Protein AF-0000000082281086 (afdb_homodimer)

Foldseek 3Di:
DPPPDDDPDDDDDDPDDDDDDDDDDDDDDDDDDDDDDDDDDDDDDDDDYDDDDDDDDDDDDDDDDDDDDDPDDDPPDDDDDDDPPDPCPVVCCVVPDDDQADDDDAAADFFDAQDDPQADDAPQSPPLEHDPDDPVDDDDQLDFDFDDPVLVVVQLVQLQLQLVLQQVLQVQFAFFDFLNNSQVSSCVSQVVVRKQLVQPSNNYLRTSWAKAKFQWQTQHHTHGDGDHQQIKIKIWGWIGHPLWIFIWIFIHGHDDDHDPLVVLQRLLQVLLLVVLQQPDAFPAALLVSQVSNQVRCVVVQKHWAFPAFKAWTTSGRGGDDTRGNHHDDDPSDTDDQRTKIKGKIKMWNHDNDWDDDPVRRTIGGNNRGGIGITMFIWGHHNGWIFGSNWDDLSHDDDVSQCVHPNHHFTQGIDDPVRVVRRVVNRVVPD/DDDDDDDPDDDDDDDDDDDPDDDPPPDDDDDDDDDDDDDDDDDDDDDDDDDDDDDDDDDDDDDDDDDDDPPPPDDPDPPPPPPVPPPPVPVPPVVPDDDQADDDDAAADFFDAQDDPQADDAPQSPPLEHDPDDPVDDDDQLDFDFADPVLVVVQLVQLQLQLVLQQVLQVQFEFFDFLNNSQVSSCVSQVVVRKQLVQPSNNYLRTSWAKAKFQWQTQHHTHGDGDHQQIKIKIWTWIGHPLWIFIWIFIHGHDDDHDPLVVLQRLQQVQLLVVLQQPDAFPAALLVSQVSNQVRCVVVQKHWAFPAFKAWTTSGRGGDDTRGNHHDDDPSDTDDQRTKMKGKIKMWNHDNDWDDDPVRRTIGGNNRGGIGITMFIWGHHNGWIFGSNWDDLSHDDDVSQCVHPNHHFTQGIDDPVRVVRRVVNRVVPD

Solvent-accessible surface area (backbone atoms only — not comparable to full-atom values): 49266 Å² total; per-residue (Å²): 140,83,79,77,80,76,94,76,83,87,94,83,89,93,84,88,82,91,93,78,88,93,78,94,86,70,96,70,91,74,84,86,82,90,85,81,88,79,85,85,82,84,76,90,76,88,82,84,84,84,85,86,90,82,82,91,85,90,84,82,91,87,81,74,85,82,82,84,84,82,72,82,76,79,79,77,78,88,75,84,82,78,83,82,91,56,80,69,67,64,71,66,69,54,84,74,58,85,65,45,44,87,74,72,91,53,62,58,74,79,64,78,78,89,84,50,93,82,35,59,73,62,84,13,58,84,78,18,35,44,52,47,51,45,96,88,42,75,44,50,89,83,49,62,64,66,50,49,76,69,52,46,54,43,36,38,52,14,8,44,50,21,33,54,48,44,44,54,45,57,72,59,57,33,56,67,38,27,41,37,56,43,32,51,52,45,41,52,53,36,47,74,71,48,24,32,42,49,43,35,24,48,48,60,34,62,41,37,38,30,42,14,52,32,24,23,55,42,53,17,71,42,14,63,48,55,38,43,72,68,38,40,34,29,44,38,31,33,27,26,29,89,64,17,34,9,44,33,31,38,68,44,58,20,46,76,80,63,56,71,69,55,43,52,48,50,36,47,42,50,43,27,49,50,54,35,55,68,63,45,31,54,70,41,53,52,40,53,40,0,34,49,27,35,66,53,34,43,85,73,56,31,26,54,30,76,87,60,64,21,26,3,45,32,73,36,74,76,42,39,49,75,34,50,36,40,66,62,86,62,88,70,52,58,39,44,54,32,29,35,32,31,57,47,49,40,34,16,58,51,58,41,51,76,37,73,41,94,84,75,53,33,27,23,22,54,74,27,40,42,33,41,41,45,31,36,25,35,35,31,33,89,73,10,19,35,36,37,31,36,77,56,92,87,42,84,85,48,67,57,27,66,67,31,89,80,54,65,41,65,71,28,39,62,19,70,70,27,39,52,52,25,52,62,49,33,69,72,73,105,140,86,71,90,78,88,78,87,78,87,72,91,90,84,89,97,92,93,73,97,82,70,91,65,89,68,91,75,84,91,84,88,84,83,84,82,86,83,86,82,88,82,86,83,86,86,79,83,75,90,85,83,83,83,90,86,86,92,84,90,84,82,89,83,80,88,81,81,80,75,76,64,80,79,79,76,82,77,75,72,74,70,70,70,75,63,72,71,70,65,71,64,68,54,86,73,57,85,65,46,42,89,76,71,89,52,61,58,75,81,63,79,78,90,86,49,93,82,35,57,73,62,83,15,60,84,77,16,36,46,52,47,52,44,96,87,42,76,44,50,88,83,50,63,66,66,50,51,74,69,53,47,52,43,37,39,51,14,9,44,48,22,33,53,47,45,46,54,45,57,74,59,59,33,57,66,40,28,42,37,58,44,33,52,52,45,42,53,53,34,47,73,70,47,23,34,42,49,43,34,24,48,48,58,34,63,39,37,37,30,42,14,52,33,24,24,55,41,54,16,70,43,14,61,48,54,38,42,71,68,39,39,35,28,43,38,31,33,25,26,29,91,62,16,37,9,45,33,32,39,70,44,58,20,42,76,80,63,56,72,68,57,44,52,51,48,37,47,41,51,43,28,49,49,54,35,56,68,64,44,31,55,69,39,53,51,39,53,41,0,34,50,26,35,66,53,33,43,85,74,55,32,26,54,30,76,88,58,63,22,26,3,45,33,72,36,74,74,41,40,48,76,33,50,35,40,68,62,86,63,88,71,51,59,38,46,54,33,30,34,31,31,56,49,48,38,33,16,58,52,58,40,51,77,36,74,40,94,83,75,53,33,28,22,22,56,73,28,40,42,34,38,40,47,31,37,25,32,34,30,32,89,73,11,19,35,36,37,32,37,77,57,92,85,42,84,87,47,67,56,27,66,66,32,89,80,51,67,40,65,71,27,40,63,18,71,71,27,38,52,51,25,53,60,48,35,68,72,73,105

pLDDT: mean 79.17, std 32.73, range [13.56, 98.94]

InterPro domains:
  IPR000994 Peptidase M24 [PF00557] (153-381)
  IPR002467 Peptidase M24A, methionine aminopeptidase, subfamily 1 [MF_01974] (144-391)
  IPR002467 Peptidase M24A, methionine aminopeptidase, subfamily 1 [TIGR00500] (144-390)
  IPR002467 Peptidase M24A, methionine aminopeptidase, subfamily 1 [cd01086] (152-389)

Organism: NCBI:txid303405

Secondary structure (DSSP, 8-state):
-----------------------------------------------------------------------------------SS-------GGGGS--SSS----PPPPPP----TTSPPPTTTTTS-PBSS-SS----TTPPPPPPHHHHHHHHHHHHHHHHHHHHHHHT--TT-BHHHHHHHHHHHHHHTT-EETTTTGGG--SSSEEEETTEEE-PPP-SPBP-TT-EEEEEEEEEETTEEEEEEEEEESSSPPPHHHHHHHHHHHHHHHHHHHH--TT-BTHHHHHHHHHHHGGGT-EE-SS--EEE-SSSSSEEEEE-SS-------B--TT-EEEE--EEESS---EEE-TTSS-EEESS---EEE-BEEEEEETTEEEETT---TTSPPPHHHHS-SS--S---BSSHHHHHHHHHHHHHH-/------------------------------------------------------------------------------------S-------GGGG---SSS----PPPPPP----TTSPPPTTTTTS-PBSS-SS----TTPPPPPPHHHHHHHHHHHHHHHHHHHHHHHT--TT-BHHHHHHHHHHHHHHTT-EETTTTGGG--SSSEEEETTEEE-PPP-SPBP-TT-EEEEEEEEEETTEEEEEEEEEESSSPPPHHHHHHHHHHHHHHHHHHHH--TT-BTHHHHHHHHHHHGGGT-EE-SS--EEE-SSSSSEEEEE-SS-------B--TT-EEEE--EEESS---EEE-TTSS-EEESS---EEE-BEEEEEETTEEEETT---TTSPPPHHHHS-SS--S---BSSHHHHHHHHHHHHHH-

Sequence (860 aa):
MPKLPLLFLLLVSSLQMLQMSWFLRQAEAFVVPSSSGSASPCGISLLAERTFDRASSLALFMRNKKKSSIKNKAATGKGFASPAAGTVNKSHHTDKFPYAGSIRPGVQSPQRVVVHEKIKLPDYAMDGRPKLGSSSQLLLPWMIEVKTAEEIEKMRASGKLARQVLNLAGRAVEPGVTTDQIDTLVHEAIVAAGAYPSPLNYHGFPKSCCTSVNEVICHGIPDDRALEEGDIVNIDITVYLDGYHGDCSEMFVVGGDPDPKAKALLQATYDCWIKACQYVQPGREYKEIGAIIEDYVTPLGFSTVRDFCGHGIGKVFQTKPDILHYRNNEPYGRMVAGHTFTIEPMICEESSKVLNWPDDWTATTVDGGRAAQFEHTLLVTPEGVEALTAKNENSLLQFWEKESTVYEGFFIGTSEAAEKKAAEINTKILMPKLPLLFLLLVSSLQMLQMSWFLRQAEAFVVPSSSGSASPCGISLLAERTFDRASSLALFMRNKKKSSIKNKAATGKGFASPAAGTVNKSHHTDKFPYAGSIRPGVQSPQRVVVHEKIKLPDYAMDGRPKLGSSSQLLLPWMIEVKTAEEIEKMRASGKLARQVLNLAGRAVEPGVTTDQIDTLVHEAIVAAGAYPSPLNYHGFPKSCCTSVNEVICHGIPDDRALEEGDIVNIDITVYLDGYHGDCSEMFVVGGDPDPKAKALLQATYDCWIKACQYVQPGREYKEIGAIIEDYVTPLGFSTVRDFCGHGIGKVFQTKPDILHYRNNEPYGRMVAGHTFTIEPMICEESSKVLNWPDDWTATTVDGGRAAQFEHTLLVTPEGVEALTAKNENSLLQFWEKESTVYEGFFIGTSEAAEKKAAEINTKIL

Nearest PDB structures (foldseek):
  9f1d-assembly1_EA  TM=9.447E-01  e=4.039E-40  Homo sapiens
  8bqx-assembly1_x  TM=9.397E-01  e=1.159E-39  Saccharomyces cerevisiae
  3s6b-assembly1_A  TM=9.584E-01  e=8.012E-39  Plasmodium falciparum 3D7
  4a6v-assembly1_A  TM=9.686E-01  e=1.065E-31  Escherichia coli BL21(DE3)
  1o0x-assembly1_A  TM=9.698E-01  e=4.996E-29  Thermotoga maritima

Radius of gyration: 35.42 Å; Cα contacts (8 Å, |Δi|>4): 1729; chains: 2; bounding box: 100×117×116 Å

Structure (mmCIF, N/CA/C/O backbone):
data_AF-0000000082281086-model_v1
#
loop_
_entity.id
_entity.type
_entity.pdbx_description
1 polymer 'Methionine aminopeptidase, type I'
#
loop_
_atom_site.group_PDB
_atom_site.id
_atom_site.type_symbol
_atom_site.label_atom_id
_atom_site.label_alt_id
_atom_site.label_comp_id
_atom_site.label_asym_id
_atom_site.label_entity_id
_atom_site.label_seq_id
_atom_site.pdbx_PDB_ins_code
_atom_site.Cartn_x
_atom_site.Cartn_y
_atom_site.Cartn_z
_atom_site.occupancy
_atom_site.B_iso_or_equiv
_atom_site.auth_seq_id
_atom_site.auth_comp_id
_atom_site.auth_asym_id
_atom_site.auth_atom_id
_atom_site.pdbx_PDB_model_num
ATOM 1 N N . MET A 1 1 ? -13.016 36.625 -60.719 1 19.95 1 MET A N 1
ATOM 2 C CA . MET A 1 1 ? -11.883 37.5 -60.375 1 19.95 1 MET A CA 1
ATOM 3 C C . MET A 1 1 ? -11.312 37.094 -59 1 19.95 1 MET A C 1
ATOM 5 O O . MET A 1 1 ? -12.008 36.5 -58.188 1 19.95 1 MET A O 1
ATOM 9 N N . PRO A 1 2 ? -9.914 37.281 -58.656 1 21.09 2 PRO A N 1
ATOM 10 C CA . PRO A 1 2 ? -8.75 36.875 -57.875 1 21.09 2 PRO A CA 1
ATOM 11 C C . PRO A 1 2 ? -8.805 37.375 -56.438 1 21.09 2 PRO A C 1
ATOM 13 O O . PRO A 1 2 ? -7.934 37.062 -55.625 1 21.09 2 PRO A O 1
ATOM 16 N N . LYS A 1 3 ? -9.742 38.125 -55.969 1 18.19 3 LYS A N 1
ATOM 17 C CA . LYS A 1 3 ? -9.422 39.312 -55.156 1 18.19 3 LYS A CA 1
ATOM 18 C C . LYS A 1 3 ? -9.086 38.875 -53.719 1 18.19 3 LYS A C 1
ATOM 20 O O . LYS A 1 3 ? -9.906 39.062 -52.812 1 18.19 3 LYS A O 1
ATOM 25 N N . LEU A 1 4 ? -8.773 37.594 -53.406 1 23.3 4 LEU A N 1
ATOM 26 C CA . LEU A 1 4 ? -8.797 37 -52.094 1 23.3 4 LEU A CA 1
ATOM 27 C C . LEU A 1 4 ? -7.766 37.656 -51.188 1 23.3 4 LEU A C 1
ATOM 29 O O . LEU A 1 4 ? -6.57 37.375 -51.281 1 23.3 4 LEU A O 1
ATOM 33 N N . PRO A 1 5 ? -7.699 39.062 -51 1 18.33 5 PRO A N 1
ATOM 34 C CA . PRO A 1 5 ? -6.535 39.875 -50.625 1 18.33 5 PRO A CA 1
ATOM 35 C C . PRO A 1 5 ? -5.965 39.5 -49.281 1 18.33 5 PRO A C 1
ATOM 37 O O . PRO A 1 5 ? -6.602 38.781 -48.5 1 18.33 5 PRO A O 1
ATOM 40 N N . LEU A 1 6 ? -5.309 40.562 -48.438 1 17.64 6 LEU A N 1
ATOM 41 C CA . LEU A 1 6 ? -4.027 41.125 -48.031 1 17.64 6 LEU A CA 1
ATOM 42 C C . LEU A 1 6 ? -3.852 41.062 -46.5 1 17.64 6 LEU A C 1
ATOM 44 O O . LEU A 1 6 ? -2.736 40.875 -46.031 1 17.64 6 LEU A O 1
ATOM 48 N N . LEU A 1 7 ? -4.871 41.219 -45.531 1 18.02 7 LEU A N 1
ATOM 49 C CA . LEU A 1 7 ? -4.57 42.219 -44.531 1 18.02 7 LEU A CA 1
ATOM 50 C C . LEU A 1 7 ? -3.656 41.656 -43.438 1 18.02 7 LEU A C 1
ATOM 52 O O . LEU A 1 7 ? -4.055 40.781 -42.688 1 18.02 7 LEU A O 1
ATOM 56 N N . PHE A 1 8 ? -2.221 41.5 -43.531 1 19.88 8 PHE A N 1
ATOM 57 C CA . PHE A 1 8 ? -1.055 41.062 -42.781 1 19.88 8 PHE A CA 1
ATOM 58 C C . PHE A 1 8 ? -0.82 41.938 -41.562 1 19.88 8 PHE A C 1
ATOM 60 O O . PHE A 1 8 ? -0.393 43.094 -41.719 1 19.88 8 PHE A O 1
ATOM 67 N N . LEU A 1 9 ? -1.763 42.031 -40.562 1 17.83 9 LEU A N 1
ATOM 68 C CA . LEU A 1 9 ? -1.659 42.969 -39.469 1 17.83 9 LEU A CA 1
ATOM 69 C C . LEU A 1 9 ? -0.261 42.938 -38.844 1 17.83 9 LEU A C 1
ATOM 71 O O . LEU A 1 9 ? 0.313 41.844 -38.656 1 17.83 9 LEU A O 1
ATOM 75 N N . LEU A 1 10 ? 0.336 44.031 -38.281 1 16.84 10 LEU A N 1
ATOM 76 C CA . LEU A 1 10 ? 1.479 44.906 -38.031 1 16.84 10 LEU A CA 1
ATOM 77 C C . LEU A 1 10 ? 2.334 44.375 -36.875 1 16.84 10 LEU A C 1
ATOM 79 O O . LEU A 1 10 ? 1.874 43.562 -36.094 1 16.84 10 LEU A O 1
ATOM 83 N N . LEU A 1 11 ? 3.176 45.312 -35.969 1 17.47 11 LEU A N 1
ATOM 84 C CA . LEU A 1 11 ? 4.508 45.875 -35.719 1 17.47 11 LEU A CA 1
ATOM 85 C C . LEU A 1 11 ? 5.023 45.406 -34.344 1 17.47 11 LEU A C 1
ATOM 87 O O . LEU A 1 11 ? 4.238 45.094 -33.469 1 17.47 11 LEU A O 1
ATOM 91 N N . VAL A 1 12 ? 6.469 45.625 -33.844 1 17.88 12 VAL A N 1
ATOM 92 C CA . VAL A 1 12 ? 7.777 45.219 -33.344 1 17.88 12 VAL A CA 1
ATOM 93 C C . VAL A 1 12 ? 7.984 45.812 -31.938 1 17.88 12 VAL A C 1
ATOM 95 O O . VAL A 1 12 ? 8.742 45.25 -31.141 1 17.88 12 VAL A O 1
ATOM 98 N N . SER A 1 13 ? 7.465 46.969 -31.312 1 16.11 13 SER A N 1
ATOM 99 C CA . SER A 1 13 ? 8.438 47.938 -30.844 1 16.11 13 SER A CA 1
ATOM 100 C C . SER A 1 13 ? 9.109 47.469 -29.547 1 16.11 13 SER A C 1
ATOM 102 O O . SER A 1 13 ? 8.68 46.5 -28.953 1 16.11 13 SER A O 1
ATOM 104 N N . SER A 1 14 ? 9.234 48.375 -28.266 1 16.56 14 SER A N 1
ATOM 105 C CA . SER A 1 14 ? 10.242 49.125 -27.516 1 16.56 14 SER A CA 1
ATOM 106 C C . SER A 1 14 ? 10.695 48.344 -26.266 1 16.56 14 SER A C 1
ATOM 108 O O . SER A 1 14 ? 9.867 47.969 -25.453 1 16.56 14 SER A O 1
ATOM 110 N N . LEU A 1 15 ? 12.047 47.75 -26 1 17.77 15 LEU A N 1
ATOM 111 C CA . LEU A 1 15 ? 13.102 47.031 -25.281 1 17.77 15 LEU A CA 1
ATOM 112 C C . LEU A 1 15 ? 13.617 47.875 -24.109 1 17.77 15 LEU A C 1
ATOM 114 O O . LEU A 1 15 ? 14.531 47.469 -23.406 1 17.77 15 LEU A O 1
ATOM 118 N N . GLN A 1 16 ? 13.43 49.188 -23.844 1 16.02 16 GLN A N 1
ATOM 119 C CA . GLN A 1 16 ? 14.547 50 -23.359 1 16.02 16 GLN A CA 1
ATOM 120 C C . GLN A 1 16 ? 15.031 49.531 -22 1 16.02 16 GLN A C 1
ATOM 122 O O . GLN A 1 16 ? 14.312 48.812 -21.281 1 16.02 16 GLN A O 1
ATOM 127 N N . MET A 1 17 ? 15.977 50.438 -21.062 1 16.36 17 MET A N 1
ATOM 128 C CA . MET A 1 17 ? 17.266 50.719 -20.422 1 16.36 17 MET A CA 1
ATOM 129 C C . MET A 1 17 ? 17.156 50.562 -18.906 1 16.36 17 MET A C 1
ATOM 131 O O . MET A 1 17 ? 18.172 50.406 -18.234 1 16.36 17 MET A O 1
ATOM 135 N N . LEU A 1 18 ? 16.219 50.938 -18 1 16.66 18 LEU A N 1
ATOM 136 C CA . LEU A 1 18 ? 16.641 51.812 -16.906 1 16.66 18 LEU A CA 1
ATOM 137 C C . LEU A 1 18 ? 17.5 51.031 -15.906 1 16.66 18 LEU A C 1
ATOM 139 O O . LEU A 1 18 ? 17.375 49.812 -15.781 1 16.66 18 LEU A O 1
ATOM 143 N N . GLN A 1 19 ? 18.141 51.812 -14.586 1 16.31 19 GLN A N 1
ATOM 144 C CA . GLN A 1 19 ? 19.328 52.281 -13.875 1 16.31 19 GLN A CA 1
ATOM 145 C C . GLN A 1 19 ? 19.703 51.344 -12.75 1 16.31 19 GLN A C 1
ATOM 147 O O . GLN A 1 19 ? 18.844 50.719 -12.117 1 16.31 19 GLN A O 1
ATOM 152 N N . MET A 1 20 ? 21.141 51.094 -12.367 1 16.47 20 MET A N 1
ATOM 153 C CA . MET A 1 20 ? 22.281 50.375 -11.805 1 16.47 20 MET A CA 1
ATOM 154 C C . MET A 1 20 ? 22.406 50.625 -10.305 1 16.47 20 MET A C 1
ATOM 156 O O . MET A 1 20 ? 23.281 50.062 -9.641 1 16.47 20 MET A O 1
ATOM 160 N N . SER A 1 21 ? 21.891 51.688 -9.57 1 15.25 21 SER A N 1
ATOM 161 C CA . SER A 1 21 ? 22.828 52.188 -8.586 1 15.25 21 SER A CA 1
ATOM 162 C C . SER A 1 21 ? 23.25 51.125 -7.594 1 15.25 21 SER A C 1
ATOM 164 O O . SER A 1 21 ? 22.656 50.031 -7.566 1 15.25 21 SER A O 1
ATOM 166 N N . TRP A 1 22 ? 23.391 51.562 -6.051 1 16.44 22 TRP A N 1
ATOM 167 C CA . TRP A 1 22 ? 24.375 52.031 -5.082 1 16.44 22 TRP A CA 1
ATOM 168 C C . TRP A 1 22 ? 24.734 50.938 -4.094 1 16.44 22 TRP A C 1
ATOM 170 O O . TRP A 1 22 ? 23.906 50.062 -3.801 1 16.44 22 TRP A O 1
ATOM 180 N N . PHE A 1 23 ? 26.109 50.906 -3.33 1 15.91 23 PHE A N 1
ATOM 181 C CA . PHE A 1 23 ? 27.344 50.344 -2.779 1 15.91 23 PHE A CA 1
ATOM 182 C C . PHE A 1 23 ? 27.141 49.906 -1.328 1 15.91 23 PHE A C 1
ATOM 184 O O . PHE A 1 23 ? 27.906 49.125 -0.796 1 15.91 23 PHE A O 1
ATOM 191 N N . LEU A 1 24 ? 26.328 50.531 -0.458 1 15.05 24 LEU A N 1
ATOM 192 C CA . LEU A 1 24 ? 26.938 50.75 0.85 1 15.05 24 LEU A CA 1
ATOM 193 C C . LEU A 1 24 ? 27.344 49.438 1.496 1 15.05 24 LEU A C 1
ATOM 195 O O . LEU A 1 24 ? 26.625 48.438 1.415 1 15.05 24 LEU A O 1
ATOM 199 N N . ARG A 1 25 ? 28.625 49.375 2.223 1 15.11 25 ARG A N 1
ATOM 200 C CA . ARG A 1 25 ? 29.844 48.812 2.818 1 15.11 25 ARG A CA 1
ATOM 201 C C . ARG A 1 25 ? 29.5 47.906 4.008 1 15.11 25 ARG A C 1
ATOM 203 O O . ARG A 1 25 ? 29.797 46.719 3.992 1 15.11 25 ARG A O 1
ATOM 210 N N . GLN A 1 26 ? 30.047 48.312 5.418 1 14.93 26 GLN A N 1
ATOM 211 C CA . GLN A 1 26 ? 31.125 47.906 6.316 1 14.93 26 GLN A CA 1
ATOM 212 C C . GLN A 1 26 ? 30.578 47.125 7.5 1 14.93 26 GLN A C 1
ATOM 214 O O . GLN A 1 26 ? 31.344 46.75 8.398 1 14.93 26 GLN A O 1
ATOM 219 N N . ALA A 1 27 ? 29.406 46.812 7.824 1 15.67 27 ALA A N 1
ATOM 220 C CA . ALA A 1 27 ? 29.234 46.812 9.273 1 15.67 27 ALA A CA 1
ATOM 221 C C . ALA A 1 27 ? 30.031 45.656 9.906 1 15.67 27 ALA A C 1
ATOM 223 O O . ALA A 1 27 ? 29.797 44.5 9.602 1 15.67 27 ALA A O 1
ATOM 224 N N . GLU A 1 28 ? 31.25 45.906 10.641 1 15.7 28 GLU A N 1
ATOM 225 C CA . GLU A 1 28 ? 32.406 45.281 11.297 1 15.7 28 GLU A CA 1
ATOM 226 C C . GLU A 1 28 ? 31.953 44.438 12.484 1 15.7 28 GLU A C 1
ATOM 228 O O . GLU A 1 28 ? 32.656 43.5 12.898 1 15.7 28 GLU A O 1
ATOM 233 N N . ALA A 1 29 ? 31.031 44.656 13.406 1 16.62 29 ALA A N 1
ATOM 234 C CA . ALA A 1 29 ? 31.484 44.625 14.797 1 16.62 29 ALA A CA 1
ATOM 235 C C . ALA A 1 29 ? 31.781 43.219 15.25 1 16.62 29 ALA A C 1
ATOM 237 O O . ALA A 1 29 ? 30.938 42.312 15.102 1 16.62 29 ALA A O 1
ATOM 238 N N . PHE A 1 30 ? 33.062 42.844 15.703 1 15.95 30 PHE A N 1
ATOM 239 C CA . PHE A 1 30 ? 33.938 41.75 16.094 1 15.95 30 PHE A CA 1
ATOM 240 C C . PHE A 1 30 ? 33.5 41.156 17.438 1 15.95 30 PHE A C 1
ATOM 242 O O . PHE A 1 30 ? 33.906 40.031 17.781 1 15.95 30 PHE A O 1
ATOM 249 N N . VAL A 1 31 ? 32.906 41.844 18.422 1 16.02 31 VAL A N 1
ATOM 250 C CA . VAL A 1 31 ? 33.562 41.656 19.703 1 16.02 31 VAL A CA 1
ATOM 251 C C . VAL A 1 31 ? 33.406 40.188 20.141 1 16.02 31 VAL A C 1
ATOM 253 O O . VAL A 1 31 ? 32.438 39.531 19.766 1 16.02 31 VAL A O 1
ATOM 256 N N . VAL A 1 32 ? 34.094 39.844 21.312 1 16.16 32 VAL A N 1
ATOM 257 C CA . VAL A 1 32 ? 35.062 38.906 21.922 1 16.16 32 VAL A CA 1
ATOM 258 C C . VAL A 1 32 ? 34.312 37.844 22.688 1 16.16 32 VAL A C 1
ATOM 260 O O . VAL A 1 32 ? 33.062 37.875 22.797 1 16.16 32 VAL A O 1
ATOM 263 N N . PRO A 1 33 ? 34.531 37.781 24.062 1 15.84 33 PRO A N 1
ATOM 264 C CA . PRO A 1 33 ? 35.281 36.781 24.812 1 15.84 33 PRO A CA 1
ATOM 265 C C . PRO A 1 33 ? 34.406 35.781 25.531 1 15.84 33 PRO A C 1
ATOM 267 O O . PRO A 1 33 ? 34.594 34.562 25.422 1 15.84 33 PRO A O 1
ATOM 270 N N . SER A 1 34 ? 33.812 36.156 26.766 1 15.1 34 SER A N 1
ATOM 271 C CA . SER A 1 34 ? 34.312 35.562 28 1 15.1 34 SER A CA 1
ATOM 272 C C . SER A 1 34 ? 33.625 34.25 28.281 1 15.1 34 SER A C 1
ATOM 274 O O . SER A 1 34 ? 32.562 33.938 27.719 1 15.1 34 SER A O 1
ATOM 276 N N . SER A 1 35 ? 33.688 33.75 29.656 1 15.3 35 SER A N 1
ATOM 277 C CA . SER A 1 35 ? 34.25 32.688 30.5 1 15.3 35 SER A CA 1
ATOM 278 C C . SER A 1 35 ? 33.156 31.719 30.938 1 15.3 35 SER A C 1
ATOM 280 O O . SER A 1 35 ? 33.281 30.516 30.75 1 15.3 35 SER A O 1
ATOM 282 N N . SER A 1 36 ? 32.5 31.938 32.156 1 15.02 36 SER A N 1
ATOM 283 C CA . SER A 1 36 ? 32.812 31.125 33.344 1 15.02 36 SER A CA 1
ATOM 284 C C . SER A 1 36 ? 31.812 30 33.531 1 15.02 36 SER A C 1
ATOM 286 O O . SER A 1 36 ? 32.188 28.828 33.656 1 15.02 36 SER A O 1
ATOM 288 N N . GLY A 1 37 ? 30.609 30.219 34.219 1 15.2 37 GLY A N 1
ATOM 289 C CA . GLY A 1 37 ? 30.5 29.625 35.531 1 15.2 37 GLY A CA 1
ATOM 290 C C . GLY A 1 37 ? 29.953 28.203 35.5 1 15.2 37 GLY A C 1
ATOM 291 O O . GLY A 1 37 ? 29.391 27.781 34.5 1 15.2 37 GLY A O 1
ATOM 292 N N . SER A 1 38 ? 29.656 27.594 36.75 1 15.25 38 SER A N 1
ATOM 293 C CA . SER A 1 38 ? 29.906 26.422 37.594 1 15.25 38 SER A CA 1
ATOM 294 C C . SER A 1 38 ? 28.703 25.469 37.594 1 15.25 38 SER A C 1
ATOM 296 O O . SER A 1 38 ? 28.875 24.266 37.75 1 15.25 38 SER A O 1
ATOM 298 N N . ALA A 1 39 ? 27.406 25.828 37.531 1 15.2 39 ALA A N 1
ATOM 299 C CA . ALA A 1 39 ? 26.734 25.312 38.719 1 15.2 39 ALA A CA 1
ATOM 300 C C . ALA A 1 39 ? 26.453 23.828 38.594 1 15.2 39 ALA A C 1
ATOM 302 O O . ALA A 1 39 ? 26.391 23.281 37.5 1 15.2 39 ALA A O 1
ATOM 303 N N . SER A 1 40 ? 25.969 23.359 39.75 1 14.73 40 SER A N 1
ATOM 304 C CA . SER A 1 40 ? 26.078 22.203 40.625 1 14.73 40 SER A CA 1
ATOM 305 C C . SER A 1 40 ? 25.203 21.047 40.156 1 14.73 40 SER A C 1
ATOM 307 O O . SER A 1 40 ? 24.281 21.266 39.344 1 14.73 40 SER A O 1
ATOM 309 N N . PRO A 1 41 ? 24.922 20.125 41.094 1 15.1 41 PRO A N 1
ATOM 310 C CA . PRO A 1 41 ? 25.078 18.688 41.312 1 15.1 41 PRO A CA 1
ATOM 311 C C . PRO A 1 41 ? 23.781 17.906 41.094 1 15.1 41 PRO A C 1
ATOM 313 O O . PRO A 1 41 ? 23.812 16.781 40.625 1 15.1 41 PRO A O 1
ATOM 316 N N . CYS A 1 42 ? 22.516 18.562 41.438 1 14.16 42 CYS A N 1
ATOM 317 C CA . CYS A 1 42 ? 21.844 17.75 42.438 1 14.16 42 CYS A CA 1
ATOM 318 C C . CYS A 1 42 ? 21.328 16.453 41.844 1 14.16 42 CYS A C 1
ATOM 320 O O . CYS A 1 42 ? 21.016 16.391 40.656 1 14.16 42 CYS A O 1
ATOM 322 N N . GLY A 1 43 ? 21 15.547 42.781 1 14.21 43 GLY A N 1
ATOM 323 C CA . GLY A 1 43 ? 20.969 14.156 43.219 1 14.21 43 GLY A CA 1
ATOM 324 C C . GLY A 1 43 ? 19.719 13.422 42.781 1 14.21 43 GLY A C 1
ATOM 325 O O . GLY A 1 43 ? 19.734 12.203 42.625 1 14.21 43 GLY A O 1
ATOM 326 N N . ILE A 1 44 ? 18.5 14.117 42.781 1 13.73 44 ILE A N 1
ATOM 327 C CA . ILE A 1 44 ? 17.547 13.375 43.625 1 13.73 44 ILE A CA 1
ATOM 328 C C . ILE A 1 44 ? 17.188 12.055 42.938 1 13.73 44 ILE A C 1
ATOM 330 O O . ILE A 1 44 ? 17.094 12 41.688 1 13.73 44 ILE A O 1
ATOM 334 N N . SER A 1 45 ? 16.781 11.188 43.875 1 13.56 45 SER A N 1
ATOM 335 C CA . SER A 1 45 ? 16.688 9.797 44.312 1 13.56 45 SER A CA 1
ATOM 336 C C . SER A 1 45 ? 15.523 9.086 43.594 1 13.56 45 SER A C 1
ATOM 338 O O . SER A 1 45 ? 15.703 8.008 43.031 1 13.56 45 SER A O 1
ATOM 340 N N . LEU A 1 46 ? 14.297 9.359 44.188 1 13.76 46 LEU A N 1
ATOM 341 C CA . LEU A 1 46 ? 13.688 8.297 45 1 13.76 46 LEU A CA 1
ATOM 342 C C . LEU A 1 46 ? 12.93 7.316 44.094 1 13.76 46 LEU A C 1
ATOM 344 O O . LEU A 1 46 ? 12.594 7.652 42.938 1 13.76 46 LEU A O 1
ATOM 348 N N . LEU A 1 47 ? 11.758 6.91 44.719 1 13.59 47 LEU A N 1
ATOM 349 C CA . LEU A 1 47 ? 11.297 5.648 45.281 1 13.59 47 LEU A CA 1
ATOM 350 C C . LEU A 1 47 ? 10.406 4.898 44.281 1 13.59 47 LEU A C 1
ATOM 352 O O . LEU A 1 47 ? 10.648 3.727 44 1 13.59 47 LEU A O 1
ATOM 356 N N . ALA A 1 48 ? 9.062 4.965 44.594 1 13.58 48 ALA A N 1
ATOM 357 C CA . ALA A 1 48 ? 8.344 3.887 45.281 1 13.58 48 ALA A CA 1
ATOM 358 C C . ALA A 1 48 ? 7.656 2.971 44.281 1 13.58 48 ALA A C 1
ATOM 360 O O . ALA A 1 48 ? 7.441 3.355 43.125 1 13.58 48 ALA A O 1
ATOM 361 N N . GLU A 1 49 ? 6.445 2.537 44.719 1 14.05 49 GLU A N 1
ATOM 362 C CA . GLU A 1 49 ? 5.863 1.283 45.188 1 14.05 49 GLU A CA 1
ATOM 363 C C . GLU A 1 49 ? 5.059 0.6 44.062 1 14.05 49 GLU A C 1
ATOM 365 O O . GLU A 1 49 ? 4.801 1.197 43.031 1 14.05 49 GLU A O 1
ATOM 370 N N . ARG A 1 50 ? 3.732 0.312 44.438 1 14.27 50 ARG A N 1
ATOM 371 C CA . ARG A 1 50 ? 3.154 -0.959 44.844 1 14.27 50 ARG A CA 1
ATOM 372 C C . ARG A 1 50 ? 2.453 -1.657 43.688 1 14.27 50 ARG A C 1
ATOM 374 O O . ARG A 1 50 ? 2.256 -1.062 42.625 1 14.27 50 ARG A O 1
ATOM 381 N N . THR A 1 51 ? 1.216 -2.115 44.031 1 13.91 51 THR A N 1
ATOM 382 C CA . THR A 1 51 ? 0.617 -3.414 44.312 1 13.91 51 THR A CA 1
ATOM 383 C C . THR A 1 51 ? -0.204 -3.906 43.125 1 13.91 51 THR A C 1
ATOM 385 O O . THR A 1 51 ? 0.32 -4.051 42.031 1 13.91 51 THR A O 1
ATOM 388 N N . PHE A 1 52 ? -1.586 -4.137 43.438 1 14.09 52 PHE A N 1
ATOM 389 C CA . PHE A 1 52 ? -2.303 -5.383 43.656 1 14.09 52 PHE A CA 1
ATOM 390 C C . PHE A 1 52 ? -3.035 -5.832 42.406 1 14.09 52 PHE A C 1
ATOM 392 O O . PHE A 1 52 ? -2.877 -6.969 41.969 1 14.09 52 PHE A O 1
ATOM 399 N N . ASP A 1 53 ? -4.395 -5.82 42.438 1 13.78 53 ASP A N 1
ATOM 400 C CA . ASP A 1 53 ? -5.309 -6.941 42.625 1 13.78 53 ASP A CA 1
ATOM 401 C C . ASP A 1 53 ? -5.883 -7.438 41.312 1 13.78 53 ASP A C 1
ATOM 403 O O . ASP A 1 53 ? -6.223 -6.637 40.438 1 13.78 53 ASP A O 1
ATOM 407 N N . ARG A 1 54 ? -5.816 -8.758 41.125 1 14.38 54 ARG A N 1
ATOM 408 C CA . ARG A 1 54 ? -6.086 -9.875 40.25 1 14.38 54 ARG A CA 1
ATOM 409 C C . ARG A 1 54 ? -7.559 -9.922 39.844 1 14.38 54 ARG A C 1
ATOM 411 O O . ARG A 1 54 ? -7.887 -10.25 38.719 1 14.38 54 ARG A O 1
ATOM 418 N N . ALA A 1 55 ? -8.547 -10.312 40.938 1 14.34 55 ALA A N 1
ATOM 419 C CA . ALA A 1 55 ? -9.266 -11.578 40.812 1 14.34 55 ALA A CA 1
ATOM 420 C C . ALA A 1 55 ? -10.406 -11.461 39.812 1 14.34 55 ALA A C 1
ATOM 422 O O . ALA A 1 55 ? -10.555 -12.312 38.906 1 14.34 55 ALA A O 1
ATOM 423 N N . SER A 1 56 ? -11.664 -10.969 40.281 1 14.18 56 SER A N 1
ATOM 424 C CA . SER A 1 56 ? -12.805 -11.836 40.562 1 14.18 56 SER A CA 1
ATOM 425 C C . SER A 1 56 ? -13.586 -12.148 39.281 1 14.18 56 SER A C 1
ATOM 427 O O . SER A 1 56 ? -13.461 -11.438 38.281 1 14.18 56 SER A O 1
ATOM 429 N N . SER A 1 57 ? -14.922 -12.625 39.562 1 14.3 57 SER A N 1
ATOM 430 C CA . SER A 1 57 ? -15.867 -13.734 39.5 1 14.3 57 SER A CA 1
ATOM 431 C C . SER A 1 57 ? -16.781 -13.625 38.312 1 14.3 57 SER A C 1
ATOM 433 O O . SER A 1 57 ? -16.906 -14.562 37.5 1 14.3 57 SER A O 1
ATOM 435 N N . LEU A 1 58 ? -18.203 -13.391 38.625 1 14.34 58 LEU A N 1
ATOM 436 C CA . LEU A 1 58 ? -19.359 -14.281 38.625 1 14.34 58 LEU A CA 1
ATOM 437 C C . LEU A 1 58 ? -20.125 -14.203 37.312 1 14.34 58 LEU A C 1
ATOM 439 O O . LEU A 1 58 ? -20.016 -13.227 36.594 1 14.34 58 LEU A O 1
ATOM 443 N N . ALA A 1 59 ? -21.5 -14.516 37.438 1 14.43 59 ALA A N 1
ATOM 444 C CA . ALA A 1 59 ? -22.516 -15.516 37.125 1 14.43 59 ALA A CA 1
ATOM 445 C C . ALA A 1 59 ? -23.375 -15.07 35.969 1 14.43 59 ALA A C 1
ATOM 447 O O . ALA A 1 59 ? -23.562 -15.82 35 1 14.43 59 ALA A O 1
ATOM 448 N N . LEU A 1 60 ? -24.625 -14.492 36.281 1 13.96 60 LEU A N 1
ATOM 449 C CA . LEU A 1 60 ? -25.906 -15.18 36.156 1 13.96 60 LEU A CA 1
ATOM 450 C C . LEU A 1 60 ? -26.594 -14.836 34.844 1 13.96 60 LEU A C 1
ATOM 452 O O . LEU A 1 60 ? -27.062 -15.727 34.156 1 13.96 60 LEU A O 1
ATOM 456 N N . PHE A 1 61 ? -27.375 -13.68 34.781 1 15.02 61 PHE A N 1
ATOM 457 C CA . PHE A 1 61 ? -28.828 -13.797 34.688 1 15.02 61 PHE A CA 1
ATOM 458 C C . PHE A 1 61 ? -29.281 -14.008 33.25 1 15.02 61 PHE A C 1
ATOM 460 O O . PHE A 1 61 ? -28.578 -13.633 32.312 1 15.02 61 PHE A O 1
ATOM 467 N N . MET A 1 62 ? -30.656 -14.156 33.156 1 14.98 62 MET A N 1
ATOM 468 C CA . MET A 1 62 ? -31.812 -14.914 32.688 1 14.98 62 MET A CA 1
ATOM 469 C C . MET A 1 62 ? -32.25 -14.438 31.297 1 14.98 62 MET A C 1
ATOM 471 O O . MET A 1 62 ? -32.219 -15.203 30.328 1 14.98 62 MET A O 1
ATOM 475 N N . ARG A 1 63 ? -33.625 -14.195 31.25 1 15.44 63 ARG A N 1
ATOM 476 C CA . ARG A 1 63 ? -34.75 -14.875 30.594 1 15.44 63 ARG A CA 1
ATOM 477 C C . ARG A 1 63 ? -35.031 -14.25 29.219 1 15.44 63 ARG A C 1
ATOM 479 O O . ARG A 1 63 ? -35.156 -14.961 28.219 1 15.44 63 ARG A O 1
ATOM 486 N N . ASN A 1 64 ? -36.188 -13.523 29.109 1 15.16 64 ASN A N 1
ATOM 487 C CA . ASN A 1 64 ? -37.438 -13.875 28.484 1 15.16 64 ASN A CA 1
ATOM 488 C C . ASN A 1 64 ? -37.656 -13.109 27.172 1 15.16 64 ASN A C 1
ATOM 490 O O . ASN A 1 64 ? -38.781 -13.016 26.688 1 15.16 64 ASN A O 1
ATOM 494 N N . LYS A 1 65 ? -36.656 -12.688 26.578 1 15.12 65 LYS A N 1
ATOM 495 C CA . LYS A 1 65 ? -37.25 -11.68 25.688 1 15.12 65 LYS A CA 1
ATOM 496 C C . LYS A 1 65 ? -38.25 -12.312 24.719 1 15.12 65 LYS A C 1
ATOM 498 O O . LYS A 1 65 ? -38.094 -13.469 24.328 1 15.12 65 LYS A O 1
ATOM 503 N N . LYS A 1 66 ? -39.156 -11.312 24.312 1 15.73 66 LYS A N 1
ATOM 504 C CA . LYS A 1 66 ? -40.406 -10.977 23.641 1 15.73 66 LYS A CA 1
ATOM 505 C C . LYS A 1 66 ? -40.312 -11.258 22.141 1 15.73 66 LYS A C 1
ATOM 507 O O . LYS A 1 66 ? -39.406 -10.781 21.469 1 15.73 66 LYS A O 1
ATOM 512 N N . LYS A 1 67 ? -41.25 -12.094 21.641 1 16.27 67 LYS A N 1
ATOM 513 C CA . LYS A 1 67 ? -41.531 -12.805 20.406 1 16.27 67 LYS A CA 1
ATOM 514 C C . LYS A 1 67 ? -41.969 -11.836 19.297 1 16.27 67 LYS A C 1
ATOM 516 O O . LYS A 1 67 ? -42.031 -12.219 18.125 1 16.27 67 LYS A O 1
ATOM 521 N N . SER A 1 68 ? -42.438 -10.484 19.516 1 16.53 68 SER A N 1
ATOM 522 C CA . SER A 1 68 ? -43.656 -10.32 18.719 1 16.53 68 SER A CA 1
ATOM 523 C C . SER A 1 68 ? -43.312 -10.211 17.234 1 16.53 68 SER A C 1
ATOM 525 O O . SER A 1 68 ? -42.188 -9.906 16.859 1 16.53 68 SER A O 1
ATOM 527 N N . SER A 1 69 ? -44.531 -10.078 16.391 1 17.28 69 SER A N 1
ATOM 528 C CA . SER A 1 69 ? -45.156 -10.5 15.141 1 17.28 69 SER A CA 1
ATOM 529 C C . SER A 1 69 ? -44.688 -9.656 13.969 1 17.28 69 SER A C 1
ATOM 531 O O . SER A 1 69 ? -44.219 -8.531 14.148 1 17.28 69 SER A O 1
ATOM 533 N N . ILE A 1 70 ? -44.844 -10.219 12.742 1 17.69 70 ILE A N 1
ATOM 534 C CA . ILE A 1 70 ? -44.344 -10.391 11.383 1 17.69 70 ILE A CA 1
ATOM 535 C C . ILE A 1 70 ? -44.875 -9.289 10.484 1 17.69 70 ILE A C 1
ATOM 537 O O . ILE A 1 70 ? -44.719 -9.336 9.266 1 17.69 70 ILE A O 1
ATOM 541 N N . LYS A 1 71 ? -45.344 -8.07 10.969 1 18.23 71 LYS A N 1
ATOM 542 C CA . LYS A 1 71 ? -46.281 -7.457 10.023 1 18.23 71 LYS A CA 1
ATOM 543 C C . LYS A 1 71 ? -45.531 -6.984 8.766 1 18.23 71 LYS A C 1
ATOM 545 O O . LYS A 1 71 ? -46.156 -6.547 7.805 1 18.23 71 LYS A O 1
ATOM 550 N N . ASN A 1 72 ? -44.219 -6.91 8.555 1 16.72 72 ASN A N 1
ATOM 551 C CA . ASN A 1 72 ? -43.875 -5.695 7.812 1 16.72 72 ASN A CA 1
ATOM 552 C C . ASN A 1 72 ? -44.156 -5.859 6.32 1 16.72 72 ASN A C 1
ATOM 554 O O . ASN A 1 72 ? -43.594 -6.75 5.68 1 16.72 72 ASN A O 1
ATOM 558 N N . LYS A 1 73 ? -45.375 -5.426 5.867 1 18.34 73 LYS A N 1
ATOM 559 C CA . LYS A 1 73 ? -45.875 -5.316 4.492 1 18.34 73 LYS A CA 1
ATOM 560 C C . LYS A 1 73 ? -44.844 -4.602 3.609 1 18.34 73 LYS A C 1
ATOM 562 O O . LYS A 1 73 ? -44.25 -3.605 4.027 1 18.34 73 LYS A O 1
ATOM 567 N N . ALA A 1 74 ? -44.531 -5.16 2.459 1 17.52 74 ALA A N 1
ATOM 568 C CA . ALA A 1 74 ? -43.594 -5.102 1.352 1 17.52 74 ALA A CA 1
ATOM 569 C C . ALA A 1 74 ? -43.781 -3.83 0.531 1 17.52 74 ALA A C 1
ATOM 571 O O . ALA A 1 74 ? -44.812 -3.67 -0.15 1 17.52 74 ALA A O 1
ATOM 572 N N . ALA A 1 75 ? -43.438 -2.672 1.135 1 17.55 75 ALA A N 1
ATOM 573 C CA . ALA A 1 75 ? -43.625 -1.429 0.389 1 17.55 75 ALA A CA 1
ATOM 574 C C . ALA A 1 75 ? -42.938 -1.509 -0.983 1 17.55 75 ALA A C 1
ATOM 576 O O . ALA A 1 75 ? -41.781 -1.903 -1.097 1 17.55 75 ALA A O 1
ATOM 577 N N . THR A 1 76 ? -43.656 -1.519 -2.029 1 18.89 76 THR A N 1
ATOM 578 C CA . THR A 1 76 ? -43.562 -1.641 -3.48 1 18.89 76 THR A CA 1
ATOM 579 C C . THR A 1 76 ? -42.781 -0.471 -4.074 1 18.89 76 THR A C 1
ATOM 581 O O . THR A 1 76 ? -42.75 -0.286 -5.293 1 18.89 76 THR A O 1
ATOM 584 N N . GLY A 1 77 ? -41.844 0.193 -3.285 1 16.62 77 GLY A N 1
ATOM 585 C CA . GLY A 1 77 ? -41.5 1.49 -3.846 1 16.62 77 GLY A CA 1
ATOM 586 C C . GLY A 1 77 ? -40.906 1.399 -5.238 1 16.62 77 GLY A C 1
ATOM 587 O O . GLY A 1 77 ? -40.438 0.342 -5.645 1 16.62 77 GLY A O 1
ATOM 588 N N . LYS A 1 78 ? -41.156 2.539 -6.051 1 19.77 78 LYS A N 1
ATOM 589 C CA . LYS A 1 78 ? -41.062 3.156 -7.371 1 19.77 78 LYS A CA 1
ATOM 590 C C . LYS A 1 78 ? -39.625 3.268 -7.84 1 19.77 78 LYS A C 1
ATOM 592 O O . LYS A 1 78 ? -38.781 3.863 -7.156 1 19.77 78 LYS A O 1
ATOM 597 N N . GLY A 1 79 ? -39.125 2.406 -8.773 1 18.08 79 GLY A N 1
ATOM 598 C CA . GLY A 1 79 ? -37.844 1.98 -9.312 1 18.08 79 GLY A CA 1
ATOM 599 C C . GLY A 1 79 ? -37.156 3.053 -10.133 1 18.08 79 GLY A C 1
ATOM 600 O O . GLY A 1 79 ? -36.031 2.855 -10.609 1 18.08 79 GLY A O 1
ATOM 601 N N . PHE A 1 80 ? -37.781 4.148 -10.711 1 19.44 80 PHE A N 1
ATOM 602 C CA . PHE A 1 80 ? -37.156 4.492 -11.984 1 19.44 80 PHE A CA 1
ATOM 603 C C . PHE A 1 80 ? -35.75 5.035 -11.766 1 19.44 80 PHE A C 1
ATOM 605 O O . PHE A 1 80 ? -35.438 5.543 -10.688 1 19.44 80 PHE A O 1
ATOM 612 N N . ALA A 1 81 ? -34.875 4.969 -12.914 1 19.47 81 ALA A N 1
ATOM 613 C CA . ALA A 1 81 ? -33.531 4.863 -13.508 1 19.47 81 ALA A CA 1
ATOM 614 C C . ALA A 1 81 ? -32.906 6.242 -13.703 1 19.47 81 ALA A C 1
ATOM 616 O O . ALA A 1 81 ? -32.875 6.77 -14.812 1 19.47 81 ALA A O 1
ATOM 617 N N . SER A 1 82 ? -33.031 7.156 -12.781 1 20.17 82 SER A N 1
ATOM 618 C CA . SER A 1 82 ? -32.688 8.516 -13.195 1 20.17 82 SER A CA 1
ATOM 619 C C . SER A 1 82 ? -31.281 8.57 -13.75 1 20.17 82 SER A C 1
ATOM 621 O O . SER A 1 82 ? -30.453 7.715 -13.445 1 20.17 82 SER A O 1
ATOM 623 N N . PRO A 1 83 ? -30.938 9.734 -14.469 1 22.23 83 PRO A N 1
ATOM 624 C CA . PRO A 1 83 ? -29.891 10.25 -15.359 1 22.23 83 PRO A CA 1
ATOM 625 C C . PRO A 1 83 ? -28.5 10.219 -14.719 1 22.23 83 PRO A C 1
ATOM 627 O O . PRO A 1 83 ? -28.391 10.297 -13.492 1 22.23 83 PRO A O 1
ATOM 630 N N . ALA A 1 84 ? -27.375 9.852 -15.539 1 22.58 84 ALA A N 1
ATOM 631 C CA . ALA A 1 84 ? -26 9.367 -15.5 1 22.58 84 ALA A CA 1
ATOM 632 C C . ALA A 1 84 ? -25.078 10.383 -14.828 1 22.58 84 ALA A C 1
ATOM 634 O O . ALA A 1 84 ? -24.25 10.016 -13.992 1 22.58 84 ALA A O 1
ATOM 635 N N . ALA A 1 85 ? -24.562 11.43 -15.578 1 27.95 85 ALA A N 1
ATOM 636 C CA . ALA A 1 85 ? -23.281 12.047 -15.234 1 27.95 85 ALA A CA 1
ATOM 637 C C . ALA A 1 85 ? -23.406 12.891 -13.969 1 27.95 85 ALA A C 1
ATOM 639 O O . ALA A 1 85 ? -22.641 13.828 -13.758 1 27.95 85 ALA A O 1
ATOM 640 N N . GLY A 1 86 ? -24.578 12.844 -13.273 1 25.61 86 GLY A N 1
ATOM 641 C CA . GLY A 1 86 ? -25.078 13.898 -12.406 1 25.61 86 GLY A CA 1
ATOM 642 C C . GLY A 1 86 ? -24.172 14.164 -11.211 1 25.61 86 GLY A C 1
ATOM 643 O O . GLY A 1 86 ? -23.359 13.312 -10.844 1 25.61 86 GLY A O 1
ATOM 644 N N . THR A 1 87 ? -23.797 15.5 -11.086 1 29.05 87 THR A N 1
ATOM 645 C CA . THR A 1 87 ? -23.422 15.961 -9.75 1 29.05 87 THR A CA 1
ATOM 646 C C . THR A 1 87 ? -24.172 15.172 -8.68 1 29.05 87 THR A C 1
ATOM 648 O O . THR A 1 87 ? -25.375 15.383 -8.469 1 29.05 87 THR A O 1
ATOM 651 N N . VAL A 1 88 ? -23.984 13.922 -8.68 1 30.44 88 VAL A N 1
ATOM 652 C CA . VAL A 1 88 ? -24.719 13.25 -7.605 1 30.44 88 VAL A CA 1
ATOM 653 C C . VAL A 1 88 ? -24.656 14.086 -6.332 1 30.44 88 VAL A C 1
ATOM 655 O O . VAL A 1 88 ? -23.578 14.25 -5.738 1 30.44 88 VAL A O 1
ATOM 658 N N . ASN A 1 89 ? -25.234 15.273 -6.434 1 28.05 89 ASN A N 1
ATOM 659 C CA . ASN A 1 89 ? -25.609 15.727 -5.094 1 28.05 89 ASN A CA 1
ATOM 660 C C . ASN A 1 89 ? -26.078 14.57 -4.223 1 28.05 89 ASN A C 1
ATOM 662 O O . ASN A 1 89 ? -27.25 14.18 -4.285 1 28.05 89 ASN A O 1
ATOM 666 N N . LYS A 1 90 ? -25.328 13.531 -4.117 1 35.47 90 LYS A N 1
ATOM 667 C CA . LYS A 1 90 ? -25.734 12.664 -3.01 1 35.47 90 LYS A CA 1
ATOM 668 C C . LYS A 1 90 ? -26.312 13.484 -1.856 1 35.47 90 LYS A C 1
ATOM 670 O O . LYS A 1 90 ? -25.594 14.25 -1.212 1 35.47 90 LYS A O 1
ATOM 675 N N . SER A 1 91 ? -27.406 14.062 -2.162 1 34.28 91 SER A N 1
ATOM 676 C CA . SER A 1 91 ? -28.109 14.531 -0.97 1 34.28 91 SER A CA 1
ATOM 677 C C . SER A 1 91 ? -27.781 13.656 0.239 1 34.28 91 SER A C 1
ATOM 679 O O . SER A 1 91 ? -28.047 12.453 0.226 1 34.28 91 SER A O 1
ATOM 681 N N . HIS A 1 92 ? -26.609 13.844 0.822 1 42.12 92 HIS A N 1
ATOM 682 C CA . HIS A 1 92 ? -26.203 13.281 2.111 1 42.12 92 HIS A CA 1
ATOM 683 C C . HIS A 1 92 ? -27.422 13.039 3.004 1 42.12 92 HIS A C 1
ATOM 685 O O . HIS A 1 92 ? -28.094 13.984 3.42 1 42.12 92 HIS A O 1
ATOM 691 N N . HIS A 1 93 ? -28.156 12.203 2.602 1 43.22 93 HIS A N 1
ATOM 692 C CA . HIS A 1 93 ? -29.047 11.742 3.662 1 43.22 93 HIS A CA 1
ATOM 693 C C . HIS A 1 93 ? -28.312 11.656 4.996 1 43.22 93 HIS A C 1
ATOM 695 O O . HIS A 1 93 ? -28.031 10.562 5.492 1 43.22 93 HIS A O 1
ATOM 701 N N . THR A 1 94 ? -27.406 12.688 5.145 1 56.16 94 THR A N 1
ATOM 702 C CA . THR A 1 94 ? -26.625 12.961 6.344 1 56.16 94 THR A CA 1
ATOM 703 C C . THR A 1 94 ? -27.516 12.906 7.59 1 56.16 94 THR A C 1
ATOM 705 O O . THR A 1 94 ? -27.016 12.664 8.695 1 56.16 94 THR A O 1
ATOM 708 N N . ASP A 1 95 ? -28.812 13.031 7.25 1 61.62 95 ASP A N 1
ATOM 709 C CA . ASP A 1 95 ? -29.625 13.203 8.445 1 61.62 95 ASP A CA 1
ATOM 710 C C . ASP A 1 95 ? -29.719 11.906 9.234 1 61.62 95 ASP A C 1
ATOM 712 O O . ASP A 1 95 ? -29.953 11.922 10.445 1 61.62 95 ASP A O 1
ATOM 716 N N . LYS A 1 96 ? -29.266 10.805 8.578 1 79.81 96 LYS A N 1
ATOM 717 C CA . LYS A 1 96 ? -29.453 9.562 9.328 1 79.81 96 LYS A CA 1
ATOM 718 C C . LYS A 1 96 ? -28.125 8.953 9.742 1 79.81 96 LYS A C 1
ATOM 720 O O . LYS A 1 96 ? -28.094 7.918 10.414 1 79.81 96 LYS A O 1
ATOM 725 N N . PHE A 1 97 ? -27.031 9.641 9.492 1 92.81 97 PHE A N 1
ATOM 726 C CA . PHE A 1 97 ? -25.734 9.109 9.875 1 92.81 97 PHE A CA 1
ATOM 727 C C . PHE A 1 97 ? -25.453 9.398 11.344 1 92.81 97 PHE A C 1
ATOM 729 O O . PHE A 1 97 ? -25.656 10.516 11.82 1 92.81 97 PHE A O 1
ATOM 736 N N . PRO A 1 98 ? -25.047 8.367 12.07 1 94.25 98 PRO A N 1
ATOM 737 C CA . PRO A 1 98 ? -24.766 8.547 13.5 1 94.25 98 PRO A CA 1
ATOM 738 C C . PRO A 1 98 ? -23.422 9.203 13.758 1 94.25 98 PRO A C 1
ATOM 740 O O . PRO A 1 98 ? -22.469 8.531 14.156 1 94.25 98 PRO A O 1
ATOM 743 N N . TYR A 1 99 ? -23.391 10.445 13.656 1 96.19 99 TYR A N 1
ATOM 744 C CA . TYR A 1 99 ? -22.156 11.18 13.906 1 96.19 99 TYR A CA 1
ATOM 745 C C . TYR A 1 99 ? -21.719 11.039 15.359 1 96.19 99 TYR A C 1
ATOM 747 O O . TYR A 1 99 ? -22.547 11.094 16.266 1 96.19 99 TYR A O 1
ATOM 755 N N . ALA A 1 100 ? -20.453 10.914 15.578 1 95.94 100 ALA A N 1
ATOM 756 C CA . ALA A 1 100 ? -19.922 10.555 16.891 1 95.94 100 ALA A CA 1
ATOM 757 C C . ALA A 1 100 ? -19.781 11.789 17.781 1 95.94 100 ALA A C 1
ATOM 759 O O . ALA A 1 100 ? -19.891 11.703 19 1 95.94 100 ALA A O 1
ATOM 760 N N . GLY A 1 101 ? -19.453 12.961 17.188 1 95.5 101 GLY A N 1
ATOM 761 C CA . GLY A 1 101 ? -19.234 14.203 17.922 1 95.5 101 GLY A CA 1
ATOM 762 C C . GLY A 1 101 ? -20.125 15.336 17.453 1 95.5 101 GLY A C 1
ATOM 763 O O . GLY A 1 101 ? -21.219 15.102 16.922 1 95.5 101 GLY A O 1
ATOM 764 N N . SER A 1 102 ? -19.703 16.5 17.766 1 94.81 102 SER A N 1
ATOM 765 C CA . SER A 1 102 ? -20.531 17.672 17.5 1 94.81 102 SER A CA 1
ATOM 766 C C . SER A 1 102 ? -20.359 18.172 16.078 1 94.81 102 SER A C 1
ATOM 768 O O . SER A 1 102 ? -21.172 18.938 15.578 1 94.81 102 SER A O 1
ATOM 770 N N . ILE A 1 103 ? -19.297 17.781 15.414 1 97.06 103 ILE A N 1
ATOM 771 C CA . ILE A 1 103 ? -19.016 18.281 14.07 1 97.06 103 ILE A CA 1
ATOM 772 C C . ILE A 1 103 ? -19.984 17.641 13.078 1 97.06 103 ILE A C 1
ATOM 774 O O . ILE A 1 103 ? -20.328 16.453 13.203 1 97.06 103 ILE A O 1
ATOM 778 N N . ARG A 1 104 ? -20.438 18.438 12.141 1 96.5 104 ARG A N 1
ATOM 779 C CA . ARG A 1 104 ? -21.297 18.016 11.047 1 96.5 104 ARG A CA 1
ATOM 780 C C . ARG A 1 104 ? -20.766 18.5 9.703 1 96.5 104 ARG A C 1
ATOM 782 O O . ARG A 1 104 ? -20.125 19.547 9.633 1 96.5 104 ARG A O 1
ATOM 789 N N . PRO A 1 105 ? -21.062 17.719 8.664 1 96 105 PRO A N 1
ATOM 790 C CA . PRO A 1 105 ? -20.672 18.234 7.348 1 96 105 PRO A CA 1
ATOM 791 C C . PRO A 1 105 ? -21.422 19.5 6.965 1 96 105 PRO A C 1
ATOM 793 O O . PRO A 1 105 ? -22.641 19.578 7.117 1 96 105 PRO A O 1
ATOM 796 N N . GLY A 1 106 ? -20.656 20.484 6.516 1 96.44 106 GLY A N 1
ATOM 797 C CA . GLY A 1 106 ? -21.25 21.688 5.965 1 96.44 106 GLY A CA 1
ATOM 798 C C . GLY A 1 106 ? -21.344 21.672 4.449 1 96.44 106 GLY A C 1
ATOM 799 O O . GLY A 1 106 ? -21.062 20.656 3.816 1 96.44 106 GLY A O 1
ATOM 800 N N . VAL A 1 107 ? -21.844 22.766 3.939 1 96.88 107 VAL A N 1
ATOM 801 C CA . VAL A 1 107 ? -21.922 22.922 2.492 1 96.88 107 VAL A CA 1
ATOM 802 C C . VAL A 1 107 ? -20.531 23.266 1.938 1 96.88 107 VAL A C 1
ATOM 804 O O . VAL A 1 107 ? -19.844 24.156 2.451 1 96.88 107 VAL A O 1
ATOM 807 N N . GLN A 1 108 ? -20.141 22.547 0.968 1 96.44 108 GLN A N 1
ATOM 808 C CA . GLN A 1 108 ? -18.844 22.75 0.326 1 96.44 108 GLN A CA 1
ATOM 809 C C . GLN A 1 108 ? -18.984 23.672 -0.88 1 96.44 108 GLN A C 1
ATOM 811 O O . GLN A 1 108 ? -19.906 23.531 -1.68 1 96.44 108 GLN A O 1
ATOM 816 N N . SER A 1 109 ? -18.141 24.641 -0.983 1 96.81 109 SER A N 1
ATOM 817 C CA . SER A 1 109 ? -18.062 25.375 -2.24 1 96.81 109 SER A CA 1
ATOM 818 C C . SER A 1 109 ? -17.656 24.469 -3.391 1 96.81 109 SER A C 1
ATOM 820 O O . SER A 1 109 ? -17.125 23.375 -3.17 1 96.81 109 SER A O 1
ATOM 822 N N . PRO A 1 110 ? -17.906 24.891 -4.594 1 95.44 110 PRO A N 1
ATOM 823 C CA . PRO A 1 110 ? -17.547 24.047 -5.734 1 95.44 110 PRO A CA 1
ATOM 824 C C . PRO A 1 110 ? -16.047 23.766 -5.816 1 95.44 110 PRO A C 1
ATOM 826 O O . PRO A 1 110 ? -15.234 24.609 -5.414 1 95.44 110 PRO A O 1
ATOM 829 N N . GLN A 1 111 ? -15.711 22.609 -6.289 1 95.12 111 GLN A N 1
ATOM 830 C CA . GLN A 1 111 ? -14.312 22.234 -6.5 1 95.12 111 GLN A CA 1
ATOM 831 C C . GLN A 1 111 ? -13.633 23.203 -7.465 1 95.12 111 GLN A C 1
ATOM 833 O O . GLN A 1 111 ? -14.164 23.5 -8.539 1 95.12 111 GLN A O 1
ATOM 838 N N . ARG A 1 112 ? -12.484 23.594 -7.059 1 92.31 112 ARG A N 1
ATOM 839 C CA . ARG A 1 112 ? -11.711 24.484 -7.906 1 92.31 112 ARG A CA 1
ATOM 840 C C . ARG A 1 112 ? -10.898 23.703 -8.93 1 92.31 112 ARG A C 1
ATOM 842 O O . ARG A 1 112 ? -10.664 22.5 -8.766 1 92.31 112 ARG A O 1
ATOM 849 N N . VAL A 1 113 ? -10.539 24.406 -10.031 1 88.19 113 VAL A N 1
ATOM 850 C CA . VAL A 1 113 ? -9.695 23.828 -11.078 1 88.19 113 VAL A CA 1
ATOM 851 C C . VAL A 1 113 ? -8.469 24.703 -11.297 1 88.19 113 VAL A C 1
ATOM 853 O O . VAL A 1 113 ? -8.562 25.922 -11.297 1 88.19 113 VAL A O 1
ATOM 856 N N . VAL A 1 114 ? -7.41 24.062 -11.328 1 88.19 114 VAL A N 1
ATOM 857 C CA . VAL A 1 114 ? -6.176 24.781 -11.648 1 88.19 114 VAL A CA 1
ATOM 858 C C . VAL A 1 114 ? -5.965 24.812 -13.156 1 88.19 114 VAL A C 1
ATOM 860 O O . VAL A 1 114 ? -5.77 23.766 -13.781 1 88.19 114 VAL A O 1
ATOM 863 N N . VAL A 1 115 ? -6.133 25.969 -13.727 1 80.75 115 VAL A N 1
ATOM 864 C CA . VAL A 1 115 ? -5.961 26.141 -15.164 1 80.75 115 VAL A CA 1
ATOM 865 C C . VAL A 1 115 ? -4.773 27.062 -15.43 1 80.75 115 VAL A C 1
ATOM 867 O O . VAL A 1 115 ? -4.891 28.281 -15.297 1 80.75 115 VAL A O 1
ATOM 870 N N . HIS A 1 116 ? -3.695 26.609 -15.281 1 78.88 116 HIS A N 1
ATOM 871 C CA . HIS A 1 116 ? -2.547 27.469 -15.578 1 78.88 116 HIS A CA 1
ATOM 872 C C . HIS A 1 116 ? -1.502 26.719 -16.391 1 78.88 116 HIS A C 1
ATOM 874 O O . HIS A 1 116 ? -1.053 25.641 -16 1 78.88 116 HIS A O 1
ATOM 880 N N . GLU A 1 117 ? -1.17 27.297 -17.438 1 80.94 117 GLU A N 1
ATOM 881 C CA . GLU A 1 117 ? -0.273 26.656 -18.391 1 80.94 117 GLU A CA 1
ATOM 882 C C . GLU A 1 117 ? 1.123 26.469 -17.797 1 80.94 117 GLU A C 1
ATOM 884 O O . GLU A 1 117 ? 1.859 25.562 -18.203 1 80.94 117 GLU A O 1
ATOM 889 N N . LYS A 1 118 ? 1.447 27.328 -16.797 1 89.06 118 LYS A N 1
ATOM 890 C CA . LYS A 1 118 ? 2.826 27.297 -16.328 1 89.06 118 LYS A CA 1
ATOM 891 C C . LYS A 1 118 ? 2.965 26.375 -15.109 1 89.06 118 LYS A C 1
ATOM 893 O O . LYS A 1 118 ? 4.078 26.109 -14.648 1 89.06 118 LYS A O 1
ATOM 898 N N . ILE A 1 119 ? 1.882 25.875 -14.633 1 94.19 119 ILE A N 1
ATOM 899 C CA . ILE A 1 119 ? 1.926 25.031 -13.438 1 94.19 119 ILE A CA 1
ATOM 900 C C . ILE A 1 119 ? 1.985 23.562 -13.852 1 94.19 119 ILE A C 1
ATOM 902 O O . ILE A 1 119 ? 1.148 23.094 -14.625 1 94.19 119 ILE A O 1
ATOM 906 N N . LYS A 1 120 ? 3.061 22.938 -13.422 1 94.88 120 LYS A N 1
ATOM 907 C CA . LYS A 1 120 ? 3.154 21.5 -13.641 1 94.88 120 LYS A CA 1
ATOM 908 C C . LYS A 1 120 ? 2.055 20.75 -12.891 1 94.88 120 LYS A C 1
ATOM 910 O O . LYS A 1 120 ? 1.865 20.969 -11.688 1 94.88 120 LYS A O 1
ATOM 915 N N . LEU A 1 121 ? 1.356 19.922 -13.617 1 95.81 121 LEU A N 1
ATOM 916 C CA . LEU A 1 121 ? 0.259 19.188 -13 1 95.81 121 LEU A CA 1
ATOM 917 C C . LEU A 1 121 ? 0.702 17.766 -12.617 1 95.81 121 LEU A C 1
ATOM 919 O O . LEU A 1 121 ? 1.454 17.125 -13.359 1 95.81 121 LEU A O 1
ATOM 923 N N . PRO A 1 122 ? 0.269 17.312 -11.477 1 95.56 122 PRO A N 1
ATOM 924 C CA . PRO A 1 122 ? 0.477 15.883 -11.195 1 95.56 122 PRO A CA 1
ATOM 925 C C . PRO A 1 122 ? -0.352 14.977 -12.094 1 95.56 122 PRO A C 1
ATOM 927 O O . PRO A 1 122 ? -1.271 15.438 -12.773 1 95.56 122 PRO A O 1
ATOM 930 N N . ASP A 1 123 ? -0.057 13.711 -12.102 1 91.75 123 ASP A N 1
ATOM 931 C CA . ASP A 1 123 ? -0.63 12.766 -13.062 1 91.75 123 ASP A CA 1
ATOM 932 C C . ASP A 1 123 ? -2.107 12.516 -12.766 1 91.75 123 ASP A C 1
ATOM 934 O O . ASP A 1 123 ? -2.826 11.961 -13.602 1 91.75 123 ASP A O 1
ATOM 938 N N . TYR A 1 124 ? -2.648 12.984 -11.617 1 94.06 124 TYR A N 1
ATOM 939 C CA . TYR A 1 124 ? -4.035 12.727 -11.25 1 94.06 124 TYR A CA 1
ATOM 940 C C . TYR A 1 124 ? -4.871 13.992 -11.336 1 94.06 124 TYR A C 1
ATOM 942 O O . TYR A 1 124 ? -6.066 13.984 -11.039 1 94.06 124 TYR A O 1
ATOM 950 N N . ALA A 1 125 ? -4.305 15.07 -11.703 1 94.94 125 ALA A N 1
ATOM 951 C CA . ALA A 1 125 ? -4.973 16.375 -11.695 1 94.94 125 ALA A CA 1
ATOM 952 C C . ALA A 1 125 ? -6.266 16.328 -12.5 1 94.94 125 ALA A C 1
ATOM 954 O O . ALA A 1 125 ? -7.258 16.953 -12.117 1 94.94 125 ALA A O 1
ATOM 955 N N . MET A 1 126 ? -6.25 15.484 -13.578 1 91.81 126 MET A N 1
ATOM 956 C CA . MET A 1 126 ? -7.391 15.523 -14.492 1 91.81 126 MET A CA 1
ATOM 957 C C . MET A 1 126 ? -8.375 14.398 -14.18 1 91.81 126 MET A C 1
ATOM 959 O O . MET A 1 126 ? -9.586 14.617 -14.148 1 91.81 126 MET A O 1
ATOM 963 N N . ASP A 1 127 ? -7.848 13.188 -13.891 1 91.25 127 ASP A N 1
ATOM 964 C CA . ASP A 1 127 ? -8.773 12.062 -13.836 1 91.25 127 ASP A CA 1
ATOM 965 C C . ASP A 1 127 ? -8.914 11.547 -12.406 1 91.25 127 ASP A C 1
ATOM 967 O O . ASP A 1 127 ? -9.703 10.633 -12.141 1 91.25 127 ASP A O 1
ATOM 971 N N . GLY A 1 128 ? -8.141 12.133 -11.5 1 93.69 128 GLY A N 1
ATOM 972 C CA . GLY A 1 128 ? -8.281 11.797 -10.094 1 93.69 128 GLY A CA 1
ATOM 973 C C . GLY A 1 128 ? -7.605 10.484 -9.727 1 93.69 128 GLY A C 1
ATOM 974 O O . GLY A 1 128 ? -7.734 10.008 -8.594 1 93.69 128 GLY A O 1
ATOM 975 N N . ARG A 1 129 ? -6.844 9.836 -10.641 1 92.62 129 ARG A N 1
ATOM 976 C CA . ARG A 1 129 ? -6.234 8.531 -10.414 1 92.62 129 ARG A CA 1
ATOM 977 C C . ARG A 1 129 ? -4.711 8.633 -10.445 1 92.62 129 ARG A C 1
ATOM 979 O O . ARG A 1 129 ? -4.113 8.711 -11.523 1 92.62 129 ARG A O 1
ATOM 986 N N . PRO A 1 130 ? -4.09 8.57 -9.305 1 92.94 130 PRO A N 1
ATOM 987 C CA . PRO A 1 130 ? -2.629 8.68 -9.281 1 92.94 130 PRO A CA 1
ATOM 988 C C . PRO A 1 130 ? -1.94 7.438 -9.844 1 92.94 130 PRO A C 1
ATOM 990 O O . PRO A 1 130 ? -2.473 6.328 -9.734 1 92.94 130 PRO A O 1
ATOM 993 N N . LYS A 1 131 ? -0.808 7.629 -10.414 1 89.5 131 LYS A N 1
ATOM 994 C CA . LYS A 1 131 ? 0.035 6.543 -10.898 1 89.5 131 LYS A CA 1
ATOM 995 C C . LYS A 1 131 ? 1.096 6.164 -9.875 1 89.5 131 LYS A C 1
ATOM 997 O O . LYS A 1 131 ? 1.501 6.996 -9.055 1 89.5 131 LYS A O 1
ATOM 1002 N N . LEU A 1 132 ? 1.468 4.953 -10.008 1 86.62 132 LEU A N 1
ATOM 1003 C CA . LEU A 1 132 ? 2.574 4.484 -9.188 1 86.62 132 LEU A CA 1
ATOM 1004 C C . LEU A 1 132 ? 3.908 4.684 -9.898 1 86.62 132 LEU A C 1
ATOM 1006 O O . LEU A 1 132 ? 3.98 4.594 -11.125 1 86.62 132 LEU A O 1
ATOM 1010 N N . GLY A 1 133 ? 4.887 5.012 -9.141 1 78.12 133 GLY A N 1
ATOM 1011 C CA . GLY A 1 133 ? 6.199 5.25 -9.719 1 78.12 133 GLY A CA 1
ATOM 1012 C C . GLY A 1 133 ? 6.309 6.594 -10.422 1 78.12 133 GLY A C 1
ATOM 1013 O O . GLY A 1 133 ? 5.387 7.406 -10.359 1 78.12 133 GLY A O 1
ATOM 1014 N N . SER A 1 134 ? 7.586 6.848 -10.906 1 70.12 134 SER A N 1
ATOM 1015 C CA . SER A 1 134 ? 7.793 8.086 -11.648 1 70.12 134 SER A CA 1
ATOM 1016 C C . SER A 1 134 ? 8.289 7.805 -13.062 1 70.12 134 SER A C 1
ATOM 1018 O O . SER A 1 134 ? 8.742 6.695 -13.359 1 70.12 134 SER A O 1
ATOM 1020 N N . SER A 1 135 ? 7.973 8.719 -13.812 1 61.16 135 SER A N 1
ATOM 1021 C CA . SER A 1 135 ? 8.359 8.578 -15.219 1 61.16 135 SER A CA 1
ATOM 1022 C C . SER A 1 135 ? 9.859 8.383 -15.359 1 61.16 135 SER A C 1
ATOM 1024 O O . SER A 1 135 ? 10.32 7.789 -16.344 1 61.16 135 SER A O 1
ATOM 1026 N N . SER A 1 136 ? 10.562 8.828 -14.453 1 58.72 136 SER A N 1
ATOM 1027 C CA . SER A 1 136 ? 12.016 8.75 -14.57 1 58.72 136 SER A CA 1
ATOM 1028 C C . SER A 1 136 ? 12.547 7.469 -13.945 1 58.72 136 SER A C 1
ATOM 1030 O O . SER A 1 136 ? 13.664 7.047 -14.242 1 58.72 136 SER A O 1
ATOM 1032 N N . GLN A 1 137 ? 11.805 6.91 -13.109 1 68.44 137 GLN A N 1
ATOM 1033 C CA . GLN A 1 137 ? 12.258 5.695 -12.438 1 68.44 137 GLN A CA 1
ATOM 1034 C C . GLN A 1 137 ? 11.086 4.762 -12.148 1 68.44 137 GLN A C 1
ATOM 1036 O O . GLN A 1 137 ? 10.164 5.121 -11.414 1 68.44 137 GLN A O 1
ATOM 1041 N N . LEU A 1 138 ? 11.219 3.693 -12.914 1 74.19 138 LEU A N 1
ATOM 1042 C CA . LEU A 1 138 ? 10.242 2.666 -12.57 1 74.19 138 LEU A CA 1
ATOM 1043 C C . LEU A 1 138 ? 10.547 2.062 -11.203 1 74.19 138 LEU A C 1
ATOM 1045 O O . LEU A 1 138 ? 11.633 1.527 -10.984 1 74.19 138 LEU A O 1
ATOM 1049 N N . LEU A 1 139 ? 9.812 2.447 -10.195 1 78.81 139 LEU A N 1
ATOM 1050 C CA . LEU A 1 139 ? 9.992 1.928 -8.844 1 78.81 139 LEU A CA 1
ATOM 1051 C C . LEU A 1 139 ? 9.016 0.785 -8.57 1 78.81 139 LEU A C 1
ATOM 1053 O O . LEU A 1 139 ? 7.84 0.872 -8.922 1 78.81 139 LEU A O 1
ATOM 1057 N N . LEU A 1 140 ? 9.648 -0.201 -8.062 1 86 140 LEU A N 1
ATOM 1058 C CA . LEU A 1 140 ? 8.812 -1.291 -7.582 1 86 140 LEU A CA 1
ATOM 1059 C C . LEU A 1 140 ? 8.055 -0.88 -6.324 1 86 140 LEU A C 1
ATOM 1061 O O . LEU A 1 140 ? 8.469 0.039 -5.617 1 86 140 LEU A O 1
ATOM 1065 N N . PRO A 1 141 ? 6.914 -1.512 -6.082 1 84.62 141 PRO A N 1
ATOM 1066 C CA . PRO A 1 141 ? 6.023 -1.085 -5 1 84.62 141 PRO A CA 1
ATOM 1067 C C . PRO A 1 141 ? 6.691 -1.156 -3.627 1 84.62 141 PRO A C 1
ATOM 1069 O O . PRO A 1 141 ? 6.23 -0.514 -2.68 1 84.62 141 PRO A O 1
ATOM 1072 N N . TRP A 1 142 ? 7.77 -1.897 -3.488 1 87.06 142 TRP A N 1
ATOM 1073 C CA . TRP A 1 142 ? 8.383 -2.068 -2.174 1 87.06 142 TRP A CA 1
ATOM 1074 C C . TRP A 1 142 ? 9.664 -1.259 -2.064 1 87.06 142 TRP A C 1
ATOM 1076 O O . TRP A 1 142 ? 10.32 -1.257 -1.018 1 87.06 142 TRP A O 1
ATOM 1086 N N . MET A 1 143 ? 10.008 -0.632 -3.125 1 89.38 143 MET A N 1
ATOM 1087 C CA . MET A 1 143 ? 11.273 0.095 -3.141 1 89.38 143 MET A CA 1
ATOM 1088 C C . MET A 1 143 ? 11.102 1.498 -2.57 1 89.38 143 MET A C 1
ATOM 1090 O O . MET A 1 143 ? 10.109 2.172 -2.855 1 89.38 143 MET A O 1
ATOM 1094 N N . ILE A 1 144 ? 12.031 1.866 -1.741 1 94.25 144 ILE A N 1
ATOM 1095 C CA . ILE A 1 144 ? 12.109 3.234 -1.238 1 94.25 144 ILE A CA 1
ATOM 1096 C C . ILE A 1 144 ? 13.094 4.039 -2.082 1 94.25 144 ILE A C 1
ATOM 1098 O O . ILE A 1 144 ? 14.266 3.66 -2.207 1 94.25 144 ILE A O 1
ATOM 1102 N N . GLU A 1 145 ? 12.672 5.078 -2.611 1 93.62 145 GLU A N 1
ATOM 1103 C CA . GLU A 1 145 ? 13.5 5.902 -3.484 1 93.62 145 GLU A CA 1
ATOM 1104 C C . GLU A 1 145 ? 14.602 6.605 -2.695 1 93.62 145 GLU A C 1
ATOM 1106 O O . GLU A 1 145 ? 14.352 7.148 -1.619 1 93.62 145 GLU A O 1
ATOM 1111 N N . VAL A 1 146 ? 15.781 6.555 -3.219 1 96 146 VAL A N 1
ATOM 1112 C CA . VAL A 1 146 ? 16.875 7.367 -2.715 1 96 146 VAL A CA 1
ATOM 1113 C C . VAL A 1 146 ? 17.094 8.578 -3.625 1 96 146 VAL A C 1
ATOM 1115 O O . VAL A 1 146 ? 17.453 8.422 -4.793 1 96 146 VAL A O 1
ATOM 1118 N N . LYS A 1 147 ? 16.938 9.719 -3.092 1 96.94 147 LYS A N 1
ATOM 1119 C CA . LYS A 1 147 ? 16.969 10.93 -3.9 1 96.94 147 LYS A CA 1
ATOM 1120 C C . LYS A 1 147 ? 18.406 11.375 -4.172 1 96.94 147 LYS A C 1
ATOM 1122 O O . LYS A 1 147 ? 19.266 11.289 -3.293 1 96.94 147 LYS A O 1
ATOM 1127 N N . THR A 1 148 ? 18.562 11.914 -5.367 1 96.12 148 THR A N 1
ATOM 1128 C CA . THR A 1 148 ? 19.812 12.57 -5.719 1 96.12 148 THR A CA 1
ATOM 1129 C C . THR A 1 148 ? 19.906 13.953 -5.094 1 96.12 148 THR A C 1
ATOM 1131 O O . THR A 1 148 ? 18.906 14.469 -4.574 1 96.12 148 THR A O 1
ATOM 1134 N N . ALA A 1 149 ? 21.078 14.539 -5.207 1 97.44 149 ALA A N 1
ATOM 1135 C CA . ALA A 1 149 ? 21.281 15.883 -4.672 1 97.44 149 ALA A CA 1
ATOM 1136 C C . ALA A 1 149 ? 20.344 16.891 -5.352 1 97.44 149 ALA A C 1
ATOM 1138 O O . ALA A 1 149 ? 19.797 17.781 -4.695 1 97.44 149 ALA A O 1
ATOM 1139 N N . GLU A 1 150 ? 20.172 16.719 -6.613 1 97.12 150 GLU A N 1
ATOM 1140 C CA . GLU A 1 150 ? 19.297 17.609 -7.367 1 97.12 150 GLU A CA 1
ATOM 1141 C C . GLU A 1 150 ? 17.844 17.453 -6.934 1 97.12 150 GLU A C 1
ATOM 1143 O O . GLU A 1 150 ? 17.125 18.438 -6.777 1 97.12 150 GLU A O 1
ATOM 1148 N N . GLU A 1 151 ? 17.453 16.297 -6.742 1 97.12 151 GLU A N 1
ATOM 1149 C CA . GLU A 1 151 ? 16.078 16.016 -6.309 1 97.12 151 GLU A CA 1
ATOM 1150 C C . GLU A 1 151 ? 15.836 16.547 -4.898 1 97.12 151 GLU A C 1
ATOM 1152 O O . GLU A 1 151 ? 14.742 17.016 -4.59 1 97.12 151 GLU A O 1
ATOM 1157 N N . ILE A 1 152 ? 16.797 16.469 -4.094 1 98.38 152 ILE A N 1
ATOM 1158 C CA . ILE A 1 152 ? 16.703 16.953 -2.723 1 98.38 152 ILE A CA 1
ATOM 1159 C C . ILE A 1 152 ? 16.453 18.453 -2.729 1 98.38 152 ILE A C 1
ATOM 1161 O O . ILE A 1 152 ? 15.656 18.969 -1.928 1 98.38 152 ILE A O 1
ATOM 1165 N N . GLU A 1 153 ? 17.109 19.156 -3.596 1 98.56 153 GLU A N 1
ATOM 1166 C CA . GLU A 1 153 ? 16.891 20.594 -3.684 1 98.56 153 GLU A CA 1
ATOM 1167 C C . GLU A 1 153 ? 15.453 20.891 -4.105 1 98.56 153 GLU A C 1
ATOM 1169 O O . GLU A 1 153 ? 14.852 21.859 -3.627 1 98.56 153 GLU A O 1
ATOM 1174 N N . LYS A 1 154 ? 14.898 20.109 -4.992 1 98.44 154 LYS A N 1
ATOM 1175 C CA . LYS A 1 154 ? 13.5 20.266 -5.383 1 98.44 154 LYS A CA 1
ATOM 1176 C C . LYS A 1 154 ? 12.562 19.969 -4.215 1 98.44 154 LYS A C 1
ATOM 1178 O O . LYS A 1 154 ? 11.562 20.656 -4.023 1 98.44 154 LYS A O 1
ATOM 1183 N N . MET A 1 155 ? 12.922 18.953 -3.457 1 98.69 155 MET A N 1
ATOM 1184 C CA . MET A 1 155 ? 12.156 18.625 -2.256 1 98.69 155 MET A CA 1
ATOM 1185 C C . MET A 1 155 ? 12.18 19.781 -1.264 1 98.69 155 MET A C 1
ATOM 1187 O O . MET A 1 155 ? 11.156 20.109 -0.657 1 98.69 155 MET A O 1
ATOM 1191 N N . ARG A 1 156 ? 13.344 20.375 -1.088 1 98.62 156 ARG A N 1
ATOM 1192 C CA . ARG A 1 156 ? 13.484 21.5 -0.177 1 98.62 156 ARG A CA 1
ATOM 1193 C C . ARG A 1 156 ? 12.594 22.672 -0.608 1 98.62 156 ARG A C 1
ATOM 1195 O O . ARG A 1 156 ? 11.945 23.297 0.225 1 98.62 156 ARG A O 1
ATOM 1202 N N . ALA A 1 157 ? 12.57 22.906 -1.904 1 98.81 157 ALA A N 1
ATOM 1203 C CA . ALA A 1 157 ? 11.758 24.016 -2.424 1 98.81 157 ALA A CA 1
ATOM 1204 C C . ALA A 1 157 ? 10.273 23.766 -2.166 1 98.81 157 ALA A C 1
ATOM 1206 O O . ALA A 1 157 ? 9.562 24.672 -1.711 1 98.81 157 ALA A O 1
ATOM 1207 N N . SER A 1 158 ? 9.82 22.594 -2.436 1 98.81 158 SER A N 1
ATOM 1208 C CA . SER A 1 158 ? 8.422 22.25 -2.219 1 98.81 158 SER A CA 1
ATOM 1209 C C . SER A 1 158 ? 8.062 22.281 -0.735 1 98.81 158 SER A C 1
ATOM 1211 O O . SER A 1 158 ? 6.988 22.766 -0.363 1 98.81 158 SER A O 1
ATOM 1213 N N . GLY A 1 159 ? 8.945 21.766 0.101 1 98.88 159 GLY A N 1
ATOM 1214 C CA . GLY A 1 159 ? 8.727 21.797 1.538 1 98.88 159 GLY A CA 1
ATOM 1215 C C . GLY A 1 159 ? 8.641 23.219 2.088 1 98.88 159 GLY A C 1
ATOM 1216 O O . GLY A 1 159 ? 7.777 23.516 2.914 1 98.88 159 GLY A O 1
ATOM 1217 N N . LYS A 1 160 ? 9.555 24.016 1.63 1 98.75 160 LYS A N 1
ATOM 1218 C CA . LYS A 1 160 ? 9.562 25.422 2.053 1 98.75 160 LYS A CA 1
ATOM 1219 C C . LYS A 1 160 ? 8.25 26.109 1.689 1 98.75 160 LYS A C 1
ATOM 1221 O O . LYS A 1 160 ? 7.684 26.844 2.502 1 98.75 160 LYS A O 1
ATOM 1226 N N . LEU A 1 161 ? 7.793 25.875 0.489 1 98.88 161 LEU A N 1
ATOM 1227 C CA . LEU A 1 161 ? 6.539 26.484 0.065 1 98.88 161 LEU A CA 1
ATOM 1228 C C . LEU A 1 161 ? 5.375 25.984 0.91 1 98.88 161 LEU A C 1
ATOM 1230 O O . LEU A 1 161 ? 4.52 26.766 1.327 1 98.88 161 LEU A O 1
ATOM 1234 N N . ALA A 1 162 ? 5.332 24.656 1.16 1 98.94 162 ALA A N 1
ATOM 1235 C CA . ALA A 1 162 ? 4.273 24.078 1.99 1 98.94 162 ALA A CA 1
ATOM 1236 C C . ALA A 1 162 ? 4.227 24.766 3.357 1 98.94 162 ALA A C 1
ATOM 1238 O O . ALA A 1 162 ? 3.148 25.109 3.846 1 98.94 162 ALA A O 1
ATOM 1239 N N . ARG A 1 163 ? 5.379 24.969 3.947 1 98.88 163 ARG A N 1
ATOM 1240 C CA . ARG A 1 163 ? 5.461 25.641 5.242 1 98.88 163 ARG A CA 1
ATOM 1241 C C . ARG A 1 163 ? 4.93 27.062 5.16 1 98.88 163 ARG A C 1
ATOM 1243 O O . ARG A 1 163 ? 4.168 27.5 6.023 1 98.88 163 ARG A O 1
ATOM 1250 N N . GLN A 1 164 ? 5.312 27.766 4.148 1 98.81 164 GLN A N 1
ATOM 1251 C CA . GLN A 1 164 ? 4.875 29.156 3.984 1 98.81 164 GLN A CA 1
ATOM 1252 C C . GLN A 1 164 ? 3.357 29.234 3.855 1 98.81 164 GLN A C 1
ATOM 1254 O O . GLN A 1 164 ? 2.729 30.109 4.453 1 98.81 164 GLN A O 1
ATOM 1259 N N . VAL A 1 165 ? 2.832 28.328 3.115 1 98.88 165 VAL A N 1
ATOM 1260 C CA . VAL A 1 165 ? 1.386 28.312 2.92 1 98.88 165 VAL A CA 1
ATOM 1261 C C . VAL A 1 165 ? 0.69 27.938 4.227 1 98.88 165 VAL A C 1
ATOM 1263 O O . VAL A 1 165 ? -0.354 28.5 4.566 1 98.88 165 VAL A O 1
ATOM 1266 N N . LEU A 1 166 ? 1.253 26.969 4.969 1 98.88 166 LEU A N 1
ATOM 1267 C CA . LEU A 1 166 ? 0.679 26.578 6.254 1 98.88 166 LEU A CA 1
ATOM 1268 C C . LEU A 1 166 ? 0.71 27.75 7.234 1 98.88 166 LEU A C 1
ATOM 1270 O O . LEU A 1 166 ? -0.236 27.953 8 1 98.88 166 LEU A O 1
ATOM 1274 N N . ASN A 1 167 ? 1.794 28.531 7.211 1 98.75 167 ASN A N 1
ATOM 1275 C CA . ASN A 1 167 ? 1.863 29.734 8.039 1 98.75 167 ASN A CA 1
ATOM 1276 C C . ASN A 1 167 ? 0.728 30.703 7.711 1 98.75 167 ASN A C 1
ATOM 1278 O O . ASN A 1 167 ? 0.096 31.25 8.617 1 98.75 167 ASN A O 1
ATOM 1282 N N . LEU A 1 168 ? 0.532 30.875 6.457 1 98.69 168 LEU A N 1
ATOM 1283 C CA . LEU A 1 168 ? -0.538 31.75 6.008 1 98.69 168 LEU A CA 1
ATOM 1284 C C . LEU A 1 168 ? -1.896 31.25 6.477 1 98.69 168 LEU A C 1
ATOM 1286 O O . LEU A 1 168 ? -2.705 32.031 7 1 98.69 168 LEU A O 1
ATOM 1290 N N . ALA A 1 169 ? -2.164 30 6.277 1 98.81 169 ALA A N 1
ATOM 1291 C CA . ALA A 1 169 ? -3.424 29.375 6.691 1 98.81 169 ALA A CA 1
ATOM 1292 C C . ALA A 1 169 ? -3.627 29.516 8.203 1 98.81 169 ALA A C 1
ATOM 1294 O O . ALA A 1 169 ? -4.73 29.812 8.664 1 98.81 169 ALA A O 1
ATOM 1295 N N . GLY A 1 170 ? -2.59 29.234 8.953 1 98.25 170 GLY A N 1
ATOM 1296 C CA . GLY A 1 170 ? -2.664 29.312 10.406 1 98.25 170 GLY A CA 1
A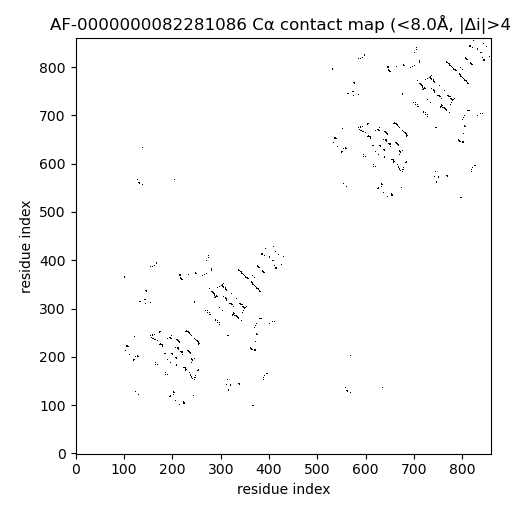TOM 1297 C C . GLY A 1 170 ? -3.059 30.688 10.906 1 98.25 170 GLY A C 1
ATOM 1298 O O . GLY A 1 170 ? -3.811 30.812 11.875 1 98.25 170 GLY A O 1
ATOM 1299 N N . ARG A 1 171 ? -2.592 31.75 10.281 1 98.06 171 ARG A N 1
ATOM 1300 C CA . ARG A 1 171 ? -2.877 33.125 10.688 1 98.06 171 ARG A CA 1
ATOM 1301 C C . ARG A 1 171 ? -4.332 33.5 10.414 1 98.06 171 ARG A C 1
ATOM 1303 O O . ARG A 1 171 ? -4.863 34.438 11 1 98.06 171 ARG A O 1
ATOM 1310 N N . ALA A 1 172 ? -4.922 32.719 9.562 1 98.25 172 ALA A N 1
ATOM 1311 C CA . ALA A 1 172 ? -6.312 33 9.211 1 98.25 172 ALA A CA 1
ATOM 1312 C C . ALA A 1 172 ? -7.27 32.312 10.195 1 98.25 172 ALA A C 1
ATOM 1314 O O . ALA A 1 172 ? -8.477 32.594 10.172 1 98.25 172 ALA A O 1
ATOM 1315 N N . VAL A 1 173 ? -6.777 31.5 11.086 1 98.5 173 VAL A N 1
ATOM 1316 C CA . VAL A 1 173 ? -7.621 30.75 12 1 98.5 173 VAL A CA 1
ATOM 1317 C C . VAL A 1 173 ? -8.141 31.672 13.102 1 98.5 173 VAL A C 1
ATOM 1319 O O . VAL A 1 173 ? -7.379 32.094 13.984 1 98.5 173 VAL A O 1
ATOM 1322 N N . GLU A 1 174 ? -9.391 31.969 13.086 1 98.19 174 GLU A N 1
ATOM 1323 C CA . GLU A 1 174 ? -10.086 32.781 14.062 1 98.19 174 GLU A CA 1
ATOM 1324 C C . GLU A 1 174 ? -11.57 32.438 14.133 1 98.19 174 GLU A C 1
ATOM 1326 O O . GLU A 1 174 ? -12.125 31.891 13.172 1 98.19 174 GLU A O 1
ATOM 1331 N N . PRO A 1 175 ? -12.141 32.781 15.352 1 98.44 175 PRO A N 1
ATOM 1332 C CA . PRO A 1 175 ? -13.586 32.531 15.406 1 98.44 175 PRO A CA 1
ATOM 1333 C C . PRO A 1 175 ? -14.336 33.25 14.273 1 98.44 175 PRO A C 1
ATOM 1335 O O . PRO A 1 175 ? -14.031 34.406 13.945 1 98.44 175 PRO A O 1
ATOM 1338 N N . GLY A 1 176 ? -15.234 32.531 13.664 1 98.56 176 GLY A N 1
ATOM 1339 C CA . GLY A 1 176 ? -16.062 33.125 12.617 1 98.56 176 GLY A CA 1
ATOM 1340 C C . GLY A 1 176 ? -15.547 32.812 11.219 1 98.56 176 GLY A C 1
ATOM 1341 O O . GLY A 1 176 ? -16.312 32.875 10.25 1 98.56 176 GLY A O 1
ATOM 1342 N N . VAL A 1 177 ? -14.328 32.5 11.016 1 98.69 177 VAL A N 1
ATOM 1343 C CA . VAL A 1 177 ? -13.758 32.125 9.719 1 98.69 177 VAL A CA 1
ATOM 1344 C C . VAL A 1 177 ? -14.188 30.719 9.352 1 98.69 177 VAL A C 1
ATOM 1346 O O . VAL A 1 177 ? -14.164 29.812 10.188 1 98.69 177 VAL A O 1
ATOM 1349 N N . THR A 1 178 ? -14.602 30.531 8.133 1 98.75 178 THR A N 1
ATOM 1350 C CA . THR A 1 178 ? -14.977 29.188 7.695 1 98.75 178 THR A CA 1
ATOM 1351 C C . THR A 1 178 ? -13.766 28.438 7.168 1 98.75 178 THR A C 1
ATOM 1353 O O . THR A 1 178 ? -12.789 29.047 6.723 1 98.75 178 THR A O 1
ATOM 1356 N N . THR A 1 179 ? -13.836 27.125 7.23 1 98.69 179 THR A N 1
ATOM 1357 C CA . THR A 1 179 ? -12.734 26.328 6.695 1 98.69 179 THR A CA 1
ATOM 1358 C C . THR A 1 179 ? -12.656 26.469 5.176 1 98.69 179 THR A C 1
ATOM 1360 O O . THR A 1 179 ? -11.57 26.375 4.594 1 98.69 179 THR A O 1
ATOM 1363 N N . ASP A 1 180 ? -13.727 26.781 4.539 1 98.62 180 ASP A N 1
ATOM 1364 C CA . ASP A 1 180 ? -13.75 27.078 3.107 1 98.62 180 ASP A CA 1
ATOM 1365 C C . ASP A 1 180 ? -12.938 28.328 2.791 1 98.62 180 ASP A C 1
ATOM 1367 O O . ASP A 1 180 ? -12.289 28.406 1.747 1 98.62 180 ASP A O 1
ATOM 1371 N N . GLN A 1 181 ? -13.117 29.312 3.658 1 98.69 181 GLN A N 1
ATOM 1372 C CA . GLN A 1 181 ? -12.328 30.531 3.482 1 98.69 181 GLN A CA 1
ATOM 1373 C C . GLN A 1 181 ? -10.836 30.234 3.604 1 98.69 181 GLN A C 1
ATOM 1375 O O . GLN A 1 181 ? -10.023 30.781 2.857 1 98.69 181 GLN A O 1
ATOM 1380 N N . ILE A 1 182 ? -10.469 29.375 4.504 1 98.81 182 ILE A N 1
ATOM 1381 C CA . ILE A 1 182 ? -9.078 28.953 4.641 1 98.81 182 ILE A CA 1
ATOM 1382 C C . ILE A 1 182 ? -8.633 28.219 3.373 1 98.81 182 ILE A C 1
ATOM 1384 O O . ILE A 1 182 ? -7.547 28.469 2.85 1 98.81 182 ILE A O 1
ATOM 1388 N N . ASP A 1 183 ? -9.461 27.359 2.863 1 98.81 183 ASP A N 1
ATOM 1389 C CA . ASP A 1 183 ? -9.156 26.641 1.637 1 98.81 183 ASP A CA 1
ATOM 1390 C C . ASP A 1 183 ? -8.938 27.594 0.467 1 98.81 183 ASP A C 1
ATOM 1392 O O . ASP A 1 183 ? -8.062 27.375 -0.367 1 98.81 183 ASP A O 1
ATOM 1396 N N . THR A 1 184 ? -9.766 28.609 0.384 1 98.56 184 THR A N 1
ATOM 1397 C CA . THR A 1 184 ? -9.625 29.609 -0.669 1 98.56 184 THR A CA 1
ATOM 1398 C C . THR A 1 184 ? -8.258 30.297 -0.582 1 98.56 184 THR A C 1
ATOM 1400 O O . THR A 1 184 ? -7.562 30.422 -1.589 1 98.56 184 THR A O 1
ATOM 1403 N N . LEU A 1 185 ? -7.938 30.672 0.618 1 98.62 185 LEU A N 1
ATOM 1404 C CA . LEU A 1 185 ? -6.652 31.312 0.858 1 98.62 185 LEU A CA 1
ATOM 1405 C C . LEU A 1 185 ? -5.5 30.406 0.451 1 98.62 185 LEU A C 1
ATOM 1407 O O . LEU A 1 185 ? -4.555 30.844 -0.208 1 98.62 185 LEU A O 1
ATOM 1411 N N . VAL A 1 186 ? -5.582 29.172 0.804 1 98.81 186 VAL A N 1
ATOM 1412 C CA . VAL A 1 186 ? -4.559 28.172 0.532 1 98.81 186 VAL A CA 1
ATOM 1413 C C . VAL A 1 186 ? -4.441 27.953 -0.974 1 98.81 186 VAL A C 1
ATOM 1415 O O . VAL A 1 186 ? -3.338 27.969 -1.526 1 98.81 186 VAL A O 1
ATOM 1418 N N . HIS A 1 187 ? -5.555 27.781 -1.621 1 98.5 187 HIS A N 1
ATOM 1419 C CA . HIS A 1 187 ? -5.578 27.547 -3.061 1 98.5 187 HIS A CA 1
ATOM 1420 C C . HIS A 1 187 ? -4.902 28.703 -3.811 1 98.5 187 HIS A C 1
ATOM 1422 O O . HIS A 1 187 ? -4.027 28.469 -4.645 1 98.5 187 HIS A O 1
ATOM 1428 N N . GLU A 1 188 ? -5.328 29.859 -3.486 1 98 188 GLU A N 1
ATOM 1429 C CA . GLU A 1 188 ? -4.816 31.031 -4.172 1 98 188 GLU A CA 1
ATOM 1430 C C . GLU A 1 188 ? -3.316 31.203 -3.938 1 98 188 GLU A C 1
ATOM 1432 O O . GLU A 1 188 ? -2.57 31.531 -4.863 1 98 188 GLU A O 1
ATOM 1437 N N . ALA A 1 189 ? -2.873 30.969 -2.736 1 98.56 189 ALA A N 1
ATOM 1438 C CA . ALA A 1 189 ? -1.459 31.109 -2.402 1 98.56 189 ALA A CA 1
ATOM 1439 C C . ALA A 1 189 ? -0.608 30.094 -3.166 1 98.56 189 ALA A C 1
ATOM 1441 O O . ALA A 1 189 ? 0.459 30.438 -3.682 1 98.56 189 ALA A O 1
ATOM 1442 N N . ILE A 1 190 ? -1.058 28.859 -3.232 1 98.69 190 ILE A N 1
ATOM 1443 C CA . ILE A 1 190 ? -0.307 27.797 -3.893 1 98.69 190 ILE A CA 1
ATOM 1444 C C . ILE A 1 190 ? -0.22 28.094 -5.391 1 98.69 190 ILE A C 1
ATOM 1446 O O . ILE A 1 190 ? 0.858 28 -5.984 1 98.69 190 ILE A O 1
ATOM 1450 N N . VAL A 1 191 ? -1.306 28.469 -5.973 1 97.94 191 VAL A N 1
ATOM 1451 C CA . VAL A 1 191 ? -1.354 28.734 -7.41 1 97.94 191 VAL A CA 1
ATOM 1452 C C . VAL A 1 191 ? -0.512 29.953 -7.742 1 97.94 191 VAL A C 1
ATOM 1454 O O . VAL A 1 191 ? 0.222 29.969 -8.734 1 97.94 191 VAL A O 1
ATOM 1457 N N . ALA A 1 192 ? -0.592 30.938 -6.949 1 97.25 192 ALA A N 1
ATOM 1458 C CA . ALA A 1 192 ? 0.191 32.156 -7.164 1 97.25 192 ALA A CA 1
ATOM 1459 C C . ALA A 1 192 ? 1.688 31.859 -7.117 1 97.25 192 ALA A C 1
ATOM 1461 O O . ALA A 1 192 ? 2.479 32.531 -7.789 1 97.25 192 ALA A O 1
ATOM 1462 N N . ALA A 1 193 ? 2.061 30.859 -6.391 1 97.94 193 ALA A N 1
ATOM 1463 C CA . ALA A 1 193 ? 3.467 30.5 -6.254 1 97.94 193 ALA A CA 1
ATOM 1464 C C . ALA A 1 193 ? 3.908 29.578 -7.391 1 97.94 193 ALA A C 1
ATOM 1466 O O . ALA A 1 193 ? 5.059 29.141 -7.434 1 97.94 193 ALA A O 1
ATOM 1467 N N . GLY A 1 194 ? 2.992 29.266 -8.227 1 97.5 194 GLY A N 1
ATOM 1468 C CA . GLY A 1 194 ? 3.322 28.438 -9.375 1 97.5 194 GLY A CA 1
ATOM 1469 C C . GLY A 1 194 ? 3.27 26.953 -9.062 1 97.5 194 GLY A C 1
ATOM 1470 O O . GLY A 1 194 ? 3.926 26.156 -9.734 1 97.5 194 GLY A O 1
ATOM 1471 N N . ALA A 1 195 ? 2.531 26.562 -8.086 1 98.56 195 ALA A N 1
ATOM 1472 C CA . ALA A 1 195 ? 2.426 25.172 -7.664 1 98.56 195 ALA A CA 1
ATOM 1473 C C . ALA A 1 195 ? 0.984 24.688 -7.754 1 98.56 195 ALA A C 1
ATOM 1475 O O . ALA A 1 195 ? 0.065 25.469 -7.984 1 98.56 195 ALA A O 1
ATOM 1476 N N . TYR A 1 196 ? 0.818 23.391 -7.684 1 98.56 196 TYR A N 1
ATOM 1477 C CA . TYR A 1 196 ? -0.485 22.734 -7.645 1 98.56 196 TYR A CA 1
ATOM 1478 C C . TYR A 1 196 ? -0.817 22.266 -6.23 1 98.56 196 TYR A C 1
ATOM 1480 O O . TYR A 1 196 ? 0.046 21.734 -5.527 1 98.56 196 TYR A O 1
ATOM 1488 N N . PRO A 1 197 ? -2.068 22.531 -5.742 1 98.81 197 PRO A N 1
ATOM 1489 C CA . PRO A 1 197 ? -2.463 21.922 -4.473 1 98.81 197 PRO A CA 1
ATOM 1490 C C . PRO A 1 197 ? -2.625 20.406 -4.566 1 98.81 197 PRO A C 1
ATOM 1492 O O . PRO A 1 197 ? -3.58 19.922 -5.18 1 98.81 197 PRO A O 1
ATOM 1495 N N . SER A 1 198 ? -1.831 19.672 -3.936 1 98.75 198 SER A N 1
ATOM 1496 C CA . SER A 1 198 ? -1.705 18.234 -4.148 1 98.75 198 SER A CA 1
ATOM 1497 C C . SER A 1 198 ? -3.004 17.5 -3.809 1 98.75 198 SER A C 1
ATOM 1499 O O . SER A 1 198 ? -3.371 16.531 -4.473 1 98.75 198 SER A O 1
ATOM 1501 N N . PRO A 1 199 ? -3.729 17.906 -2.719 1 98.56 199 PRO A N 1
ATOM 1502 C CA . PRO A 1 199 ? -4.941 17.172 -2.383 1 98.56 199 PRO A CA 1
ATOM 1503 C C . PRO A 1 199 ? -6.027 17.297 -3.447 1 98.56 199 PRO A C 1
ATOM 1505 O O . PRO A 1 199 ? -6.891 16.422 -3.566 1 98.56 199 PRO A O 1
ATOM 1508 N N . LEU A 1 200 ? -6 18.359 -4.219 1 98.31 200 LEU A N 1
ATOM 1509 C CA . LEU A 1 200 ? -7.066 18.641 -5.172 1 98.31 200 LEU A CA 1
ATOM 1510 C C . LEU A 1 200 ? -7.164 17.547 -6.23 1 98.31 200 LEU A C 1
ATOM 1512 O O . LEU A 1 200 ? -6.219 17.328 -6.992 1 98.31 200 LEU A O 1
ATOM 1516 N N . ASN A 1 201 ? -8.281 16.828 -6.234 1 96.06 201 ASN A N 1
ATOM 1517 C CA . ASN A 1 201 ? -8.664 15.758 -7.152 1 96.06 201 ASN A CA 1
ATOM 1518 C C . ASN A 1 201 ? -7.844 14.492 -6.918 1 96.06 201 ASN A C 1
ATOM 1520 O O . ASN A 1 201 ? -7.887 13.562 -7.727 1 96.06 201 ASN A O 1
ATOM 1524 N N . TYR A 1 202 ? -6.996 14.453 -5.941 1 96.38 202 TYR A N 1
ATOM 1525 C CA . TYR A 1 202 ? -6.348 13.211 -5.539 1 96.38 202 TYR A CA 1
ATOM 1526 C C . TYR A 1 202 ? -7.375 12.188 -5.078 1 96.38 202 TYR A C 1
ATOM 1528 O O . TYR A 1 202 ? -7.961 12.32 -4.004 1 96.38 202 TYR A O 1
ATOM 1536 N N . HIS A 1 203 ? -7.59 11.148 -5.902 1 94.75 203 HIS A N 1
ATOM 1537 C CA . HIS A 1 203 ? -8.672 10.195 -5.688 1 94.75 203 HIS A CA 1
ATOM 1538 C C . HIS A 1 203 ? -10.016 10.906 -5.543 1 94.75 203 HIS A C 1
ATOM 1540 O O . HIS A 1 203 ? -10.852 10.5 -4.738 1 94.75 203 HIS A O 1
ATOM 1546 N N . GLY A 1 204 ? -10.148 12.055 -6.098 1 94.25 204 GLY A N 1
ATOM 1547 C CA . GLY A 1 204 ? -11.414 12.773 -6.133 1 94.25 204 GLY A CA 1
ATOM 1548 C C . GLY A 1 204 ? -11.586 13.742 -4.977 1 94.25 204 GLY A C 1
ATOM 1549 O O . GLY A 1 204 ? -12.664 14.312 -4.797 1 94.25 204 GLY A O 1
ATOM 1550 N N . PHE A 1 205 ? -10.578 13.93 -4.078 1 97.19 205 PHE A N 1
ATOM 1551 C CA . PHE A 1 205 ? -10.711 14.898 -2.996 1 97.19 205 PHE A CA 1
ATOM 1552 C C . PHE A 1 205 ? -11.031 16.281 -3.547 1 97.19 205 PHE A C 1
ATOM 1554 O O . PHE A 1 205 ? -10.336 16.781 -4.434 1 97.19 205 PHE A O 1
ATOM 1561 N N . PRO A 1 206 ? -11.953 16.984 -2.955 1 97.44 206 PRO A N 1
ATOM 1562 C CA . PRO A 1 206 ? -12.516 18.125 -3.684 1 97.44 206 PRO A CA 1
ATOM 1563 C C . PRO A 1 206 ? -11.844 19.438 -3.328 1 97.44 206 PRO A C 1
ATOM 1565 O O . PRO A 1 206 ? -12.188 20.484 -3.889 1 97.44 206 PRO A O 1
ATOM 1568 N N . LYS A 1 207 ? -10.891 19.469 -2.426 1 98.62 207 LYS A N 1
ATOM 1569 C CA . LYS A 1 207 ? -10.383 20.734 -1.905 1 98.62 207 LYS A CA 1
ATOM 1570 C C . LYS A 1 207 ? -8.859 20.781 -1.961 1 98.62 207 LYS A C 1
ATOM 1572 O O . LYS A 1 207 ? -8.219 19.797 -2.338 1 98.62 207 LYS A O 1
ATOM 1577 N N . SER A 1 208 ? -8.328 21.953 -1.682 1 98.75 208 SER A N 1
ATOM 1578 C CA . SER A 1 208 ? -6.898 22.234 -1.835 1 98.75 208 SER A CA 1
ATOM 1579 C C . SER A 1 208 ? -6.129 21.875 -0.566 1 98.75 208 SER A C 1
ATOM 1581 O O . SER A 1 208 ? -4.906 21.75 -0.591 1 98.75 208 SER A O 1
ATOM 1583 N N . CYS A 1 209 ? -6.828 21.75 0.514 1 98.81 209 CYS A N 1
ATOM 1584 C CA . CYS A 1 209 ? -6.223 21.359 1.778 1 98.81 209 CYS A CA 1
ATOM 1585 C C . CYS A 1 209 ? -7.219 20.594 2.645 1 98.81 209 CYS A C 1
ATOM 1587 O O . CYS A 1 209 ? -8.398 20.484 2.295 1 98.81 209 CYS A O 1
ATOM 1589 N N . CYS A 1 210 ? -6.738 19.953 3.66 1 98.81 210 CYS A N 1
ATOM 1590 C CA . CYS A 1 210 ? -7.602 19.344 4.66 1 98.81 210 CYS A CA 1
ATOM 1591 C C . CYS A 1 210 ? -7.711 20.219 5.902 1 98.81 210 CYS A C 1
ATOM 1593 O O . CYS A 1 210 ? -6.734 20.844 6.312 1 98.81 210 CYS A O 1
ATOM 1595 N N . THR A 1 211 ? -8.859 20.297 6.477 1 98.88 211 THR A N 1
ATOM 1596 C CA . THR A 1 211 ? -9.117 20.953 7.754 1 98.88 211 THR A CA 1
ATOM 1597 C C . THR A 1 211 ? -9.844 20.016 8.711 1 98.88 211 THR A C 1
ATOM 1599 O O . THR A 1 211 ? -11.031 19.75 8.547 1 98.88 211 THR A O 1
ATOM 1602 N N . SER A 1 212 ? -9.18 19.547 9.695 1 98.88 212 SER A N 1
ATOM 1603 C CA . SER A 1 212 ? -9.734 18.562 10.625 1 98.88 212 SER A CA 1
ATOM 1604 C C . SER A 1 212 ? -10.031 19.203 11.977 1 98.88 212 SER A C 1
ATOM 1606 O O . SER A 1 212 ? -9.125 19.422 12.781 1 98.88 212 SER A O 1
ATOM 1608 N N . VAL A 1 213 ? -11.289 19.422 12.289 1 98.81 213 VAL A N 1
ATOM 1609 C CA . VAL A 1 213 ? -11.727 20.156 13.469 1 98.81 213 VAL A CA 1
ATOM 1610 C C . VAL A 1 213 ? -12.172 19.172 14.555 1 98.81 213 VAL A C 1
ATOM 1612 O O . VAL A 1 213 ? -13.023 18.312 14.312 1 98.81 213 VAL A O 1
ATOM 1615 N N . ASN A 1 214 ? -11.594 19.266 15.727 1 98.62 214 ASN A N 1
ATOM 1616 C CA . ASN A 1 214 ? -12.023 18.547 16.922 1 98.62 214 ASN A CA 1
ATOM 1617 C C . ASN A 1 214 ? -11.969 17.047 16.734 1 98.62 214 ASN A C 1
ATOM 1619 O O . ASN A 1 214 ? -10.891 16.469 16.609 1 98.62 214 ASN A O 1
ATOM 1623 N N . GLU A 1 215 ? -13.141 16.359 16.562 1 98.75 215 GLU A N 1
ATOM 1624 C CA . GLU A 1 215 ? -13.172 14.891 16.516 1 98.75 215 GLU A CA 1
ATOM 1625 C C . GLU A 1 215 ? -12.695 14.375 15.164 1 98.75 215 GLU A C 1
ATOM 1627 O O . GLU A 1 215 ? -12.469 13.172 15 1 98.75 215 GLU A O 1
ATOM 1632 N N . VAL A 1 216 ? -12.578 15.273 14.18 1 98.75 216 VAL A N 1
ATOM 1633 C CA . VAL A 1 216 ? -12.094 14.852 12.867 1 98.75 216 VAL A CA 1
ATOM 1634 C C . VAL A 1 216 ? -10.602 14.516 12.961 1 98.75 216 VAL A C 1
ATOM 1636 O O . VAL A 1 216 ? -9.781 15.391 13.258 1 98.75 216 VAL A O 1
ATOM 1639 N N . ILE A 1 217 ? -10.25 13.297 12.695 1 98.75 217 ILE A N 1
ATOM 1640 C CA . ILE A 1 217 ? -8.891 12.781 12.812 1 98.75 217 ILE A CA 1
ATOM 1641 C C . ILE A 1 217 ? -8.039 13.297 11.656 1 98.75 217 ILE A C 1
ATOM 1643 O O . ILE A 1 217 ? -6.945 13.836 11.875 1 98.75 217 ILE A O 1
ATOM 1647 N N . CYS A 1 218 ? -8.523 13.047 10.453 1 97.88 218 CYS A N 1
ATOM 1648 C CA . CYS A 1 218 ? -7.828 13.508 9.258 1 97.88 218 CYS A CA 1
ATOM 1649 C C . CYS A 1 218 ? -8.781 13.602 8.07 1 97.88 218 CYS A C 1
ATOM 1651 O O . CYS A 1 218 ? -9.953 13.242 8.188 1 97.88 218 CYS A O 1
ATOM 1653 N N . HIS A 1 219 ? -8.367 14.289 7.062 1 97.81 219 HIS A N 1
ATOM 1654 C CA . HIS A 1 219 ? -8.992 14.414 5.754 1 97.81 219 HIS A CA 1
ATOM 1655 C C . HIS A 1 219 ? -10.312 15.172 5.844 1 97.81 219 HIS A C 1
ATOM 1657 O O . HIS A 1 219 ? -11.25 14.891 5.094 1 97.81 219 HIS A O 1
ATOM 1663 N N . GLY A 1 220 ? -10.438 16 6.879 1 98.62 220 GLY A N 1
ATOM 1664 C CA . GLY A 1 220 ? -11.594 16.891 6.887 1 98.62 220 GLY A CA 1
ATOM 1665 C C . GLY A 1 220 ? -11.703 17.734 5.637 1 98.62 220 GLY A C 1
ATOM 1666 O O . GLY A 1 220 ? -10.703 18.297 5.176 1 98.62 220 GLY A O 1
ATOM 1667 N N . ILE A 1 221 ? -12.945 17.828 5.09 1 98.62 221 ILE A N 1
ATOM 1668 C CA . ILE A 1 221 ? -13.172 18.609 3.873 1 98.62 221 ILE A CA 1
ATOM 1669 C C . ILE A 1 221 ? -13.633 20.016 4.238 1 98.62 221 ILE A C 1
ATOM 1671 O O . ILE A 1 221 ? -14.656 20.188 4.898 1 98.62 221 ILE A O 1
ATOM 1675 N N . PRO A 1 222 ? -12.836 21 3.799 1 98.75 222 PRO A N 1
ATOM 1676 C CA . PRO A 1 222 ? -13.281 22.375 4.047 1 98.75 222 PRO A CA 1
ATOM 1677 C C . PRO A 1 222 ? -14.703 22.641 3.574 1 98.75 222 PRO A C 1
ATOM 1679 O O . PRO A 1 222 ? -15.094 22.188 2.494 1 98.75 222 PRO A O 1
ATOM 1682 N N . ASP A 1 223 ? -15.453 23.344 4.406 1 98.38 223 ASP A N 1
ATOM 1683 C CA . ASP A 1 223 ? -16.844 23.656 4.105 1 98.38 223 ASP A CA 1
ATOM 1684 C C . ASP A 1 223 ? -17.25 24.984 4.738 1 98.38 223 ASP A C 1
ATOM 1686 O O . ASP A 1 223 ? -16.391 25.797 5.109 1 98.38 223 ASP A O 1
ATOM 1690 N N . ASP A 1 224 ? -18.531 25.266 4.824 1 98.12 224 ASP A N 1
ATOM 1691 C CA . ASP A 1 224 ? -18.984 26.594 5.227 1 98.12 224 ASP A CA 1
ATOM 1692 C C . ASP A 1 224 ? -19.156 26.672 6.742 1 98.12 224 ASP A C 1
ATOM 1694 O O . ASP A 1 224 ? -19.719 27.641 7.254 1 98.12 224 ASP A O 1
ATOM 1698 N N . ARG A 1 225 ? -18.719 25.656 7.41 1 95.06 225 ARG A N 1
ATOM 1699 C CA . ARG A 1 225 ? -18.781 25.75 8.867 1 95.06 225 ARG A CA 1
ATOM 1700 C C . ARG A 1 225 ? -17.797 26.781 9.398 1 95.06 225 ARG A C 1
ATOM 1702 O O . ARG A 1 225 ? -16.594 26.703 9.125 1 95.06 225 ARG A O 1
ATOM 1709 N N . ALA A 1 226 ? -18.328 27.641 10.281 1 98.19 226 ALA A N 1
ATOM 1710 C CA . ALA A 1 226 ? -17.453 28.625 10.914 1 98.19 226 ALA A CA 1
ATOM 1711 C C . ALA A 1 226 ? -16.719 28.016 12.102 1 98.19 226 ALA A C 1
ATOM 1713 O O . ALA A 1 226 ? -17.297 27.266 12.883 1 98.19 226 ALA A O 1
ATOM 1714 N N . LEU A 1 227 ? -15.477 28.328 12.188 1 98.69 227 LEU A N 1
ATOM 1715 C CA . LEU A 1 227 ? -14.727 27.969 13.383 1 98.69 227 LEU A CA 1
ATOM 1716 C C . LEU A 1 227 ? -15.266 28.688 14.609 1 98.69 227 LEU A C 1
ATOM 1718 O O . LEU A 1 227 ? -15.672 29.844 14.516 1 98.69 227 LEU A O 1
ATOM 1722 N N . GLU A 1 228 ? -15.258 27.984 15.742 1 98.06 228 GLU A N 1
ATOM 1723 C CA . GLU A 1 228 ? -15.773 28.531 16.984 1 98.06 228 GLU A CA 1
ATOM 1724 C C . GLU A 1 228 ? -14.688 28.609 18.047 1 98.06 228 GLU A C 1
ATOM 1726 O O . GLU A 1 228 ? -13.75 27.812 18.047 1 98.06 228 GLU A O 1
ATOM 1731 N N . GLU A 1 229 ? -14.906 29.625 18.906 1 97.56 229 GLU A N 1
ATOM 1732 C CA . GLU A 1 229 ? -13.984 29.688 20.047 1 97.56 229 GLU A CA 1
ATOM 1733 C C . GLU A 1 229 ? -13.938 28.359 20.797 1 97.56 229 GLU A C 1
ATOM 1735 O O . GLU A 1 229 ? -14.977 27.797 21.125 1 97.56 229 GLU A O 1
ATOM 1740 N N . GLY A 1 230 ? -12.68 27.891 20.984 1 96.88 230 GLY A N 1
ATOM 1741 C CA . GLY A 1 230 ? -12.516 26.625 21.703 1 96.88 230 GLY A CA 1
ATOM 1742 C C . GLY A 1 230 ? -12.242 25.453 20.797 1 96.88 230 GLY A C 1
ATOM 1743 O O . GLY A 1 230 ? -11.773 24.406 21.25 1 96.88 230 GLY A O 1
ATOM 1744 N N . ASP A 1 231 ? -12.555 25.578 19.5 1 98.38 231 ASP A N 1
ATOM 1745 C CA . ASP A 1 231 ? -12.188 24.547 18.531 1 98.38 231 ASP A CA 1
ATOM 1746 C C . ASP A 1 231 ? -10.672 24.375 18.469 1 98.38 231 ASP A C 1
ATOM 1748 O O . ASP A 1 231 ? -9.922 25.328 18.688 1 98.38 231 ASP A O 1
ATOM 1752 N N . ILE A 1 232 ? -10.227 23.203 18.234 1 98.75 232 ILE A N 1
ATOM 1753 C CA . ILE A 1 232 ? -8.883 22.969 17.688 1 98.75 232 ILE A CA 1
ATOM 1754 C C . ILE A 1 232 ? -8.992 22.438 16.266 1 98.75 232 ILE A C 1
ATOM 1756 O O . ILE A 1 232 ? -9.922 21.703 15.945 1 98.75 232 ILE A O 1
ATOM 1760 N N . VAL A 1 233 ? -8.047 22.859 15.414 1 98.88 233 VAL A N 1
ATOM 1761 C CA . VAL A 1 233 ? -8.141 22.469 14.016 1 98.88 233 VAL A CA 1
ATOM 1762 C C . VAL A 1 233 ? -6.75 22.125 13.477 1 98.88 233 VAL A C 1
ATOM 1764 O O . VAL A 1 233 ? -5.785 22.844 13.734 1 98.88 233 VAL A O 1
ATOM 1767 N N . ASN A 1 234 ? -6.652 20.953 12.867 1 98.94 234 ASN A N 1
ATOM 1768 C CA . ASN A 1 234 ? -5.477 20.625 12.062 1 98.94 234 ASN A CA 1
ATOM 1769 C C . ASN A 1 234 ? -5.625 21.125 10.625 1 98.94 234 ASN A C 1
ATOM 1771 O O . ASN A 1 234 ? -6.668 20.906 10 1 98.94 234 ASN A O 1
ATOM 1775 N N . ILE A 1 235 ? -4.672 21.812 10.172 1 98.94 235 ILE A N 1
ATOM 1776 C CA . ILE A 1 235 ? -4.609 22.188 8.766 1 98.94 235 ILE A CA 1
ATOM 1777 C C . ILE A 1 235 ? -3.453 21.469 8.086 1 98.94 235 ILE A C 1
ATOM 1779 O O . ILE A 1 235 ? -2.303 21.578 8.516 1 98.94 235 ILE A O 1
ATOM 1783 N N . ASP A 1 236 ? -3.785 20.688 7.062 1 98.94 236 ASP A N 1
ATOM 1784 C CA . ASP A 1 236 ? -2.844 19.844 6.32 1 98.94 236 ASP A CA 1
ATOM 1785 C C . ASP A 1 236 ? -2.615 20.406 4.914 1 98.94 236 ASP A C 1
ATOM 1787 O O . ASP A 1 236 ? -3.535 20.438 4.098 1 98.94 236 ASP A O 1
ATOM 1791 N N . ILE A 1 237 ? -1.359 20.812 4.668 1 98.94 237 ILE A N 1
ATOM 1792 C CA . ILE A 1 237 ? -0.991 21.453 3.412 1 98.94 237 ILE A CA 1
ATOM 1793 C C . ILE A 1 237 ? -0.011 20.562 2.648 1 98.94 237 ILE A C 1
ATOM 1795 O O . ILE A 1 237 ? 1.015 20.156 3.191 1 98.94 237 ILE A O 1
ATOM 1799 N N . THR A 1 238 ? -0.32 20.281 1.437 1 98.94 238 THR A N 1
ATOM 1800 C CA . THR A 1 238 ? 0.61 19.641 0.514 1 98.94 238 THR A CA 1
ATOM 1801 C C . THR A 1 238 ? 0.628 20.359 -0.828 1 98.94 238 THR A C 1
ATOM 1803 O O . THR A 1 238 ? -0.425 20.719 -1.367 1 98.94 238 THR A O 1
ATOM 1806 N N . VAL A 1 239 ? 1.828 20.609 -1.361 1 98.94 239 VAL A N 1
ATOM 1807 C CA . VAL A 1 239 ? 1.97 21.312 -2.635 1 98.94 239 VAL A CA 1
ATOM 1808 C C . VAL A 1 239 ? 2.746 20.438 -3.619 1 98.94 239 VAL A C 1
ATOM 1810 O O . VAL A 1 239 ? 3.502 19.562 -3.213 1 98.94 239 VAL A O 1
ATOM 1813 N N . TYR A 1 240 ? 2.48 20.625 -4.824 1 98.69 240 TYR A N 1
ATOM 1814 C CA . TYR A 1 240 ? 3.24 20.062 -5.934 1 98.69 240 TYR A CA 1
ATOM 1815 C C . TYR A 1 240 ? 3.947 21.156 -6.723 1 98.69 240 TYR A C 1
ATOM 1817 O O . TYR A 1 240 ? 3.324 21.844 -7.531 1 98.69 240 TYR A O 1
ATOM 1825 N N . LEU A 1 241 ? 5.223 21.281 -6.469 1 98.56 241 LEU A N 1
ATOM 1826 C CA . LEU A 1 241 ? 6.043 22.328 -7.082 1 98.56 241 LEU A CA 1
ATOM 1827 C C . LEU A 1 241 ? 7.168 21.719 -7.906 1 98.56 241 LEU A C 1
ATOM 1829 O O . LEU A 1 241 ? 7.969 20.922 -7.387 1 98.56 241 LEU A O 1
ATOM 1833 N N . ASP A 1 242 ? 7.238 21.984 -9.203 1 96.75 242 ASP A N 1
ATOM 1834 C CA . ASP A 1 242 ? 8.297 21.562 -10.109 1 96.75 242 ASP A CA 1
ATOM 1835 C C . ASP A 1 242 ? 8.469 20.047 -10.062 1 96.75 242 ASP A C 1
ATOM 1837 O O . ASP A 1 242 ? 9.602 19.547 -10.039 1 96.75 242 ASP A O 1
ATOM 1841 N N . GLY A 1 243 ? 7.422 19.359 -9.867 1 96.38 243 GLY A N 1
ATOM 1842 C CA . GLY A 1 243 ? 7.449 17.906 -9.992 1 96.38 243 GLY A CA 1
ATOM 1843 C C . GLY A 1 243 ? 7.586 17.188 -8.664 1 96.38 243 GLY A C 1
ATOM 1844 O O . GLY A 1 243 ? 7.703 15.969 -8.617 1 96.38 243 GLY A O 1
ATOM 1845 N N . TYR A 1 244 ? 7.594 17.953 -7.574 1 98 244 TYR A N 1
ATOM 1846 C CA . TYR A 1 244 ? 7.793 17.328 -6.27 1 98 244 TYR A CA 1
ATOM 1847 C C . TYR A 1 244 ? 6.754 17.812 -5.266 1 98 244 TYR A C 1
ATOM 1849 O O . TYR A 1 244 ? 6.387 18.984 -5.27 1 98 244 TYR A O 1
ATOM 1857 N N . HIS A 1 245 ? 6.359 16.922 -4.391 1 98.75 245 HIS A N 1
ATOM 1858 C CA . HIS A 1 245 ? 5.387 17.234 -3.35 1 98.75 245 HIS A CA 1
ATOM 1859 C C . HIS A 1 245 ? 6.078 17.594 -2.039 1 98.75 245 HIS A C 1
ATOM 1861 O O . HIS A 1 245 ? 7.094 17 -1.68 1 98.75 245 HIS A O 1
ATOM 1867 N N . GLY A 1 246 ? 5.586 18.578 -1.354 1 98.81 246 GLY A N 1
ATOM 1868 C CA . GLY A 1 246 ? 5.887 18.922 0.029 1 98.81 246 GLY A CA 1
ATOM 1869 C C . GLY A 1 246 ? 4.664 18.891 0.928 1 98.81 246 GLY A C 1
ATOM 1870 O O . GLY A 1 246 ? 3.621 19.438 0.58 1 98.81 246 GLY A O 1
ATOM 1871 N N . ASP A 1 247 ? 4.812 18.219 2.059 1 98.88 247 ASP A N 1
ATOM 1872 C CA . ASP A 1 247 ? 3.654 17.875 2.881 1 98.88 247 ASP A CA 1
ATOM 1873 C C . ASP A 1 247 ? 3.902 18.219 4.348 1 98.88 247 ASP A C 1
ATOM 1875 O O . ASP A 1 247 ? 4.93 17.844 4.914 1 98.88 247 ASP A O 1
ATOM 1879 N N . CYS A 1 248 ? 2.965 18.969 4.973 1 98.88 248 CYS A N 1
ATOM 1880 C CA . CYS A 1 248 ? 3.049 19.25 6.398 1 98.88 248 CYS A CA 1
ATOM 1881 C C . CYS A 1 248 ? 1.682 19.609 6.965 1 98.88 248 CYS A C 1
ATOM 1883 O O . CYS A 1 248 ? 0.77 19.969 6.215 1 98.88 248 CYS A O 1
ATOM 1885 N N . SER A 1 249 ? 1.562 19.469 8.227 1 98.88 249 SER A N 1
ATOM 1886 C CA . SER A 1 249 ? 0.35 19.906 8.914 1 98.88 249 SER A CA 1
ATOM 1887 C C . SER A 1 249 ? 0.654 20.375 10.328 1 98.88 249 SER A C 1
ATOM 1889 O O . SER A 1 249 ? 1.723 20.078 10.867 1 98.88 249 SER A O 1
ATOM 1891 N N . GLU A 1 250 ? -0.198 21.125 10.867 1 98.69 250 GLU A N 1
ATOM 1892 C CA . GLU A 1 250 ? -0.08 21.641 12.227 1 98.69 250 GLU A CA 1
ATOM 1893 C C . GLU A 1 250 ? -1.453 21.891 12.844 1 98.69 250 GLU A C 1
ATOM 1895 O O . GLU A 1 250 ? -2.455 21.969 12.133 1 98.69 250 GLU A O 1
ATOM 1900 N N . MET A 1 251 ? -1.439 21.969 14.18 1 98.88 251 MET A N 1
ATOM 1901 C CA . MET A 1 251 ? -2.648 22.281 14.93 1 98.88 251 MET A CA 1
ATOM 1902 C C . MET A 1 251 ? -2.746 23.781 15.195 1 98.88 251 MET A C 1
ATOM 1904 O O . MET A 1 251 ? -1.727 24.469 15.32 1 98.88 251 MET A O 1
ATOM 1908 N N . PHE A 1 252 ? -3.975 24.219 15.344 1 98.75 252 PHE A N 1
ATOM 1909 C CA . PHE A 1 252 ? -4.27 25.594 15.75 1 98.75 252 PHE A CA 1
ATOM 1910 C C . PHE A 1 252 ? -5.441 25.625 16.719 1 98.75 252 PHE A C 1
ATOM 1912 O O . PHE A 1 252 ? -6.414 24.891 16.547 1 98.75 252 PHE A O 1
ATOM 1919 N N . VAL A 1 253 ? -5.332 26.469 17.703 1 98.56 253 VAL A N 1
ATOM 1920 C CA . VAL A 1 253 ? -6.43 26.719 18.625 1 98.56 253 VAL A CA 1
ATOM 1921 C C . VAL A 1 253 ? -7.242 27.922 18.156 1 98.56 253 VAL A C 1
ATOM 1923 O O . VAL A 1 253 ? -6.684 28.969 17.812 1 98.56 253 VAL A O 1
ATOM 1926 N N . VAL A 1 254 ? -8.531 27.688 18.062 1 98.5 254 VAL A N 1
ATOM 1927 C CA . VAL A 1 254 ? -9.398 28.75 17.562 1 98.5 254 VAL A CA 1
ATOM 1928 C C . VAL A 1 254 ? -9.781 29.672 18.719 1 98.5 254 VAL A C 1
ATOM 1930 O O . VAL A 1 254 ? -10.5 29.266 19.641 1 98.5 254 VAL A O 1
ATOM 1933 N N . GLY A 1 255 ? -9.289 30.797 18.562 1 92.38 255 GLY A N 1
ATOM 1934 C CA . GLY A 1 255 ? -9.531 31.766 19.609 1 92.38 255 GLY A CA 1
ATOM 1935 C C . GLY A 1 255 ? -8.492 31.719 20.719 1 92.38 255 GLY A C 1
ATOM 1936 O O . GLY A 1 255 ? -7.348 31.312 20.484 1 92.38 255 GLY A O 1
ATOM 1937 N N . GLY A 1 256 ? -8.625 32.156 21.844 1 86.69 256 GLY A N 1
ATOM 1938 C CA . GLY A 1 256 ? -7.785 32.312 23.016 1 86.69 256 GLY A CA 1
ATOM 1939 C C . GLY A 1 256 ? -7.137 31 23.453 1 86.69 256 GLY A C 1
ATOM 1940 O O . GLY A 1 256 ? -6.777 30.172 22.609 1 86.69 256 GLY A O 1
ATOM 1941 N N . ASP A 1 257 ? -6.992 30.703 24.688 1 91.88 257 ASP A N 1
ATOM 1942 C CA . ASP A 1 257 ? -6.301 29.547 25.25 1 91.88 257 ASP A CA 1
ATOM 1943 C C . ASP A 1 257 ? -7.172 28.297 25.172 1 91.88 257 ASP A C 1
ATOM 1945 O O . ASP A 1 257 ? -8.383 28.359 25.391 1 91.88 257 ASP A O 1
ATOM 1949 N N . PRO A 1 258 ? -6.535 27.172 24.844 1 96.56 258 PRO A N 1
ATOM 1950 C CA . PRO A 1 258 ? -7.297 25.922 24.875 1 96.56 258 PRO A CA 1
ATOM 1951 C C . PRO A 1 258 ? -7.684 25.516 26.297 1 96.56 258 PRO A C 1
ATOM 1953 O O . PRO A 1 258 ? -7.035 25.922 27.25 1 96.56 258 PRO A O 1
ATOM 1956 N N . ASP A 1 259 ? -8.781 24.703 26.406 1 97 259 ASP A N 1
ATOM 1957 C CA . ASP A 1 259 ? -9.07 24.109 27.703 1 97 259 ASP A CA 1
ATOM 1958 C C . ASP A 1 259 ? -7.992 23.094 28.094 1 97 259 ASP A C 1
ATOM 1960 O O . ASP A 1 259 ? -7.203 22.672 27.25 1 97 259 ASP A O 1
ATOM 1964 N N . PRO A 1 260 ? -7.914 22.703 29.328 1 97.81 260 PRO A N 1
ATOM 1965 C CA . PRO A 1 260 ? -6.82 21.859 29.828 1 97.81 260 PRO A CA 1
ATOM 1966 C C . PRO A 1 260 ? -6.703 20.531 29.078 1 97.81 260 PRO A C 1
ATOM 1968 O O . PRO A 1 260 ? -5.594 20.062 28.828 1 97.81 260 PRO A O 1
ATOM 1971 N N . LYS A 1 261 ? -7.789 19.922 28.688 1 97.5 261 LYS A N 1
ATOM 1972 C CA . LYS A 1 261 ? -7.754 18.641 27.984 1 97.5 261 LYS A CA 1
ATOM 1973 C C . LYS A 1 261 ? -7.16 18.797 26.594 1 97.5 261 LYS A C 1
ATOM 1975 O O . LYS A 1 261 ? -6.336 17.984 26.172 1 97.5 261 LYS A O 1
ATOM 1980 N N . ALA A 1 262 ? -7.594 19.828 25.922 1 98.31 262 ALA A N 1
ATOM 1981 C CA . ALA A 1 262 ? -7.043 20.109 24.609 1 98.31 262 ALA A CA 1
ATOM 1982 C C . ALA A 1 262 ? -5.555 20.438 24.688 1 98.31 262 ALA A C 1
ATOM 1984 O O . ALA A 1 262 ? -4.766 20 23.844 1 98.31 262 ALA A O 1
ATOM 1985 N N . LYS A 1 263 ? -5.246 21.203 25.672 1 98.56 263 LYS A N 1
ATOM 1986 C CA . LYS A 1 263 ? -3.842 21.562 25.859 1 98.56 263 LYS A CA 1
ATOM 1987 C C . LYS A 1 263 ? -2.979 20.312 26.047 1 98.56 263 LYS A C 1
ATOM 1989 O O . LYS A 1 263 ? -1.91 20.203 25.453 1 98.56 263 LYS A O 1
ATOM 1994 N N . ALA A 1 264 ? -3.402 19.422 26.891 1 98.69 264 ALA A N 1
ATOM 1995 C CA . ALA A 1 264 ? -2.666 18.188 27.141 1 98.69 264 ALA A CA 1
ATOM 1996 C C . ALA A 1 264 ? -2.541 17.344 25.875 1 98.69 264 ALA A C 1
ATOM 1998 O O . ALA A 1 264 ? -1.479 16.781 25.609 1 98.69 264 ALA A O 1
ATOM 1999 N N . LEU A 1 265 ? -3.617 17.234 25.109 1 98.88 265 LEU A N 1
ATOM 2000 C CA . LEU A 1 265 ? -3.617 16.484 23.859 1 98.88 265 LEU A CA 1
ATOM 2001 C C . LEU A 1 265 ? -2.613 17.078 22.875 1 98.88 265 LEU A C 1
ATOM 2003 O O . LEU A 1 265 ? -1.81 16.344 22.297 1 98.88 265 LEU A O 1
ATOM 2007 N N . LEU A 1 266 ? -2.664 18.375 22.719 1 98.88 266 LEU A N 1
ATOM 2008 C CA . LEU A 1 266 ? -1.789 19.062 21.766 1 98.88 266 LEU A CA 1
ATOM 2009 C C . LEU A 1 266 ? -0.326 18.891 22.172 1 98.88 266 LEU A C 1
ATOM 2011 O O . LEU A 1 266 ? 0.524 18.609 21.328 1 98.88 266 LEU A O 1
ATOM 2015 N N . GLN A 1 267 ? -0.069 19.062 23.453 1 98.88 267 GLN A N 1
ATOM 2016 C CA . GLN A 1 267 ? 1.305 18.938 23.922 1 98.88 267 GLN A CA 1
ATOM 2017 C C . GLN A 1 267 ? 1.828 17.516 23.75 1 98.88 267 GLN A C 1
ATOM 2019 O O . GLN A 1 267 ? 2.949 17.312 23.266 1 98.88 267 GLN A O 1
ATOM 2024 N N . ALA A 1 268 ? 1.018 16.547 24.125 1 98.88 268 ALA A N 1
ATOM 2025 C CA . ALA A 1 268 ? 1.426 15.148 24 1 98.88 268 ALA A CA 1
ATOM 2026 C C . ALA A 1 268 ? 1.679 14.781 22.531 1 98.88 268 ALA A C 1
ATOM 2028 O O . ALA A 1 268 ? 2.631 14.055 22.234 1 98.88 268 ALA A O 1
ATOM 2029 N N . THR A 1 269 ? 0.785 15.227 21.672 1 98.94 269 THR A N 1
ATOM 2030 C CA . THR A 1 269 ? 0.929 14.945 20.25 1 98.94 269 THR A CA 1
ATOM 2031 C C . THR A 1 269 ? 2.215 15.555 19.703 1 98.94 269 THR A C 1
ATOM 2033 O O . THR A 1 269 ? 2.967 14.898 18.984 1 98.94 269 THR A O 1
ATOM 2036 N N . TYR A 1 270 ? 2.441 16.766 20.047 1 98.88 270 TYR A N 1
ATOM 2037 C CA . TYR A 1 270 ? 3.645 17.453 19.594 1 98.88 270 TYR A CA 1
ATOM 2038 C C . TYR A 1 270 ? 4.898 16.75 20.109 1 98.88 270 TYR A C 1
ATOM 2040 O O . TYR A 1 270 ? 5.84 16.516 19.344 1 98.88 270 TYR A O 1
ATOM 2048 N N . ASP A 1 271 ? 4.898 16.406 21.391 1 98.94 271 ASP A N 1
ATOM 2049 C CA . ASP A 1 271 ? 6.086 15.836 22.016 1 98.94 271 ASP A CA 1
ATOM 2050 C C . ASP A 1 271 ? 6.414 14.469 21.406 1 98.94 271 ASP A C 1
ATOM 2052 O O . ASP A 1 271 ? 7.574 14.18 21.109 1 98.94 271 ASP A O 1
ATOM 2056 N N . CYS A 1 272 ? 5.418 13.617 21.266 1 98.94 272 CYS A N 1
ATOM 2057 C CA . CYS A 1 272 ? 5.699 12.297 20.688 1 98.94 272 CYS A CA 1
ATOM 2058 C C . CYS A 1 272 ? 6.156 12.422 19.234 1 98.94 272 CYS A C 1
ATOM 2060 O O . CYS A 1 272 ? 6.996 11.641 18.781 1 98.94 272 CYS A O 1
ATOM 2062 N N . TRP A 1 273 ? 5.602 13.367 18.547 1 98.88 273 TRP A N 1
ATOM 2063 C CA . TRP A 1 273 ? 5.965 13.648 17.156 1 98.88 273 TRP A CA 1
ATOM 2064 C C . TRP A 1 273 ? 7.426 14.078 17.062 1 98.88 273 TRP A C 1
ATOM 2066 O O . TRP A 1 273 ? 8.172 13.547 16.234 1 98.88 273 TRP A O 1
ATOM 2076 N N . ILE A 1 274 ? 7.844 14.977 17.906 1 98.88 274 ILE A N 1
ATOM 2077 C CA . ILE A 1 274 ? 9.219 15.469 17.906 1 98.88 274 ILE A CA 1
ATOM 2078 C C . ILE A 1 274 ? 10.172 14.352 18.312 1 98.88 274 ILE A C 1
ATOM 2080 O O . ILE A 1 274 ? 11.234 14.188 17.703 1 98.88 274 ILE A O 1
ATOM 2084 N N . LYS A 1 275 ? 9.805 13.578 19.297 1 98.88 275 LYS A N 1
ATOM 2085 C CA . LYS A 1 275 ? 10.641 12.438 19.688 1 98.88 275 LYS A CA 1
ATOM 2086 C C . LYS A 1 275 ? 10.867 11.492 18.516 1 98.88 275 LYS A C 1
ATOM 2088 O O . LYS A 1 275 ? 11.977 11 18.312 1 98.88 275 LYS A O 1
ATOM 2093 N N . ALA A 1 276 ? 9.82 11.258 17.797 1 98.94 276 ALA A N 1
ATOM 2094 C CA . ALA A 1 276 ? 9.922 10.383 16.641 1 98.94 276 ALA A CA 1
ATOM 2095 C C . ALA A 1 276 ? 10.82 10.992 15.562 1 98.94 276 ALA A C 1
ATOM 2097 O O . ALA A 1 276 ? 11.625 10.289 14.945 1 98.94 276 ALA A O 1
ATOM 2098 N N . CYS A 1 277 ? 10.695 12.281 15.344 1 98.88 277 CYS A N 1
ATOM 2099 C CA . CYS A 1 277 ? 11.539 12.961 14.367 1 98.88 277 CYS A CA 1
ATOM 2100 C C . CYS A 1 277 ? 13.008 12.898 14.758 1 98.88 277 CYS A C 1
ATOM 2102 O O . CYS A 1 277 ? 13.875 12.688 13.914 1 98.88 277 CYS A O 1
ATOM 2104 N N . GLN A 1 278 ? 13.273 13.031 16.016 1 98.69 278 GLN A N 1
ATOM 2105 C CA . GLN A 1 278 ? 14.648 13.016 16.531 1 98.69 278 GLN A CA 1
ATOM 2106 C C . GLN A 1 278 ? 15.289 11.648 16.328 1 98.69 278 GLN A C 1
ATOM 2108 O O . GLN A 1 278 ? 16.516 11.531 16.266 1 98.69 278 GLN A O 1
ATOM 2113 N N . TYR A 1 279 ? 14.523 10.641 16.25 1 98.75 279 TYR A N 1
ATOM 2114 C CA . TYR A 1 279 ? 14.992 9.266 16.109 1 98.75 279 TYR A CA 1
ATOM 2115 C C . TYR A 1 279 ? 15.578 9.047 14.719 1 98.75 279 TYR A C 1
ATOM 2117 O O . TYR A 1 279 ? 16.438 8.172 14.531 1 98.75 279 TYR A O 1
ATOM 2125 N N . VAL A 1 280 ? 15.258 9.781 13.75 1 98.88 280 VAL A N 1
ATOM 2126 C CA . VAL A 1 280 ? 15.547 9.523 12.344 1 98.88 280 VAL A CA 1
ATOM 2127 C C . VAL A 1 280 ? 17.047 9.695 12.078 1 98.88 280 VAL A C 1
ATOM 2129 O O . VAL A 1 280 ? 17.594 10.781 12.273 1 98.88 280 VAL A O 1
ATOM 2132 N N . GLN A 1 281 ? 17.594 8.633 11.609 1 98.12 281 GLN A N 1
ATOM 2133 C CA . GLN A 1 281 ? 19.016 8.57 11.234 1 98.12 281 GLN A CA 1
ATOM 2134 C C . GLN A 1 281 ? 19.281 7.359 10.336 1 98.12 281 GLN A C 1
ATOM 2136 O O . GLN A 1 281 ? 18.594 6.34 10.438 1 98.12 281 GLN A O 1
ATOM 2141 N N . PRO A 1 282 ? 20.359 7.477 9.484 1 98.38 282 PRO A N 1
ATOM 2142 C CA . PRO A 1 282 ? 20.688 6.312 8.664 1 98.38 282 PRO A CA 1
ATOM 2143 C C . PRO A 1 282 ? 20.891 5.043 9.484 1 98.38 282 PRO A C 1
ATOM 2145 O O . PRO A 1 282 ? 21.5 5.098 10.562 1 98.38 282 PRO A O 1
ATOM 2148 N N . GLY A 1 283 ? 20.344 3.932 8.984 1 98.31 283 GLY A N 1
ATOM 2149 C CA . GLY A 1 283 ? 20.578 2.631 9.594 1 98.31 283 GLY A CA 1
ATOM 2150 C C . GLY A 1 283 ? 19.484 2.236 10.57 1 98.31 283 GLY A C 1
ATOM 2151 O O . GLY A 1 283 ? 19.344 1.06 10.914 1 98.31 283 GLY A O 1
ATOM 2152 N N . ARG A 1 284 ? 18.719 3.158 11.039 1 98.56 284 ARG A N 1
ATOM 2153 C CA . ARG A 1 284 ? 17.672 2.867 12.008 1 98.56 284 ARG A CA 1
ATOM 2154 C C . ARG A 1 284 ? 16.438 2.297 11.328 1 98.56 284 ARG A C 1
ATOM 2156 O O . ARG A 1 284 ? 16.188 2.578 10.148 1 98.56 284 ARG A O 1
ATOM 2163 N N . GLU A 1 285 ? 15.672 1.537 12.094 1 98.25 285 GLU A N 1
ATOM 2164 C CA . GLU A 1 285 ? 14.523 0.822 11.547 1 98.25 285 GLU A CA 1
ATOM 2165 C C . GLU A 1 285 ? 13.273 1.695 11.555 1 98.25 285 GLU A C 1
ATOM 2167 O O . GLU A 1 285 ? 12.984 2.359 12.555 1 98.25 285 GLU A O 1
ATOM 2172 N N . TYR A 1 286 ? 12.484 1.664 10.531 1 98.5 286 TYR A N 1
ATOM 2173 C CA . TYR A 1 286 ? 11.266 2.461 10.422 1 98.5 286 TYR A CA 1
ATOM 2174 C C . TYR A 1 286 ? 10.258 2.07 11.492 1 98.5 286 TYR A C 1
ATOM 2176 O O . TYR A 1 286 ? 9.539 2.922 12.016 1 98.5 286 TYR A O 1
ATOM 2184 N N . LYS A 1 287 ? 10.18 0.776 11.828 1 97.12 287 LYS A N 1
ATOM 2185 C CA . LYS A 1 287 ? 9.148 0.279 12.742 1 97.12 287 LYS A CA 1
ATOM 2186 C C . LYS A 1 287 ? 9.289 0.909 14.125 1 97.12 287 LYS A C 1
ATOM 2188 O O . LYS A 1 287 ? 8.32 0.973 14.883 1 97.12 287 LYS A O 1
ATOM 2193 N N . GLU A 1 288 ? 10.484 1.422 14.477 1 98.62 288 GLU A N 1
ATOM 2194 C CA . GLU A 1 288 ? 10.719 1.99 15.797 1 98.62 288 GLU A CA 1
ATOM 2195 C C . GLU A 1 288 ? 9.984 3.314 15.969 1 98.62 288 GLU A C 1
ATOM 2197 O O . GLU A 1 288 ? 9.695 3.729 17.094 1 98.62 288 GLU A O 1
ATOM 2202 N N . ILE A 1 289 ? 9.641 3.969 14.891 1 98.88 289 ILE A N 1
ATOM 2203 C CA . ILE A 1 289 ? 8.922 5.234 14.945 1 98.88 289 ILE A CA 1
ATOM 2204 C C . ILE A 1 289 ? 7.598 5.039 15.688 1 98.88 289 ILE A C 1
ATOM 2206 O O . ILE A 1 289 ? 7.266 5.809 16.594 1 98.88 289 ILE A O 1
ATOM 2210 N N . GLY A 1 290 ? 6.895 4.02 15.297 1 98.75 290 GLY A N 1
ATOM 2211 C CA . GLY A 1 290 ? 5.613 3.734 15.93 1 98.75 290 GLY A CA 1
ATOM 2212 C C . GLY A 1 290 ? 5.738 3.414 17.406 1 98.75 290 GLY A C 1
ATOM 2213 O O . GLY A 1 290 ? 4.891 3.816 18.203 1 98.75 290 GLY A O 1
ATOM 2214 N N . ALA A 1 291 ? 6.766 2.688 17.766 1 98.69 291 ALA A N 1
ATOM 2215 C CA . ALA A 1 291 ? 7 2.342 19.156 1 98.69 291 ALA A CA 1
ATOM 2216 C C . ALA A 1 291 ? 7.23 3.592 20 1 98.69 291 ALA A C 1
ATOM 2218 O O . ALA A 1 291 ? 6.672 3.723 21.094 1 98.69 291 ALA A O 1
ATOM 2219 N N . ILE A 1 292 ? 8.016 4.477 19.469 1 98.88 292 ILE A N 1
ATOM 2220 C CA . ILE A 1 292 ? 8.336 5.711 20.172 1 98.88 292 ILE A CA 1
ATOM 2221 C C . ILE A 1 292 ? 7.059 6.504 20.438 1 98.88 292 ILE A C 1
ATOM 2223 O O . ILE A 1 292 ? 6.836 6.984 21.547 1 98.88 292 ILE A O 1
ATOM 2227 N N . ILE A 1 293 ? 6.215 6.59 19.5 1 98.94 293 ILE A N 1
ATOM 2228 C CA . ILE A 1 293 ? 4.992 7.379 19.578 1 98.94 293 ILE A CA 1
ATOM 2229 C C . ILE A 1 293 ? 4.023 6.73 20.578 1 98.94 293 ILE A C 1
ATOM 2231 O O . ILE A 1 293 ? 3.562 7.379 21.516 1 98.94 293 ILE A O 1
ATOM 2235 N N . GLU A 1 294 ? 3.742 5.512 20.344 1 98.75 294 GLU A N 1
ATOM 2236 C CA . GLU A 1 294 ? 2.764 4.836 21.203 1 98.75 294 GLU A CA 1
ATOM 2237 C C . GLU A 1 294 ? 3.232 4.785 22.656 1 98.75 294 GLU A C 1
ATOM 2239 O O . GLU A 1 294 ? 2.439 4.988 23.578 1 98.75 294 GLU A O 1
ATOM 2244 N N . ASP A 1 295 ? 4.504 4.477 22.859 1 98.75 295 ASP A N 1
ATOM 2245 C CA . ASP A 1 295 ? 5.051 4.391 24.219 1 98.75 295 ASP A CA 1
ATOM 2246 C C . ASP A 1 295 ? 4.934 5.73 24.938 1 98.75 295 ASP A C 1
ATOM 2248 O O . ASP A 1 295 ? 4.836 5.77 26.172 1 98.75 295 ASP A O 1
ATOM 2252 N N . TYR A 1 296 ? 4.973 6.801 24.203 1 98.81 296 TYR A N 1
ATOM 2253 C CA . TYR A 1 296 ? 4.91 8.117 24.828 1 98.81 296 TYR A CA 1
ATOM 2254 C C . TYR A 1 296 ? 3.479 8.477 25.203 1 98.81 296 TYR A C 1
ATOM 2256 O O . TYR A 1 296 ? 3.23 8.992 26.297 1 98.81 296 TYR A O 1
ATOM 2264 N N . VAL A 1 297 ? 2.514 8.227 24.391 1 98.81 297 VAL A N 1
ATOM 2265 C CA . VAL A 1 297 ? 1.193 8.82 24.562 1 98.81 297 VAL A CA 1
ATOM 2266 C C . VAL A 1 297 ? 0.324 7.906 25.422 1 98.81 297 VAL A C 1
ATOM 2268 O O . VAL A 1 297 ? -0.582 8.375 26.125 1 98.81 297 VAL A O 1
ATOM 2271 N N . THR A 1 298 ? 0.588 6.617 25.391 1 98.56 298 THR A N 1
ATOM 2272 C CA . THR A 1 298 ? -0.27 5.656 26.078 1 98.56 298 THR A CA 1
ATOM 2273 C C . THR A 1 298 ? -0.273 5.902 27.578 1 98.56 298 THR A C 1
ATOM 2275 O O . THR A 1 298 ? -1.336 5.977 28.203 1 98.56 298 THR A O 1
ATOM 2278 N N . PRO A 1 299 ? 0.887 6.039 28.266 1 98.56 299 PRO A N 1
ATOM 2279 C CA . PRO A 1 299 ? 0.875 6.297 29.719 1 98.56 299 PRO A CA 1
ATOM 2280 C C . PRO A 1 299 ? 0.192 7.613 30.078 1 98.56 299 PRO A C 1
ATOM 2282 O O . PRO A 1 299 ? -0.187 7.82 31.234 1 98.56 299 PRO A O 1
ATOM 2285 N N . LEU A 1 300 ? 0.065 8.523 29.125 1 98.5 300 LEU A N 1
ATOM 2286 C CA . LEU A 1 300 ? -0.563 9.82 29.359 1 98.5 300 LEU A CA 1
ATOM 2287 C C . LEU A 1 300 ? -2.074 9.734 29.172 1 98.5 300 LEU A C 1
ATOM 2289 O O . LEU A 1 300 ? -2.787 10.719 29.391 1 98.5 300 LEU A O 1
ATOM 2293 N N . GLY A 1 301 ? -2.566 8.539 28.719 1 98.38 301 GLY A N 1
ATOM 2294 C CA . GLY A 1 301 ? -3.998 8.312 28.609 1 98.38 301 GLY A CA 1
ATOM 2295 C C . GLY A 1 301 ? -4.535 8.57 27.219 1 98.38 301 GLY A C 1
ATOM 2296 O O . GLY A 1 301 ? -5.75 8.602 27 1 98.38 301 GLY A O 1
ATOM 2297 N N . PHE A 1 302 ? -3.664 8.812 26.25 1 98.88 302 PHE A N 1
ATOM 2298 C CA . PHE A 1 302 ? -4.07 9.047 24.875 1 98.88 302 PHE A CA 1
ATOM 2299 C C . PHE A 1 302 ? -3.857 7.801 24.031 1 98.88 302 PHE A C 1
ATOM 2301 O O . PHE A 1 302 ? -3.275 6.82 24.484 1 98.88 302 PHE A O 1
ATOM 2308 N N . SER A 1 303 ? -4.445 7.797 22.828 1 98.75 303 SER A N 1
ATOM 2309 C CA . SER A 1 303 ? -4.312 6.668 21.922 1 98.75 303 SER A CA 1
ATOM 2310 C C . SER A 1 303 ? -3.85 7.129 20.531 1 98.75 303 SER A C 1
ATOM 2312 O O . SER A 1 303 ? -4.012 8.297 20.172 1 98.75 303 SER A O 1
ATOM 2314 N N . THR A 1 304 ? -3.205 6.273 19.844 1 98.75 304 THR A N 1
ATOM 2315 C CA . THR A 1 304 ? -2.711 6.582 18.5 1 98.75 304 THR A CA 1
ATOM 2316 C C . THR A 1 304 ? -3.506 5.824 17.438 1 98.75 304 THR A C 1
ATOM 2318 O O . THR A 1 304 ? -3.805 4.641 17.609 1 98.75 304 THR A O 1
ATOM 2321 N N . VAL A 1 305 ? -3.859 6.539 16.375 1 98.38 305 VAL A N 1
ATOM 2322 C CA . VAL A 1 305 ? -4.656 5.973 15.297 1 98.38 305 VAL A CA 1
ATOM 2323 C C . VAL A 1 305 ? -3.818 4.977 14.5 1 98.38 305 VAL A C 1
ATOM 2325 O O . VAL A 1 305 ? -2.652 5.238 14.195 1 98.38 305 VAL A O 1
ATOM 2328 N N . ARG A 1 306 ? -4.445 3.885 14.102 1 96.62 306 ARG A N 1
ATOM 2329 C CA . ARG A 1 306 ? -3.721 2.82 13.414 1 96.62 306 ARG A CA 1
ATOM 2330 C C . ARG A 1 306 ? -4.141 2.732 11.953 1 96.62 306 ARG A C 1
ATOM 2332 O O . ARG A 1 306 ? -3.443 2.121 11.141 1 96.62 306 ARG A O 1
ATOM 2339 N N . ASP A 1 307 ? -5.227 3.357 11.617 1 95.19 307 ASP A N 1
ATOM 2340 C CA . ASP A 1 307 ? -5.844 3.211 10.305 1 95.19 307 ASP A CA 1
ATOM 2341 C C . ASP A 1 307 ? -5.098 4.031 9.258 1 95.19 307 ASP A C 1
ATOM 2343 O O . ASP A 1 307 ? -5.223 3.775 8.055 1 95.19 307 ASP A O 1
ATOM 2347 N N . PHE A 1 308 ? -4.395 4.988 9.688 1 96.12 308 PHE A N 1
ATOM 2348 C CA . PHE A 1 308 ? -3.695 5.883 8.773 1 96.12 308 PHE A CA 1
ATOM 2349 C C . PHE A 1 308 ? -2.203 5.914 9.086 1 96.12 308 PHE A C 1
ATOM 2351 O O . PHE A 1 308 ? -1.791 5.598 10.203 1 96.12 308 PHE A O 1
ATOM 2358 N N . CYS A 1 309 ? -1.396 6.219 8.109 1 96.69 309 CYS A N 1
ATOM 2359 C CA . CYS A 1 309 ? 0.053 6.184 8.289 1 96.69 309 CYS A CA 1
ATOM 2360 C C . CYS A 1 309 ? 0.72 7.332 7.539 1 96.69 309 CYS A C 1
ATOM 2362 O O . CYS A 1 309 ? 0.072 8.031 6.758 1 96.69 309 CYS A O 1
ATOM 2364 N N . GLY A 1 310 ? 2.021 7.582 7.91 1 98.38 310 GLY A N 1
ATOM 2365 C CA . GLY A 1 310 ? 2.861 8.406 7.062 1 98.38 310 GLY A CA 1
ATOM 2366 C C . GLY A 1 310 ? 3.332 7.695 5.809 1 98.38 310 GLY A C 1
ATOM 2367 O O . GLY A 1 310 ? 3 6.531 5.59 1 98.38 310 GLY A O 1
ATOM 2368 N N . HIS A 1 311 ? 4.109 8.414 5.035 1 98 311 HIS A N 1
ATOM 2369 C CA . HIS A 1 311 ? 4.402 7.871 3.711 1 98 311 HIS A CA 1
ATOM 2370 C C . HIS A 1 311 ? 5.691 8.461 3.148 1 98 311 HIS A C 1
ATOM 2372 O O . HIS A 1 311 ? 6.086 9.57 3.52 1 98 311 HIS A O 1
ATOM 2378 N N . GLY A 1 312 ? 6.293 7.699 2.244 1 97.75 312 GLY A N 1
ATOM 2379 C CA . GLY A 1 312 ? 7.262 8.328 1.359 1 97.75 312 GLY A CA 1
ATOM 2380 C C . GLY A 1 312 ? 6.664 9.422 0.493 1 97.75 312 GLY A C 1
ATOM 2381 O O . GLY A 1 312 ? 5.453 9.438 0.26 1 97.75 312 GLY A O 1
ATOM 2382 N N . ILE A 1 313 ? 7.543 10.258 0.021 1 98.12 313 ILE A N 1
ATOM 2383 C CA . ILE A 1 313 ? 7.055 11.398 -0.74 1 98.12 313 ILE A CA 1
ATOM 2384 C C . ILE A 1 313 ? 8.156 11.906 -1.671 1 98.12 313 ILE A C 1
ATOM 2386 O O . ILE A 1 313 ? 9.344 11.852 -1.333 1 98.12 313 ILE A O 1
ATOM 2390 N N . GLY A 1 314 ? 7.84 12.367 -2.783 1 96.69 314 GLY A N 1
ATOM 2391 C CA . GLY A 1 314 ? 8.688 12.945 -3.816 1 96.69 314 GLY A CA 1
ATOM 2392 C C . GLY A 1 314 ? 7.918 13.328 -5.07 1 96.69 314 GLY A C 1
ATOM 2393 O O . GLY A 1 314 ? 7.008 14.156 -5.02 1 96.69 314 GLY A O 1
ATOM 2394 N N . LYS A 1 315 ? 8.266 12.672 -6.117 1 95.06 315 LYS A N 1
ATOM 2395 C CA . LYS A 1 315 ? 7.512 12.875 -7.352 1 95.06 315 LYS A CA 1
ATOM 2396 C C . LYS A 1 315 ? 6.105 12.297 -7.242 1 95.06 315 LYS A C 1
ATOM 2398 O O . LYS A 1 315 ? 5.176 12.773 -7.895 1 95.06 315 LYS A O 1
ATOM 2403 N N . VAL A 1 316 ? 6.059 11.305 -6.441 1 94.38 316 VAL A N 1
ATOM 2404 C CA . VAL A 1 316 ? 4.781 10.672 -6.133 1 94.38 316 VAL A CA 1
ATOM 2405 C C . VAL A 1 316 ? 4.266 11.172 -4.785 1 94.38 316 VAL A C 1
ATOM 2407 O O . VAL A 1 316 ? 5.023 11.266 -3.816 1 94.38 316 VAL A O 1
ATOM 2410 N N . PHE A 1 317 ? 3.004 11.516 -4.75 1 96.25 317 PHE A N 1
ATOM 2411 C CA . PHE A 1 317 ? 2.391 12.117 -3.57 1 96.25 317 PHE A CA 1
ATOM 2412 C C . PHE A 1 317 ? 2.533 11.195 -2.363 1 96.25 317 PHE A C 1
ATOM 2414 O O . PHE A 1 317 ? 3.088 11.594 -1.337 1 96.25 317 PHE A O 1
ATOM 2421 N N . GLN A 1 318 ? 2.076 9.969 -2.426 1 95.12 318 GLN A N 1
ATOM 2422 C CA . GLN A 1 318 ? 2.221 8.945 -1.392 1 95.12 318 GLN A CA 1
ATOM 2423 C C . GLN A 1 318 ? 2.865 7.684 -1.951 1 95.12 318 GLN A C 1
ATOM 2425 O O . GLN A 1 318 ? 2.33 7.062 -2.871 1 95.12 318 GLN A O 1
ATOM 2430 N N . THR A 1 319 ? 3.988 7.359 -1.441 1 94 319 THR A N 1
ATOM 2431 C CA . THR A 1 319 ? 4.734 6.168 -1.837 1 94 319 THR A CA 1
ATOM 2432 C C . THR A 1 319 ? 5.441 5.551 -0.634 1 94 319 THR A C 1
ATOM 2434 O O . THR A 1 319 ? 5.172 5.922 0.51 1 94 319 THR A O 1
ATOM 2437 N N . LYS A 1 320 ? 6.266 4.531 -0.875 1 94.44 320 LYS A N 1
ATOM 2438 C CA . LYS A 1 320 ? 7.023 3.9 0.201 1 94.44 320 LYS A CA 1
ATOM 2439 C C . LYS A 1 320 ? 8.125 4.824 0.714 1 94.44 320 LYS A C 1
ATOM 2441 O O . LYS A 1 320 ? 8.68 5.617 -0.048 1 94.44 320 LYS A O 1
ATOM 2446 N N . PRO A 1 321 ? 8.367 4.68 2.01 1 96.88 321 PRO A N 1
ATOM 2447 C CA . PRO A 1 321 ? 7.883 3.711 2.998 1 96.88 321 PRO A CA 1
ATOM 2448 C C . PRO A 1 321 ? 6.555 4.129 3.629 1 96.88 321 PRO A C 1
ATOM 2450 O O . PRO A 1 321 ? 6.199 5.309 3.605 1 96.88 321 PRO A O 1
ATOM 2453 N N . ASP A 1 322 ? 5.852 3.125 4.137 1 96.19 322 ASP A N 1
ATOM 2454 C CA . ASP A 1 322 ? 4.77 3.4 5.074 1 96.19 322 ASP A CA 1
ATOM 2455 C C . ASP A 1 322 ? 5.309 3.66 6.48 1 96.19 322 ASP A C 1
ATOM 2457 O O . ASP A 1 322 ? 6.121 2.887 6.988 1 96.19 322 ASP A O 1
ATOM 2461 N N . ILE A 1 323 ? 4.84 4.691 7.062 1 98.62 323 ILE A N 1
ATOM 2462 C CA . ILE A 1 323 ? 5.262 5.012 8.422 1 98.62 323 ILE A CA 1
ATOM 2463 C C . ILE A 1 323 ? 4.102 4.781 9.391 1 98.62 323 ILE A C 1
ATOM 2465 O O . ILE A 1 323 ? 3.188 5.602 9.477 1 98.62 323 ILE A O 1
ATOM 2469 N N . LEU A 1 324 ? 4.207 3.715 10.133 1 98.19 324 LEU A N 1
ATOM 2470 C CA . LEU A 1 324 ? 3.178 3.404 11.117 1 98.19 324 LEU A CA 1
ATOM 2471 C C . LEU A 1 324 ? 3.434 4.145 12.422 1 98.19 324 LEU A C 1
ATOM 2473 O O . LEU A 1 324 ? 4.578 4.238 12.875 1 98.19 324 LEU A O 1
ATOM 2477 N N . HIS A 1 325 ? 2.389 4.637 13.016 1 98.75 325 HIS A N 1
ATOM 2478 C CA . HIS A 1 325 ? 2.553 5.469 14.203 1 98.75 325 HIS A CA 1
ATOM 2479 C C . HIS A 1 325 ? 2.152 4.715 15.461 1 98.75 325 HIS A C 1
ATOM 2481 O O . HIS A 1 325 ? 1.621 5.309 16.406 1 98.75 325 HIS A O 1
ATOM 2487 N N . TYR A 1 326 ? 2.275 3.449 15.492 1 98.25 326 TYR A N 1
ATOM 2488 C CA . TYR A 1 326 ? 2.057 2.543 16.609 1 98.25 326 TYR A CA 1
ATOM 2489 C C . TYR A 1 326 ? 3.082 1.416 16.625 1 98.25 326 TYR A C 1
ATOM 2491 O O . TYR A 1 326 ? 3.697 1.129 15.586 1 98.25 326 TYR A O 1
ATOM 2499 N N . ARG A 1 327 ? 3.287 0.843 17.766 1 97.38 327 ARG A N 1
ATOM 2500 C CA . ARG A 1 327 ? 4.234 -0.264 17.859 1 97.38 327 ARG A CA 1
ATOM 2501 C C . ARG A 1 327 ? 3.852 -1.396 16.906 1 97.38 327 ARG A C 1
ATOM 2503 O O . ARG A 1 327 ? 2.689 -1.803 16.859 1 97.38 327 ARG A O 1
ATOM 2510 N N . ASN A 1 328 ? 4.855 -1.896 16.141 1 95.31 328 ASN A N 1
ATOM 2511 C CA . ASN A 1 328 ? 4.648 -2.943 15.141 1 95.31 328 ASN A CA 1
ATOM 2512 C C . ASN A 1 328 ? 5.93 -3.732 14.883 1 95.31 328 ASN A C 1
ATOM 2514 O O . ASN A 1 328 ? 6.988 -3.393 15.406 1 95.31 328 ASN A O 1
ATOM 2518 N N . ASN A 1 329 ? 5.711 -4.816 14.094 1 91.38 329 ASN A N 1
ATOM 2519 C CA . ASN A 1 329 ? 6.852 -5.641 13.711 1 91.38 329 ASN A CA 1
ATOM 2520 C C . ASN A 1 329 ? 6.941 -5.805 12.195 1 91.38 329 ASN A C 1
ATOM 2522 O O . ASN A 1 329 ? 7.367 -6.855 11.703 1 91.38 329 ASN A O 1
ATOM 2526 N N . GLU A 1 330 ? 6.5 -4.805 11.477 1 92.81 330 GLU A N 1
ATOM 2527 C CA . GLU A 1 330 ? 6.48 -4.875 10.016 1 92.81 330 GLU A CA 1
ATOM 2528 C C . GLU A 1 330 ? 7.883 -4.742 9.438 1 92.81 330 GLU A C 1
ATOM 2530 O O . GLU A 1 330 ? 8.703 -3.98 9.953 1 92.81 330 GLU A O 1
ATOM 2535 N N . PRO A 1 331 ? 8.148 -5.449 8.383 1 90.69 331 PRO A N 1
ATOM 2536 C CA . PRO A 1 331 ? 9.469 -5.398 7.75 1 90.69 331 PRO A CA 1
ATOM 2537 C C . PRO A 1 331 ? 9.617 -4.215 6.793 1 90.69 331 PRO A C 1
ATOM 2539 O O . PRO A 1 331 ? 9.883 -4.41 5.605 1 90.69 331 PRO A O 1
ATOM 2542 N N . TYR A 1 332 ? 9.625 -3.016 7.277 1 93.38 332 TYR A N 1
ATOM 2543 C CA . TYR A 1 332 ? 9.617 -1.838 6.418 1 93.38 332 TYR A CA 1
ATOM 2544 C C . TYR A 1 332 ? 11.031 -1.318 6.195 1 93.38 332 TYR A C 1
ATOM 2546 O O . TYR A 1 332 ? 11.227 -0.272 5.57 1 93.38 332 TYR A O 1
ATOM 2554 N N . GLY A 1 333 ? 12.008 -1.992 6.723 1 94.25 333 GLY A N 1
ATOM 2555 C CA . GLY A 1 333 ? 13.398 -1.73 6.367 1 94.25 333 GLY A CA 1
ATOM 2556 C C . GLY A 1 333 ? 14.039 -0.661 7.23 1 94.25 333 GLY A C 1
ATOM 2557 O O . GLY A 1 333 ? 13.578 -0.392 8.344 1 94.25 333 GLY A O 1
ATOM 2558 N N . ARG A 1 334 ? 15.211 -0.14 6.727 1 97.44 334 ARG A N 1
ATOM 2559 C CA . ARG A 1 334 ? 16.047 0.811 7.457 1 97.44 334 ARG A CA 1
ATOM 2560 C C . ARG A 1 334 ? 16.203 2.113 6.68 1 97.44 334 ARG A C 1
ATOM 2562 O O . ARG A 1 334 ? 16.141 2.119 5.445 1 97.44 334 ARG A O 1
ATOM 2569 N N . MET A 1 335 ? 16.438 3.102 7.445 1 98.62 335 MET A N 1
ATOM 2570 C CA . MET A 1 335 ? 16.578 4.438 6.871 1 98.62 335 MET A CA 1
ATOM 2571 C C . MET A 1 335 ? 17.922 4.574 6.152 1 98.62 335 MET A C 1
ATOM 2573 O O . MET A 1 335 ? 18.938 4.066 6.629 1 98.62 335 MET A O 1
ATOM 2577 N N . VAL A 1 336 ? 17.891 5.25 4.984 1 98.38 336 VAL A N 1
ATOM 2578 C CA . VAL A 1 336 ? 19.078 5.527 4.168 1 98.38 336 VAL A CA 1
ATOM 2579 C C . VAL A 1 336 ? 19.109 7.008 3.801 1 98.38 336 VAL A C 1
ATOM 2581 O O . VAL A 1 336 ? 18.078 7.617 3.541 1 98.38 336 VAL A O 1
ATOM 2584 N N . ALA A 1 337 ? 20.375 7.559 3.846 1 98.62 337 ALA A N 1
ATOM 2585 C CA . ALA A 1 337 ? 20.5 8.945 3.408 1 98.62 337 ALA A CA 1
ATOM 2586 C C . ALA A 1 337 ? 19.859 9.148 2.041 1 98.62 337 ALA A C 1
ATOM 2588 O O . ALA A 1 337 ? 20.047 8.352 1.126 1 98.62 337 ALA A O 1
ATOM 2589 N N . GLY A 1 338 ? 19.016 10.148 1.964 1 98.5 338 GLY A N 1
ATOM 2590 C CA . GLY A 1 338 ? 18.312 10.453 0.72 1 98.5 338 GLY A CA 1
ATOM 2591 C C . GLY A 1 338 ? 16.859 10.062 0.742 1 98.5 338 GLY A C 1
ATOM 2592 O O . GLY A 1 338 ? 16.094 10.445 -0.143 1 98.5 338 GLY A O 1
ATOM 2593 N N . HIS A 1 339 ? 16.453 9.258 1.757 1 98.56 339 HIS A N 1
ATOM 2594 C CA . HIS A 1 339 ? 15.031 8.977 1.929 1 98.56 339 HIS A CA 1
ATOM 2595 C C . HIS A 1 339 ? 14.266 10.227 2.334 1 98.56 339 HIS A C 1
ATOM 2597 O O . HIS A 1 339 ? 14.75 11.031 3.133 1 98.56 339 HIS A O 1
ATOM 2603 N N . THR A 1 340 ? 13.078 10.414 1.786 1 98.81 340 THR A N 1
ATOM 2604 C CA . THR A 1 340 ? 12.141 11.438 2.246 1 98.81 340 THR A CA 1
ATOM 2605 C C . THR A 1 340 ? 10.789 10.812 2.594 1 98.81 340 THR A C 1
ATOM 2607 O O . THR A 1 340 ? 10.281 9.969 1.854 1 98.81 340 THR A O 1
ATOM 2610 N N . PHE A 1 341 ? 10.281 11.188 3.703 1 98.81 341 PHE A N 1
ATOM 2611 C CA . PHE A 1 341 ? 9.016 10.641 4.18 1 98.81 341 PHE A CA 1
ATOM 2612 C C . PHE A 1 341 ? 8.391 11.547 5.234 1 98.81 341 PHE A C 1
ATOM 2614 O O . PHE A 1 341 ? 9.039 12.469 5.723 1 98.81 341 PHE A O 1
ATOM 2621 N N . THR A 1 342 ? 7.113 11.266 5.547 1 98.94 342 THR A N 1
ATOM 2622 C CA . THR A 1 342 ? 6.422 12.031 6.578 1 98.94 342 THR A CA 1
ATOM 2623 C C . THR A 1 342 ? 6.312 11.227 7.867 1 98.94 342 THR A C 1
ATOM 2625 O O . THR A 1 342 ? 6.168 10 7.832 1 98.94 342 THR A O 1
ATOM 2628 N N . ILE A 1 343 ? 6.438 11.844 8.961 1 98.94 343 ILE A N 1
ATOM 2629 C CA . ILE A 1 343 ? 5.934 11.375 10.242 1 98.94 343 ILE A CA 1
ATOM 2630 C C . ILE A 1 343 ? 4.758 12.242 10.688 1 98.94 343 ILE A C 1
ATOM 2632 O O . ILE A 1 343 ? 4.891 13.469 10.797 1 98.94 343 ILE A O 1
ATOM 2636 N N . GLU A 1 344 ? 3.619 11.602 10.867 1 98.88 344 GLU A N 1
ATOM 2637 C CA . GLU A 1 344 ? 2.387 12.359 11.055 1 98.88 344 GLU A CA 1
ATOM 2638 C C . GLU A 1 344 ? 1.414 11.609 11.961 1 98.88 344 GLU A C 1
ATOM 2640 O O . GLU A 1 344 ? 0.281 11.328 11.57 1 98.88 344 GLU A O 1
ATOM 2645 N N . PRO A 1 345 ? 1.795 11.461 13.227 1 98.88 345 PRO A N 1
ATOM 2646 C CA . PRO A 1 345 ? 0.9 10.734 14.133 1 98.88 345 PRO A CA 1
ATOM 2647 C C . PRO A 1 345 ? -0.422 11.461 14.367 1 98.88 345 PRO A C 1
ATOM 2649 O O . PRO A 1 345 ? -0.456 12.695 14.383 1 98.88 345 PRO A O 1
ATOM 2652 N N . MET A 1 346 ? -1.439 10.711 14.461 1 98.94 346 MET A N 1
ATOM 2653 C CA . MET A 1 346 ? -2.766 11.164 14.875 1 98.94 346 MET A CA 1
ATOM 2654 C C . MET A 1 346 ? -3.129 10.594 16.25 1 98.94 346 MET A C 1
ATOM 2656 O O . MET A 1 346 ? -3.33 9.391 16.391 1 98.94 346 MET A O 1
ATOM 2660 N N . ILE A 1 347 ? -3.18 11.484 17.188 1 98.94 347 ILE A N 1
ATOM 2661 C CA . ILE A 1 347 ? -3.389 11.086 18.578 1 98.94 347 ILE A CA 1
ATOM 2662 C C . ILE A 1 347 ? -4.793 11.492 19.031 1 98.94 347 ILE A C 1
ATOM 2664 O O . ILE A 1 347 ? -5.258 12.594 18.719 1 98.94 347 ILE A O 1
ATOM 2668 N N . CYS A 1 348 ? -5.438 10.594 19.781 1 98.88 348 CYS A N 1
ATOM 2669 C CA . CYS A 1 348 ? -6.82 10.812 20.188 1 98.88 348 CYS A CA 1
ATOM 2670 C C . CYS A 1 348 ? -6.926 10.898 21.703 1 98.88 348 CYS A C 1
ATOM 2672 O O . CYS A 1 348 ? -6.18 10.234 22.422 1 98.88 348 CYS A O 1
ATOM 2674 N N . GLU A 1 349 ? -7.898 11.672 22.188 1 98.25 349 GLU A N 1
ATOM 2675 C CA . GLU A 1 349 ? -8.141 11.844 23.609 1 98.25 349 GLU A CA 1
ATOM 2676 C C . GLU A 1 349 ? -8.508 10.516 24.266 1 98.25 349 GLU A C 1
ATOM 2678 O O . GLU A 1 349 ? -8.094 10.242 25.406 1 98.25 349 GLU A O 1
ATOM 2683 N N . GLU A 1 350 ? -9.289 9.703 23.562 1 95.5 350 GLU A N 1
ATOM 2684 C CA . GLU A 1 350 ? -9.695 8.43 24.141 1 95.5 350 GLU A CA 1
ATOM 2685 C C . GLU A 1 350 ? -9.555 7.297 23.125 1 95.5 350 GLU A C 1
ATOM 2687 O O . GLU A 1 350 ? -8.461 6.742 22.953 1 95.5 350 GLU A O 1
ATOM 2692 N N . SER A 1 351 ? -10.57 7.125 22.312 1 96.5 351 SER A N 1
ATOM 2693 C CA . SER A 1 351 ? -10.539 6 21.391 1 96.5 351 SER A CA 1
ATOM 2694 C C . SER A 1 351 ? -9.859 6.383 20.078 1 96.5 351 SER A C 1
ATOM 2696 O O . SER A 1 351 ? -10.102 7.465 19.531 1 96.5 351 SER A O 1
ATOM 2698 N N . SER A 1 352 ? -9.008 5.477 19.641 1 96.31 352 SER A N 1
ATOM 2699 C CA . SER A 1 352 ? -8.352 5.688 18.359 1 96.31 352 SER A CA 1
ATOM 2700 C C . SER A 1 352 ? -9.109 5.004 17.219 1 96.31 352 SER A C 1
ATOM 2702 O O . SER A 1 352 ? -8.656 5 16.078 1 96.31 352 SER A O 1
ATOM 2704 N N . LYS A 1 353 ? -10.219 4.379 17.516 1 95.88 353 LYS A N 1
ATOM 2705 C CA . LYS A 1 353 ? -11.031 3.768 16.469 1 95.88 353 LYS A CA 1
ATOM 2706 C C . LYS A 1 353 ? -11.648 4.828 15.562 1 95.88 353 LYS A C 1
ATOM 2708 O O . LYS A 1 353 ? -12.016 5.91 16.016 1 95.88 353 LYS A O 1
ATOM 2713 N N . VAL A 1 354 ? -11.852 4.445 14.281 1 96.62 354 VAL A N 1
ATOM 2714 C CA . VAL A 1 354 ? -12.211 5.43 13.266 1 96.62 354 VAL A CA 1
ATOM 2715 C C . VAL A 1 354 ? -13.656 5.219 12.828 1 96.62 354 VAL A C 1
ATOM 2717 O O . VAL A 1 354 ? -14.094 4.078 12.648 1 96.62 354 VAL A O 1
ATOM 2720 N N . LEU A 1 355 ? -14.359 6.289 12.742 1 96.88 355 LEU A N 1
ATOM 2721 C CA . LEU A 1 355 ? -15.656 6.344 12.078 1 96.88 355 LEU A CA 1
ATOM 2722 C C . LEU A 1 355 ? -15.562 7.137 10.773 1 96.88 355 LEU A C 1
ATOM 2724 O O . LEU A 1 355 ? -15.305 8.344 10.797 1 96.88 355 LEU A O 1
ATOM 2728 N N . ASN A 1 356 ? -15.781 6.488 9.648 1 94.94 356 ASN A N 1
ATOM 2729 C CA . ASN A 1 356 ? -15.727 7.152 8.352 1 94.94 356 ASN A CA 1
ATOM 2730 C C . ASN A 1 356 ? -17.078 7.773 7.984 1 94.94 356 ASN A C 1
ATOM 2732 O O . ASN A 1 356 ? -18.109 7.125 8.094 1 94.94 356 ASN A O 1
ATOM 2736 N N . TRP A 1 357 ? -16.969 8.984 7.496 1 96.75 357 TRP A N 1
ATOM 2737 C CA . TRP A 1 357 ? -18.188 9.664 7.062 1 96.75 357 TRP A CA 1
ATOM 2738 C C . TRP A 1 357 ? -18.609 9.203 5.668 1 96.75 357 TRP A C 1
ATOM 2740 O O . TRP A 1 357 ? -17.812 8.602 4.941 1 96.75 357 TRP A O 1
ATOM 2750 N N . PRO A 1 358 ? -19.859 9.492 5.312 1 93.56 358 PRO A N 1
ATOM 2751 C CA . PRO A 1 358 ? -20.375 9.062 4.008 1 93.56 358 PRO A CA 1
ATOM 2752 C C . PRO A 1 358 ? -19.672 9.75 2.842 1 93.56 358 PRO A C 1
ATOM 2754 O O . PRO A 1 358 ? -19.797 9.312 1.695 1 93.56 358 PRO A O 1
ATOM 2757 N N . ASP A 1 359 ? -18.953 10.828 3.086 1 93.06 359 ASP A N 1
ATOM 2758 C CA . ASP A 1 359 ? -18.234 11.523 2.02 1 93.06 359 ASP A CA 1
ATOM 2759 C C . ASP A 1 359 ? -16.984 10.766 1.605 1 93.06 359 ASP A C 1
ATOM 2761 O O . ASP A 1 359 ? -16.219 11.227 0.75 1 93.06 359 ASP A O 1
ATOM 2765 N N . ASP A 1 360 ? -16.609 9.656 2.285 1 89.44 360 ASP A N 1
ATOM 2766 C CA . ASP A 1 360 ? -15.562 8.688 1.993 1 89.44 360 ASP A CA 1
ATOM 2767 C C . ASP A 1 360 ? -14.203 9.188 2.475 1 89.44 360 ASP A C 1
ATOM 2769 O O . ASP A 1 360 ? -13.234 8.422 2.549 1 89.44 360 ASP A O 1
ATOM 2773 N N . TRP A 1 361 ? -14.016 10.477 2.803 1 95.81 361 TRP A N 1
ATOM 2774 C CA . TRP A 1 361 ? -12.711 11.039 3.152 1 95.81 361 TRP A CA 1
ATOM 2775 C C . TRP A 1 361 ? -12.625 11.32 4.648 1 95.81 361 TRP A C 1
ATOM 2777 O O . TRP A 1 361 ? -11.688 10.875 5.316 1 95.81 361 TRP A O 1
ATOM 2787 N N . THR A 1 362 ? -13.625 11.969 5.137 1 97.88 362 THR A N 1
ATOM 2788 C CA . THR A 1 362 ? -13.555 12.445 6.512 1 97.88 362 THR A CA 1
ATOM 2789 C C . THR A 1 362 ? -13.586 11.273 7.492 1 97.88 362 THR A C 1
ATOM 2791 O O . THR A 1 362 ? -14.508 10.461 7.465 1 97.88 362 THR A O 1
ATOM 2794 N N . ALA A 1 363 ? -12.617 11.234 8.32 1 97.81 363 ALA A N 1
ATOM 2795 C CA . ALA A 1 363 ? -12.508 10.234 9.375 1 97.81 363 ALA A CA 1
ATOM 2796 C C . ALA A 1 363 ? -12.578 10.883 10.758 1 97.81 363 ALA A C 1
ATOM 2798 O O . ALA A 1 363 ? -11.836 11.828 11.039 1 97.81 363 ALA A O 1
ATOM 2799 N N . THR A 1 364 ? -13.461 10.32 11.656 1 98.44 364 THR A N 1
ATOM 2800 C CA . THR A 1 364 ? -13.586 10.859 13.008 1 98.44 364 THR A CA 1
ATOM 2801 C C . THR A 1 364 ? -13.344 9.773 14.047 1 98.44 364 THR A C 1
ATOM 2803 O O . THR A 1 364 ? -13.289 8.586 13.711 1 98.44 364 THR A O 1
ATOM 2806 N N . THR A 1 365 ? -13.086 10.273 15.234 1 98.44 365 THR A N 1
ATOM 2807 C CA . THR A 1 365 ? -13.117 9.32 16.344 1 98.44 365 THR A CA 1
ATOM 2808 C C . THR A 1 365 ? -14.516 8.742 16.516 1 98.44 365 THR A C 1
ATOM 2810 O O . THR A 1 365 ? -15.508 9.414 16.25 1 98.44 365 THR A O 1
ATOM 2813 N N . VAL A 1 366 ? -14.578 7.559 17.016 1 97.88 366 VAL A N 1
ATOM 2814 C CA . VAL A 1 366 ? -15.859 6.875 17.141 1 97.88 366 VAL A CA 1
ATOM 2815 C C . VAL A 1 366 ? -16.609 7.398 18.359 1 97.88 366 VAL A C 1
ATOM 2817 O O . VAL A 1 366 ? -17.828 7.254 18.469 1 97.88 366 VAL A O 1
ATOM 2820 N N . ASP A 1 367 ? -15.891 7.957 19.344 1 98 367 ASP A N 1
ATOM 2821 C CA . ASP A 1 367 ? -16.5 8.375 20.609 1 98 367 ASP A CA 1
ATOM 2822 C C . ASP A 1 367 ? -16.734 9.883 20.625 1 98 367 ASP A C 1
ATOM 2824 O O . ASP A 1 367 ? -17.203 10.438 21.625 1 98 367 ASP A O 1
ATOM 2828 N N . GLY A 1 368 ? -16.312 10.609 19.594 1 98.06 368 GLY A N 1
ATOM 2829 C CA . GLY A 1 368 ? -16.531 12.047 19.516 1 98.06 368 GLY A CA 1
ATOM 2830 C C . GLY A 1 368 ? -15.438 12.836 20.219 1 98.06 368 GLY A C 1
ATOM 2831 O O . GLY A 1 368 ? -15.508 14.07 20.281 1 98.06 368 GLY A O 1
ATOM 2832 N N . GLY A 1 369 ? -14.469 12.125 20.719 1 98.5 369 GLY A N 1
ATOM 2833 C CA . GLY A 1 369 ? -13.344 12.82 21.328 1 98.5 369 GLY A CA 1
ATOM 2834 C C . GLY A 1 369 ? -12.453 13.516 20.312 1 98.5 369 GLY A C 1
ATOM 2835 O O . GLY A 1 369 ? -12.453 13.164 19.141 1 98.5 369 GLY A O 1
ATOM 2836 N N . ARG A 1 370 ? -11.609 14.469 20.781 1 98.75 370 ARG A N 1
ATOM 2837 C CA . ARG A 1 370 ? -10.742 15.242 19.906 1 98.75 370 ARG A CA 1
ATOM 2838 C C . ARG A 1 370 ? -9.539 14.43 19.469 1 98.75 370 ARG A C 1
ATOM 2840 O O . ARG A 1 370 ? -9.141 13.477 20.141 1 98.75 370 ARG A O 1
ATOM 2847 N N . ALA A 1 371 ? -9.047 14.82 18.297 1 98.88 371 ALA A N 1
ATOM 2848 C CA . ALA A 1 371 ? -7.797 14.289 17.766 1 98.88 371 ALA A CA 1
ATOM 2849 C C . ALA A 1 371 ? -6.844 15.422 17.375 1 98.88 371 ALA A C 1
ATOM 2851 O O . ALA A 1 371 ? -7.277 16.547 17.109 1 98.88 371 ALA A O 1
ATOM 2852 N N . ALA A 1 372 ? -5.574 15.133 17.391 1 98.94 372 ALA A N 1
ATOM 2853 C CA . ALA A 1 372 ? -4.543 16.094 16.984 1 98.94 372 ALA A CA 1
ATOM 2854 C C . ALA A 1 372 ? -3.494 15.422 16.109 1 98.94 372 ALA A C 1
ATOM 2856 O O . ALA A 1 372 ? -3.229 14.219 16.25 1 98.94 372 ALA A O 1
ATOM 2857 N N . GLN A 1 373 ? -2.922 16.219 15.234 1 98.94 373 GLN A N 1
ATOM 2858 C CA . GLN A 1 373 ? -1.936 15.734 14.273 1 98.94 373 GLN A CA 1
ATOM 2859 C C . GLN A 1 373 ? -0.875 16.797 13.984 1 98.94 373 GLN A C 1
ATOM 2861 O O . GLN A 1 373 ? -1.192 17.984 13.867 1 98.94 373 GLN A O 1
ATOM 2866 N N . PHE A 1 374 ? 0.352 16.375 13.93 1 98.88 374 PHE A N 1
ATOM 2867 C CA . PHE A 1 374 ? 1.464 17.141 13.391 1 98.88 374 PHE A CA 1
ATOM 2868 C C . PHE A 1 374 ? 2.205 16.359 12.32 1 98.88 374 PHE A C 1
ATOM 2870 O O . PHE A 1 374 ? 2.238 15.125 12.359 1 98.88 374 PHE A O 1
ATOM 2877 N N . GLU A 1 375 ? 2.783 17.094 11.367 1 98.81 375 GLU A N 1
ATOM 2878 C CA . GLU A 1 375 ? 3.441 16.406 10.266 1 98.81 375 GLU A CA 1
ATOM 2879 C C . GLU A 1 375 ? 4.594 17.234 9.703 1 98.81 375 GLU A C 1
ATOM 2881 O O . GLU A 1 375 ? 4.449 18.438 9.477 1 98.81 375 GLU A O 1
ATOM 2886 N N . HIS A 1 376 ? 5.727 16.625 9.547 1 98.88 376 HIS A N 1
ATOM 2887 C CA . HIS A 1 376 ? 6.801 17.125 8.695 1 98.88 376 HIS A CA 1
ATOM 2888 C C . HIS A 1 376 ? 7.102 16.141 7.562 1 98.88 376 HIS A C 1
ATOM 2890 O O . HIS A 1 376 ? 6.922 14.938 7.715 1 98.88 376 HIS A O 1
ATOM 2896 N N . THR A 1 377 ? 7.496 16.688 6.426 1 98.94 377 THR A N 1
ATOM 2897 C CA . THR A 1 377 ? 8.328 15.953 5.488 1 98.94 377 THR A CA 1
ATOM 2898 C C . THR A 1 377 ? 9.789 15.969 5.934 1 98.94 377 THR A C 1
ATOM 2900 O O . THR A 1 377 ? 10.375 17.031 6.121 1 98.94 377 THR A O 1
ATOM 2903 N N . LEU A 1 378 ? 10.367 14.812 6.035 1 98.94 378 LEU A N 1
ATOM 2904 C CA . LEU A 1 378 ? 11.719 14.664 6.547 1 98.94 378 LEU A CA 1
ATOM 2905 C C . LEU A 1 378 ? 12.656 14.133 5.465 1 98.94 378 LEU A C 1
ATOM 2907 O O . LEU A 1 378 ? 12.258 13.297 4.656 1 98.94 378 LEU A O 1
ATOM 2911 N N . LEU A 1 379 ? 13.891 14.617 5.473 1 98.88 379 LEU A N 1
ATOM 2912 C CA . LEU A 1 379 ? 15 14.109 4.672 1 98.88 379 LEU A CA 1
ATOM 2913 C C . LEU A 1 379 ? 16.047 13.445 5.559 1 98.88 379 LEU A C 1
ATOM 2915 O O . LEU A 1 379 ? 16.594 14.078 6.465 1 98.88 379 LEU A O 1
ATOM 2919 N N . VAL A 1 380 ? 16.266 12.203 5.316 1 98.88 380 VAL A N 1
ATOM 2920 C CA . VAL A 1 380 ? 17.391 11.555 5.98 1 98.88 380 VAL A CA 1
ATOM 2921 C C . VAL A 1 380 ? 18.703 12.047 5.383 1 98.88 380 VAL A C 1
ATOM 2923 O O . VAL A 1 380 ? 18.922 11.945 4.172 1 98.88 380 VAL A O 1
ATOM 2926 N N . THR A 1 381 ? 19.562 12.586 6.191 1 98.31 381 THR A N 1
ATOM 2927 C CA . THR A 1 381 ? 20.906 13 5.785 1 98.31 381 THR A CA 1
ATOM 2928 C C . THR A 1 381 ? 21.953 12 6.262 1 98.31 381 THR A C 1
ATOM 2930 O O . THR A 1 381 ? 21.641 11.102 7.051 1 98.31 381 THR A O 1
ATOM 2933 N N . PRO A 1 382 ? 23.172 12.125 5.801 1 97.5 382 PRO A N 1
ATOM 2934 C CA . PRO A 1 382 ? 24.219 11.188 6.242 1 97.5 382 PRO A CA 1
ATOM 2935 C C . PRO A 1 382 ? 24.438 11.227 7.754 1 97.5 382 PRO A C 1
ATOM 2937 O O . PRO A 1 382 ? 24.891 10.242 8.344 1 97.5 382 PRO A O 1
ATOM 2940 N N . GLU A 1 383 ? 24.047 12.336 8.383 1 96.62 383 GLU A N 1
ATOM 2941 C CA . GLU A 1 383 ? 24.391 12.461 9.789 1 96.62 383 GLU A CA 1
ATOM 2942 C C . GLU A 1 383 ? 23.156 12.672 10.648 1 96.62 383 GLU A C 1
ATOM 2944 O O . GLU A 1 383 ? 23.25 13 11.836 1 96.62 383 GLU A O 1
ATOM 2949 N N . GLY A 1 384 ? 22.047 12.617 10.062 1 98.06 384 GLY A N 1
ATOM 2950 C CA . GLY A 1 384 ? 20.828 12.828 10.82 1 98.06 384 GLY A CA 1
ATOM 2951 C C . GLY A 1 384 ? 19.625 13.094 9.938 1 98.06 384 GLY A C 1
ATOM 2952 O O . GLY A 1 384 ? 19.375 12.359 8.977 1 98.06 384 GLY A O 1
ATOM 2953 N N . VAL A 1 385 ? 18.828 14.102 10.414 1 98.75 385 VAL A N 1
ATOM 2954 C CA . VAL A 1 385 ? 17.594 14.375 9.695 1 98.75 385 VAL A CA 1
ATOM 2955 C C . VAL A 1 385 ? 17.406 15.883 9.523 1 98.75 385 VAL A C 1
ATOM 2957 O O . VAL A 1 385 ? 17.906 16.672 10.344 1 98.75 385 VAL A O 1
ATOM 2960 N N . GLU A 1 386 ? 16.844 16.25 8.406 1 98.69 386 GLU A N 1
ATOM 2961 C CA . GLU A 1 386 ? 16.406 17.625 8.125 1 98.69 386 GLU A CA 1
ATOM 2962 C C . GLU A 1 386 ? 14.906 17.672 7.867 1 98.69 386 GLU A C 1
ATOM 2964 O O . GLU A 1 386 ? 14.383 16.938 7.031 1 98.69 386 GLU A O 1
ATOM 2969 N N . ALA A 1 387 ? 14.227 18.5 8.664 1 98.88 387 ALA A N 1
ATOM 2970 C CA . ALA A 1 387 ? 12.82 18.75 8.367 1 98.88 387 ALA A CA 1
ATOM 2971 C C . ALA A 1 387 ? 12.672 19.734 7.211 1 98.88 387 ALA A C 1
ATOM 2973 O O . ALA A 1 387 ? 12.891 20.938 7.375 1 98.88 387 ALA A O 1
ATOM 2974 N N . LEU A 1 388 ? 12.172 19.266 6.102 1 98.88 388 LEU A N 1
ATOM 2975 C CA . LEU A 1 388 ? 12.094 20.094 4.895 1 98.88 388 LEU A CA 1
ATOM 2976 C C . LEU A 1 388 ? 10.969 21.109 5 1 98.88 388 LEU A C 1
ATOM 2978 O O . LEU A 1 388 ? 10.945 22.094 4.25 1 98.88 388 LEU A O 1
ATOM 2982 N N . THR A 1 389 ? 10.055 20.844 5.918 1 98.88 389 THR A N 1
ATOM 2983 C CA . THR A 1 389 ? 8.914 21.719 6.113 1 98.88 389 THR A CA 1
ATOM 2984 C C . THR A 1 389 ? 8.992 22.438 7.465 1 98.88 389 THR A C 1
ATOM 2986 O O . THR A 1 389 ? 7.969 22.781 8.055 1 98.88 389 THR A O 1
ATOM 2989 N N . ALA A 1 390 ? 10.148 22.609 7.953 1 98.56 390 ALA A N 1
ATOM 2990 C CA . ALA A 1 390 ? 10.367 23.234 9.258 1 98.56 390 ALA A CA 1
ATOM 2991 C C . ALA A 1 390 ? 9.859 24.672 9.281 1 98.56 390 ALA A C 1
ATOM 2993 O O . ALA A 1 390 ? 9.805 25.328 8.234 1 98.56 390 ALA A O 1
ATOM 2994 N N . LYS A 1 391 ? 9.555 25.062 10.461 1 98.19 391 LYS A N 1
ATOM 2995 C CA . LYS A 1 391 ? 9.164 26.438 10.688 1 98.19 391 LYS A CA 1
ATOM 2996 C C . LYS A 1 391 ? 10.344 27.391 10.477 1 98.19 391 LYS A C 1
ATOM 2998 O O . LYS A 1 391 ? 11.5 26.969 10.516 1 98.19 391 LYS A O 1
ATOM 3003 N N . ASN A 1 392 ? 10.031 28.625 10.156 1 96.06 392 ASN A N 1
ATOM 3004 C CA . ASN A 1 392 ? 11.016 29.672 9.93 1 96.06 392 ASN A CA 1
ATOM 3005 C C . ASN A 1 392 ? 10.711 30.906 10.773 1 96.06 392 ASN A C 1
ATOM 3007 O O . ASN A 1 392 ? 9.852 30.875 11.656 1 96.06 392 ASN A O 1
ATOM 3011 N N . GLU A 1 393 ? 11.383 31.969 10.562 1 93.25 393 GLU A N 1
ATOM 3012 C CA . GLU A 1 393 ? 11.312 33.156 11.406 1 93.25 393 GLU A CA 1
ATOM 3013 C C . GLU A 1 393 ? 9.938 33.812 11.312 1 93.25 393 GLU A C 1
ATOM 3015 O O . GLU A 1 393 ? 9.555 34.594 12.188 1 93.25 393 GLU A O 1
ATOM 3020 N N . ASN A 1 394 ? 9.234 33.469 10.273 1 93.56 394 ASN A N 1
ATOM 3021 C CA . ASN A 1 394 ? 7.918 34.094 10.086 1 93.56 394 ASN A CA 1
ATOM 3022 C C . ASN A 1 394 ? 6.809 33.188 10.633 1 93.56 394 ASN A C 1
ATOM 3024 O O . ASN A 1 394 ? 5.629 33.531 10.578 1 93.56 394 ASN A O 1
ATOM 3028 N N . SER A 1 395 ? 7.195 32.062 11.172 1 97.44 395 SER A N 1
ATOM 3029 C CA . SER A 1 395 ? 6.203 31.125 11.703 1 97.44 395 SER A CA 1
ATOM 3030 C C . SER A 1 395 ? 5.754 31.531 13.102 1 97.44 395 SER A C 1
ATOM 3032 O O . SER A 1 395 ? 6.496 32.188 13.828 1 97.44 395 SER A O 1
ATOM 3034 N N . LEU A 1 396 ? 4.566 31.141 13.422 1 94.81 396 LEU A N 1
ATOM 3035 C CA . LEU A 1 396 ? 4.027 31.406 14.75 1 94.81 396 LEU A CA 1
ATOM 3036 C C . LEU A 1 396 ? 4.652 30.484 15.789 1 94.81 396 LEU A C 1
ATOM 3038 O O . LEU A 1 396 ? 4.77 29.281 15.562 1 94.81 396 LEU A O 1
ATOM 3042 N N . LEU A 1 397 ? 5.105 31.062 16.875 1 96.62 397 LEU A N 1
ATOM 3043 C CA . LEU A 1 397 ? 5.512 30.266 18.016 1 96.62 397 LEU A CA 1
ATOM 3044 C C . LEU A 1 397 ? 4.297 29.797 18.828 1 96.62 397 LEU A C 1
ATOM 3046 O O . LEU A 1 397 ? 3.529 30.625 19.312 1 96.62 397 LEU A O 1
ATOM 3050 N N . GLN A 1 398 ? 4.141 28.578 18.953 1 97.19 398 GLN A N 1
ATOM 3051 C CA . GLN A 1 398 ? 3.006 28 19.672 1 97.19 398 GLN A CA 1
ATOM 3052 C C . GLN A 1 398 ? 3.4 27.578 21.078 1 97.19 398 GLN A C 1
ATOM 3054 O O . GLN A 1 398 ? 4.578 27.344 21.359 1 97.19 398 GLN A O 1
ATOM 3059 N N . PHE A 1 399 ? 2.412 27.438 21.969 1 97.44 399 PHE A N 1
ATOM 3060 C CA . PHE A 1 399 ? 2.727 27.141 23.359 1 97.44 399 PHE A CA 1
ATOM 3061 C C . PHE A 1 399 ? 3.393 25.766 23.484 1 97.44 399 PHE A C 1
ATOM 3063 O O . PHE A 1 399 ? 4.242 25.562 24.344 1 97.44 399 PHE A O 1
ATOM 3070 N N . TRP A 1 400 ? 2.99 24.766 22.641 1 98.12 400 TRP A N 1
ATOM 3071 C CA . TRP A 1 400 ? 3.553 23.422 22.766 1 98.12 400 TRP A CA 1
ATOM 3072 C C . TRP A 1 400 ? 5.027 23.422 22.375 1 98.12 400 TRP A C 1
ATOM 3074 O O . TRP A 1 400 ? 5.754 22.484 22.688 1 98.12 400 TRP A O 1
ATOM 3084 N N . GLU A 1 401 ? 5.441 24.375 21.578 1 98.31 401 GLU A N 1
ATOM 3085 C CA . GLU A 1 401 ? 6.855 24.547 21.25 1 98.31 401 GLU A CA 1
ATOM 3086 C C . GLU A 1 401 ? 7.609 25.219 22.391 1 98.31 401 GLU A C 1
ATOM 3088 O O . GLU A 1 401 ? 8.734 24.828 22.719 1 98.31 401 GLU A O 1
ATOM 3093 N N . LYS A 1 402 ? 6.992 26.172 22.969 1 96.88 402 LYS A N 1
ATOM 3094 C CA . LYS A 1 402 ? 7.598 26.938 24.047 1 96.88 402 LYS A CA 1
ATOM 3095 C C . LYS A 1 402 ? 7.684 26.125 25.328 1 96.88 402 LYS A C 1
ATOM 3097 O O . LYS A 1 402 ? 8.641 26.25 26.094 1 96.88 402 LYS A O 1
ATOM 3102 N N . GLU A 1 403 ? 6.742 25.312 25.562 1 96.81 403 GLU A N 1
ATOM 3103 C CA . GLU A 1 403 ? 6.605 24.625 26.844 1 96.81 403 GLU A CA 1
ATOM 3104 C C . GLU A 1 403 ? 7.062 23.172 26.75 1 96.81 403 GLU A C 1
ATOM 3106 O O . GLU A 1 403 ? 7.047 22.453 27.75 1 96.81 403 GLU A O 1
ATOM 3111 N N . SER A 1 404 ? 7.473 22.766 25.609 1 97.88 404 SER A N 1
ATOM 3112 C CA . SER A 1 404 ? 7.859 21.375 25.422 1 97.88 404 SER A CA 1
ATOM 3113 C C . SER A 1 404 ? 9.039 21 26.312 1 97.88 404 SER A C 1
ATOM 3115 O O . SER A 1 404 ? 10.023 21.734 26.391 1 97.88 404 SER A O 1
ATOM 3117 N N . THR A 1 405 ? 8.945 19.781 26.891 1 96.69 405 THR A N 1
ATOM 3118 C CA . THR A 1 405 ? 10.062 19.25 27.672 1 96.69 405 THR A CA 1
ATOM 3119 C C . THR A 1 405 ? 10.945 18.359 26.812 1 96.69 405 THR A C 1
ATOM 3121 O O . THR A 1 405 ? 12.008 17.922 27.25 1 96.69 405 THR A O 1
ATOM 3124 N N . VAL A 1 406 ? 10.484 18.062 25.625 1 97.81 406 VAL A N 1
ATOM 3125 C CA . VAL A 1 406 ? 11.227 17.234 24.688 1 97.81 406 VAL A CA 1
ATOM 3126 C C . VAL A 1 406 ? 12.156 18.109 23.844 1 97.81 406 VAL A C 1
ATOM 3128 O O . VAL A 1 406 ? 13.32 17.766 23.625 1 97.81 406 VAL A O 1
ATOM 3131 N N . TYR A 1 407 ? 11.633 19.203 23.406 1 97.56 407 TYR A N 1
ATOM 3132 C CA . TYR A 1 407 ? 12.398 20.141 22.594 1 97.56 407 TYR A CA 1
ATOM 3133 C C . TYR A 1 407 ? 11.766 21.516 22.625 1 97.56 407 TYR A C 1
ATOM 3135 O O . TYR A 1 407 ? 10.688 21.734 22.078 1 97.56 407 TYR A O 1
ATOM 3143 N N . GLU A 1 408 ? 12.453 22.438 23.172 1 97.19 408 GLU A N 1
ATOM 3144 C CA . GLU A 1 408 ? 11.961 23.812 23.266 1 97.19 408 GLU A CA 1
ATOM 3145 C C . GLU A 1 408 ? 12.297 24.594 22 1 97.19 408 GLU A C 1
ATOM 3147 O O . GLU A 1 408 ? 13.453 24.656 21.578 1 97.19 408 GLU A O 1
ATOM 3152 N N . GLY A 1 409 ? 11.227 25.25 21.391 1 97.56 409 GLY A N 1
ATOM 3153 C CA . GLY A 1 409 ? 11.422 26.016 20.172 1 97.56 409 GLY A CA 1
ATOM 3154 C C . GLY A 1 409 ? 11.117 25.219 18.922 1 97.56 409 GLY A C 1
ATOM 3155 O O . GLY A 1 409 ? 10.391 24.234 18.953 1 97.56 409 GLY A O 1
ATOM 3156 N N . PHE A 1 410 ? 11.57 25.766 17.781 1 98.31 410 PHE A N 1
ATOM 3157 C CA . PHE A 1 410 ? 11.328 25.141 16.484 1 98.31 410 PHE A CA 1
ATOM 3158 C C . PHE A 1 410 ? 12.32 24.016 16.234 1 98.31 410 PHE A C 1
ATOM 3160 O O . PHE A 1 410 ? 13.531 24.219 16.297 1 98.31 410 PHE A O 1
ATOM 3167 N N . PHE A 1 411 ? 11.828 22.797 16.016 1 98.31 411 PHE A N 1
ATOM 3168 C CA . PHE A 1 411 ? 12.656 21.672 15.586 1 98.31 411 PHE A CA 1
ATOM 3169 C C . PHE A 1 411 ? 12.93 21.734 14.094 1 98.31 411 PHE A C 1
ATOM 3171 O O . PHE A 1 411 ? 12 21.719 13.281 1 98.31 411 PHE A O 1
ATOM 3178 N N . ILE A 1 412 ? 14.188 21.75 13.758 1 98.19 412 ILE A N 1
ATOM 3179 C CA . ILE A 1 412 ? 14.547 21.875 12.344 1 98.19 412 ILE A CA 1
ATOM 3180 C C . ILE A 1 412 ? 15.273 20.609 11.883 1 98.19 412 ILE A C 1
ATOM 3182 O O . ILE A 1 412 ? 15.359 20.344 10.688 1 98.19 412 ILE A O 1
ATOM 3186 N N . GLY A 1 413 ? 15.797 19.859 12.727 1 98.31 413 GLY A N 1
ATOM 3187 C CA . GLY A 1 413 ? 16.5 18.625 12.406 1 98.31 413 GLY A CA 1
ATOM 3188 C C . GLY A 1 413 ? 17.641 18.312 13.344 1 98.31 413 GLY A C 1
ATOM 3189 O O . GLY A 1 413 ? 17.875 19.047 14.312 1 98.31 413 GLY A O 1
ATOM 3190 N N . THR A 1 414 ? 18.359 17.203 13.07 1 97.94 414 THR A N 1
ATOM 3191 C CA . THR A 1 414 ? 19.484 16.781 13.914 1 97.94 414 THR A CA 1
ATOM 3192 C C . THR A 1 414 ? 20.781 16.781 13.125 1 97.94 414 THR A C 1
ATOM 3194 O O . THR A 1 414 ? 21.844 16.469 13.672 1 97.94 414 THR A O 1
ATOM 3197 N N . SER A 1 415 ? 20.672 17.047 11.852 1 95.69 415 SER A N 1
ATOM 3198 C CA . SER A 1 415 ? 21.922 17.281 11.125 1 95.69 415 SER A CA 1
ATOM 3199 C C . SER A 1 415 ? 22.625 18.531 11.633 1 95.69 415 SER A C 1
ATOM 3201 O O . SER A 1 415 ? 21.984 19.422 12.195 1 95.69 415 SER A O 1
ATOM 3203 N N . GLU A 1 416 ? 23.906 18.609 11.367 1 94.12 416 GLU A N 1
ATOM 3204 C CA . GLU A 1 416 ? 24.672 19.766 11.844 1 94.12 416 GLU A CA 1
ATOM 3205 C C . GLU A 1 416 ? 24.109 21.062 11.305 1 94.12 416 GLU A C 1
ATOM 3207 O O . GLU A 1 416 ? 23.906 22.016 12.062 1 94.12 416 GLU A O 1
ATOM 3212 N N . ALA A 1 417 ? 23.859 21.094 10.047 1 94.25 417 ALA A N 1
ATOM 3213 C CA . ALA A 1 417 ? 23.328 22.297 9.414 1 94.25 417 ALA A CA 1
ATOM 3214 C C . ALA A 1 417 ? 21.953 22.656 9.984 1 94.25 417 ALA A C 1
ATOM 3216 O O . ALA A 1 417 ? 21.656 23.828 10.219 1 94.25 417 ALA A O 1
ATOM 3217 N N . ALA A 1 418 ? 21.141 21.703 10.258 1 96.06 418 ALA A N 1
ATOM 3218 C CA . ALA A 1 418 ? 19.797 21.922 10.789 1 96.06 418 ALA A CA 1
ATOM 3219 C C . ALA A 1 418 ? 19.844 22.438 12.227 1 96.06 418 ALA A C 1
ATOM 3221 O O . ALA A 1 418 ? 19.078 23.328 12.609 1 96.06 418 ALA A O 1
ATOM 3222 N N . GLU A 1 419 ? 20.75 21.859 12.945 1 96.25 419 GLU A N 1
ATOM 3223 C CA . GLU A 1 419 ? 20.891 22.281 14.328 1 96.25 419 GLU A CA 1
ATOM 3224 C C . GLU A 1 419 ? 21.375 23.734 14.422 1 96.25 419 GLU A C 1
ATOM 3226 O O . GLU A 1 419 ? 20.922 24.484 15.289 1 96.25 419 GLU A O 1
ATOM 3231 N N . LYS A 1 420 ? 22.281 24.062 13.57 1 96.44 420 LYS A N 1
ATOM 3232 C CA . LYS A 1 420 ? 22.766 25.438 13.547 1 96.44 420 LYS A CA 1
ATOM 3233 C C . LYS A 1 420 ? 21.641 26.422 13.211 1 96.44 420 LYS A C 1
ATOM 3235 O O . LYS A 1 420 ? 21.5 27.453 13.852 1 96.44 420 LYS A O 1
ATOM 3240 N N . LYS A 1 421 ? 20.891 26.062 12.258 1 96.38 421 LYS A N 1
ATOM 3241 C CA . LYS A 1 421 ? 19.766 26.891 11.859 1 96.38 421 LYS A CA 1
ATOM 3242 C C . LYS A 1 421 ? 18.734 27.016 12.984 1 96.38 421 LYS A C 1
ATOM 3244 O O . LYS A 1 421 ? 18.203 28.094 13.242 1 96.38 421 LYS A O 1
ATOM 3249 N N . ALA A 1 422 ? 18.438 25.906 13.602 1 96.88 422 ALA A N 1
ATOM 3250 C CA . ALA A 1 422 ? 17.5 25.906 14.727 1 96.88 422 ALA A CA 1
ATOM 3251 C C . ALA A 1 422 ? 17.984 26.828 15.844 1 96.88 422 ALA A C 1
ATOM 3253 O O . ALA A 1 422 ? 17.188 27.594 16.406 1 96.88 422 ALA A O 1
ATOM 3254 N N . ALA A 1 423 ? 19.266 26.734 16.125 1 96.56 423 ALA A N 1
ATOM 3255 C CA . ALA A 1 423 ? 19.828 27.547 17.188 1 96.56 423 ALA A CA 1
ATOM 3256 C C . ALA A 1 423 ? 19.688 29.031 16.859 1 96.56 423 ALA A C 1
ATOM 3258 O O . ALA A 1 423 ? 19.328 29.844 17.734 1 96.56 423 ALA A O 1
ATOM 3259 N N . GLU A 1 424 ? 19.891 29.391 15.664 1 96.69 424 GLU A N 1
ATOM 3260 C CA . GLU A 1 424 ? 19.812 30.781 15.227 1 96.69 424 GLU A CA 1
ATOM 3261 C C . GLU A 1 424 ? 18.375 31.312 15.359 1 96.69 424 GLU A C 1
ATOM 3263 O O . GLU A 1 424 ? 18.172 32.438 15.852 1 96.69 424 GLU A O 1
ATOM 3268 N N . ILE A 1 425 ? 17.453 30.531 14.984 1 96.69 425 ILE A N 1
ATOM 3269 C CA . ILE A 1 425 ? 16.047 30.969 15 1 96.69 425 ILE A CA 1
ATOM 3270 C C . ILE A 1 425 ? 15.523 30.953 16.422 1 96.69 425 ILE A C 1
ATOM 3272 O O . ILE A 1 425 ? 14.867 31.906 16.859 1 96.69 425 ILE A O 1
ATOM 3276 N N . ASN A 1 426 ? 15.812 29.922 17.125 1 96.38 426 ASN A N 1
ATOM 3277 C CA . ASN A 1 426 ? 15.25 29.75 18.469 1 96.38 426 ASN A CA 1
ATOM 3278 C C . ASN A 1 426 ? 15.805 30.766 19.453 1 96.38 426 ASN A C 1
ATOM 3280 O O . ASN A 1 426 ? 15.117 31.156 20.406 1 96.38 426 ASN A O 1
ATOM 3284 N N . THR A 1 427 ? 17 31.219 19.266 1 95.69 427 THR A N 1
ATOM 3285 C CA . THR A 1 427 ? 17.562 32.281 20.109 1 95.69 427 THR A CA 1
ATOM 3286 C C . THR A 1 427 ? 16.75 33.562 19.969 1 95.69 427 THR A C 1
ATOM 3288 O O . THR A 1 427 ? 16.594 34.312 20.938 1 95.69 427 THR A O 1
ATOM 3291 N N . LYS A 1 428 ? 16.172 33.75 18.844 1 93.88 428 LYS A N 1
ATOM 3292 C CA . LYS A 1 428 ? 15.453 35 18.547 1 93.88 428 LYS A CA 1
ATOM 3293 C C . LYS A 1 428 ? 14 34.906 19.016 1 93.88 428 LYS A C 1
ATOM 3295 O O . LYS A 1 428 ? 13.422 35.906 19.453 1 93.88 428 LYS A O 1
ATOM 3300 N N . ILE A 1 429 ? 13.492 33.75 18.984 1 92.06 429 ILE A N 1
ATOM 3301 C CA . ILE A 1 429 ? 12.039 33.688 19.141 1 92.06 429 ILE A CA 1
ATOM 3302 C C . ILE A 1 429 ? 11.703 33.281 20.578 1 92.06 429 ILE A C 1
ATOM 3304 O O . ILE A 1 429 ? 10.562 33.438 21.016 1 92.06 429 ILE A O 1
ATOM 3308 N N . LEU A 1 430 ? 12.656 32.719 21.25 1 90.06 430 LEU A N 1
ATOM 3309 C CA . LEU A 1 430 ? 12.406 32.281 22.625 1 90.06 430 LEU A CA 1
ATOM 3310 C C . LEU A 1 430 ? 12.805 33.344 23.609 1 90.06 430 LEU A C 1
ATOM 3312 O O . LEU A 1 430 ? 12.156 33.531 24.641 1 90.06 430 LEU A O 1
ATOM 3316 N N . MET B 1 1 ? -63.906 24.906 -43.031 1 20.19 1 MET B N 1
ATOM 3317 C CA . MET B 1 1 ? -64.75 23.719 -43.125 1 20.19 1 MET B CA 1
ATOM 3318 C C . MET B 1 1 ? -63.906 22.469 -43.375 1 20.19 1 MET B C 1
ATOM 3320 O O . MET B 1 1 ? -64.125 21.438 -42.75 1 20.19 1 MET B O 1
ATOM 3324 N N . PRO B 1 2 ? -63.406 22.281 -44.625 1 18.78 2 PRO B N 1
ATOM 3325 C CA . PRO B 1 2 ? -63.344 21.078 -45.469 1 18.78 2 PRO B CA 1
ATOM 3326 C C . PRO B 1 2 ? -62.25 20.094 -45 1 18.78 2 PRO B C 1
ATOM 3328 O O . PRO B 1 2 ? -61.344 20.484 -44.281 1 18.78 2 PRO B O 1
ATOM 3331 N N . LYS B 1 3 ? -62.156 18.875 -45.719 1 17.62 3 LYS B N 1
ATOM 3332 C CA . LYS B 1 3 ? -62.156 17.422 -45.719 1 17.62 3 LYS B CA 1
ATOM 3333 C C . LYS B 1 3 ? -60.75 16.859 -45.812 1 17.62 3 LYS B C 1
ATOM 3335 O O . LYS B 1 3 ? -60.562 15.641 -45.844 1 17.62 3 LYS B O 1
ATOM 3340 N N . LEU B 1 4 ? -59.719 17.641 -46.031 1 20 4 LEU B N 1
ATOM 3341 C CA . LEU B 1 4 ? -58.875 16.859 -46.906 1 20 4 LEU B CA 1
ATOM 3342 C C . LEU B 1 4 ? -58.531 15.508 -46.312 1 20 4 LEU B C 1
ATOM 3344 O O . LEU B 1 4 ? -58.188 15.43 -45.125 1 20 4 LEU B O 1
ATOM 3348 N N . PRO B 1 5 ? -58.344 14.312 -47.031 1 16.97 5 PRO B N 1
ATOM 3349 C CA . PRO B 1 5 ? -58.656 12.883 -47.188 1 16.97 5 PRO B CA 1
ATOM 3350 C C . PRO B 1 5 ? -57.625 11.984 -46.5 1 16.97 5 PRO B C 1
ATOM 3352 O O . PRO B 1 5 ? -58 11.062 -45.781 1 16.97 5 PRO B O 1
ATOM 3355 N N . LEU B 1 6 ? -56.344 11.797 -47.062 1 18.58 6 LEU B N 1
ATOM 3356 C CA . LEU B 1 6 ? -56.062 10.5 -47.688 1 18.58 6 LEU B CA 1
ATOM 3357 C C . LEU B 1 6 ? -55.656 9.469 -46.656 1 18.58 6 LEU B C 1
ATOM 3359 O O . LEU B 1 6 ? -55.031 9.805 -45.656 1 18.58 6 LEU B O 1
ATOM 3363 N N . LEU B 1 7 ? -55.688 8.078 -47.031 1 15.86 7 LEU B N 1
ATOM 3364 C CA . LEU B 1 7 ? -55.969 6.664 -46.812 1 15.86 7 LEU B CA 1
ATOM 3365 C C . LEU B 1 7 ? -54.719 5.914 -46.344 1 15.86 7 LEU B C 1
ATOM 3367 O O . LEU B 1 7 ? -53.781 5.758 -47.125 1 15.86 7 LEU B O 1
ATOM 3371 N N . PHE B 1 8 ? -53.875 6.355 -45.406 1 19.11 8 PHE B N 1
ATOM 3372 C CA . PHE B 1 8 ? -52.719 5.527 -45.156 1 19.11 8 PHE B CA 1
ATOM 3373 C C . PHE B 1 8 ? -53.125 4.07 -44.938 1 19.11 8 PHE B C 1
ATOM 3375 O O . PHE B 1 8 ? -53.781 3.744 -43.969 1 19.11 8 PHE B O 1
ATOM 3382 N N . LEU B 1 9 ? -53.375 3.27 -46.062 1 15.31 9 LEU B N 1
ATOM 3383 C CA . LEU B 1 9 ? -53.844 1.936 -46.406 1 15.31 9 LEU B CA 1
ATOM 3384 C C . LEU B 1 9 ? -53.312 0.897 -45.406 1 15.31 9 LEU B C 1
ATOM 3386 O O . LEU B 1 9 ? -52.281 1.122 -44.781 1 15.31 9 LEU B O 1
ATOM 3390 N N . LEU B 1 10 ? -53.594 -0.372 -45.781 1 15.41 10 LEU B N 1
ATOM 3391 C CA . LEU B 1 10 ? -54.312 -1.632 -45.594 1 15.41 10 LEU B CA 1
ATOM 3392 C C . LEU B 1 10 ? -53.438 -2.691 -44.969 1 15.41 10 LEU B C 1
ATOM 3394 O O . LEU B 1 10 ? -52.219 -2.488 -44.844 1 15.41 10 LEU B O 1
ATOM 3398 N N . LEU B 1 11 ? -53.188 -3.922 -45.719 1 14.59 11 LEU B N 1
ATOM 3399 C CA . LEU B 1 11 ? -53.781 -5.254 -45.781 1 14.59 11 LEU B CA 1
ATOM 3400 C C . LEU B 1 11 ? -52.812 -6.309 -45.25 1 14.59 11 LEU B C 1
ATOM 3402 O O . LEU B 1 11 ? -53.25 -7.375 -44.812 1 14.59 11 LEU B O 1
ATOM 3406 N N . VAL B 1 12 ? -51.531 -6.469 -45.719 1 16.17 12 VAL B N 1
ATOM 3407 C CA . VAL B 1 12 ? -51.5 -7.777 -46.375 1 16.17 12 VAL B CA 1
ATOM 3408 C C . VAL B 1 12 ? -51.75 -8.867 -45.344 1 16.17 12 VAL B C 1
ATOM 3410 O O . VAL B 1 12 ? -51.438 -8.688 -44.156 1 16.17 12 VAL B O 1
ATOM 3413 N N . SER B 1 13 ? -52.188 -10.133 -45.781 1 14.96 13 SER B N 1
ATOM 3414 C CA . SER B 1 13 ? -52.906 -11.406 -45.875 1 14.96 13 SER B CA 1
ATOM 3415 C C . SER B 1 13 ? -52.312 -12.445 -44.938 1 14.96 13 SER B C 1
ATOM 3417 O O . SER B 1 13 ? -51.188 -12.266 -44.406 1 14.96 13 SER B O 1
ATOM 3419 N N . SER B 1 14 ? -52.719 -13.867 -45.125 1 14.98 14 SER B N 1
ATOM 3420 C CA . SER B 1 14 ? -53.344 -15.125 -44.75 1 14.98 14 SER B CA 1
ATOM 3421 C C . SER B 1 14 ? -52.312 -16.156 -44.312 1 14.98 14 SER B C 1
ATOM 3423 O O . SER B 1 14 ? -52.469 -16.75 -43.219 1 14.98 14 SER B O 1
ATOM 3425 N N . LEU B 1 15 ? -51.812 -17.109 -45.219 1 15.02 15 LEU B N 1
ATOM 3426 C CA . LEU B 1 15 ? -52.188 -18.484 -45.5 1 15.02 15 LEU B CA 1
ATOM 3427 C C . LEU B 1 15 ? -51.531 -19.453 -44.5 1 15.02 15 LEU B C 1
ATOM 3429 O O . LEU B 1 15 ? -50.844 -19.016 -43.594 1 15.02 15 LEU B O 1
ATOM 3433 N N . GLN B 1 16 ? -50.781 -20.734 -45.031 1 15.63 16 GLN B N 1
ATOM 3434 C CA . GLN B 1 16 ? -51.062 -22.156 -45.25 1 15.63 16 GLN B CA 1
ATOM 3435 C C . GLN B 1 16 ? -50.562 -22.984 -44.062 1 15.63 16 GLN B C 1
ATOM 3437 O O . GLN B 1 16 ? -49.656 -22.562 -43.312 1 15.63 16 GLN B O 1
ATOM 3442 N N . MET B 1 17 ? -50.875 -24.5 -43.875 1 15.92 17 MET B N 1
ATOM 3443 C CA . MET B 1 17 ? -51.375 -25.766 -43.344 1 15.92 17 MET B CA 1
ATOM 3444 C C . MET B 1 17 ? -50.281 -26.531 -42.594 1 15.92 17 MET B C 1
ATOM 3446 O O . MET B 1 17 ? -50.469 -26.922 -41.438 1 15.92 17 MET B O 1
ATOM 3450 N N . LEU B 1 18 ? -49.562 -27.781 -43.188 1 16.17 18 LEU B N 1
ATOM 3451 C CA . LEU B 1 18 ? -49.688 -29.234 -43.25 1 16.17 18 LEU B CA 1
ATOM 3452 C C . LEU B 1 18 ? -48.656 -29.891 -42.344 1 16.17 18 LEU B C 1
ATOM 3454 O O . LEU B 1 18 ? -47.656 -29.281 -41.938 1 16.17 18 LEU B O 1
ATOM 3458 N N . GLN B 1 19 ? -48.438 -31.562 -42.406 1 15.33 19 GLN B N 1
ATOM 3459 C CA . GLN B 1 19 ? -48.531 -32.969 -42 1 15.33 19 GLN B CA 1
ATOM 3460 C C . GLN B 1 19 ? -47.156 -33.531 -41.656 1 15.33 19 GLN B C 1
ATOM 3462 O O . GLN B 1 19 ? -47.031 -34.719 -41.344 1 15.33 19 GLN B O 1
ATOM 3467 N N . MET B 1 20 ? -46.031 -32.969 -41.688 1 15.21 20 MET B N 1
ATOM 3468 C CA . MET B 1 20 ? -45.031 -33.938 -42.094 1 15.21 20 MET B CA 1
ATOM 3469 C C . MET B 1 20 ? -44.844 -35.031 -41.062 1 15.21 20 MET B C 1
ATOM 3471 O O . MET B 1 20 ? -44.531 -34.75 -39.906 1 15.21 20 MET B O 1
ATOM 3475 N N . SER B 1 21 ? -45.531 -36.344 -41.062 1 15.59 21 SER B N 1
ATOM 3476 C CA . SER B 1 21 ? -45.656 -37.719 -40.688 1 15.59 21 SER B CA 1
ATOM 3477 C C . SER B 1 21 ? -44.344 -38.25 -40.094 1 15.59 21 SER B C 1
ATOM 3479 O O . SER B 1 21 ? -44.312 -38.781 -39 1 15.59 21 SER B O 1
ATOM 3481 N N . TRP B 1 22 ? -43.562 -39.188 -40.938 1 14.93 22 TRP B N 1
ATOM 3482 C CA . TRP B 1 22 ? -43.312 -40.625 -41.125 1 14.93 22 TRP B CA 1
ATOM 3483 C C . TRP B 1 22 ? -41.969 -41 -40.5 1 14.93 22 TRP B C 1
ATOM 3485 O O . TRP B 1 22 ? -41.656 -42.188 -40.438 1 14.93 22 TRP B O 1
ATOM 3495 N N . PHE B 1 23 ? -40.938 -40.25 -40.281 1 14.7 23 PHE B N 1
ATOM 3496 C CA . PHE B 1 23 ? -39.781 -41.062 -40.656 1 14.7 23 PHE B CA 1
ATOM 3497 C C . PHE B 1 23 ? -39.5 -42.125 -39.625 1 14.7 23 PHE B C 1
ATOM 3499 O O . PHE B 1 23 ? -39.469 -41.844 -38.406 1 14.7 23 PHE B O 1
ATOM 3506 N N . LEU B 1 24 ? -39.594 -43.469 -39.875 1 14.49 24 LEU B N 1
ATOM 3507 C CA . LEU B 1 24 ? -39.375 -44.906 -39.594 1 14.49 24 LEU B CA 1
ATOM 3508 C C . LEU B 1 24 ? -37.969 -45.156 -39.031 1 14.49 24 LEU B C 1
ATOM 3510 O O . LEU B 1 24 ? -37.562 -46.281 -38.875 1 14.49 24 LEU B O 1
ATOM 3514 N N . ARG B 1 25 ? -37.031 -44.281 -38.781 1 14.72 25 ARG B N 1
ATOM 3515 C CA . ARG B 1 25 ? -35.875 -45.094 -39.062 1 14.72 25 ARG B CA 1
ATOM 3516 C C . ARG B 1 25 ? -35.812 -46.312 -38.125 1 14.72 25 ARG B C 1
ATOM 3518 O O . ARG B 1 25 ? -36.062 -46.156 -36.938 1 14.72 25 ARG B O 1
ATOM 3525 N N . GLN B 1 26 ? -35.562 -47.562 -38.656 1 14.35 26 GLN B N 1
ATOM 3526 C CA . GLN B 1 26 ? -35.312 -49 -38.594 1 14.35 26 GLN B CA 1
ATOM 3527 C C . GLN B 1 26 ? -34 -49.312 -37.875 1 14.35 26 GLN B C 1
ATOM 3529 O O . GLN B 1 26 ? -33.531 -50.469 -37.875 1 14.35 26 GLN B O 1
ATOM 3534 N N . ALA B 1 27 ? -33.156 -48.406 -37.375 1 14.86 27 ALA B N 1
ATOM 3535 C CA . ALA B 1 27 ? -31.875 -49.094 -37.406 1 14.86 27 ALA B CA 1
ATOM 3536 C C . ALA B 1 27 ? -31.844 -50.281 -36.469 1 14.86 27 ALA B C 1
ATOM 3538 O O . ALA B 1 27 ? -32.188 -50.156 -35.281 1 14.86 27 ALA B O 1
ATOM 3539 N N . GLU B 1 28 ? -31.391 -51.375 -36.969 1 15.38 28 GLU B N 1
ATOM 3540 C CA . GLU B 1 28 ? -31.281 -52.844 -36.875 1 15.38 28 GLU B CA 1
ATOM 3541 C C . GLU B 1 28 ? -30.297 -53.25 -35.781 1 15.38 28 GLU B C 1
ATOM 3543 O O . GLU B 1 28 ? -30.609 -54.031 -34.906 1 15.38 28 GLU B O 1
ATOM 3548 N N . ALA B 1 29 ? -28.922 -53.562 -36.156 1 15.1 29 ALA B N 1
ATOM 3549 C CA . ALA B 1 29 ? -28.469 -54.938 -36.062 1 15.1 29 ALA B CA 1
ATOM 3550 C C . ALA B 1 29 ? -27.766 -55.219 -34.75 1 15.1 29 ALA B C 1
ATOM 3552 O O . ALA B 1 29 ? -28.109 -56.156 -34.031 1 15.1 29 ALA B O 1
ATOM 3553 N N . PHE B 1 30 ? -26.312 -54.969 -34.719 1 14.77 30 PHE B N 1
ATOM 3554 C CA . PHE B 1 30 ? -25.531 -56.219 -34.688 1 14.77 30 PHE B CA 1
ATOM 3555 C C . PHE B 1 30 ? -25.219 -56.625 -33.25 1 14.77 30 PHE B C 1
ATOM 3557 O O . PHE B 1 30 ? -25.281 -55.812 -32.344 1 14.77 30 PHE B O 1
ATOM 3564 N N . VAL B 1 31 ? -24.031 -57.562 -33.156 1 15.08 31 VAL B N 1
ATOM 3565 C CA . VAL B 1 31 ? -23.75 -58.938 -32.75 1 15.08 31 VAL B CA 1
ATOM 3566 C C . VAL B 1 31 ? -22.938 -58.938 -31.453 1 15.08 31 VAL B C 1
ATOM 3568 O O . VAL B 1 31 ? -23.297 -59.594 -30.469 1 15.08 31 VAL B O 1
ATOM 3571 N N . VAL B 1 32 ? -21.469 -58.875 -31.547 1 15.14 32 VAL B N 1
ATOM 3572 C CA . VAL B 1 32 ? -20.812 -60.125 -31.203 1 15.14 32 VAL B CA 1
ATOM 3573 C C . VAL B 1 32 ? -20.375 -60.125 -29.75 1 15.14 32 VAL B C 1
ATOM 3575 O O . VAL B 1 32 ? -20.188 -59.031 -29.156 1 15.14 32 VAL B O 1
ATOM 3578 N N . PRO B 1 33 ? -19.547 -61.125 -29.438 1 15.67 33 PRO B N 1
ATOM 3579 C CA . PRO B 1 33 ? -19.453 -62.094 -28.344 1 15.67 33 PRO B CA 1
ATOM 3580 C C . PRO B 1 33 ? -18.406 -61.688 -27.297 1 15.67 33 PRO B C 1
ATOM 3582 O O . PRO B 1 33 ? -18.719 -61.625 -26.109 1 15.67 33 PRO B O 1
ATOM 3585 N N . SER B 1 34 ? -17.078 -61.969 -27.609 1 14.38 34 SER B N 1
ATOM 3586 C CA . SER B 1 34 ? -16.484 -63.062 -26.828 1 14.38 34 SER B CA 1
ATOM 3587 C C . SER B 1 34 ? -15.664 -62.531 -25.672 1 14.38 34 SER B C 1
ATOM 3589 O O . SER B 1 34 ? -15.367 -61.344 -25.609 1 14.38 34 SER B O 1
ATOM 3591 N N . SER B 1 35 ? -14.359 -63.094 -25.625 1 14.68 35 SER B N 1
ATOM 3592 C CA . SER B 1 35 ? -13.828 -63.969 -24.578 1 14.68 35 SER B CA 1
ATOM 3593 C C . SER B 1 35 ? -12.82 -63.219 -23.703 1 14.68 35 SER B C 1
ATOM 3595 O O . SER B 1 35 ? -12.477 -62.094 -23.984 1 14.68 35 SER B O 1
ATOM 3597 N N . SER B 1 36 ? -11.531 -63.688 -23.797 1 14.98 36 SER B N 1
ATOM 3598 C CA . SER B 1 36 ? -10.828 -64.375 -22.734 1 14.98 36 SER B CA 1
ATOM 3599 C C . SER B 1 36 ? -9.773 -63.5 -22.078 1 14.98 36 SER B C 1
ATOM 3601 O O . SER B 1 36 ? -9.508 -62.406 -22.547 1 14.98 36 SER B O 1
ATOM 3603 N N . GLY B 1 37 ? -8.539 -64 -22.094 1 15.59 37 GLY B N 1
ATOM 3604 C CA . GLY B 1 37 ? -7.707 -64.375 -20.969 1 15.59 37 GLY B CA 1
ATOM 3605 C C . GLY B 1 37 ? -6.625 -63.375 -20.656 1 15.59 37 GLY B C 1
ATOM 3606 O O . GLY B 1 37 ? -6.465 -62.375 -21.375 1 15.59 37 GLY B O 1
ATOM 3607 N N . SER B 1 38 ? -5.402 -63.812 -20.625 1 15.91 38 SER B N 1
ATOM 3608 C CA . SER B 1 38 ? -4.469 -63.875 -19.516 1 15.91 38 SER B CA 1
ATOM 3609 C C . SER B 1 38 ? -3.346 -62.844 -19.672 1 15.91 38 SER B C 1
ATOM 3611 O O . SER B 1 38 ? -3.061 -62.062 -18.766 1 15.91 38 SER B O 1
ATOM 3613 N N . ALA B 1 39 ? -2.422 -62.938 -20.703 1 14.61 39 ALA B N 1
ATOM 3614 C CA . ALA B 1 39 ? -1.058 -63.281 -20.297 1 14.61 39 ALA B CA 1
ATOM 3615 C C . ALA B 1 39 ? -0.216 -62 -20.141 1 14.61 39 ALA B C 1
ATOM 3617 O O . ALA B 1 39 ? -0.561 -60.938 -20.688 1 14.61 39 ALA B O 1
ATOM 3618 N N . SER B 1 40 ? 1.038 -62.219 -20.234 1 15.45 40 SER B N 1
ATOM 3619 C CA . SER B 1 40 ? 2.148 -61.969 -19.328 1 15.45 40 SER B CA 1
ATOM 3620 C C . SER B 1 40 ? 3.023 -60.812 -19.844 1 15.45 40 SER B C 1
ATOM 3622 O O . SER B 1 40 ? 3.33 -59.875 -19.109 1 15.45 40 SER B O 1
ATOM 3624 N N . PRO B 1 41 ? 3.84 -60.938 -20.938 1 15.56 41 PRO B N 1
ATOM 3625 C CA . PRO B 1 41 ? 5.262 -60.844 -20.609 1 15.56 41 PRO B CA 1
ATOM 3626 C C . PRO B 1 41 ? 5.844 -59.469 -20.844 1 15.56 41 PRO B C 1
ATOM 3628 O O . PRO B 1 41 ? 5.266 -58.656 -21.594 1 15.56 41 PRO B O 1
ATOM 3631 N N . CYS B 1 42 ? 7.109 -59.25 -20.5 1 15.52 42 CYS B N 1
ATOM 3632 C CA . CYS B 1 42 ? 8 -58.25 -19.922 1 15.52 42 CYS B CA 1
ATOM 3633 C C . CYS B 1 42 ? 8.695 -57.438 -21.016 1 15.52 42 CYS B C 1
ATOM 3635 O O . CYS B 1 42 ? 8.766 -56.188 -20.922 1 15.52 42 CYS B O 1
ATOM 3637 N N . GLY B 1 43 ? 9.445 -58.031 -21.938 1 14.85 43 GLY B N 1
ATOM 3638 C CA . GLY B 1 43 ? 10.852 -57.656 -21.875 1 14.85 43 GLY B CA 1
ATOM 3639 C C . GLY B 1 43 ? 11.195 -56.438 -22.688 1 14.85 43 GLY B C 1
ATOM 3640 O O . GLY B 1 43 ? 10.398 -56 -23.516 1 14.85 43 GLY B O 1
ATOM 3641 N N . ILE B 1 44 ? 12.5 -56.188 -23.016 1 15.07 44 ILE B N 1
ATOM 3642 C CA . ILE B 1 44 ? 13.625 -55.281 -22.844 1 15.07 44 ILE B CA 1
ATOM 3643 C C . ILE B 1 44 ? 13.914 -54.531 -24.156 1 15.07 44 ILE B C 1
ATOM 3645 O O . ILE B 1 44 ? 13.977 -53.312 -24.172 1 15.07 44 ILE B O 1
ATOM 3649 N N . SER B 1 45 ? 14.664 -55.094 -25.109 1 14.31 45 SER B N 1
ATOM 3650 C CA . SER B 1 45 ? 16.062 -54.719 -25.266 1 14.31 45 SER B CA 1
ATOM 3651 C C . SER B 1 45 ? 16.203 -53.625 -26.344 1 14.31 45 SER B C 1
ATOM 3653 O O . SER B 1 45 ? 16.688 -52.531 -26.062 1 14.31 45 SER B O 1
ATOM 3655 N N . LEU B 1 46 ? 16.922 -53.906 -27.5 1 14.78 46 LEU B N 1
ATOM 3656 C CA . LEU B 1 46 ? 18.281 -53.688 -27.938 1 14.78 46 LEU B CA 1
ATOM 3657 C C . LEU B 1 46 ? 18.328 -52.562 -28.984 1 14.78 46 LEU B C 1
ATOM 3659 O O . LEU B 1 46 ? 17.312 -52.281 -29.641 1 14.78 46 LEU B O 1
ATOM 3663 N N . LEU B 1 47 ? 19.516 -52.219 -29.578 1 15.1 47 LEU B N 1
ATOM 3664 C CA . LEU B 1 47 ? 20.656 -51.375 -29.938 1 15.1 47 LEU B CA 1
ATOM 3665 C C . LEU B 1 47 ? 20.609 -51 -31.406 1 15.1 47 LEU B C 1
ATOM 3667 O O . LEU B 1 47 ? 21.484 -50.281 -31.906 1 15.1 47 LEU B O 1
ATOM 3671 N N . ALA B 1 48 ? 19.516 -51.344 -32.219 1 13.83 48 ALA B N 1
ATOM 3672 C CA . ALA B 1 48 ? 20.188 -51.656 -33.469 1 13.83 48 ALA B CA 1
ATOM 3673 C C . ALA B 1 48 ? 20.812 -50.406 -34.094 1 13.83 48 ALA B C 1
ATOM 3675 O O . ALA B 1 48 ? 20.359 -49.312 -33.844 1 13.83 48 ALA B O 1
ATOM 3676 N N . GLU B 1 49 ? 21.531 -50.625 -35.312 1 14.61 49 GLU B N 1
ATOM 3677 C CA . GLU B 1 49 ? 22.719 -50.438 -36.156 1 14.61 49 GLU B CA 1
ATOM 3678 C C . GLU B 1 49 ? 22.531 -49.344 -37.188 1 14.61 49 GLU B C 1
ATOM 3680 O O . GLU B 1 49 ? 23.5 -48.906 -37.812 1 14.61 49 GLU B O 1
ATOM 3685 N N . ARG B 1 50 ? 21.391 -48.656 -37.5 1 14.27 50 ARG B N 1
ATOM 3686 C CA . ARG B 1 50 ? 21.5 -48.562 -38.938 1 14.27 50 ARG B CA 1
ATOM 3687 C C . ARG B 1 50 ? 22.625 -47.625 -39.344 1 14.27 50 ARG B C 1
ATOM 3689 O O . ARG B 1 50 ? 23 -46.719 -38.594 1 14.27 50 ARG B O 1
ATOM 3696 N N . THR B 1 51 ? 22.828 -47.688 -40.812 1 14.24 51 THR B N 1
ATOM 3697 C CA . THR B 1 51 ? 23.75 -47.688 -41.969 1 14.24 51 THR B CA 1
ATOM 3698 C C . THR B 1 51 ? 23.953 -46.25 -42.469 1 14.24 51 THR B C 1
ATOM 3700 O O . THR B 1 51 ? 23.031 -45.438 -42.438 1 14.24 51 THR B O 1
ATOM 3703 N N . PHE B 1 52 ? 25.281 -45.875 -42.875 1 15.3 52 PHE B N 1
ATOM 3704 C CA . PHE B 1 52 ? 26.234 -44.844 -43.188 1 15.3 52 PHE B CA 1
ATOM 3705 C C . PHE B 1 52 ? 25.906 -44.188 -44.531 1 15.3 52 PHE B C 1
ATOM 3707 O O . PHE B 1 52 ? 26.406 -43.094 -44.844 1 15.3 52 PHE B O 1
ATOM 3714 N N . ASP B 1 53 ? 24.922 -44.688 -45.438 1 14.12 53 ASP B N 1
ATOM 3715 C CA . ASP B 1 53 ? 25.625 -44.625 -46.719 1 14.12 53 ASP B CA 1
ATOM 3716 C C . ASP B 1 53 ? 25.844 -43.188 -47.156 1 14.12 53 ASP B C 1
ATOM 3718 O O . ASP B 1 53 ? 25.141 -42.281 -46.719 1 14.12 53 ASP B O 1
ATOM 3722 N N . ARG B 1 54 ? 26.469 -43.156 -48.5 1 14.73 54 ARG B N 1
ATOM 3723 C CA . ARG B 1 54 ? 27.516 -42.562 -49.344 1 14.73 54 ARG B CA 1
ATOM 3724 C C . ARG B 1 54 ? 27.016 -41.344 -50.094 1 14.73 54 ARG B C 1
ATOM 3726 O O . ARG B 1 54 ? 27.781 -40.438 -50.375 1 14.73 54 ARG B O 1
ATOM 3733 N N . ALA B 1 55 ? 25.703 -41.281 -50.781 1 14.07 55 ALA B N 1
ATOM 3734 C CA . ALA B 1 55 ? 25.922 -41.031 -52.219 1 14.07 55 ALA B CA 1
ATOM 3735 C C . ALA B 1 55 ? 26.25 -39.562 -52.5 1 14.07 55 ALA B C 1
ATOM 3737 O O . ALA B 1 55 ? 25.922 -38.688 -51.688 1 14.07 55 ALA B O 1
ATOM 3738 N N . SER B 1 56 ? 26.344 -39.312 -53.938 1 14.07 56 SER B N 1
ATOM 3739 C CA . SER B 1 56 ? 27.203 -38.75 -54.969 1 14.07 56 SER B CA 1
ATOM 3740 C C . SER B 1 56 ? 26.891 -37.281 -55.219 1 14.07 56 SER B C 1
ATOM 3742 O O . SER B 1 56 ? 27.781 -36.438 -55.125 1 14.07 56 SER B O 1
ATOM 3744 N N . SER B 1 57 ? 26.234 -37.031 -56.469 1 13.61 57 SER B N 1
ATOM 3745 C CA . SER B 1 57 ? 26.891 -36.438 -57.656 1 13.61 57 SER B CA 1
ATOM 3746 C C . SER B 1 57 ? 26.625 -34.938 -57.75 1 13.61 57 SER B C 1
ATOM 3748 O O . SER B 1 57 ? 27.578 -34.156 -57.875 1 13.61 57 SER B O 1
ATOM 3750 N N . LEU B 1 58 ? 25.656 -34.5 -58.844 1 13.85 58 LEU B N 1
ATOM 3751 C CA . LEU B 1 58 ? 26 -33.938 -60.125 1 13.85 58 LEU B CA 1
ATOM 3752 C C . LEU B 1 58 ? 25.906 -32.406 -60.094 1 13.85 58 LEU B C 1
ATOM 3754 O O . LEU B 1 58 ? 25.219 -31.844 -59.25 1 13.85 58 LEU B O 1
ATOM 3758 N N . ALA B 1 59 ? 25.625 -31.766 -61.375 1 13.73 59 ALA B N 1
ATOM 3759 C CA . ALA B 1 59 ? 26.344 -30.969 -62.344 1 13.73 59 ALA B CA 1
ATOM 3760 C C . ALA B 1 59 ? 25.906 -29.516 -62.312 1 13.73 59 ALA B C 1
ATOM 3762 O O . ALA B 1 59 ? 26.734 -28.609 -62.25 1 13.73 59 ALA B O 1
ATOM 3763 N N . LEU B 1 60 ? 24.766 -29.109 -63.125 1 14.16 60 LEU B N 1
ATOM 3764 C CA . LEU B 1 60 ? 25 -28.391 -64.375 1 14.16 60 LEU B CA 1
ATOM 3765 C C . LEU B 1 60 ? 24.953 -26.875 -64.125 1 14.16 60 LEU B C 1
ATOM 3767 O O . LEU B 1 60 ? 24.297 -26.406 -63.219 1 14.16 60 LEU B O 1
ATOM 3771 N N . PHE B 1 61 ? 24.938 -26.078 -65.312 1 14.2 61 PHE B N 1
ATOM 3772 C CA . PHE B 1 61 ? 25.719 -25.047 -66 1 14.2 61 PHE B CA 1
ATOM 3773 C C . PHE B 1 61 ? 25.156 -23.672 -65.75 1 14.2 61 PHE B C 1
ATOM 3775 O O . PHE B 1 61 ? 25.875 -22.766 -65.312 1 14.2 61 PHE B O 1
ATOM 3782 N N . MET B 1 62 ? 24.344 -23.062 -66.812 1 14.18 62 MET B N 1
ATOM 3783 C CA . MET B 1 62 ? 24.906 -22.094 -67.75 1 14.18 62 MET B CA 1
ATOM 3784 C C . MET B 1 62 ? 24.5 -20.672 -67.375 1 14.18 62 MET B C 1
ATOM 3786 O O . MET B 1 62 ? 25.328 -19.75 -67.375 1 14.18 62 MET B O 1
ATOM 3790 N N . ARG B 1 63 ? 23.188 -20.25 -67.688 1 15.33 63 ARG B N 1
ATOM 3791 C CA . ARG B 1 63 ? 23.047 -19.219 -68.75 1 15.33 63 ARG B CA 1
ATOM 3792 C C . ARG B 1 63 ? 23.266 -17.828 -68.125 1 15.33 63 ARG B C 1
ATOM 3794 O O . ARG B 1 63 ? 22.875 -17.562 -67 1 15.33 63 ARG B O 1
ATOM 3801 N N . ASN B 1 64 ? 23.594 -16.812 -69 1 14.59 64 ASN B N 1
ATOM 3802 C CA . ASN B 1 64 ? 24.438 -15.633 -69.25 1 14.59 64 ASN B CA 1
ATOM 3803 C C . ASN B 1 64 ? 23.766 -14.375 -68.688 1 14.59 64 ASN B C 1
ATOM 3805 O O . ASN B 1 64 ? 22.625 -14.414 -68.25 1 14.59 64 ASN B O 1
ATOM 3809 N N . LYS B 1 65 ? 23.609 -13.344 -69.688 1 15.24 65 LYS B N 1
ATOM 3810 C CA . LYS B 1 65 ? 24.297 -12.055 -69.688 1 15.24 65 LYS B CA 1
ATOM 3811 C C . LYS B 1 65 ? 23.438 -10.961 -69.125 1 15.24 65 LYS B C 1
ATOM 3813 O O . LYS B 1 65 ? 23.953 -10.086 -68.375 1 15.24 65 LYS B O 1
ATOM 3818 N N . LYS B 1 66 ? 22.109 -10.766 -69.625 1 17.45 66 LYS B N 1
ATOM 3819 C CA . LYS B 1 66 ? 22.047 -9.445 -70.25 1 17.45 66 LYS B CA 1
ATOM 3820 C C . LYS B 1 66 ? 22 -8.336 -69.188 1 17.45 66 LYS B C 1
ATOM 3822 O O . LYS B 1 66 ? 21.516 -8.539 -68.062 1 17.45 66 LYS B O 1
ATOM 3827 N N . LYS B 1 67 ? 22.141 -6.996 -69.75 1 17.11 67 LYS B N 1
ATOM 3828 C CA . LYS B 1 67 ? 22.938 -5.805 -69.438 1 17.11 67 LYS B CA 1
ATOM 3829 C C . LYS B 1 67 ? 22.219 -4.863 -68.5 1 17.11 67 LYS B C 1
ATOM 3831 O O . LYS B 1 67 ? 22.828 -4.293 -67.625 1 17.11 67 LYS B O 1
ATOM 3836 N N . SER B 1 68 ? 20.969 -4.328 -68.875 1 18 68 SER B N 1
ATOM 3837 C CA . SER B 1 68 ? 20.922 -2.883 -69.062 1 18 68 SER B CA 1
ATOM 3838 C C . SER B 1 68 ? 20.844 -2.154 -67.688 1 18 68 SER B C 1
ATOM 3840 O O . SER B 1 68 ? 20.484 -2.746 -66.688 1 18 68 SER B O 1
ATOM 3842 N N . SER B 1 69 ? 20.875 -0.669 -67.812 1 17.31 69 SER B N 1
ATOM 3843 C CA . SER B 1 69 ? 21.578 0.386 -67.125 1 17.31 69 SER B CA 1
ATOM 3844 C C . SER B 1 69 ? 20.812 0.831 -65.875 1 17.31 69 SER B C 1
ATOM 3846 O O . SER B 1 69 ? 21.031 1.929 -65.375 1 17.31 69 SER B O 1
ATOM 3848 N N . ILE B 1 70 ? 20.031 0.024 -65.25 1 15.82 70 ILE B N 1
ATOM 3849 C CA . ILE B 1 70 ? 19.031 0.493 -64.312 1 15.82 70 ILE B CA 1
ATOM 3850 C C . ILE B 1 70 ? 19.703 1.26 -63.156 1 15.82 70 ILE B C 1
ATOM 3852 O O . ILE B 1 70 ? 20.438 0.676 -62.375 1 15.82 70 ILE B O 1
ATOM 3856 N N . LYS B 1 71 ? 19.938 2.58 -63.5 1 17.42 71 LYS B N 1
ATOM 3857 C CA . LYS B 1 71 ? 20.703 3.338 -62.5 1 17.42 71 LYS B CA 1
ATOM 3858 C C . LYS B 1 71 ? 20.062 3.229 -61.125 1 17.42 71 LYS B C 1
ATOM 3860 O O . LYS B 1 71 ? 18.906 3.635 -60.938 1 17.42 71 LYS B O 1
ATOM 3865 N N . ASN B 1 72 ? 20.375 2.342 -60.312 1 15.41 72 ASN B N 1
ATOM 3866 C CA . ASN B 1 72 ? 19.844 2.008 -59 1 15.41 72 ASN B CA 1
ATOM 3867 C C . ASN B 1 72 ? 20.156 3.1 -57.969 1 15.41 72 ASN B C 1
ATOM 3869 O O . ASN B 1 72 ? 21.234 3.109 -57.375 1 15.41 72 ASN B O 1
ATOM 3873 N N . LYS B 1 73 ? 20.109 4.375 -58.312 1 17 73 LYS B N 1
ATOM 3874 C CA . LYS B 1 73 ? 20.797 4.977 -57.188 1 17 73 LYS B CA 1
ATOM 3875 C C . LYS B 1 73 ? 20.281 4.391 -55.875 1 17 73 LYS B C 1
ATOM 3877 O O . LYS B 1 73 ? 19.078 4.172 -55.719 1 17 73 LYS B O 1
ATOM 3882 N N . ALA B 1 74 ? 21.172 4.125 -54.938 1 16.64 74 ALA B N 1
ATOM 3883 C CA . ALA B 1 74 ? 21.234 3.469 -53.625 1 16.64 74 ALA B CA 1
ATOM 3884 C C . ALA B 1 74 ? 20.312 4.141 -52.625 1 16.64 74 ALA B C 1
ATOM 3886 O O . ALA B 1 74 ? 19.984 5.32 -52.75 1 16.64 74 ALA B O 1
ATOM 3887 N N . ALA B 1 75 ? 19.859 3.332 -51.688 1 17.03 75 ALA B N 1
ATOM 3888 C CA . ALA B 1 75 ? 19.078 3.045 -50.5 1 17.03 75 ALA B CA 1
ATOM 3889 C C . ALA B 1 75 ? 19.484 3.979 -49.344 1 17.03 75 ALA B C 1
ATOM 3891 O O . ALA B 1 75 ? 20.5 3.756 -48.688 1 17.03 75 ALA B O 1
ATOM 3892 N N . THR B 1 76 ? 19.719 5.176 -49.594 1 18.12 76 THR B N 1
ATOM 3893 C CA . THR B 1 76 ? 20.359 5.805 -48.438 1 18.12 76 THR B CA 1
ATOM 3894 C C . THR B 1 76 ? 19.625 5.43 -47.156 1 18.12 76 THR B C 1
ATOM 3896 O O . THR B 1 76 ? 18.438 5.098 -47.188 1 18.12 76 THR B O 1
ATOM 3899 N N . GLY B 1 77 ? 20.422 5.379 -45.969 1 16.62 77 GLY B N 1
ATOM 3900 C CA . GLY B 1 77 ? 20.453 4.809 -44.625 1 16.62 77 GLY B CA 1
ATOM 3901 C C . GLY B 1 77 ? 19.344 5.324 -43.719 1 16.62 77 GLY B C 1
ATOM 3902 O O . GLY B 1 77 ? 19.234 6.531 -43.5 1 16.62 77 GLY B O 1
ATOM 3903 N N . LYS B 1 78 ? 18.156 4.793 -43.844 1 20.17 78 LYS B N 1
ATOM 3904 C CA . LYS B 1 78 ? 17.016 4.926 -42.969 1 20.17 78 LYS B CA 1
ATOM 3905 C C . LYS B 1 78 ? 17.438 4.859 -41.5 1 20.17 78 LYS B C 1
ATOM 3907 O O . LYS B 1 78 ? 17.906 3.822 -41.031 1 20.17 78 LYS B O 1
ATOM 3912 N N . GLY B 1 79 ? 17.891 5.918 -41.031 1 17.81 79 GLY B N 1
ATOM 3913 C CA . GLY B 1 79 ? 18.375 6.156 -39.656 1 17.81 79 GLY B CA 1
ATOM 3914 C C . GLY B 1 79 ? 17.484 5.531 -38.594 1 17.81 79 GLY B C 1
ATOM 3915 O O . GLY B 1 79 ? 16.266 5.648 -38.656 1 17.81 79 GLY B O 1
ATOM 3916 N N . PHE B 1 80 ? 17.812 4.289 -38.125 1 20.11 80 PHE B N 1
ATOM 3917 C CA . PHE B 1 80 ? 17.375 3.57 -36.938 1 20.11 80 PHE B CA 1
ATOM 3918 C C . PHE B 1 80 ? 17.203 4.523 -35.75 1 20.11 80 PHE B C 1
ATOM 3920 O O . PHE B 1 80 ? 18.141 5.223 -35.375 1 20.11 80 PHE B O 1
ATOM 3927 N N . ALA B 1 81 ? 16.141 5.16 -35.875 1 21 81 ALA B N 1
ATOM 3928 C CA . ALA B 1 81 ? 15.859 5.906 -34.625 1 21 81 ALA B CA 1
ATOM 3929 C C . ALA B 1 81 ? 16.281 5.113 -33.406 1 21 81 ALA B C 1
ATOM 3931 O O . ALA B 1 81 ? 15.898 3.953 -33.25 1 21 81 ALA B O 1
ATOM 3932 N N . SER B 1 82 ? 17.422 5.395 -32.969 1 21.28 82 SER B N 1
ATOM 3933 C CA . SER B 1 82 ? 18.094 4.832 -31.812 1 21.28 82 SER B CA 1
ATOM 3934 C C . SER B 1 82 ? 17.141 4.711 -30.625 1 21.28 82 SER B C 1
ATOM 3936 O O . SER B 1 82 ? 16.453 5.672 -30.281 1 21.28 82 SER B O 1
ATOM 3938 N N . PRO B 1 83 ? 16.484 3.623 -30.5 1 24.25 83 PRO B N 1
ATOM 3939 C CA . PRO B 1 83 ? 15.711 3.293 -29.312 1 24.25 83 PRO B CA 1
ATOM 3940 C C . PRO B 1 83 ? 16.375 3.771 -28.016 1 24.25 83 PRO B C 1
ATOM 3942 O O . PRO B 1 83 ? 17.438 3.266 -27.641 1 24.25 83 PRO B O 1
ATOM 3945 N N . ALA B 1 84 ? 16.406 5.039 -27.812 1 24.31 84 ALA B N 1
ATOM 3946 C CA . ALA B 1 84 ? 17.062 5.516 -26.594 1 24.31 84 ALA B CA 1
ATOM 3947 C C . ALA B 1 84 ? 16.578 4.738 -25.375 1 24.31 84 ALA B C 1
ATOM 3949 O O . ALA B 1 84 ? 16.859 5.121 -24.234 1 24.31 84 ALA B O 1
ATOM 3950 N N . ALA B 1 85 ? 15.414 4.059 -25.578 1 26.33 85 ALA B N 1
ATOM 3951 C CA . ALA B 1 85 ? 15.102 3.398 -24.312 1 26.33 85 ALA B CA 1
ATOM 3952 C C . ALA B 1 85 ? 16.234 2.463 -23.891 1 26.33 85 ALA B C 1
ATOM 3954 O O . ALA B 1 85 ? 16.484 1.45 -24.547 1 26.33 85 ALA B O 1
ATOM 3955 N N . GLY B 1 86 ? 17.297 3.055 -23.5 1 26.34 86 GLY B N 1
ATOM 3956 C CA . GLY B 1 86 ? 18.484 2.361 -23.047 1 26.34 86 GLY B CA 1
ATOM 3957 C C . GLY B 1 86 ? 18.188 1.12 -22.234 1 26.34 86 GLY B C 1
ATOM 3958 O O . GLY B 1 86 ? 17.391 1.173 -21.281 1 26.34 86 GLY B O 1
ATOM 3959 N N . THR B 1 87 ? 17.891 0.086 -22.906 1 29.28 87 THR B N 1
ATOM 3960 C CA . THR B 1 87 ? 18.188 -1.145 -22.188 1 29.28 87 THR B CA 1
ATOM 3961 C C . THR B 1 87 ? 19.453 -0.987 -21.344 1 29.28 87 THR B C 1
ATOM 3963 O O . THR B 1 87 ? 20.562 -0.958 -21.875 1 29.28 87 THR B O 1
ATOM 3966 N N . VAL B 1 88 ? 19.484 -0.093 -20.375 1 30.25 88 VAL B N 1
ATOM 3967 C CA . VAL B 1 88 ? 20.656 -0.227 -19.516 1 30.25 88 VAL B CA 1
ATOM 3968 C C . VAL B 1 88 ? 20.953 -1.705 -19.266 1 30.25 88 VAL B C 1
ATOM 3970 O O . VAL B 1 88 ? 20.156 -2.406 -18.641 1 30.25 88 VAL B O 1
ATOM 3973 N N . ASN B 1 89 ? 21.375 -2.391 -20.25 1 28 89 ASN B N 1
ATOM 3974 C CA . ASN B 1 89 ? 22.125 -3.582 -19.875 1 28 89 ASN B CA 1
ATOM 3975 C C . ASN B 1 89 ? 23 -3.326 -18.656 1 28 89 ASN B C 1
ATOM 3977 O O . ASN B 1 89 ? 24.125 -2.836 -18.781 1 28 89 ASN B O 1
ATOM 3981 N N . LYS B 1 90 ? 22.438 -2.857 -17.578 1 35.47 90 LYS B N 1
ATOM 3982 C CA . LYS B 1 90 ? 23.312 -3.025 -16.422 1 35.47 90 LYS B CA 1
ATOM 3983 C C . LYS B 1 90 ? 24.031 -4.371 -16.469 1 35.47 90 LYS B C 1
ATOM 3985 O O . LYS B 1 90 ? 23.391 -5.426 -16.406 1 35.47 90 LYS B O 1
ATOM 3990 N N . SER B 1 91 ? 24.953 -4.414 -17.359 1 34.78 91 SER B N 1
ATOM 3991 C CA . SER B 1 91 ? 25.875 -5.531 -17.141 1 34.78 91 SER B CA 1
ATOM 3992 C C . SER B 1 91 ? 25.938 -5.906 -15.664 1 34.78 91 SER B C 1
ATOM 3994 O O . SER B 1 91 ? 26.391 -5.113 -14.844 1 34.78 91 SER B O 1
ATOM 3996 N N . HIS B 1 92 ? 24.859 -6.473 -15.156 1 42.59 92 HIS B N 1
ATOM 3997 C CA . HIS B 1 92 ? 24.828 -7.07 -13.828 1 42.59 92 HIS B CA 1
ATOM 3998 C C . HIS B 1 92 ? 26.188 -7.645 -13.445 1 42.59 92 HIS B C 1
ATOM 4000 O O . HIS B 1 92 ? 26.688 -8.555 -14.109 1 42.59 92 HIS B O 1
ATOM 4006 N N . HIS B 1 93 ? 26.969 -6.82 -13.227 1 44.09 93 HIS B N 1
ATOM 4007 C CA . HIS B 1 93 ? 28.125 -7.336 -12.5 1 44.09 93 HIS B CA 1
ATOM 4008 C C . HIS B 1 93 ? 27.719 -8.406 -11.492 1 44.09 93 HIS B C 1
ATOM 4010 O O . HIS B 1 93 ? 27.688 -8.148 -10.289 1 44.09 93 HIS B O 1
ATOM 4016 N N . THR B 1 94 ? 26.766 -9.312 -12.039 1 57.44 94 THR B N 1
ATOM 4017 C CA . THR B 1 94 ? 26.25 -10.492 -11.359 1 57.44 94 THR B CA 1
ATOM 4018 C C . THR B 1 94 ? 27.375 -11.312 -10.758 1 57.44 94 THR B C 1
ATOM 4020 O O . THR B 1 94 ? 27.172 -12.062 -9.797 1 57.44 94 THR B O 1
ATOM 4023 N N . ASP B 1 95 ? 28.531 -11.047 -11.359 1 63.06 95 ASP B N 1
ATOM 4024 C CA . ASP B 1 95 ? 29.578 -11.977 -10.93 1 63.06 95 ASP B CA 1
ATOM 4025 C C . ASP B 1 95 ? 29.969 -11.734 -9.477 1 63.06 95 ASP B C 1
ATOM 4027 O O . ASP B 1 95 ? 30.453 -12.641 -8.797 1 63.06 95 ASP B O 1
ATOM 4031 N N . LYS B 1 96 ? 29.484 -10.578 -8.977 1 80.62 96 LYS B N 1
ATOM 4032 C CA . LYS B 1 96 ? 29.969 -10.328 -7.617 1 80.62 96 LYS B CA 1
ATOM 4033 C C . LYS B 1 96 ? 28.812 -10.375 -6.613 1 80.62 96 LYS B C 1
ATOM 4035 O O . LYS B 1 96 ? 29.031 -10.203 -5.41 1 80.62 96 LYS B O 1
ATOM 4040 N N . PHE B 1 97 ? 27.641 -10.773 -7.078 1 92.94 97 PHE B N 1
ATOM 4041 C CA . PHE B 1 97 ? 26.5 -10.844 -6.16 1 92.94 97 PHE B CA 1
ATOM 4042 C C . PHE B 1 97 ? 26.516 -12.156 -5.383 1 92.94 97 PHE B C 1
ATOM 4044 O O . PHE B 1 97 ? 26.703 -13.227 -5.969 1 92.94 97 PHE B O 1
ATOM 4051 N N . PRO B 1 98 ? 26.359 -12.062 -4.062 1 94.31 98 PRO B N 1
ATOM 4052 C CA . PRO B 1 98 ? 26.391 -13.273 -3.234 1 94.31 98 PRO B CA 1
ATOM 4053 C C . PRO B 1 98 ? 25.078 -14.039 -3.26 1 94.31 98 PRO B C 1
ATOM 4055 O O . PRO B 1 98 ? 24.312 -13.992 -2.297 1 94.31 98 PRO B O 1
ATOM 4058 N N . TYR B 1 99 ? 24.906 -14.805 -4.25 1 96.19 99 TYR B N 1
ATOM 4059 C CA . TYR B 1 99 ? 23.688 -15.602 -4.367 1 96.19 99 TYR B CA 1
ATOM 4060 C C . TYR B 1 99 ? 23.609 -16.625 -3.246 1 96.19 99 TYR B C 1
ATOM 4062 O O . TYR B 1 99 ? 24.609 -17.25 -2.885 1 96.19 99 TYR B O 1
ATOM 4070 N N . ALA B 1 100 ? 22.422 -16.844 -2.76 1 96.06 100 ALA B N 1
ATOM 4071 C CA . ALA B 1 100 ? 22.234 -17.641 -1.548 1 96.06 100 ALA B CA 1
ATOM 4072 C C . ALA B 1 100 ? 22.156 -19.125 -1.873 1 96.06 100 ALA B C 1
ATOM 4074 O O . ALA B 1 100 ? 22.547 -19.969 -1.057 1 96.06 100 ALA B O 1
ATOM 4075 N N . GLY B 1 101 ? 21.594 -19.484 -3.043 1 95.5 101 GLY B N 1
ATOM 4076 C CA . GLY B 1 101 ? 21.422 -20.859 -3.453 1 95.5 101 GLY B CA 1
ATOM 4077 C C . GLY B 1 101 ? 22.062 -21.172 -4.785 1 95.5 101 GLY B C 1
ATOM 4078 O O . GLY B 1 101 ? 23.031 -20.516 -5.184 1 95.5 101 GLY B O 1
ATOM 4079 N N . SER B 1 102 ? 21.625 -22.219 -5.371 1 94.69 102 SER B N 1
ATOM 4080 C CA . SER B 1 102 ? 22.25 -22.719 -6.586 1 94.69 102 SER B CA 1
ATOM 4081 C C . SER B 1 102 ? 21.719 -22 -7.824 1 94.69 102 SER B C 1
ATOM 4083 O O . SER B 1 102 ? 22.328 -22.062 -8.891 1 94.69 102 SER B O 1
ATOM 4085 N N . ILE B 1 103 ? 20.578 -21.375 -7.727 1 97.06 103 ILE B N 1
ATOM 4086 C CA . ILE B 1 103 ? 19.969 -20.734 -8.883 1 97.06 103 ILE B CA 1
ATOM 4087 C C . ILE B 1 103 ? 20.75 -19.469 -9.25 1 97.06 103 ILE B C 1
ATOM 4089 O O . ILE B 1 103 ? 21.234 -18.75 -8.367 1 97.06 103 ILE B O 1
ATOM 4093 N N . ARG B 1 104 ? 20.922 -19.234 -10.531 1 96.38 104 ARG B N 1
ATOM 4094 C CA . ARG B 1 104 ? 21.562 -18.062 -11.094 1 96.38 104 ARG B CA 1
ATOM 4095 C C . ARG B 1 104 ? 20.703 -17.438 -12.195 1 96.38 104 ARG B C 1
ATOM 4097 O O . ARG B 1 104 ? 19.953 -18.156 -12.875 1 96.38 104 ARG B O 1
ATOM 4104 N N . PRO B 1 105 ? 20.828 -16.141 -12.32 1 95.94 105 PRO B N 1
ATOM 4105 C CA . PRO B 1 105 ? 20.109 -15.531 -13.445 1 95.94 105 PRO B CA 1
ATOM 4106 C C . PRO B 1 105 ? 20.625 -16.016 -14.805 1 95.94 105 PRO B C 1
ATOM 4108 O O . PRO B 1 105 ? 21.828 -16.062 -15.023 1 95.94 105 PRO B O 1
ATOM 4111 N N . GLY B 1 106 ? 19.672 -16.406 -15.664 1 96.31 106 GLY B N 1
ATOM 4112 C CA . GLY B 1 106 ? 20.016 -16.734 -17.031 1 96.31 106 GLY B CA 1
ATOM 4113 C C . GLY B 1 106 ? 19.781 -15.586 -18 1 96.31 106 GLY B C 1
ATOM 4114 O O . GLY B 1 106 ? 19.469 -14.469 -17.594 1 96.31 106 GLY B O 1
ATOM 4115 N N . VAL B 1 107 ? 20.047 -15.891 -19.234 1 96.75 107 VAL B N 1
ATOM 4116 C CA . VAL B 1 107 ? 19.797 -14.914 -20.297 1 96.75 107 VAL B CA 1
ATOM 4117 C C . VAL B 1 107 ? 18.297 -14.859 -20.594 1 96.75 107 VAL B C 1
ATOM 4119 O O . VAL B 1 107 ? 17.656 -15.898 -20.797 1 96.75 107 VAL B O 1
ATOM 4122 N N . GLN B 1 108 ? 17.781 -13.711 -20.578 1 96.31 108 GLN B N 1
ATOM 4123 C CA . GLN B 1 108 ? 16.375 -13.5 -20.859 1 96.31 108 GLN B CA 1
ATOM 4124 C C . GLN B 1 108 ? 16.141 -13.211 -22.328 1 96.31 108 GLN B C 1
ATOM 4126 O O . GLN B 1 108 ? 16.891 -12.445 -22.953 1 96.31 108 GLN B O 1
ATOM 4131 N N . SER B 1 109 ? 15.188 -13.859 -22.938 1 96.62 109 SER B N 1
ATOM 4132 C CA . SER B 1 109 ? 14.758 -13.422 -24.266 1 96.62 109 SER B CA 1
ATOM 4133 C C . SER B 1 109 ? 14.211 -12 -24.234 1 96.62 109 SER B C 1
ATOM 4135 O O . SER B 1 109 ? 13.859 -11.492 -23.172 1 96.62 109 SER B O 1
ATOM 4137 N N . PRO B 1 110 ? 14.148 -11.352 -25.359 1 95.19 110 PRO B N 1
ATOM 4138 C CA . PRO B 1 110 ? 13.633 -9.977 -25.375 1 95.19 110 PRO B CA 1
ATOM 4139 C C . PRO B 1 110 ? 12.188 -9.883 -24.906 1 95.19 110 PRO B C 1
ATOM 4141 O O . PRO B 1 110 ? 11.406 -10.82 -25.094 1 95.19 110 PRO B O 1
ATOM 4144 N N . GLN B 1 111 ? 11.875 -8.805 -24.266 1 94.88 111 GLN B N 1
ATOM 4145 C CA . GLN B 1 111 ? 10.508 -8.539 -23.828 1 94.88 111 GLN B CA 1
ATOM 4146 C C . GLN B 1 111 ? 9.531 -8.531 -25 1 94.88 111 GLN B C 1
ATOM 4148 O O . GLN B 1 111 ? 9.781 -7.871 -26.016 1 94.88 111 GLN B O 1
ATOM 4153 N N . ARG B 1 112 ? 8.492 -9.203 -24.797 1 91.88 112 ARG B N 1
ATOM 4154 C CA . ARG B 1 112 ? 7.461 -9.242 -25.828 1 91.88 112 ARG B CA 1
ATOM 4155 C C . ARG B 1 112 ? 6.52 -8.055 -25.703 1 91.88 112 ARG B C 1
ATOM 4157 O O . ARG B 1 112 ? 6.465 -7.398 -24.656 1 91.88 112 ARG B O 1
ATOM 4164 N N . VAL B 1 113 ? 5.844 -7.723 -26.828 1 87.5 113 VAL B N 1
ATOM 4165 C CA . VAL B 1 113 ? 4.859 -6.648 -26.859 1 87.5 113 VAL B CA 1
ATOM 4166 C C . VAL B 1 113 ? 3.529 -7.188 -27.391 1 87.5 113 VAL B C 1
ATOM 4168 O O . VAL B 1 113 ? 3.502 -7.988 -28.328 1 87.5 113 VAL B O 1
ATOM 4171 N N . VAL B 1 114 ? 2.582 -6.832 -26.719 1 87.94 114 VAL B N 1
ATOM 4172 C CA . VAL B 1 114 ? 1.246 -7.191 -27.188 1 87.94 114 VAL B CA 1
ATOM 4173 C C . VAL B 1 114 ? 0.707 -6.098 -28.109 1 87.94 114 VAL B C 1
ATOM 4175 O O . VAL B 1 114 ? 0.475 -4.969 -27.656 1 87.94 114 VAL B O 1
ATOM 4178 N N . VAL B 1 115 ? 0.626 -6.43 -29.375 1 80.44 115 VAL B N 1
ATOM 4179 C CA . VAL B 1 115 ? 0.118 -5.48 -30.359 1 80.44 115 VAL B CA 1
ATOM 4180 C C . VAL B 1 115 ? -1.174 -6.012 -30.984 1 80.44 115 VAL B C 1
ATOM 4182 O O . VAL B 1 115 ? -1.142 -6.902 -31.828 1 80.44 115 VAL B O 1
ATOM 4185 N N . HIS B 1 116 ? -2.131 -5.949 -30.312 1 78.62 116 HIS B N 1
ATOM 4186 C CA . HIS B 1 116 ? -3.389 -6.406 -30.891 1 78.62 116 HIS B CA 1
ATOM 4187 C C . HIS B 1 116 ? -4.512 -5.406 -30.641 1 78.62 116 HIS B C 1
ATOM 4189 O O . HIS B 1 116 ? -4.766 -5.043 -29.484 1 78.62 116 HIS B O 1
ATOM 4195 N N . GLU B 1 117 ? -5.117 -5.047 -31.641 1 81 117 GLU B N 1
ATOM 4196 C CA . GLU B 1 117 ? -6.137 -4.004 -31.578 1 81 117 GLU B CA 1
ATOM 4197 C C . GLU B 1 117 ? -7.344 -4.465 -30.766 1 81 117 GLU B C 1
ATOM 4199 O O . GLU B 1 117 ? -8.062 -3.648 -30.188 1 81 117 GLU B O 1
ATOM 4204 N N . LYS B 1 118 ? -7.523 -5.797 -30.688 1 89.31 118 LYS B N 1
ATOM 4205 C CA . LYS B 1 118 ? -8.75 -6.277 -30.062 1 89.31 118 LYS B CA 1
ATOM 4206 C C . LYS B 1 118 ? -8.531 -6.586 -28.578 1 89.31 118 LYS B C 1
ATOM 4208 O O . LYS B 1 118 ? -9.484 -6.863 -27.859 1 89.31 118 LYS B O 1
ATOM 4213 N N . ILE B 1 119 ? -7.332 -6.535 -28.172 1 94.12 119 ILE B N 1
ATOM 4214 C CA . ILE B 1 119 ? -7.031 -6.859 -26.781 1 94.12 119 ILE B CA 1
ATOM 4215 C C . ILE B 1 119 ? -7.035 -5.586 -25.938 1 94.12 119 ILE B C 1
ATOM 4217 O O . ILE B 1 119 ? -6.34 -4.617 -26.266 1 94.12 119 ILE B O 1
ATOM 4221 N N . LYS B 1 120 ? -7.91 -5.578 -24.953 1 94.88 120 LYS B N 1
ATOM 4222 C CA . LYS B 1 120 ? -7.906 -4.469 -24 1 94.88 120 LYS B CA 1
ATOM 4223 C C . LYS B 1 120 ? -6.602 -4.43 -23.203 1 94.88 120 LYS B C 1
ATOM 4225 O O . LYS B 1 120 ? -6.184 -5.438 -22.641 1 94.88 120 LYS B O 1
ATOM 4230 N N . LEU B 1 121 ? -6.004 -3.277 -23.188 1 95.88 121 LEU B N 1
ATOM 4231 C CA . LEU B 1 121 ? -4.73 -3.131 -22.5 1 95.88 121 LEU B CA 1
ATOM 4232 C C . LEU B 1 121 ? -4.938 -2.523 -21.109 1 95.88 121 LEU B C 1
ATOM 4234 O O . LEU B 1 121 ? -5.762 -1.622 -20.938 1 95.88 121 LEU B O 1
ATOM 4238 N N . PRO B 1 122 ? -4.246 -3.037 -20.125 1 95.56 122 PRO B N 1
ATOM 4239 C CA . PRO B 1 122 ? -4.246 -2.324 -18.844 1 95.56 122 PRO B CA 1
ATOM 4240 C C . PRO B 1 122 ? -3.547 -0.968 -18.938 1 95.56 122 PRO B C 1
ATOM 4242 O O . PRO B 1 122 ? -2.852 -0.686 -19.906 1 95.56 122 PRO B O 1
ATOM 4245 N N . ASP B 1 123 ? -3.693 -0.138 -17.922 1 91.81 123 ASP B N 1
ATOM 4246 C CA . ASP B 1 123 ? -3.252 1.253 -17.953 1 91.81 123 ASP B CA 1
ATOM 4247 C C . ASP B 1 123 ? -1.729 1.349 -17.906 1 91.81 123 ASP B C 1
ATOM 4249 O O . ASP B 1 123 ? -1.158 2.408 -18.172 1 91.81 123 ASP B O 1
ATOM 4253 N N . TYR B 1 124 ? -1 0.239 -17.656 1 94.12 124 TYR B N 1
ATOM 4254 C CA . TYR B 1 124 ? 0.453 0.274 -17.531 1 94.12 124 TYR B CA 1
ATOM 4255 C C . TYR B 1 124 ? 1.116 -0.424 -18.719 1 94.12 124 TYR B C 1
ATOM 4257 O O . TYR B 1 124 ? 2.344 -0.521 -18.781 1 94.12 124 TYR B O 1
ATOM 4265 N N . ALA B 1 125 ? 0.381 -0.918 -19.625 1 94.94 125 ALA B N 1
ATOM 4266 C CA . ALA B 1 125 ? 0.901 -1.726 -20.719 1 94.94 125 ALA B CA 1
ATOM 4267 C C . ALA B 1 125 ? 1.987 -0.976 -21.484 1 94.94 125 ALA B C 1
ATOM 4269 O O . ALA B 1 125 ? 2.969 -1.575 -21.938 1 94.94 125 ALA B O 1
ATOM 4270 N N . MET B 1 126 ? 1.823 0.369 -21.547 1 91.81 126 MET B N 1
ATOM 4271 C CA . MET B 1 126 ? 2.73 1.132 -22.391 1 91.81 126 MET B CA 1
ATOM 4272 C C . MET B 1 126 ? 3.861 1.744 -21.578 1 91.81 126 MET B C 1
ATOM 4274 O O . MET B 1 126 ? 5.023 1.7 -21.984 1 91.81 126 MET B O 1
ATOM 4278 N N . ASP B 1 127 ? 3.537 2.285 -20.375 1 91.12 127 ASP B N 1
ATOM 4279 C CA . ASP B 1 127 ? 4.559 3.08 -19.703 1 91.12 127 ASP B CA 1
ATOM 4280 C C . ASP B 1 127 ? 5.059 2.375 -18.438 1 91.12 127 ASP B C 1
ATOM 4282 O O . ASP B 1 127 ? 5.969 2.863 -17.766 1 91.12 127 ASP B O 1
ATOM 4286 N N . GLY B 1 128 ? 4.457 1.24 -18.125 1 93.69 128 GLY B N 1
ATOM 4287 C CA . GLY B 1 128 ? 4.93 0.437 -17.016 1 93.69 128 GLY B CA 1
ATOM 4288 C C . GLY B 1 128 ? 4.477 0.963 -15.664 1 93.69 128 GLY B C 1
ATOM 4289 O O . GLY B 1 128 ? 4.887 0.451 -14.625 1 93.69 128 GLY B O 1
ATOM 4290 N N . ARG B 1 129 ? 3.594 1.995 -15.602 1 92.75 129 ARG B N 1
ATOM 4291 C CA . ARG B 1 129 ? 3.174 2.633 -14.359 1 92.75 129 ARG B CA 1
ATOM 4292 C C . ARG B 1 129 ? 1.678 2.447 -14.125 1 92.75 129 ARG B C 1
ATOM 4294 O O . ARG B 1 129 ? 0.859 3.135 -14.734 1 92.75 129 ARG B O 1
ATOM 4301 N N . PRO B 1 130 ? 1.33 1.576 -13.219 1 92.94 130 PRO B N 1
ATOM 4302 C CA . PRO B 1 130 ? -0.095 1.347 -12.969 1 92.94 130 PRO B CA 1
ATOM 4303 C C . PRO B 1 130 ? -0.765 2.516 -12.258 1 92.94 130 PRO B C 1
ATOM 4305 O O . PRO B 1 130 ? -0.118 3.217 -11.469 1 92.94 130 PRO B O 1
ATOM 4308 N N . LYS B 1 131 ? -2.01 2.717 -12.508 1 89.75 131 LYS B N 1
ATOM 4309 C CA . LYS B 1 131 ? -2.828 3.711 -11.82 1 89.75 131 LYS B CA 1
ATOM 4310 C C . LYS B 1 131 ? -3.59 3.088 -10.648 1 89.75 131 LYS B C 1
ATOM 4312 O O . LYS B 1 131 ? -3.879 1.889 -10.664 1 89.75 131 LYS B O 1
ATOM 4317 N N . LEU B 1 132 ? -3.848 3.941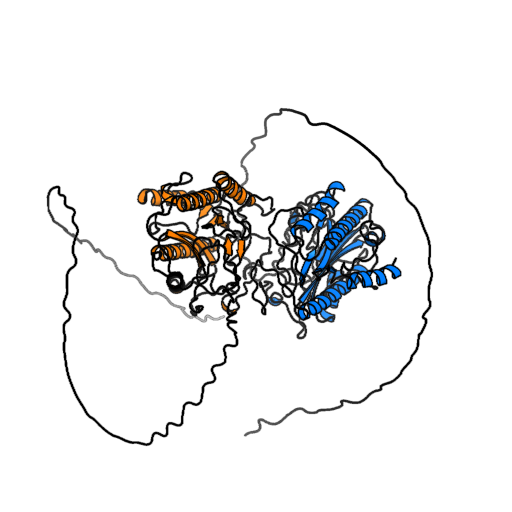 -9.766 1 86.56 132 LEU B N 1
ATOM 4318 C CA . LEU B 1 132 ? -4.691 3.531 -8.648 1 86.56 132 LEU B CA 1
ATOM 4319 C C . LEU B 1 132 ? -6.164 3.797 -8.953 1 86.56 132 LEU B C 1
ATOM 4321 O O . LEU B 1 132 ? -6.492 4.77 -9.633 1 86.56 132 LEU B O 1
ATOM 4325 N N . GLY B 1 133 ? -6.996 2.938 -8.5 1 78.25 133 GLY B N 1
ATOM 4326 C CA . GLY B 1 133 ? -8.422 3.084 -8.758 1 78.25 133 GLY B CA 1
ATOM 4327 C C . GLY B 1 133 ? -8.812 2.697 -10.172 1 78.25 133 GLY B C 1
ATOM 4328 O O . GLY B 1 133 ? -7.984 2.209 -10.945 1 78.25 133 GLY B O 1
ATOM 4329 N N . SER B 1 134 ? -10.203 2.746 -10.383 1 69.81 134 SER B N 1
ATOM 4330 C CA . SER B 1 134 ? -10.688 2.447 -11.727 1 69.81 134 SER B CA 1
ATOM 4331 C C . SER B 1 134 ? -11.453 3.629 -12.312 1 69.81 134 SER B C 1
ATOM 4333 O O . SER B 1 134 ? -11.859 4.539 -11.586 1 69.81 134 SER B O 1
ATOM 4335 N N . SER B 1 135 ? -11.383 3.617 -13.539 1 60.56 135 SER B N 1
ATOM 4336 C CA . SER B 1 135 ? -12.047 4.707 -14.242 1 60.56 135 SER B CA 1
ATOM 4337 C C . SER B 1 135 ? -13.523 4.805 -13.852 1 60.56 135 SER B C 1
ATOM 4339 O O . SER B 1 135 ? -14.117 5.879 -13.922 1 60.56 135 SER B O 1
ATOM 4341 N N . SER B 1 136 ? -14.047 3.756 -13.469 1 58.66 136 SER B N 1
ATOM 4342 C CA . SER B 1 136 ? -15.477 3.76 -13.164 1 58.66 136 SER B CA 1
ATOM 4343 C C . SER B 1 136 ? -15.734 4.098 -11.703 1 58.66 136 SER B C 1
ATOM 4345 O O . SER B 1 136 ? -16.844 4.504 -11.336 1 58.66 136 SER B O 1
ATOM 4347 N N . GLN B 1 137 ? -14.773 3.932 -10.922 1 68.06 137 GLN B N 1
ATOM 4348 C CA . GLN B 1 137 ? -14.945 4.199 -9.492 1 68.06 137 GLN B CA 1
ATOM 4349 C C . GLN B 1 137 ? -13.648 4.723 -8.875 1 68.06 137 GLN B C 1
ATOM 4351 O O . GLN B 1 137 ? -12.625 4.039 -8.898 1 68.06 137 GLN B O 1
ATOM 4356 N N . LEU B 1 138 ? -13.852 5.98 -8.539 1 74.38 138 LEU B N 1
ATOM 4357 C CA . LEU B 1 138 ? -12.727 6.5 -7.766 1 74.38 138 LEU B CA 1
ATOM 4358 C C . LEU B 1 138 ? -12.664 5.848 -6.387 1 74.38 138 LEU B C 1
ATOM 4360 O O . LEU B 1 138 ? -13.617 5.941 -5.609 1 74.38 138 LEU B O 1
ATOM 4364 N N . LEU B 1 139 ? -11.781 4.914 -6.211 1 79.06 139 LEU B N 1
ATOM 4365 C CA . LEU B 1 139 ? -11.609 4.234 -4.934 1 79.06 139 LEU B CA 1
ATOM 4366 C C . LEU B 1 139 ? -10.492 4.883 -4.121 1 79.06 139 LEU B C 1
ATOM 4368 O O . LEU B 1 139 ? -9.43 5.203 -4.664 1 79.06 139 LEU B O 1
ATOM 4372 N N . LEU B 1 140 ? -10.898 5.102 -2.926 1 85.88 140 LEU B N 1
ATOM 4373 C CA . LEU B 1 140 ? -9.875 5.551 -1.993 1 85.88 140 LEU B CA 1
ATOM 4374 C C . LEU B 1 140 ? -8.906 4.422 -1.668 1 85.88 140 LEU B C 1
ATOM 4376 O O . LEU B 1 140 ? -9.242 3.244 -1.816 1 85.88 140 LEU B O 1
ATOM 4380 N N . PRO B 1 141 ? -7.676 4.773 -1.293 1 84.94 141 PRO B N 1
ATOM 4381 C CA . PRO B 1 141 ? -6.621 3.771 -1.113 1 84.94 141 PRO B CA 1
ATOM 4382 C C . PRO B 1 141 ? -6.965 2.736 -0.044 1 84.94 141 PRO B C 1
ATOM 4384 O O . PRO B 1 141 ? -6.375 1.653 -0.018 1 84.94 141 PRO B O 1
ATOM 4387 N N . TRP B 1 142 ? -7.906 3.02 0.827 1 87.19 142 TRP B N 1
ATOM 4388 C CA . TRP B 1 142 ? -8.195 2.1 1.922 1 87.19 142 TRP B CA 1
ATOM 4389 C C . TRP B 1 142 ? -9.5 1.352 1.672 1 87.19 142 TRP B C 1
ATOM 4391 O O . TRP B 1 142 ? -9.906 0.511 2.479 1 87.19 142 TRP B O 1
ATOM 4401 N N . MET B 1 143 ? -10.117 1.688 0.614 1 89.31 143 MET B N 1
ATOM 4402 C CA . MET B 1 143 ? -11.422 1.09 0.339 1 89.31 143 MET B CA 1
ATOM 4403 C C . MET B 1 143 ? -11.266 -0.245 -0.382 1 89.31 143 MET B C 1
ATOM 4405 O O . MET B 1 143 ? -10.438 -0.378 -1.279 1 89.31 143 MET B O 1
ATOM 4409 N N . ILE B 1 144 ? -12.031 -1.195 0.071 1 94.19 144 ILE B N 1
ATOM 4410 C CA . ILE B 1 144 ? -12.125 -2.48 -0.612 1 94.19 144 ILE B CA 1
ATOM 4411 C C . ILE B 1 144 ? -13.352 -2.486 -1.53 1 94.19 144 ILE B C 1
ATOM 4413 O O . ILE B 1 144 ? -14.477 -2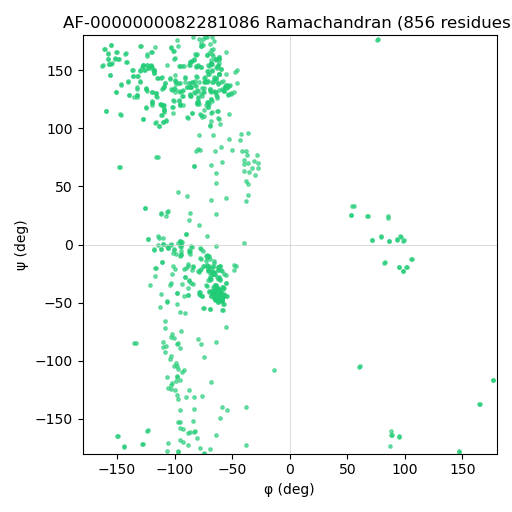.262 -1.078 1 94.19 144 ILE B O 1
ATOM 4417 N N . GLU B 1 145 ? -13.141 -2.748 -2.738 1 93.69 145 GLU B N 1
ATOM 4418 C CA . GLU B 1 145 ? -14.219 -2.73 -3.725 1 93.69 145 GLU B CA 1
ATOM 4419 C C . GLU B 1 145 ? -15.188 -3.889 -3.506 1 93.69 145 GLU B C 1
ATOM 4421 O O . GLU B 1 145 ? -14.766 -5.023 -3.273 1 93.69 145 GLU B O 1
ATOM 4426 N N . VAL B 1 146 ? -16.438 -3.582 -3.551 1 95.94 146 VAL B N 1
ATOM 4427 C CA . VAL B 1 146 ? -17.469 -4.605 -3.596 1 95.94 14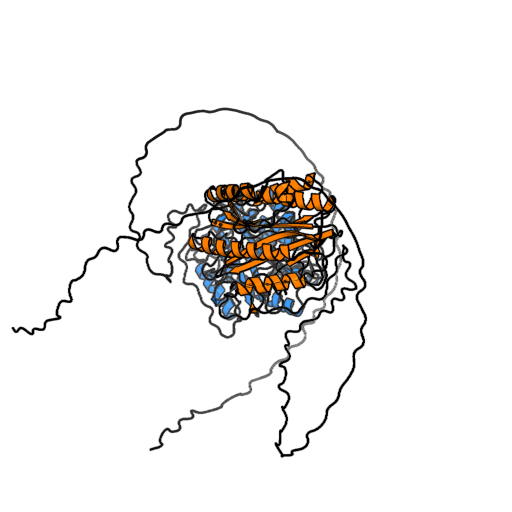6 VAL B CA 1
ATOM 4428 C C . VAL B 1 146 ? -18 -4.75 -5.023 1 95.94 146 VAL B C 1
ATOM 4430 O O . VAL B 1 146 ? -18.594 -3.816 -5.57 1 95.94 146 VAL B O 1
ATOM 4433 N N . LYS B 1 147 ? -17.828 -5.875 -5.547 1 96.88 147 LYS B N 1
ATOM 4434 C CA . LYS B 1 147 ? -18.156 -6.082 -6.953 1 96.88 147 LYS B CA 1
ATOM 4435 C C . LYS B 1 147 ? -19.656 -6.309 -7.145 1 96.88 147 LYS B C 1
ATOM 4437 O O . LYS B 1 147 ? -20.297 -6.988 -6.332 1 96.88 147 LYS B O 1
ATOM 4442 N N . THR B 1 148 ? -20.125 -5.781 -8.273 1 96 148 THR B N 1
ATOM 4443 C CA . THR B 1 148 ? -21.5 -6.074 -8.711 1 96 148 THR B CA 1
ATOM 4444 C C . THR B 1 148 ? -21.578 -7.465 -9.328 1 96 148 THR B C 1
ATOM 4446 O O . THR B 1 148 ? -20.547 -8.094 -9.602 1 96 148 THR B O 1
ATOM 4449 N N . ALA B 1 149 ? -22.812 -7.891 -9.586 1 97.38 149 ALA B N 1
ATOM 4450 C CA . ALA B 1 149 ? -23.016 -9.195 -10.203 1 97.38 149 ALA B CA 1
ATOM 4451 C C . ALA B 1 149 ? -22.359 -9.258 -11.578 1 97.38 149 ALA B C 1
ATOM 4453 O O . ALA B 1 149 ? -21.766 -10.281 -11.945 1 97.38 149 ALA B O 1
ATOM 4454 N N . GLU B 1 150 ? -22.453 -8.195 -12.297 1 97.19 150 GLU B N 1
ATOM 4455 C CA . GLU B 1 150 ? -21.844 -8.141 -13.625 1 97.19 150 GLU B CA 1
ATOM 4456 C C . GLU B 1 150 ? -20.328 -8.211 -13.547 1 97.19 150 GLU B C 1
ATOM 4458 O O . GLU B 1 150 ? -19.688 -8.906 -14.336 1 97.19 150 GLU B O 1
ATOM 4463 N N . GLU B 1 151 ? -19.781 -7.547 -12.656 1 97.12 151 GLU B N 1
ATOM 4464 C CA . GLU B 1 151 ? -18.344 -7.547 -12.461 1 97.12 151 GLU B CA 1
ATOM 4465 C C . GLU B 1 151 ? -17.844 -8.922 -12.016 1 97.12 151 GLU B C 1
ATOM 4467 O O . GLU B 1 151 ? -16.766 -9.352 -12.414 1 97.12 151 GLU B O 1
ATOM 4472 N N . ILE B 1 152 ? -18.594 -9.562 -11.25 1 98.38 152 ILE B N 1
ATOM 4473 C CA . ILE B 1 152 ? -18.266 -10.898 -10.766 1 98.38 152 ILE B CA 1
ATOM 4474 C C . ILE B 1 152 ? -18.156 -11.859 -11.938 1 98.38 152 ILE B C 1
ATOM 4476 O O . ILE B 1 152 ? -17.266 -12.711 -11.984 1 98.38 152 ILE B O 1
ATOM 4480 N N . GLU B 1 153 ? -19.047 -11.727 -12.867 1 98.56 153 GLU B N 1
ATOM 4481 C CA . GLU B 1 153 ? -18.984 -12.594 -14.039 1 98.56 153 GLU B CA 1
ATOM 4482 C C . GLU B 1 153 ? -17.719 -12.336 -14.844 1 98.56 153 GLU B C 1
ATOM 4484 O O . GLU B 1 153 ? -17.125 -13.266 -15.391 1 98.56 153 GLU B O 1
ATOM 4489 N N . LYS B 1 154 ? -17.312 -11.117 -14.945 1 98.38 154 LYS B N 1
ATOM 4490 C CA . LYS B 1 154 ? -16.047 -10.789 -15.609 1 98.38 154 LYS B CA 1
ATOM 4491 C C . LYS B 1 154 ? -14.859 -11.367 -14.844 1 98.38 154 LYS B C 1
ATOM 4493 O O . LYS B 1 154 ? -13.906 -11.867 -15.453 1 98.38 154 LYS B O 1
ATOM 4498 N N . MET B 1 155 ? -14.93 -11.289 -13.539 1 98.69 155 MET B N 1
ATOM 4499 C CA . MET B 1 155 ? -13.898 -11.891 -12.695 1 98.69 155 MET B CA 1
ATOM 4500 C C . MET B 1 155 ? -13.82 -13.398 -12.93 1 98.69 155 MET B C 1
ATOM 4502 O O . MET B 1 155 ? -12.727 -13.953 -13.016 1 98.69 155 MET B O 1
ATOM 4506 N N . ARG B 1 156 ? -14.969 -14.031 -13 1 98.62 156 ARG B N 1
ATOM 4507 C CA . ARG B 1 156 ? -15.016 -15.469 -13.234 1 98.62 156 ARG B CA 1
ATOM 4508 C C . ARG B 1 156 ? -14.367 -15.828 -14.57 1 98.62 156 ARG B C 1
ATOM 4510 O O . ARG B 1 156 ? -13.617 -16.797 -14.656 1 98.62 156 ARG B O 1
ATOM 4517 N N . ALA B 1 157 ? -14.648 -15.031 -15.57 1 98.81 157 ALA B N 1
ATOM 4518 C CA . ALA B 1 157 ? -14.078 -15.289 -16.891 1 98.81 157 ALA B CA 1
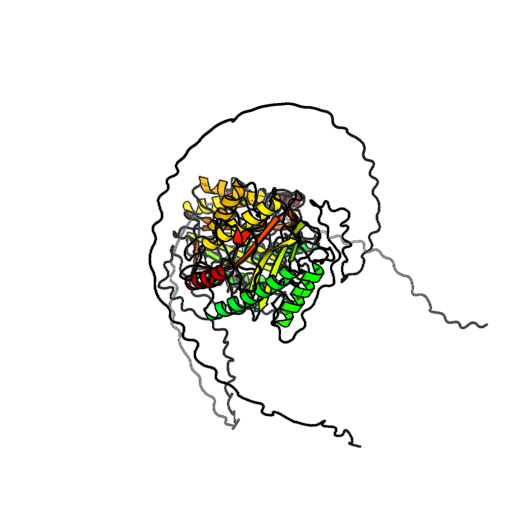ATOM 4519 C C . ALA B 1 157 ? -12.562 -15.172 -16.875 1 98.81 157 ALA B C 1
ATOM 4521 O O . ALA B 1 157 ? -11.859 -16.031 -17.406 1 98.81 157 ALA B O 1
ATOM 4522 N N . SER B 1 158 ? -12.055 -14.148 -16.266 1 98.81 158 SER B N 1
ATOM 4523 C CA . SER B 1 158 ? -10.617 -13.938 -16.188 1 98.81 158 SER B CA 1
ATOM 4524 C C . SER B 1 158 ? -9.953 -15.031 -15.352 1 98.81 158 SER B C 1
ATOM 4526 O O . SER B 1 158 ? -8.875 -15.523 -15.703 1 98.81 158 SER B O 1
ATOM 4528 N N . GLY B 1 159 ? -10.578 -15.398 -14.242 1 98.88 159 GLY B N 1
ATOM 4529 C CA . GLY B 1 159 ? -10.055 -16.469 -13.406 1 98.88 159 GLY B CA 1
ATOM 4530 C C . GLY B 1 159 ? -10 -17.797 -14.125 1 98.88 159 GLY B C 1
ATOM 4531 O O . GLY B 1 159 ? -9.008 -18.531 -14.008 1 98.88 159 GLY B O 1
ATOM 4532 N N . LYS B 1 160 ? -11.055 -18.094 -14.82 1 98.75 160 LYS B N 1
ATOM 4533 C CA . LYS B 1 160 ? -11.102 -19.328 -15.586 1 98.75 160 LYS B CA 1
ATOM 4534 C C . LYS B 1 160 ? -9.977 -19.391 -16.609 1 98.75 160 LYS B C 1
ATOM 4536 O O . LYS B 1 160 ? -9.32 -20.422 -16.766 1 98.75 160 LYS B O 1
ATOM 4541 N N . LEU B 1 161 ? -9.789 -18.297 -17.297 1 98.88 161 LEU B N 1
ATOM 4542 C CA . LEU B 1 161 ? -8.719 -18.25 -18.297 1 98.88 161 LEU B CA 1
ATOM 4543 C C . LEU B 1 161 ? -7.355 -18.438 -17.641 1 98.88 161 LEU B C 1
ATOM 4545 O O . LEU B 1 161 ? -6.508 -19.172 -18.141 1 98.88 161 LEU B O 1
ATOM 4549 N N . ALA B 1 162 ? -7.121 -17.734 -16.516 1 98.94 162 ALA B N 1
ATOM 4550 C CA . ALA B 1 162 ? -5.859 -17.875 -15.789 1 98.94 162 ALA B CA 1
ATOM 4551 C C . ALA B 1 162 ? -5.582 -19.328 -15.438 1 98.94 162 ALA B C 1
ATOM 4553 O O . ALA B 1 162 ? -4.469 -19.828 -15.625 1 98.94 162 ALA B O 1
ATOM 4554 N N . ARG B 1 163 ? -6.594 -20.031 -14.969 1 98.88 163 ARG B N 1
ATOM 4555 C CA . ARG B 1 163 ? -6.465 -21.438 -14.625 1 98.88 163 ARG B CA 1
ATOM 4556 C C . ARG B 1 163 ? -6.105 -22.266 -15.859 1 98.88 163 ARG B C 1
ATOM 4558 O O . ARG B 1 163 ? -5.223 -23.125 -15.797 1 98.88 163 ARG B O 1
ATOM 4565 N N . GLN B 1 164 ? -6.754 -22.016 -16.938 1 98.81 164 GLN B N 1
ATOM 4566 C CA . GLN B 1 164 ? -6.5 -22.766 -18.156 1 98.81 164 GLN B CA 1
ATOM 4567 C C . GLN B 1 164 ? -5.062 -22.578 -18.625 1 98.81 164 GLN B C 1
ATOM 4569 O O . GLN B 1 164 ? -4.406 -23.531 -19.047 1 98.81 164 GLN B O 1
ATOM 4574 N N . VAL B 1 165 ? -4.629 -21.375 -18.547 1 98.88 165 VAL B N 1
ATOM 4575 C CA . VAL B 1 165 ? -3.266 -21.078 -18.969 1 98.88 165 VAL B CA 1
ATOM 4576 C C . VAL B 1 165 ? -2.271 -21.734 -18.016 1 98.88 165 VAL B C 1
ATOM 4578 O O . VAL B 1 165 ? -1.239 -22.25 -18.438 1 98.88 165 VAL B O 1
ATOM 4581 N N . LEU B 1 166 ? -2.562 -21.703 -16.703 1 98.88 166 LEU B N 1
ATOM 4582 C CA . LEU B 1 166 ? -1.688 -22.344 -15.727 1 98.88 166 LEU B CA 1
ATOM 4583 C C . LEU B 1 166 ? -1.619 -23.844 -15.969 1 98.88 166 LEU B C 1
ATOM 4585 O O . LEU B 1 166 ? -0.554 -24.453 -15.836 1 98.88 166 LEU B O 1
ATOM 4589 N N . ASN B 1 167 ? -2.758 -24.453 -16.328 1 98.75 167 ASN B N 1
ATOM 4590 C CA . ASN B 1 167 ? -2.766 -25.859 -16.688 1 98.75 167 ASN B CA 1
ATOM 4591 C C . ASN B 1 167 ? -1.83 -26.156 -17.859 1 98.75 167 ASN B C 1
ATOM 4593 O O . ASN B 1 167 ? -1.073 -27.125 -17.828 1 98.75 167 ASN B O 1
ATOM 4597 N N . LEU B 1 168 ? -1.928 -25.312 -18.812 1 98.69 168 LEU B N 1
ATOM 4598 C CA . LEU B 1 168 ? -1.075 -25.469 -19.984 1 98.69 168 LEU B CA 1
ATOM 4599 C C . LEU B 1 168 ? 0.397 -25.344 -19.609 1 98.69 168 LEU B C 1
ATOM 4601 O O . LEU B 1 168 ? 1.22 -26.156 -20.016 1 98.69 168 LEU B O 1
ATOM 4605 N N . ALA B 1 169 ? 0.745 -24.328 -18.859 1 98.81 169 ALA B N 1
ATOM 4606 C CA . ALA B 1 169 ? 2.119 -24.109 -18.422 1 98.81 169 ALA B CA 1
ATOM 4607 C C . ALA B 1 169 ? 2.629 -25.297 -17.609 1 98.81 169 ALA B C 1
ATOM 4609 O O . ALA B 1 169 ? 3.768 -25.734 -17.781 1 98.81 169 ALA B O 1
ATOM 4610 N N . GLY B 1 170 ? 1.81 -25.781 -16.703 1 98.25 170 GLY B N 1
ATOM 4611 C CA . GLY B 1 170 ? 2.188 -26.906 -15.859 1 98.25 170 GLY B CA 1
ATOM 4612 C C . GLY B 1 170 ? 2.541 -28.156 -16.641 1 98.25 170 GLY B C 1
ATOM 4613 O O . GLY B 1 170 ? 3.471 -28.875 -16.281 1 98.25 170 GLY B O 1
ATOM 4614 N N . ARG B 1 171 ? 1.852 -28.422 -17.734 1 98 171 ARG B N 1
ATOM 4615 C CA . ARG B 1 171 ? 2.08 -29.609 -18.562 1 98 171 ARG B CA 1
ATOM 4616 C C . ARG B 1 171 ? 3.396 -29.5 -19.328 1 98 171 ARG B C 1
ATOM 4618 O O . ARG B 1 171 ? 3.941 -30.5 -19.781 1 98 171 ARG B O 1
ATOM 4625 N N . ALA B 1 172 ? 3.855 -28.297 -19.406 1 98.25 172 ALA B N 1
ATOM 4626 C CA . ALA B 1 172 ? 5.102 -28.078 -20.141 1 98.25 172 ALA B CA 1
ATOM 4627 C C . ALA B 1 172 ? 6.312 -28.281 -19.234 1 98.25 172 ALA B C 1
ATOM 4629 O O . ALA B 1 172 ? 7.449 -28.328 -19.703 1 98.25 172 ALA B O 1
ATOM 4630 N N . VAL B 1 173 ? 6.105 -28.438 -17.953 1 98.5 173 VAL B N 1
ATOM 4631 C CA . VAL B 1 173 ? 7.203 -28.547 -17 1 98.5 173 VAL B CA 1
ATOM 4632 C C . VAL B 1 173 ? 7.852 -29.922 -17.109 1 98.5 173 VAL B C 1
ATOM 4634 O O . VAL B 1 173 ? 7.254 -30.938 -16.719 1 98.5 173 VAL B O 1
ATOM 4637 N N . GLU B 1 174 ? 9.039 -29.969 -17.594 1 98.19 174 GLU B N 1
ATOM 4638 C CA . GLU B 1 174 ? 9.844 -31.188 -17.75 1 98.19 174 GLU B CA 1
ATOM 4639 C C . GLU B 1 174 ? 11.336 -30.844 -17.766 1 98.19 174 GLU B C 1
ATOM 4641 O O . GLU B 1 174 ? 11.727 -29.719 -18.078 1 98.19 174 GLU B O 1
ATOM 4646 N N . PRO B 1 175 ? 12.125 -31.938 -17.359 1 98.38 175 PRO B N 1
ATOM 4647 C CA . PRO B 1 175 ? 13.562 -31.672 -17.469 1 98.38 175 PRO B CA 1
ATOM 4648 C C . PRO B 1 175 ? 13.977 -31.219 -18.859 1 98.38 175 PRO B C 1
ATOM 4650 O O . PRO B 1 175 ? 13.5 -31.781 -19.859 1 98.38 175 PRO B O 1
ATOM 4653 N N . GLY B 1 176 ? 14.781 -30.203 -18.906 1 98.56 176 GLY B N 1
ATOM 4654 C CA . GLY B 1 176 ? 15.289 -29.734 -20.188 1 98.56 176 GLY B CA 1
ATOM 4655 C C . GLY B 1 176 ? 14.523 -28.547 -20.734 1 98.56 176 GLY B C 1
ATOM 4656 O O . GLY B 1 176 ? 15.047 -27.797 -21.562 1 98.56 176 GLY B O 1
ATOM 4657 N N . VAL B 1 177 ? 13.32 -28.312 -20.359 1 98.69 177 VAL B N 1
ATOM 4658 C CA . VAL B 1 177 ? 12.523 -27.172 -20.797 1 98.69 177 VAL B CA 1
ATOM 4659 C C . VAL B 1 177 ? 13 -25.906 -20.062 1 98.69 177 VAL B C 1
ATOM 4661 O O . VAL B 1 177 ? 13.258 -25.938 -18.859 1 98.69 177 VAL B O 1
ATOM 4664 N N . THR B 1 178 ? 13.164 -24.844 -20.797 1 98.75 178 THR B N 1
ATOM 4665 C CA . THR B 1 178 ? 13.562 -23.594 -20.156 1 98.75 178 THR B CA 1
ATOM 4666 C C . THR B 1 178 ? 12.352 -22.812 -19.656 1 98.75 178 THR B C 1
ATOM 4668 O O . THR B 1 178 ? 11.242 -22.984 -20.188 1 98.75 178 THR B O 1
ATOM 4671 N N . THR B 1 179 ? 12.562 -22 -18.656 1 98.69 179 THR B N 1
ATOM 4672 C CA . THR B 1 179 ? 11.453 -21.188 -18.172 1 98.69 179 THR B CA 1
ATOM 4673 C C . THR B 1 179 ? 11.031 -20.156 -19.219 1 98.69 179 THR B C 1
ATOM 4675 O O . THR B 1 179 ? 9.867 -19.766 -19.266 1 98.69 179 THR B O 1
ATOM 4678 N N . ASP B 1 180 ? 11.906 -19.781 -20.078 1 98.56 180 ASP B N 1
ATOM 4679 C CA . ASP B 1 180 ? 11.586 -18.906 -21.203 1 98.56 180 ASP B CA 1
ATOM 4680 C C . ASP B 1 180 ? 10.609 -19.578 -22.172 1 98.56 180 ASP B C 1
ATOM 4682 O O . ASP B 1 180 ? 9.742 -18.922 -22.734 1 98.56 180 ASP B O 1
ATOM 4686 N N . GLN B 1 181 ? 10.867 -20.859 -22.391 1 98.69 181 GLN B N 1
ATOM 4687 C CA . GLN B 1 181 ? 9.938 -21.609 -23.219 1 98.69 181 GLN B CA 1
ATOM 4688 C C . GLN B 1 181 ? 8.547 -21.656 -22.609 1 98.69 181 GLN B C 1
ATOM 4690 O O . GLN B 1 181 ? 7.543 -21.547 -23.312 1 98.69 181 GLN B O 1
ATOM 4695 N N . ILE B 1 182 ? 8.477 -21.797 -21.328 1 98.81 182 ILE B N 1
ATOM 4696 C CA . ILE B 1 182 ? 7.199 -21.766 -20.625 1 98.81 182 ILE B CA 1
ATOM 4697 C C . ILE B 1 182 ? 6.566 -20.375 -20.781 1 98.81 182 ILE B C 1
ATOM 4699 O O . ILE B 1 182 ? 5.371 -20.266 -21.078 1 98.81 182 ILE B O 1
ATOM 4703 N N . ASP B 1 183 ? 7.344 -19.344 -20.641 1 98.81 183 ASP B N 1
ATOM 4704 C CA . ASP B 1 183 ? 6.852 -17.984 -20.812 1 98.81 183 ASP B CA 1
ATOM 4705 C C . ASP B 1 183 ? 6.289 -17.766 -22.219 1 98.81 183 ASP B C 1
ATOM 4707 O O . ASP B 1 183 ? 5.273 -17.094 -22.391 1 98.81 183 ASP B O 1
ATOM 4711 N N . THR B 1 184 ? 6.973 -18.312 -23.188 1 98.56 184 THR B N 1
ATOM 4712 C CA . THR B 1 184 ? 6.504 -18.203 -24.562 1 98.56 184 THR B CA 1
ATOM 4713 C C . THR B 1 184 ? 5.133 -18.844 -24.734 1 98.56 184 THR B C 1
ATOM 4715 O O . THR B 1 184 ? 4.223 -18.25 -25.312 1 98.56 184 THR B O 1
ATOM 4718 N N . LEU B 1 185 ? 5.051 -20.016 -24.203 1 98.62 185 LEU B N 1
ATOM 4719 C CA . LEU B 1 185 ? 3.789 -20.75 -24.25 1 98.62 185 LEU B CA 1
ATOM 4720 C C . LEU B 1 185 ? 2.674 -19.953 -23.578 1 98.62 185 LEU B C 1
ATOM 4722 O O . LEU B 1 185 ? 1.57 -19.844 -24.109 1 98.62 185 LEU B O 1
ATOM 4726 N N . VAL B 1 186 ? 2.941 -19.406 -22.453 1 98.81 186 VAL B N 1
ATOM 4727 C CA . VAL B 1 186 ? 1.989 -18.641 -21.656 1 98.81 186 VAL B CA 1
ATOM 4728 C C . VAL B 1 186 ? 1.57 -17.391 -22.406 1 98.81 186 VAL B C 1
ATOM 4730 O O . VAL B 1 186 ? 0.378 -17.094 -22.531 1 98.81 186 VAL B O 1
ATOM 4733 N N . HIS B 1 187 ? 2.533 -16.672 -22.938 1 98.5 187 HIS B N 1
ATOM 4734 C CA . HIS B 1 187 ? 2.264 -15.453 -23.688 1 98.5 187 HIS B CA 1
ATOM 4735 C C . HIS B 1 187 ? 1.336 -15.719 -24.859 1 98.5 187 HIS B C 1
ATOM 4737 O O . HIS B 1 187 ? 0.325 -15.031 -25.031 1 98.5 187 HIS B O 1
ATOM 4743 N N . GLU B 1 188 ? 1.709 -16.688 -25.609 1 98 188 GLU B N 1
ATOM 4744 C CA . GLU B 1 188 ? 0.946 -17.016 -26.812 1 98 188 GLU B CA 1
ATOM 4745 C C . GLU B 1 188 ? -0.475 -17.453 -26.453 1 98 188 GLU B C 1
ATOM 4747 O O . GLU B 1 188 ? -1.433 -17.062 -27.125 1 98 188 GLU B O 1
ATOM 4752 N N . ALA B 1 189 ? -0.618 -18.219 -25.453 1 98.56 189 ALA B N 1
ATOM 4753 C CA . ALA B 1 189 ? -1.935 -18.703 -25.031 1 98.56 189 ALA B CA 1
ATOM 4754 C C . ALA B 1 189 ? -2.826 -17.547 -24.578 1 98.56 189 ALA B C 1
ATOM 4756 O O . ALA B 1 189 ? -4.008 -17.5 -24.938 1 98.56 189 ALA B O 1
ATOM 4757 N N . ILE B 1 190 ? -2.289 -16.656 -23.812 1 98.69 190 ILE B N 1
ATOM 4758 C CA . ILE B 1 190 ? -3.057 -15.531 -23.281 1 98.69 190 ILE B CA 1
ATOM 4759 C C . ILE B 1 190 ? -3.494 -14.617 -24.422 1 98.69 190 ILE B C 1
ATOM 4761 O O . ILE B 1 190 ? -4.66 -14.227 -24.5 1 98.69 190 ILE B O 1
ATOM 4765 N N . VAL B 1 191 ? -2.605 -14.328 -25.297 1 97.94 191 VAL B N 1
ATOM 4766 C CA . VAL B 1 191 ? -2.895 -13.422 -26.422 1 97.94 191 VAL B CA 1
ATOM 4767 C C . VAL B 1 191 ? -3.904 -14.078 -27.359 1 97.94 191 VAL B C 1
ATOM 4769 O O . VAL B 1 191 ? -4.836 -13.414 -27.828 1 97.94 191 VAL B O 1
ATOM 4772 N N . ALA B 1 192 ? -3.74 -15.32 -27.594 1 97.19 192 ALA B N 1
ATOM 4773 C CA . ALA B 1 192 ? -4.668 -16.047 -28.453 1 97.19 192 ALA B CA 1
ATOM 4774 C C . ALA B 1 192 ? -6.082 -16.031 -27.875 1 97.19 192 ALA B C 1
ATOM 4776 O O . ALA B 1 192 ? -7.062 -16.047 -28.625 1 97.19 192 ALA B O 1
ATOM 4777 N N . ALA B 1 193 ? -6.188 -15.953 -26.609 1 98 193 ALA B N 1
ATOM 4778 C CA . ALA B 1 193 ? -7.484 -15.945 -25.938 1 98 193 ALA B CA 1
ATOM 4779 C C . ALA B 1 193 ? -8.07 -14.531 -25.891 1 98 193 ALA B C 1
ATOM 4781 O O . ALA B 1 193 ? -9.148 -14.328 -25.328 1 98 193 ALA B O 1
ATOM 4782 N N . GLY B 1 194 ? -7.336 -13.609 -26.391 1 97.56 194 GLY B N 1
ATOM 4783 C CA . GLY B 1 194 ? -7.82 -12.242 -26.422 1 97.56 194 GLY B CA 1
ATOM 4784 C C . GLY B 1 194 ? -7.559 -11.477 -25.141 1 97.56 194 GLY B C 1
ATOM 4785 O O . GLY B 1 194 ? -8.266 -10.516 -24.828 1 97.56 194 GLY B O 1
ATOM 4786 N N . ALA B 1 195 ? -6.594 -11.891 -24.375 1 98.56 195 ALA B N 1
ATOM 4787 C CA . ALA B 1 195 ? -6.266 -11.266 -23.109 1 98.56 195 ALA B CA 1
ATOM 4788 C C . ALA B 1 195 ? -4.836 -10.734 -23.109 1 98.56 195 ALA B C 1
ATOM 4790 O O . ALA B 1 195 ? -4.07 -10.992 -24.031 1 98.56 195 ALA B O 1
ATOM 4791 N N . TYR B 1 196 ? -4.527 -9.906 -22.141 1 98.56 196 TYR B N 1
ATOM 4792 C CA . TYR B 1 196 ? -3.191 -9.375 -21.906 1 98.56 196 TYR B CA 1
ATOM 4793 C C . TYR B 1 196 ? -2.516 -10.086 -20.75 1 98.56 196 TYR B C 1
ATOM 4795 O O . TYR B 1 196 ? -3.148 -10.336 -19.719 1 98.56 196 TYR B O 1
ATOM 4803 N N . PRO B 1 197 ? -1.225 -10.508 -20.906 1 98.81 197 PRO B N 1
ATOM 4804 C CA . PRO B 1 197 ? -0.504 -11.008 -19.734 1 98.81 197 PRO B CA 1
ATOM 4805 C C . PRO B 1 197 ? -0.222 -9.914 -18.703 1 98.81 197 PRO B C 1
ATOM 4807 O O . PRO B 1 197 ? 0.62 -9.039 -18.938 1 98.81 197 PRO B O 1
ATOM 4810 N N . SER B 1 198 ? -0.781 -9.969 -17.578 1 98.75 198 SER B N 1
ATOM 4811 C CA . SER B 1 198 ? -0.811 -8.875 -16.625 1 98.75 198 SER B CA 1
ATOM 4812 C C . SER B 1 198 ? 0.593 -8.516 -16.141 1 98.75 198 SER B C 1
ATOM 4814 O O . SER B 1 198 ? 0.899 -7.34 -15.93 1 98.75 198 SER B O 1
ATOM 4816 N N . PRO B 1 199 ? 1.489 -9.523 -15.914 1 98.56 199 PRO B N 1
ATOM 4817 C CA . PRO B 1 199 ? 2.812 -9.156 -15.406 1 98.56 199 PRO B CA 1
ATOM 4818 C C . PRO B 1 199 ? 3.625 -8.344 -16.406 1 98.56 199 PRO B C 1
ATOM 4820 O O . PRO B 1 199 ? 4.52 -7.586 -16.016 1 98.56 199 PRO B O 1
ATOM 4823 N N . LEU B 1 200 ? 3.303 -8.484 -17.672 1 98.25 200 LEU B N 1
ATOM 4824 C CA . LEU B 1 200 ? 4.105 -7.859 -18.719 1 98.25 200 LEU B CA 1
ATOM 4825 C C . LEU B 1 200 ? 4.082 -6.34 -18.594 1 98.25 200 LEU B C 1
ATOM 4827 O O . LEU B 1 200 ? 3.021 -5.723 -18.703 1 98.25 200 LEU B O 1
ATOM 4831 N N . ASN B 1 201 ? 5.234 -5.746 -18.312 1 96 201 ASN B N 1
ATOM 4832 C CA . ASN B 1 201 ? 5.516 -4.32 -18.188 1 96 201 ASN B CA 1
ATOM 4833 C C . ASN B 1 201 ? 4.898 -3.734 -16.922 1 96 201 ASN B C 1
ATOM 4835 O O . ASN B 1 201 ? 4.867 -2.516 -16.75 1 96 201 ASN B O 1
ATOM 4839 N N . TYR B 1 202 ? 4.301 -4.527 -16.094 1 96.38 202 TYR B N 1
ATOM 4840 C CA . TYR B 1 202 ? 3.881 -4.059 -14.773 1 96.38 202 TYR B CA 1
ATOM 4841 C C . TYR B 1 202 ? 5.082 -3.619 -13.945 1 96.38 202 TYR B C 1
ATOM 4843 O O . TYR B 1 202 ? 5.867 -4.453 -13.484 1 96.38 202 TYR B O 1
ATOM 4851 N N . HIS B 1 203 ? 5.219 -2.299 -13.734 1 94.75 203 HIS B N 1
ATOM 4852 C CA . HIS B 1 203 ? 6.41 -1.721 -13.125 1 94.75 203 HIS B CA 1
ATOM 4853 C C . HIS B 1 203 ? 7.672 -2.166 -13.852 1 94.75 203 HIS B C 1
ATOM 4855 O O . HIS B 1 203 ? 8.703 -2.41 -13.227 1 94.75 203 HIS B O 1
ATOM 4861 N N . GLY B 1 204 ? 7.555 -2.504 -15.086 1 94.31 204 GLY B N 1
ATOM 4862 C CA . GLY B 1 204 ? 8.703 -2.822 -15.914 1 94.31 204 GLY B CA 1
ATOM 4863 C C . GLY B 1 204 ? 9.031 -4.305 -15.938 1 94.31 204 GLY B C 1
ATOM 4864 O O . GLY B 1 204 ? 10.062 -4.711 -16.484 1 94.31 204 GLY B O 1
ATOM 4865 N N . PHE B 1 205 ? 8.219 -5.199 -15.297 1 97.19 205 PHE B N 1
ATOM 4866 C CA . PHE B 1 205 ? 8.492 -6.629 -15.359 1 97.19 205 PHE B CA 1
ATOM 4867 C C . PHE B 1 205 ? 8.555 -7.105 -16.812 1 97.19 205 PHE B C 1
ATOM 4869 O O . PHE B 1 205 ? 7.633 -6.848 -17.594 1 97.19 205 PHE B O 1
ATOM 4876 N N . PRO B 1 206 ? 9.516 -7.906 -17.141 1 97.38 206 PRO B N 1
ATOM 4877 C CA . PRO B 1 206 ? 9.797 -8.062 -18.562 1 97.38 206 PRO B CA 1
ATOM 4878 C C . PRO B 1 206 ? 9.086 -9.266 -19.188 1 97.38 206 PRO B C 1
ATOM 4880 O O . PRO B 1 206 ? 9.195 -9.5 -20.391 1 97.38 206 PRO B O 1
ATOM 4883 N N . LYS B 1 207 ? 8.359 -10.047 -18.422 1 98.62 207 LYS B N 1
ATOM 4884 C CA . LYS B 1 207 ? 7.855 -11.32 -18.922 1 98.62 207 LYS B CA 1
ATOM 4885 C C . LYS B 1 207 ? 6.359 -11.461 -18.672 1 98.62 207 LYS B C 1
ATOM 4887 O O . LYS B 1 207 ? 5.75 -10.594 -18.047 1 98.62 207 LYS B O 1
ATOM 4892 N N . SER B 1 208 ? 5.793 -12.508 -19.266 1 98.75 208 SER B N 1
ATOM 4893 C CA . SER B 1 208 ? 4.348 -12.711 -19.25 1 98.75 208 SER B CA 1
ATOM 4894 C C . SER B 1 208 ? 3.91 -13.5 -18.016 1 98.75 208 SER B C 1
ATOM 4896 O O . SER B 1 208 ? 2.727 -13.516 -17.672 1 98.75 208 SER B O 1
ATOM 4898 N N . CYS B 1 209 ? 4.832 -14.141 -17.391 1 98.75 209 CYS B N 1
ATOM 4899 C CA . CYS B 1 209 ? 4.559 -14.875 -16.172 1 98.75 209 CYS B CA 1
ATOM 4900 C C . CYS B 1 209 ? 5.793 -14.922 -15.273 1 98.75 209 CYS B C 1
ATOM 4902 O O . CYS B 1 209 ? 6.871 -14.484 -15.672 1 98.75 209 CYS B O 1
ATOM 4904 N N . CYS B 1 210 ? 5.602 -15.297 -14.047 1 98.81 210 CYS B N 1
ATOM 4905 C CA . CYS B 1 210 ? 6.719 -15.547 -13.141 1 98.81 210 CYS B CA 1
ATOM 4906 C C . CYS B 1 210 ? 7.004 -17.047 -13.031 1 98.81 210 CYS B C 1
ATOM 4908 O O . CYS B 1 210 ? 6.082 -17.859 -13.023 1 98.81 210 CYS B O 1
ATOM 4910 N N . THR B 1 211 ? 8.234 -17.406 -12.977 1 98.88 211 THR B N 1
ATOM 4911 C CA . THR B 1 211 ? 8.688 -18.766 -12.711 1 98.88 211 THR B CA 1
ATOM 4912 C C . THR B 1 211 ? 9.695 -18.797 -11.562 1 98.88 211 THR B C 1
ATOM 4914 O O . THR B 1 211 ? 10.844 -18.375 -11.734 1 98.88 211 THR B O 1
ATOM 4917 N N . SER B 1 212 ? 9.32 -19.281 -10.453 1 98.88 212 SER B N 1
ATOM 4918 C CA . SER B 1 212 ? 10.164 -19.266 -9.258 1 98.88 212 SER B CA 1
ATOM 4919 C C . SER B 1 212 ? 10.68 -20.672 -8.938 1 98.88 212 SER B C 1
ATOM 4921 O O . SER B 1 212 ? 9.953 -21.5 -8.391 1 98.88 212 SER B O 1
ATOM 4923 N N . VAL B 1 213 ? 11.945 -20.922 -9.18 1 98.81 213 VAL B N 1
ATOM 4924 C CA . VAL B 1 213 ? 12.562 -22.234 -9.078 1 98.81 213 VAL B CA 1
ATOM 4925 C C . VAL B 1 213 ? 13.32 -22.359 -7.758 1 98.81 213 VAL B C 1
ATOM 4927 O O . VAL B 1 213 ? 14.18 -21.516 -7.449 1 98.81 213 VAL B O 1
ATOM 4930 N N . ASN B 1 214 ? 13.016 -23.328 -6.949 1 98.62 214 ASN B N 1
ATOM 4931 C CA . ASN B 1 214 ? 13.758 -23.719 -5.754 1 98.62 214 ASN B CA 1
ATOM 4932 C C . ASN B 1 214 ? 13.82 -22.578 -4.738 1 98.62 214 ASN B C 1
ATOM 4934 O O . ASN B 1 214 ? 12.797 -22.219 -4.148 1 98.62 214 ASN B O 1
ATOM 4938 N N . GLU B 1 215 ? 14.984 -21.875 -4.602 1 98.75 215 GLU B N 1
ATOM 4939 C CA . GLU B 1 215 ? 15.148 -20.875 -3.551 1 98.75 215 GLU B CA 1
ATOM 4940 C C . GLU B 1 215 ? 14.445 -19.562 -3.914 1 98.75 215 GLU B C 1
ATOM 4942 O O . GLU B 1 215 ? 14.305 -18.672 -3.072 1 98.75 215 GLU B O 1
ATOM 4947 N N . VAL B 1 216 ? 14.023 -19.453 -5.172 1 98.75 216 VAL B N 1
ATOM 4948 C CA . VAL B 1 216 ? 13.297 -18.25 -5.582 1 98.75 216 VAL B CA 1
ATOM 4949 C C . VAL B 1 216 ? 11.906 -18.25 -4.953 1 98.75 216 VAL B C 1
ATOM 4951 O O . VAL B 1 216 ? 11.094 -19.125 -5.23 1 98.75 216 VAL B O 1
ATOM 4954 N N . ILE B 1 217 ? 11.625 -17.266 -4.145 1 98.69 217 ILE B N 1
ATOM 4955 C CA . ILE B 1 217 ? 10.383 -17.156 -3.391 1 98.69 217 ILE B CA 1
ATOM 4956 C C . ILE B 1 217 ? 9.25 -16.719 -4.324 1 98.69 217 ILE B C 1
ATOM 4958 O O . ILE B 1 217 ? 8.188 -17.359 -4.352 1 98.69 217 ILE B O 1
ATOM 4962 N N . CYS B 1 218 ? 9.492 -15.609 -5 1 97.88 218 CYS B N 1
ATOM 4963 C CA . CYS B 1 218 ? 8.508 -15.094 -5.949 1 97.88 218 CYS B CA 1
ATOM 4964 C C . CYS B 1 218 ? 9.164 -14.18 -6.973 1 97.88 218 CYS B C 1
ATOM 4966 O O . CYS B 1 218 ? 10.367 -13.914 -6.895 1 97.88 218 CYS B O 1
ATOM 4968 N N . HIS B 1 219 ? 8.469 -13.914 -8.023 1 97.81 219 HIS B N 1
ATOM 4969 C CA . HIS B 1 219 ? 8.781 -12.961 -9.086 1 97.81 219 HIS B CA 1
ATOM 4970 C C . HIS B 1 219 ? 10.008 -13.398 -9.883 1 97.81 219 HIS B C 1
ATOM 4972 O O . HIS B 1 219 ? 10.781 -12.562 -10.352 1 97.81 219 HIS B O 1
ATOM 4978 N N . GLY B 1 220 ? 10.281 -14.711 -9.867 1 98.62 220 GLY B N 1
ATOM 4979 C CA . GLY B 1 220 ? 11.32 -15.188 -10.773 1 98.62 220 GLY B CA 1
ATOM 4980 C C . GLY B 1 220 ? 11.07 -14.805 -12.219 1 98.62 220 GLY B C 1
ATOM 4981 O O . GLY B 1 220 ? 9.945 -14.938 -12.719 1 98.62 220 GLY B O 1
ATOM 4982 N N . ILE B 1 221 ? 12.133 -14.352 -12.898 1 98.62 221 ILE B N 1
ATOM 4983 C CA . ILE B 1 221 ? 12.016 -13.938 -14.297 1 98.62 221 ILE B CA 1
ATOM 4984 C C . ILE B 1 221 ? 12.398 -15.094 -15.211 1 98.62 221 ILE B C 1
ATOM 4986 O O . ILE B 1 221 ? 13.523 -15.594 -15.148 1 98.62 221 ILE B O 1
ATOM 4990 N N . PRO B 1 222 ? 11.453 -15.5 -16.062 1 98.75 222 PRO B N 1
ATOM 4991 C CA . PRO B 1 222 ? 11.797 -16.547 -17.016 1 98.75 222 PRO B CA 1
ATOM 4992 C C . PRO B 1 222 ? 13.055 -16.234 -17.828 1 98.75 222 PRO B C 1
ATOM 4994 O O . PRO B 1 222 ? 13.242 -15.094 -18.25 1 98.75 222 PRO B O 1
ATOM 4997 N N . ASP B 1 223 ? 13.891 -17.234 -17.969 1 98.38 223 ASP B N 1
ATOM 4998 C CA . ASP B 1 223 ? 15.148 -17.094 -18.703 1 98.38 223 ASP B CA 1
ATOM 4999 C C . ASP B 1 223 ? 15.547 -18.406 -19.375 1 98.38 223 ASP B C 1
ATOM 5001 O O . ASP B 1 223 ? 14.711 -19.297 -19.547 1 98.38 223 ASP B O 1
ATOM 5005 N N . ASP B 1 224 ? 16.766 -18.516 -19.797 1 98.06 224 ASP B N 1
ATOM 5006 C CA . ASP B 1 224 ? 17.156 -19.656 -20.641 1 98.06 224 ASP B CA 1
ATOM 5007 C C . ASP B 1 224 ? 17.641 -20.812 -19.781 1 98.06 224 ASP B C 1
ATOM 5009 O O . ASP B 1 224 ? 18.219 -21.781 -20.297 1 98.06 224 ASP B O 1
ATOM 5013 N N . ARG B 1 225 ? 17.469 -20.688 -18.5 1 95 225 ARG B N 1
ATOM 5014 C CA . ARG B 1 225 ? 17.844 -21.812 -17.672 1 95 225 ARG B CA 1
ATOM 5015 C C . ARG B 1 225 ? 16.906 -23 -17.891 1 95 225 ARG B C 1
ATOM 5017 O O . ARG B 1 225 ? 15.688 -22.875 -17.734 1 95 225 ARG B O 1
ATOM 5024 N N . ALA B 1 226 ? 17.531 -24.172 -18.109 1 98.12 226 ALA B N 1
ATOM 5025 C CA . ALA B 1 226 ? 16.719 -25.375 -18.234 1 98.12 226 ALA B CA 1
ATOM 5026 C C . ALA B 1 226 ? 16.328 -25.938 -16.875 1 98.12 226 ALA B C 1
ATOM 5028 O O . ALA B 1 226 ? 17.141 -25.953 -15.953 1 98.12 226 ALA B O 1
ATOM 5029 N N . LEU B 1 227 ? 15.117 -26.312 -16.781 1 98.69 227 LEU B N 1
ATOM 5030 C CA . LEU B 1 227 ? 14.688 -27.031 -15.594 1 98.69 227 LEU B CA 1
ATOM 5031 C C . LEU B 1 227 ? 15.406 -28.375 -15.469 1 98.69 227 LEU B C 1
ATOM 5033 O O . LEU B 1 227 ? 15.664 -29.031 -16.484 1 98.69 227 LEU B O 1
ATOM 5037 N N . GLU B 1 228 ? 15.719 -28.734 -14.227 1 98.06 228 GLU B N 1
ATOM 5038 C CA . GLU B 1 228 ? 16.438 -29.969 -13.953 1 98.06 228 GLU B CA 1
ATOM 5039 C C . GLU B 1 228 ? 15.602 -30.922 -13.109 1 98.06 228 GLU B C 1
ATOM 5041 O O . GLU B 1 228 ? 14.773 -30.484 -12.305 1 98.06 228 GLU B O 1
ATOM 5046 N N . GLU B 1 229 ? 15.898 -32.219 -13.359 1 97.5 229 GLU B N 1
ATOM 5047 C CA . GLU B 1 229 ? 15.242 -33.188 -12.5 1 97.5 229 GLU B CA 1
ATOM 5048 C C . GLU B 1 229 ? 15.492 -32.875 -11.031 1 97.5 229 GLU B C 1
ATOM 5050 O O . GLU B 1 229 ? 16.625 -32.625 -10.625 1 97.5 229 GLU B O 1
ATOM 5055 N N . GLY B 1 230 ? 14.367 -32.844 -10.273 1 96.88 230 GLY B N 1
ATOM 5056 C CA . GLY B 1 230 ? 14.484 -32.562 -8.852 1 96.88 230 GLY B CA 1
ATOM 5057 C C . GLY B 1 230 ? 14.125 -31.125 -8.492 1 96.88 230 GLY B C 1
ATOM 5058 O O . GLY B 1 230 ? 13.875 -30.812 -7.324 1 96.88 230 GLY B O 1
ATOM 5059 N N . ASP B 1 231 ? 14.141 -30.219 -9.477 1 98.38 231 ASP B N 1
ATOM 5060 C CA . ASP B 1 231 ? 13.672 -28.859 -9.242 1 98.38 231 ASP B CA 1
ATOM 5061 C C . ASP B 1 231 ? 12.195 -28.844 -8.828 1 98.38 231 ASP B C 1
ATOM 5063 O O . ASP B 1 231 ? 11.43 -29.719 -9.234 1 98.38 231 ASP B O 1
ATOM 5067 N N . ILE B 1 232 ? 11.844 -27.938 -8.008 1 98.75 232 ILE B N 1
ATOM 5068 C CA . ILE B 1 232 ? 10.445 -27.516 -7.883 1 98.75 232 ILE B CA 1
ATOM 5069 C C . ILE B 1 232 ? 10.289 -26.094 -8.406 1 98.75 232 ILE B C 1
ATOM 5071 O O . ILE B 1 232 ? 11.195 -25.266 -8.266 1 98.75 232 ILE B O 1
ATOM 5075 N N . VAL B 1 233 ? 9.141 -25.828 -9.055 1 98.88 233 VAL B N 1
ATOM 5076 C CA . VAL B 1 233 ? 8.969 -24.516 -9.672 1 98.88 233 VAL B CA 1
ATOM 5077 C C . VAL B 1 233 ? 7.535 -24.031 -9.453 1 98.88 233 VAL B C 1
ATOM 5079 O O . VAL B 1 233 ? 6.582 -24.797 -9.625 1 98.88 233 VAL B O 1
ATOM 5082 N N . ASN B 1 234 ? 7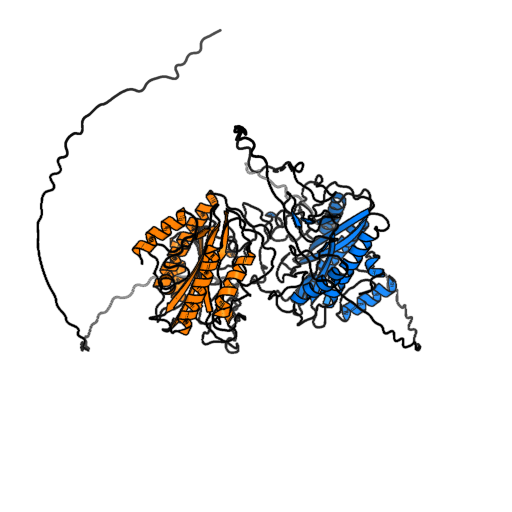.426 -22.812 -8.945 1 98.94 234 ASN B N 1
ATOM 5083 C CA . ASN B 1 234 ? 6.145 -22.125 -8.961 1 98.94 234 ASN B CA 1
ATOM 5084 C C . ASN B 1 234 ? 5.93 -21.375 -10.266 1 98.94 234 ASN B C 1
ATOM 5086 O O . ASN B 1 234 ? 6.828 -20.672 -10.742 1 98.94 234 ASN B O 1
ATOM 5090 N N . ILE B 1 235 ? 4.828 -21.578 -10.852 1 98.94 235 ILE B N 1
ATOM 5091 C CA . ILE B 1 235 ? 4.426 -20.797 -12.016 1 98.94 235 ILE B CA 1
ATOM 5092 C C . ILE B 1 235 ? 3.227 -19.922 -11.648 1 98.94 235 ILE B C 1
ATOM 5094 O O . ILE B 1 235 ? 2.191 -20.422 -11.203 1 98.94 235 ILE B O 1
ATOM 5098 N N . ASP B 1 236 ? 3.406 -18.625 -11.789 1 98.94 236 ASP B N 1
ATOM 5099 C CA . ASP B 1 236 ? 2.414 -17.609 -11.438 1 98.94 236 ASP B CA 1
ATOM 5100 C C . ASP B 1 236 ? 1.832 -16.953 -12.688 1 98.94 236 ASP B C 1
ATOM 5102 O O . ASP B 1 236 ? 2.547 -16.281 -13.43 1 98.94 236 ASP B O 1
ATOM 5106 N N . ILE B 1 237 ? 0.525 -17.141 -12.875 1 98.94 237 ILE B N 1
ATOM 5107 C CA . ILE B 1 237 ? -0.17 -16.672 -14.07 1 98.94 237 ILE B CA 1
ATOM 5108 C C . ILE B 1 237 ? -1.2 -15.617 -13.68 1 98.94 237 ILE B C 1
ATOM 5110 O O . ILE B 1 237 ? -2.031 -15.844 -12.797 1 98.94 237 ILE B O 1
ATOM 5114 N N . THR B 1 238 ? -1.141 -14.508 -14.312 1 98.94 238 THR B N 1
ATOM 5115 C CA . THR B 1 238 ? -2.184 -13.492 -14.219 1 98.94 238 THR B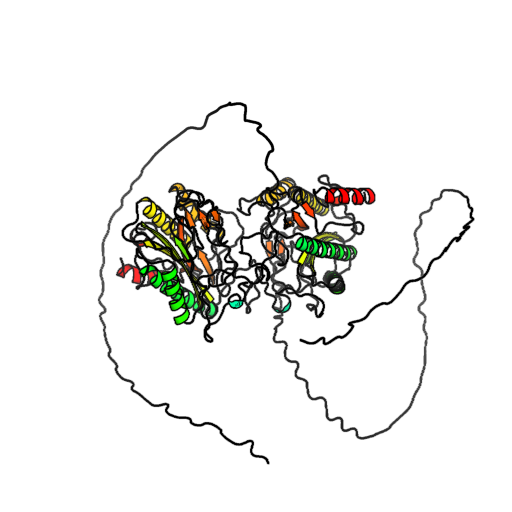 CA 1
ATOM 5116 C C . THR B 1 238 ? -2.566 -12.984 -15.609 1 98.94 238 THR B C 1
ATOM 5118 O O . THR B 1 238 ? -1.695 -12.711 -16.438 1 98.94 238 THR B O 1
ATOM 5121 N N . VAL B 1 239 ? -3.871 -12.859 -15.859 1 98.94 239 VAL B N 1
ATOM 5122 C CA . VAL B 1 239 ? -4.359 -12.398 -17.156 1 98.94 239 VAL B CA 1
ATOM 5123 C C . VAL B 1 239 ? -5.242 -11.164 -16.953 1 98.94 239 VAL B C 1
ATOM 5125 O O . VAL B 1 239 ? -5.801 -10.961 -15.883 1 98.94 239 VAL B O 1
ATOM 5128 N N . TYR B 1 240 ? -5.266 -10.367 -17.922 1 98.69 240 TYR B N 1
ATOM 5129 C CA . TYR B 1 240 ? -6.191 -9.25 -18.031 1 98.69 240 TYR B CA 1
ATOM 5130 C C . TYR B 1 240 ? -7.156 -9.453 -19.188 1 98.69 240 TYR B C 1
ATOM 5132 O O . TYR B 1 240 ? -6.793 -9.258 -20.359 1 98.69 240 TYR B O 1
ATOM 5140 N N . LEU B 1 241 ? -8.336 -9.844 -18.844 1 98.56 241 LEU B N 1
ATOM 5141 C CA . LEU B 1 241 ? -9.367 -10.148 -19.828 1 98.56 241 LEU B CA 1
ATOM 5142 C C . LEU B 1 241 ? -10.586 -9.242 -19.641 1 98.56 241 LEU B C 1
ATOM 5144 O O . LEU B 1 241 ? -11.164 -9.188 -18.562 1 98.56 241 LEU B O 1
ATOM 5148 N N . ASP B 1 242 ? -10.961 -8.484 -20.656 1 96.69 242 ASP B N 1
ATOM 5149 C CA . ASP B 1 242 ? -12.141 -7.621 -20.688 1 96.69 242 ASP B CA 1
ATOM 5150 C C . ASP B 1 242 ? -12.148 -6.668 -19.5 1 96.69 242 ASP B C 1
ATOM 5152 O O . ASP B 1 242 ? -13.195 -6.465 -18.875 1 96.69 242 ASP B O 1
ATOM 5156 N N . GLY B 1 243 ? -11.023 -6.27 -19.094 1 96.31 243 GLY B N 1
ATOM 5157 C CA . GLY B 1 243 ? -10.938 -5.215 -18.094 1 96.31 243 GLY B CA 1
ATOM 5158 C C . GLY B 1 243 ? -10.711 -5.742 -16.688 1 96.31 243 GLY B C 1
ATOM 5159 O O . GLY B 1 243 ? -10.695 -4.973 -15.727 1 96.31 243 GLY B O 1
ATOM 5160 N N . TYR B 1 244 ? -10.547 -7.059 -16.562 1 98 244 TYR B N 1
ATOM 5161 C CA . TYR B 1 244 ? -10.398 -7.629 -15.227 1 98 244 TYR B CA 1
ATOM 5162 C C . TYR B 1 244 ? -9.227 -8.594 -15.172 1 98 244 TYR B C 1
ATOM 5164 O O . TYR B 1 244 ? -8.984 -9.344 -16.125 1 98 244 TYR B O 1
ATOM 5172 N N . HIS B 1 245 ? -8.555 -8.609 -14.047 1 98.75 245 HIS B N 1
ATOM 5173 C CA . HIS B 1 245 ? -7.418 -9.492 -13.828 1 98.75 245 HIS B CA 1
ATOM 5174 C C . HIS B 1 245 ? -7.84 -10.773 -13.117 1 98.75 245 HIS B C 1
ATOM 5176 O O . HIS B 1 245 ? -8.688 -10.742 -12.219 1 98.75 245 HIS B O 1
ATOM 5182 N N . GLY B 1 246 ? -7.32 -11.891 -13.516 1 98.81 246 GLY B N 1
ATOM 5183 C CA . GLY B 1 246 ? -7.344 -13.164 -12.82 1 98.81 246 GLY B CA 1
ATOM 5184 C C . GLY B 1 246 ? -5.961 -13.695 -12.5 1 98.81 246 GLY B C 1
ATOM 5185 O O . GLY B 1 246 ? -5.078 -13.703 -13.367 1 98.81 246 GLY B O 1
ATOM 5186 N N . ASP B 1 247 ? -5.789 -14.102 -11.258 1 98.88 247 ASP B N 1
ATOM 5187 C CA . ASP B 1 247 ? -4.449 -14.375 -10.742 1 98.88 247 ASP B CA 1
ATOM 5188 C C . ASP B 1 247 ? -4.406 -15.719 -10.016 1 98.88 247 ASP B C 1
ATOM 5190 O O . ASP B 1 247 ? -5.242 -15.992 -9.148 1 98.88 247 ASP B O 1
ATOM 5194 N N . CYS B 1 248 ? -3.438 -16.578 -10.375 1 98.88 248 CYS B N 1
ATOM 5195 C CA . CYS B 1 248 ? -3.238 -17.844 -9.664 1 98.88 248 CYS B CA 1
ATOM 5196 C C . CYS B 1 248 ? -1.82 -18.359 -9.875 1 98.88 248 CYS B C 1
ATOM 5198 O O . CYS B 1 248 ? -1.132 -17.953 -10.805 1 98.88 248 CYS B O 1
ATOM 5200 N N . SER B 1 249 ? -1.421 -19.203 -9 1 98.88 249 SER B N 1
ATOM 5201 C CA . SER B 1 249 ? -0.137 -19.875 -9.156 1 98.88 249 SER B CA 1
ATOM 5202 C C . SER B 1 249 ? -0.169 -21.266 -8.539 1 98.88 249 SER B C 1
ATOM 5204 O O . SER B 1 249 ? -1.061 -21.594 -7.746 1 98.88 249 SER B O 1
ATOM 5206 N N . GLU B 1 250 ? 0.706 -22.078 -8.938 1 98.69 250 GLU B N 1
ATOM 5207 C CA . GLU B 1 250 ? 0.834 -23.453 -8.445 1 98.69 250 GLU B CA 1
ATOM 5208 C C . GLU B 1 250 ? 2.279 -23.938 -8.531 1 98.69 250 GLU B C 1
ATOM 5210 O O . GLU B 1 250 ? 3.09 -23.359 -9.258 1 98.69 250 GLU B O 1
ATOM 5215 N N . MET B 1 251 ? 2.545 -24.969 -7.742 1 98.88 251 MET B N 1
ATOM 5216 C CA . MET B 1 251 ? 3.85 -25.625 -7.766 1 98.88 251 MET B CA 1
ATOM 5217 C C . MET B 1 251 ? 3.855 -26.797 -8.742 1 98.88 251 MET B C 1
ATOM 5219 O O . MET B 1 251 ? 2.824 -27.438 -8.945 1 98.88 251 MET B O 1
ATOM 5223 N N . PHE B 1 252 ? 5.035 -27.078 -9.234 1 98.75 252 PHE B N 1
ATOM 5224 C CA . PHE B 1 252 ? 5.273 -28.25 -10.062 1 98.75 252 PHE B CA 1
ATOM 5225 C C . PHE B 1 252 ? 6.617 -28.891 -9.727 1 98.75 252 PHE B C 1
ATOM 5227 O O . PHE B 1 252 ? 7.602 -28.188 -9.492 1 98.75 252 PHE B O 1
ATOM 5234 N N . VAL B 1 253 ? 6.641 -30.188 -9.703 1 98.56 253 VAL B N 1
ATOM 5235 C CA . VAL B 1 253 ? 7.879 -30.938 -9.547 1 98.56 253 VAL B CA 1
ATOM 5236 C C . VAL B 1 253 ? 8.453 -31.297 -10.914 1 98.56 253 VAL B C 1
ATOM 5238 O O . VAL B 1 253 ? 7.73 -31.797 -11.781 1 98.56 253 VAL B O 1
ATOM 5241 N N . VAL B 1 254 ? 9.711 -30.938 -11.062 1 98.44 254 VAL B N 1
ATOM 5242 C CA . VAL B 1 254 ? 10.336 -31.188 -12.352 1 98.44 254 VAL B CA 1
ATOM 5243 C C . VAL B 1 254 ? 10.875 -32.625 -12.398 1 98.44 254 VAL B C 1
ATOM 5245 O O . VAL B 1 254 ? 11.82 -32.969 -11.672 1 98.44 254 VAL B O 1
ATOM 5248 N N . GLY B 1 255 ? 10.258 -33.25 -13.195 1 91.5 255 GLY B N 1
ATOM 5249 C CA . GLY B 1 255 ? 10.641 -34.656 -13.289 1 91.5 255 GLY B CA 1
ATOM 5250 C C . GLY B 1 255 ? 9.914 -35.562 -12.297 1 91.5 255 GLY B C 1
ATOM 5251 O O . GLY B 1 255 ? 8.883 -35.156 -11.742 1 91.5 255 GLY B O 1
ATOM 5252 N N . GLY B 1 256 ? 10.117 -36.688 -12.102 1 86.69 256 GLY B N 1
ATOM 5253 C CA . GLY B 1 256 ? 9.57 -37.75 -11.273 1 86.69 256 GLY B CA 1
ATOM 5254 C C . GLY B 1 256 ? 9.148 -37.281 -9.898 1 86.69 256 GLY B C 1
ATOM 5255 O O . GLY B 1 256 ? 8.672 -36.156 -9.734 1 86.69 256 GLY B O 1
ATOM 5256 N N . ASP B 1 257 ? 9.359 -38 -8.828 1 91.81 257 ASP B N 1
ATOM 5257 C CA . ASP B 1 257 ? 8.922 -37.719 -7.461 1 91.81 257 ASP B CA 1
ATOM 5258 C C . ASP B 1 257 ? 9.867 -36.75 -6.762 1 91.81 257 ASP B C 1
ATOM 5260 O O . ASP B 1 257 ? 11.086 -36.844 -6.938 1 91.81 257 ASP B O 1
ATOM 5264 N N . PRO B 1 258 ? 9.297 -35.844 -6 1 96.56 258 PRO B N 1
ATOM 5265 C CA . PRO B 1 258 ? 10.164 -34.969 -5.211 1 96.56 258 PRO B CA 1
ATOM 5266 C C . PRO B 1 258 ? 10.891 -35.688 -4.09 1 96.56 258 PRO B C 1
ATOM 5268 O O . PRO B 1 258 ? 10.438 -36.75 -3.643 1 96.56 258 PRO B O 1
ATOM 5271 N N . ASP B 1 259 ? 12.055 -35.156 -3.646 1 97 259 ASP B N 1
ATOM 5272 C CA . ASP B 1 259 ? 12.68 -35.688 -2.439 1 97 259 ASP B CA 1
ATOM 5273 C C . ASP B 1 259 ? 11.82 -35.406 -1.21 1 97 259 ASP B C 1
ATOM 5275 O O . ASP B 1 259 ? 10.914 -34.594 -1.25 1 97 259 ASP B O 1
ATOM 5279 N N . PRO B 1 260 ? 12.047 -36.094 -0.13 1 97.81 260 PRO B N 1
ATOM 5280 C CA . PRO B 1 260 ? 11.172 -36.031 1.044 1 97.81 260 PRO B CA 1
ATOM 5281 C C . PRO B 1 260 ? 11.031 -34.594 1.588 1 97.81 260 PRO B C 1
ATOM 5283 O O . PRO B 1 260 ? 9.945 -34.219 2.027 1 97.81 260 PRO B O 1
ATOM 5286 N N . LYS B 1 261 ? 12.062 -33.812 1.564 1 97.5 261 LYS B N 1
ATOM 5287 C CA . LYS B 1 261 ? 12 -32.438 2.084 1 97.5 261 LYS B CA 1
ATOM 5288 C C . LYS B 1 261 ? 11.109 -31.562 1.215 1 97.5 261 LYS B C 1
ATOM 5290 O O . LYS B 1 261 ? 10.297 -30.781 1.731 1 97.5 261 LYS B O 1
ATOM 5295 N N . ALA B 1 262 ? 11.281 -31.688 -0.057 1 98.31 262 ALA B N 1
ATOM 5296 C CA . ALA B 1 262 ? 10.43 -30.953 -0.983 1 98.31 262 ALA B CA 1
ATOM 5297 C C . ALA B 1 262 ? 8.977 -31.375 -0.851 1 98.31 262 ALA B C 1
ATOM 5299 O O . ALA B 1 262 ? 8.07 -30.547 -0.878 1 98.31 262 ALA B O 1
ATOM 5300 N N . LYS B 1 263 ? 8.805 -32.656 -0.736 1 98.56 263 LYS B N 1
ATOM 5301 C CA . LYS B 1 263 ? 7.449 -33.156 -0.58 1 98.56 263 LYS B CA 1
ATOM 5302 C C . LYS B 1 263 ? 6.773 -32.562 0.654 1 98.56 263 LYS B C 1
ATOM 5304 O O . LYS B 1 263 ? 5.617 -32.156 0.593 1 98.56 263 LYS B O 1
ATOM 5309 N N . ALA B 1 264 ? 7.457 -32.562 1.75 1 98.69 264 ALA B N 1
ATOM 5310 C CA . ALA B 1 264 ? 6.918 -32 2.994 1 98.69 264 ALA B CA 1
ATOM 5311 C C . ALA B 1 264 ? 6.605 -30.516 2.85 1 98.69 264 ALA B C 1
ATOM 5313 O O . ALA B 1 264 ? 5.57 -30.047 3.322 1 98.69 264 ALA B O 1
ATOM 5314 N N . LEU B 1 265 ? 7.496 -29.766 2.209 1 98.88 265 LEU B N 1
ATOM 5315 C CA . LEU B 1 265 ? 7.301 -28.344 1.979 1 98.88 265 LEU B CA 1
ATOM 5316 C C . LEU B 1 265 ? 6.055 -28.094 1.135 1 98.88 265 LEU B C 1
ATOM 5318 O O . LEU B 1 265 ? 5.219 -27.266 1.485 1 98.88 265 LEU B O 1
ATOM 5322 N N . LEU B 1 266 ? 5.941 -28.828 0.064 1 98.88 266 LEU B N 1
ATOM 5323 C CA . LEU B 1 266 ? 4.82 -28.672 -0.855 1 98.88 266 LEU B CA 1
ATOM 5324 C C . LEU B 1 266 ? 3.5 -29.016 -0.168 1 98.88 266 LEU B C 1
ATOM 5326 O O . LEU B 1 266 ? 2.518 -28.281 -0.306 1 98.88 266 LEU B O 1
ATOM 5330 N N . GLN B 1 267 ? 3.508 -30.078 0.576 1 98.88 267 GLN B N 1
ATOM 5331 C CA . GLN B 1 267 ? 2.289 -30.5 1.264 1 98.88 267 GLN B CA 1
ATOM 5332 C C . GLN B 1 267 ? 1.883 -29.469 2.322 1 98.88 267 GLN B C 1
ATOM 5334 O O . GLN B 1 267 ? 0.711 -29.094 2.412 1 98.88 267 GLN B O 1
ATOM 5339 N N . ALA B 1 268 ? 2.848 -29.031 3.102 1 98.88 268 ALA B N 1
ATOM 5340 C CA . ALA B 1 268 ? 2.561 -28.062 4.152 1 98.88 268 ALA B CA 1
ATOM 5341 C C . ALA B 1 268 ? 2.039 -26.75 3.561 1 98.88 268 ALA B C 1
ATOM 5343 O O . ALA B 1 268 ? 1.119 -26.141 4.109 1 98.88 268 ALA B O 1
ATOM 5344 N N . THR B 1 269 ? 2.678 -26.328 2.484 1 98.94 269 THR B N 1
ATOM 5345 C CA . THR B 1 269 ? 2.258 -25.094 1.828 1 98.94 269 THR B CA 1
ATOM 5346 C C . THR B 1 269 ? 0.832 -25.219 1.303 1 98.94 269 THR B C 1
ATOM 5348 O O . THR B 1 269 ? 0.01 -24.312 1.504 1 98.94 269 THR B O 1
ATOM 5351 N N . TYR B 1 270 ? 0.565 -26.297 0.677 1 98.88 270 TYR B N 1
ATOM 5352 C CA . TYR B 1 270 ? -0.771 -26.531 0.141 1 98.88 270 TYR B CA 1
ATOM 5353 C C . TYR B 1 270 ? -1.808 -26.562 1.258 1 98.88 270 TYR B C 1
ATOM 5355 O O . TYR B 1 270 ? -2.865 -25.938 1.151 1 98.88 270 TYR B O 1
ATOM 5363 N N . ASP B 1 271 ? -1.503 -27.297 2.316 1 98.94 271 ASP B N 1
ATOM 5364 C CA . ASP B 1 271 ? -2.465 -27.484 3.396 1 98.94 271 ASP B CA 1
ATOM 5365 C C . ASP B 1 271 ? -2.779 -26.172 4.102 1 98.94 271 ASP B C 1
ATOM 5367 O O . ASP B 1 271 ? -3.943 -25.875 4.371 1 98.94 271 ASP B O 1
ATOM 5371 N N . CYS B 1 272 ? -1.759 -25.406 4.43 1 98.94 272 CYS B N 1
ATOM 5372 C CA . CYS B 1 272 ? -2.023 -24.141 5.109 1 98.94 272 CYS B CA 1
ATOM 5373 C C . CYS B 1 272 ? -2.787 -23.188 4.203 1 98.94 272 CYS B C 1
ATOM 5375 O O . CYS B 1 272 ? -3.627 -22.406 4.672 1 98.94 272 CYS B O 1
ATOM 5377 N N . TRP B 1 273 ? -2.49 -23.25 2.938 1 98.88 273 TRP B N 1
ATOM 5378 C CA . TRP B 1 273 ? -3.17 -22.438 1.933 1 98.88 273 TRP B CA 1
ATOM 5379 C C . TRP B 1 273 ? -4.652 -22.781 1.865 1 98.88 273 TRP B C 1
ATOM 5381 O O . TRP B 1 273 ? -5.508 -21.891 1.906 1 98.88 273 TRP B O 1
ATOM 5391 N N . ILE B 1 274 ? -4.961 -24.047 1.827 1 98.88 274 ILE B N 1
ATOM 5392 C CA . ILE B 1 274 ? -6.344 -24.5 1.751 1 98.88 274 ILE B CA 1
ATOM 5393 C C . ILE B 1 274 ? -7.074 -24.156 3.045 1 98.88 274 ILE B C 1
ATOM 5395 O O . ILE B 1 274 ? -8.219 -23.703 3.012 1 98.88 274 ILE B O 1
ATOM 5399 N N . LYS B 1 275 ? -6.438 -24.344 4.16 1 98.88 275 LYS B N 1
ATOM 5400 C CA . LYS B 1 275 ? -7.047 -23.969 5.434 1 98.88 275 LYS B CA 1
ATOM 5401 C C . LYS B 1 275 ? -7.426 -22.5 5.445 1 98.88 275 LYS B C 1
ATOM 5403 O O . LYS B 1 275 ? -8.5 -22.125 5.926 1 98.88 275 LYS B O 1
ATOM 5408 N N . ALA B 1 276 ? -6.539 -21.703 4.953 1 98.94 276 ALA B N 1
ATOM 5409 C CA . ALA B 1 276 ? -6.801 -20.266 4.887 1 98.94 276 ALA B CA 1
ATOM 5410 C C . ALA B 1 276 ? -7.965 -19.969 3.951 1 98.94 276 ALA B C 1
ATOM 5412 O O . ALA B 1 276 ? -8.812 -19.125 4.258 1 98.94 276 ALA B O 1
ATOM 5413 N N . CYS B 1 277 ? -8.016 -20.641 2.828 1 98.88 277 CYS B N 1
ATOM 5414 C CA . CYS B 1 277 ? -9.109 -20.438 1.881 1 98.88 277 CYS B CA 1
ATOM 5415 C C . CYS B 1 277 ? -10.445 -20.844 2.5 1 98.88 277 CYS B C 1
ATOM 5417 O O . CYS B 1 277 ? -11.453 -20.156 2.305 1 98.88 277 CYS B O 1
ATOM 5419 N N . GLN B 1 278 ? -10.461 -21.891 3.258 1 98.69 278 GLN B N 1
ATOM 5420 C CA . GLN B 1 278 ? -11.672 -22.391 3.885 1 98.69 278 GLN B CA 1
ATOM 5421 C C . GLN B 1 278 ? -12.203 -21.406 4.926 1 98.69 278 GLN B C 1
ATOM 5423 O O . GLN B 1 278 ? -13.398 -21.406 5.23 1 98.69 278 GLN B O 1
ATOM 5428 N N . TYR B 1 279 ? -11.383 -20.625 5.449 1 98.75 279 TYR B N 1
ATOM 5429 C CA . TYR B 1 279 ? -11.727 -19.641 6.477 1 98.75 279 TYR B CA 1
ATOM 5430 C C . TYR B 1 279 ? -12.586 -18.531 5.895 1 98.75 279 TYR B C 1
ATOM 5432 O O . TYR B 1 279 ? -13.367 -17.906 6.609 1 98.75 279 TYR B O 1
ATOM 5440 N N . VAL B 1 280 ? -12.547 -18.266 4.672 1 98.88 280 VAL B N 1
ATOM 5441 C CA . VAL B 1 280 ? -13.102 -17.078 4.031 1 98.88 280 VAL B CA 1
ATOM 5442 C C . VAL B 1 280 ? -14.633 -17.141 4.059 1 98.88 280 VAL B C 1
ATOM 5444 O O . VAL B 1 280 ? -15.227 -18.062 3.488 1 98.88 280 VAL B O 1
ATOM 5447 N N . GLN B 1 281 ? -15.172 -16.156 4.676 1 98.12 281 GLN B N 1
ATOM 5448 C CA . GLN B 1 281 ? -16.609 -15.969 4.781 1 98.12 281 GLN B CA 1
ATOM 5449 C C . GLN B 1 281 ? -16.953 -14.531 5.18 1 98.12 281 GLN B C 1
ATOM 5451 O O . GLN B 1 281 ? -16.172 -13.867 5.855 1 98.12 281 GLN B O 1
ATOM 5456 N N . PRO B 1 282 ? -18.219 -14.078 4.777 1 98.31 282 PRO B N 1
ATOM 5457 C CA . PRO B 1 282 ? -18.594 -12.727 5.195 1 98.31 282 PRO B CA 1
ATOM 5458 C C . PRO B 1 282 ? -18.5 -12.531 6.707 1 98.31 282 PRO B C 1
ATOM 5460 O O . PRO B 1 282 ? -18.844 -13.422 7.477 1 98.31 282 PRO B O 1
ATOM 5463 N N . GLY B 1 283 ? -17.953 -11.352 7.098 1 98.31 283 GLY B N 1
ATOM 5464 C CA . GLY B 1 283 ? -17.906 -10.977 8.5 1 98.31 283 GLY B CA 1
ATOM 5465 C C . GLY B 1 283 ? -16.594 -11.336 9.172 1 98.31 283 GLY B C 1
ATOM 5466 O O . GLY B 1 283 ? -16.281 -10.797 10.242 1 98.31 283 GLY B O 1
ATOM 5467 N N . ARG B 1 284 ? -15.859 -12.211 8.625 1 98.56 284 ARG B N 1
ATOM 5468 C CA . ARG B 1 284 ? -14.602 -12.641 9.227 1 98.56 284 ARG B CA 1
ATOM 5469 C C . ARG B 1 284 ? -13.492 -11.633 8.953 1 98.56 284 ARG B C 1
ATOM 5471 O O . ARG B 1 284 ? -13.531 -10.922 7.945 1 98.56 284 ARG B O 1
ATOM 5478 N N . GLU B 1 285 ? -12.523 -11.625 9.844 1 98.25 285 GLU B N 1
ATOM 5479 C CA . GLU B 1 285 ? -11.461 -10.625 9.781 1 98.25 285 GLU B CA 1
ATOM 5480 C C . GLU B 1 285 ? -10.328 -11.094 8.867 1 98.25 285 GLU B C 1
ATOM 5482 O O . GLU B 1 285 ? -9.891 -12.242 8.945 1 98.25 285 GLU B O 1
ATOM 5487 N N . TYR B 1 286 ? -9.773 -10.234 8.07 1 98.5 286 TYR B N 1
ATOM 5488 C CA . TYR B 1 286 ? -8.695 -10.555 7.145 1 98.5 286 TYR B CA 1
ATOM 5489 C C . TYR B 1 286 ? -7.445 -10.992 7.898 1 98.5 286 TYR B C 1
ATOM 5491 O O . TYR B 1 286 ? -6.715 -11.875 7.438 1 98.5 286 TYR B O 1
ATOM 5499 N N . LYS B 1 287 ? -7.152 -10.391 9.055 1 97.12 287 LYS B N 1
ATOM 5500 C CA . LYS B 1 287 ? -5.91 -10.641 9.781 1 97.12 287 LYS B CA 1
ATOM 5501 C C . LYS B 1 287 ? -5.812 -12.102 10.219 1 97.12 287 LYS B C 1
ATOM 5503 O O . LYS B 1 287 ? -4.715 -12.609 10.445 1 97.12 287 LYS B O 1
ATOM 5508 N N . GLU B 1 288 ? -6.957 -12.805 10.305 1 98.62 288 GLU B N 1
ATOM 5509 C CA . GLU B 1 288 ? -6.953 -14.188 10.773 1 98.62 288 GLU B CA 1
ATOM 5510 C C . GLU B 1 288 ? -6.328 -15.117 9.734 1 98.62 288 GLU B C 1
ATOM 5512 O O . GLU B 1 288 ? -5.84 -16.203 10.078 1 98.62 288 GLU B O 1
ATOM 5517 N N . ILE B 1 289 ? -6.289 -14.719 8.5 1 98.88 289 ILE B N 1
ATOM 5518 C CA . ILE B 1 289 ? -5.699 -15.523 7.434 1 98.88 289 ILE B CA 1
ATOM 5519 C C . ILE B 1 289 ? -4.234 -15.812 7.758 1 98.88 289 ILE B C 1
ATOM 5521 O O . ILE B 1 289 ? -3.795 -16.969 7.688 1 98.88 289 ILE B O 1
ATOM 5525 N N . GLY B 1 290 ? -3.525 -14.789 8.125 1 98.75 290 GLY B N 1
ATOM 5526 C CA . GLY B 1 290 ? -2.117 -14.945 8.453 1 98.75 290 GLY B CA 1
ATOM 5527 C C . GLY B 1 290 ? -1.887 -15.844 9.656 1 98.75 290 GLY B C 1
ATOM 5528 O O . GLY B 1 290 ? -0.929 -16.625 9.68 1 98.75 290 GLY B O 1
ATOM 5529 N N . ALA B 1 291 ? -2.758 -15.727 10.633 1 98.69 291 ALA B N 1
ATOM 5530 C CA . ALA B 1 291 ? -2.646 -16.562 11.828 1 98.69 291 ALA B CA 1
ATOM 5531 C C . ALA B 1 291 ? -2.814 -18.031 11.484 1 98.69 291 ALA B C 1
ATOM 5533 O O . ALA B 1 291 ? -2.049 -18.875 11.953 1 98.69 291 ALA B O 1
ATOM 5534 N N . ILE B 1 292 ? -3.773 -18.297 10.656 1 98.88 292 ILE B N 1
ATOM 5535 C CA . ILE B 1 292 ? -4.051 -19.672 10.25 1 98.88 292 ILE B CA 1
ATOM 5536 C C . ILE B 1 292 ? -2.83 -20.266 9.555 1 98.88 292 ILE B C 1
ATOM 5538 O O . ILE B 1 292 ? -2.42 -21.391 9.852 1 98.88 292 ILE B O 1
ATOM 5542 N N . ILE B 1 293 ? -2.213 -19.547 8.719 1 98.94 293 ILE B N 1
ATOM 5543 C CA . ILE B 1 293 ? -1.083 -20 7.914 1 98.94 293 ILE B CA 1
ATOM 5544 C C . ILE B 1 293 ? 0.132 -20.219 8.812 1 98.94 293 ILE B C 1
ATOM 5546 O O . ILE B 1 293 ? 0.722 -21.297 8.82 1 98.94 293 ILE B O 1
ATOM 5550 N N . GLU B 1 294 ? 0.478 -19.219 9.523 1 98.75 294 GLU B N 1
ATOM 5551 C CA . GLU B 1 294 ? 1.68 -19.312 10.352 1 98.75 294 GLU B CA 1
ATOM 5552 C C . GLU B 1 294 ? 1.543 -20.406 11.406 1 98.75 294 GLU B C 1
ATOM 5554 O O . GLU B 1 294 ? 2.492 -21.141 11.664 1 98.75 294 GLU B O 1
ATOM 5559 N N . ASP B 1 295 ? 0.384 -20.484 12.047 1 98.75 295 ASP B N 1
ATOM 5560 C CA . ASP B 1 295 ? 0.153 -21.484 13.078 1 98.75 295 ASP B CA 1
ATOM 5561 C C . ASP B 1 295 ? 0.295 -22.891 12.516 1 98.75 295 ASP B C 1
ATOM 5563 O O . ASP B 1 295 ? 0.654 -23.828 13.234 1 98.75 295 ASP B O 1
ATOM 5567 N N . TYR B 1 296 ? -0.012 -23.062 11.266 1 98.81 296 TYR B N 1
ATOM 5568 C CA . TYR B 1 296 ? 0.053 -24.391 10.656 1 98.81 296 TYR B CA 1
ATOM 5569 C C . TYR B 1 296 ? 1.491 -24.766 10.328 1 98.81 296 TYR B C 1
ATOM 5571 O O . TYR B 1 296 ? 1.916 -25.891 10.586 1 98.81 296 TYR B O 1
ATOM 5579 N N . VAL B 1 297 ? 2.273 -23.906 9.789 1 98.81 297 VAL B N 1
ATOM 5580 C CA . VAL B 1 297 ? 3.537 -24.297 9.172 1 98.81 297 VAL B CA 1
ATOM 5581 C C . VAL B 1 297 ? 4.656 -24.234 10.211 1 98.81 297 VAL B C 1
ATOM 5583 O O . VAL B 1 297 ? 5.641 -24.984 10.109 1 98.81 297 VAL B O 1
ATOM 5586 N N . THR B 1 298 ? 4.527 -23.391 11.203 1 98.56 298 THR B N 1
ATOM 5587 C CA . THR B 1 298 ? 5.605 -23.188 12.164 1 98.56 298 THR B CA 1
ATOM 5588 C C . THR B 1 298 ? 5.91 -24.469 12.93 1 98.56 298 THR B C 1
ATOM 5590 O O . THR B 1 298 ? 7.07 -24.875 13.031 1 98.56 298 THR B O 1
ATOM 5593 N N . PRO B 1 299 ? 4.918 -25.188 13.508 1 98.56 299 PRO B N 1
ATOM 5594 C CA . PRO B 1 299 ? 5.219 -26.422 14.227 1 98.56 299 PRO B CA 1
ATOM 5595 C C . PRO B 1 299 ? 5.828 -27.5 13.328 1 98.56 299 PRO B C 1
ATOM 5597 O O . PRO B 1 299 ? 6.426 -28.453 13.82 1 98.56 299 PRO B O 1
ATOM 5600 N N . LEU B 1 300 ? 5.652 -27.359 12.023 1 98.5 300 LEU B N 1
ATOM 5601 C CA . LEU B 1 300 ? 6.188 -28.344 11.078 1 98.5 300 LEU B CA 1
ATOM 5602 C C . LEU B 1 300 ? 7.625 -28 10.695 1 98.5 300 LEU B C 1
ATOM 5604 O O . LEU B 1 300 ? 8.266 -28.734 9.938 1 98.5 300 LEU B O 1
ATOM 5608 N N . GLY B 1 301 ? 8.125 -26.812 11.188 1 98.38 301 GLY B N 1
ATOM 5609 C CA . GLY B 1 301 ? 9.516 -26.438 10.969 1 98.38 301 GLY B CA 1
ATOM 5610 C C . GLY B 1 301 ? 9.703 -25.516 9.781 1 98.38 301 GLY B C 1
ATOM 5611 O O . GLY B 1 301 ? 10.836 -25.25 9.367 1 98.38 301 GLY B O 1
ATOM 5612 N N . PHE B 1 302 ? 8.617 -25.062 9.188 1 98.88 302 PHE B N 1
ATOM 5613 C CA . PHE B 1 302 ? 8.688 -24.141 8.055 1 98.88 302 PHE B CA 1
ATOM 5614 C C . PHE B 1 302 ? 8.422 -22.719 8.492 1 98.88 302 PHE B C 1
ATOM 5616 O O . PHE B 1 302 ? 8.047 -22.469 9.641 1 98.88 302 PHE B O 1
ATOM 5623 N N . SER B 1 303 ? 8.734 -21.766 7.613 1 98.75 303 SER B N 1
ATOM 5624 C CA . SER B 1 303 ? 8.516 -20.344 7.902 1 98.75 303 SER B CA 1
ATOM 5625 C C . SER B 1 303 ? 7.723 -19.672 6.789 1 98.75 303 SER B C 1
ATOM 5627 O O . SER B 1 303 ? 7.688 -20.172 5.656 1 98.75 303 SER B O 1
ATOM 5629 N N . THR B 1 304 ? 7.039 -18.656 7.117 1 98.75 304 THR B N 1
ATOM 5630 C CA . THR B 1 304 ? 6.242 -17.906 6.148 1 98.75 304 THR B CA 1
ATOM 5631 C C . THR B 1 304 ? 6.859 -16.547 5.871 1 98.75 304 THR B C 1
ATOM 5633 O O . THR B 1 304 ? 7.301 -15.859 6.793 1 98.75 304 THR B O 1
ATOM 5636 N N . VAL B 1 305 ? 6.895 -16.172 4.594 1 98.38 305 VAL B N 1
ATOM 5637 C CA . VAL B 1 305 ? 7.492 -14.914 4.156 1 98.38 305 VAL B CA 1
ATOM 5638 C C . VAL B 1 305 ? 6.602 -13.75 4.578 1 98.38 305 VAL B C 1
ATOM 5640 O O . VAL B 1 305 ? 5.379 -13.812 4.457 1 98.38 305 VAL B O 1
ATOM 5643 N N . ARG B 1 306 ? 7.23 -12.672 5.004 1 96.62 306 ARG B N 1
ATOM 5644 C CA . ARG B 1 306 ? 6.484 -11.531 5.52 1 96.62 306 ARG B CA 1
ATOM 5645 C C . ARG B 1 306 ? 6.578 -10.344 4.57 1 96.62 306 ARG B C 1
ATOM 5647 O O . ARG B 1 306 ? 5.789 -9.398 4.66 1 96.62 306 ARG B O 1
ATOM 5654 N N . ASP B 1 307 ? 7.512 -10.398 3.658 1 95.19 307 ASP B N 1
ATOM 5655 C CA . ASP B 1 307 ? 7.836 -9.258 2.801 1 95.19 307 ASP B CA 1
ATOM 5656 C C . ASP B 1 307 ? 6.805 -9.094 1.69 1 95.19 307 ASP B C 1
ATOM 5658 O O . ASP B 1 307 ? 6.684 -8.016 1.1 1 95.19 307 ASP B O 1
ATOM 5662 N N . PHE B 1 308 ? 6.109 -10.133 1.4 1 96 308 PHE B N 1
ATOM 5663 C CA . PHE B 1 308 ? 5.141 -10.117 0.31 1 96 308 PHE B CA 1
ATOM 5664 C C . PHE B 1 308 ? 3.758 -10.523 0.806 1 96 308 PHE B C 1
ATOM 5666 O O . PHE B 1 308 ? 3.635 -11.18 1.84 1 96 308 PHE B O 1
ATOM 5673 N N . CYS B 1 309 ? 2.742 -10.07 0.12 1 96.62 309 CYS B N 1
ATOM 5674 C CA . CYS B 1 309 ? 1.38 -10.32 0.577 1 96.62 309 CYS B CA 1
ATOM 5675 C C . CYS B 1 309 ? 0.449 -10.578 -0.601 1 96.62 309 CYS B C 1
ATOM 5677 O O . CYS B 1 309 ? 0.839 -10.406 -1.757 1 96.62 309 CYS B O 1
ATOM 5679 N N . GLY B 1 310 ? -0.767 -11.156 -0.259 1 98.38 310 GLY B N 1
ATOM 5680 C CA . GLY B 1 310 ? -1.854 -11.156 -1.225 1 98.38 310 GLY B CA 1
ATOM 5681 C C . GLY B 1 310 ? -2.51 -9.805 -1.386 1 98.38 310 GLY B C 1
ATOM 5682 O O . GLY B 1 310 ? -2.119 -8.836 -0.725 1 98.38 310 GLY B O 1
ATOM 5683 N N . HIS B 1 311 ? -3.5 -9.758 -2.248 1 98 311 HIS B N 1
ATOM 5684 C CA . HIS B 1 311 ? -4.02 -8.445 -2.617 1 98 311 HIS B CA 1
ATOM 5685 C C . HIS B 1 311 ? -5.453 -8.547 -3.129 1 98 311 HIS B C 1
ATOM 5687 O O . HIS B 1 311 ? -5.867 -9.602 -3.629 1 98 311 HIS B O 1
ATOM 5693 N N . GLY B 1 312 ? -6.152 -7.438 -3 1 97.69 312 GLY B N 1
ATOM 5694 C CA . GLY B 1 312 ? -7.348 -7.289 -3.814 1 97.69 312 GLY B CA 1
ATOM 5695 C C . GLY B 1 312 ? -7.059 -7.312 -5.305 1 97.69 312 GLY B C 1
ATOM 5696 O O . GLY B 1 312 ? -5.938 -7.027 -5.73 1 97.69 312 GLY B O 1
ATOM 5697 N N . ILE B 1 313 ? -8.109 -7.605 -6.027 1 98.12 313 ILE B N 1
ATOM 5698 C CA . ILE B 1 313 ? -7.918 -7.75 -7.465 1 98.12 313 ILE B CA 1
ATOM 5699 C C . ILE B 1 313 ? -9.234 -7.5 -8.195 1 98.12 313 ILE B C 1
ATOM 5701 O O . ILE B 1 313 ? -10.305 -7.832 -7.68 1 98.12 313 ILE B O 1
ATOM 5705 N N . GLY B 1 314 ? -9.211 -6.949 -9.32 1 96.69 314 GLY B N 1
ATOM 5706 C CA . GLY B 1 314 ? -10.312 -6.648 -10.219 1 96.69 314 GLY B CA 1
ATOM 5707 C C . GLY B 1 314 ? -9.883 -5.895 -11.461 1 96.69 314 GLY B C 1
ATOM 5708 O O . GLY B 1 314 ? -9.062 -6.391 -12.242 1 96.69 314 GLY B O 1
ATOM 5709 N N . LYS B 1 315 ? -10.383 -4.711 -11.57 1 95.12 315 LYS B N 1
ATOM 5710 C CA . LYS B 1 315 ? -9.945 -3.857 -12.672 1 95.12 315 LYS B CA 1
ATOM 5711 C C . LYS B 1 315 ? -8.492 -3.414 -12.477 1 95.12 315 LYS B C 1
ATOM 5713 O O . LYS B 1 315 ? -7.785 -3.146 -13.445 1 95.12 315 LYS B O 1
ATOM 5718 N N . VAL B 1 316 ? -8.172 -3.361 -11.242 1 94.25 316 VAL B N 1
ATOM 5719 C CA . VAL B 1 316 ? -6.801 -3.043 -10.852 1 94.25 316 VAL B CA 1
ATOM 5720 C C . VAL B 1 316 ? -6.059 -4.324 -10.484 1 94.25 316 VAL B C 1
ATOM 5722 O O . VAL B 1 316 ? -6.594 -5.176 -9.766 1 94.25 316 VAL B O 1
ATOM 5725 N N . PHE B 1 317 ? -4.855 -4.438 -10.984 1 96.19 317 PHE B N 1
ATOM 5726 C CA . PHE B 1 317 ? -4.062 -5.648 -10.812 1 96.19 317 PHE B CA 1
ATOM 5727 C C . PHE B 1 317 ? -3.85 -5.949 -9.336 1 96.19 317 PHE B C 1
ATOM 5729 O O . PHE B 1 317 ? -4.211 -7.027 -8.852 1 96.19 317 PHE B O 1
ATOM 5736 N N . GLN B 1 318 ? -3.301 -5.059 -8.555 1 95.12 318 GLN B N 1
ATOM 5737 C CA . GLN B 1 318 ? -3.119 -5.16 -7.113 1 95.12 318 GLN B CA 1
ATOM 5738 C C . GLN B 1 318 ? -3.746 -3.973 -6.395 1 95.12 318 GLN B C 1
ATOM 5740 O O . GLN B 1 318 ? -3.373 -2.822 -6.637 1 95.12 318 GLN B O 1
ATOM 5745 N N . THR B 1 319 ? -4.695 -4.246 -5.582 1 94.06 319 THR B N 1
ATOM 5746 C CA . THR B 1 319 ? -5.391 -3.242 -4.785 1 94.06 319 THR B CA 1
ATOM 5747 C C . THR B 1 319 ? -5.754 -3.797 -3.41 1 94.06 319 THR B C 1
ATOM 5749 O O . THR B 1 319 ? -5.281 -4.867 -3.021 1 94.06 319 THR B O 1
ATOM 5752 N N . LYS B 1 320 ? -6.496 -3.027 -2.625 1 94.5 320 LYS B N 1
ATOM 5753 C CA . LYS B 1 320 ? -6.938 -3.484 -1.309 1 94.5 320 LYS B CA 1
ATOM 5754 C C . LYS B 1 320 ? -7.984 -4.59 -1.433 1 94.5 320 LYS B C 1
ATOM 5756 O O . LYS B 1 320 ? -8.766 -4.605 -2.383 1 94.5 320 LYS B O 1
ATOM 5761 N N . PRO B 1 321 ? -7.914 -5.473 -0.467 1 96.94 321 PRO B N 1
ATOM 5762 C CA . PRO B 1 321 ? -7.137 -5.52 0.773 1 96.94 321 PRO B CA 1
ATOM 5763 C C . PRO B 1 321 ? -5.754 -6.133 0.578 1 96.94 321 PRO B C 1
ATOM 5765 O O . PRO B 1 321 ? -5.527 -6.855 -0.394 1 96.94 321 PRO B O 1
ATOM 5768 N N . ASP B 1 322 ? -4.867 -5.781 1.497 1 96.25 322 ASP B N 1
ATOM 5769 C CA . ASP B 1 322 ? -3.639 -6.551 1.647 1 96.25 322 ASP B CA 1
ATOM 5770 C C . ASP B 1 322 ? -3.879 -7.82 2.461 1 96.25 322 ASP B C 1
ATOM 5772 O O . ASP B 1 322 ? -4.484 -7.77 3.535 1 96.25 322 ASP B O 1
ATOM 5776 N N . ILE B 1 323 ? -3.395 -8.891 1.97 1 98.62 323 ILE B N 1
ATOM 5777 C CA . ILE B 1 323 ? -3.539 -10.148 2.682 1 98.62 323 ILE B CA 1
ATOM 5778 C C . ILE B 1 323 ? -2.182 -10.602 3.213 1 98.62 323 ILE B C 1
ATOM 5780 O O . ILE B 1 323 ? -1.354 -11.125 2.459 1 98.62 323 ILE B O 1
ATOM 5784 N N . LEU B 1 324 ? -2.018 -10.453 4.496 1 98.19 324 LEU B N 1
ATOM 5785 C CA . LEU B 1 324 ? -0.772 -10.883 5.125 1 98.19 324 LEU B CA 1
ATOM 5786 C C . LEU B 1 324 ? -0.813 -12.375 5.453 1 98.19 324 LEU B C 1
ATOM 5788 O O . LEU B 1 324 ? -1.836 -12.883 5.914 1 98.19 324 LEU B O 1
ATOM 5792 N N . HIS B 1 325 ? 0.279 -13.039 5.242 1 98.75 325 HIS B N 1
ATOM 5793 C CA . HIS B 1 325 ? 0.295 -14.484 5.406 1 98.75 325 HIS B CA 1
ATOM 5794 C C . HIS B 1 325 ? 1.032 -14.883 6.68 1 98.75 325 HIS B C 1
ATOM 5796 O O . HIS B 1 325 ? 1.686 -15.93 6.719 1 98.75 325 HIS B O 1
ATOM 5802 N N . TYR B 1 326 ? 1.062 -14.086 7.664 1 98.31 326 TYR B N 1
ATOM 5803 C CA . TYR B 1 326 ? 1.609 -14.305 9 1 98.31 326 TYR B CA 1
ATOM 5804 C C . TYR B 1 326 ? 0.724 -13.664 10.062 1 98.31 326 TYR B C 1
ATOM 5806 O O . TYR B 1 326 ? -0.067 -12.766 9.758 1 98.31 326 TYR B O 1
ATOM 5814 N N . ARG B 1 327 ? 0.815 -14.148 11.25 1 97.38 327 ARG B N 1
ATOM 5815 C CA . ARG B 1 327 ? 0.028 -13.586 12.336 1 97.38 327 ARG B CA 1
ATOM 5816 C C . ARG B 1 327 ? 0.299 -12.094 12.5 1 97.38 327 ARG B C 1
ATOM 5818 O O . ARG B 1 327 ? 1.454 -11.664 12.516 1 97.38 327 ARG B O 1
ATOM 5825 N N . ASN B 1 328 ? -0.797 -11.289 12.609 1 95.38 328 ASN B N 1
ATOM 5826 C CA . ASN B 1 328 ? -0.708 -9.836 12.711 1 95.38 328 ASN B CA 1
ATOM 5827 C C . ASN B 1 328 ? -1.931 -9.25 13.414 1 95.38 328 ASN B C 1
ATOM 5829 O O . ASN B 1 328 ? -2.883 -9.977 13.719 1 95.38 328 ASN B O 1
ATOM 5833 N N . ASN B 1 329 ? -1.776 -7.926 13.68 1 91.44 329 ASN B N 1
ATOM 5834 C CA . ASN B 1 329 ? -2.887 -7.207 14.297 1 91.44 329 ASN B CA 1
ATOM 5835 C C . ASN B 1 329 ? -3.283 -5.98 13.477 1 91.44 329 ASN B C 1
ATOM 5837 O O . ASN B 1 329 ? -3.688 -4.961 14.039 1 91.44 329 ASN B O 1
ATOM 5841 N N . GLU B 1 330 ? -3.119 -6.074 12.18 1 92.75 330 GLU B N 1
ATOM 5842 C CA . GLU B 1 330 ? -3.404 -4.938 11.305 1 92.75 330 GLU B CA 1
ATOM 5843 C C . GLU B 1 330 ? -4.906 -4.734 11.141 1 92.75 330 GLU B C 1
ATOM 5845 O O . GLU B 1 330 ? -5.668 -5.703 11.078 1 92.75 330 GLU B O 1
ATOM 5850 N N . PRO B 1 331 ? -5.324 -3.488 11.062 1 90.62 331 PRO B N 1
ATOM 5851 C CA . PRO B 1 331 ? -6.75 -3.182 10.906 1 90.62 331 PRO B CA 1
ATOM 5852 C C . PRO B 1 331 ? -7.219 -3.268 9.453 1 90.62 331 PRO B C 1
ATOM 5854 O O . PRO B 1 331 ? -7.727 -2.285 8.906 1 90.62 331 PRO B O 1
ATOM 5857 N N . TYR B 1 332 ? -7.234 -4.434 8.875 1 93.31 332 TYR B N 1
ATOM 5858 C CA . TYR B 1 332 ? -7.539 -4.578 7.457 1 93.31 332 TYR B CA 1
ATOM 5859 C C . TYR B 1 332 ? -9.008 -4.898 7.246 1 93.31 332 TYR B C 1
ATOM 5861 O O . TYR B 1 332 ? -9.438 -5.152 6.117 1 93.31 332 TYR B O 1
ATOM 5869 N N . GLY B 1 333 ? -9.781 -4.938 8.289 1 94.19 333 GLY B N 1
ATOM 5870 C CA . GLY B 1 333 ? -11.227 -4.984 8.18 1 94.19 333 GLY B CA 1
ATOM 5871 C C . GLY B 1 333 ? -11.773 -6.395 8.055 1 94.19 333 GLY B C 1
ATOM 5872 O O . GLY B 1 333 ? -11.117 -7.355 8.461 1 94.19 333 GLY B O 1
ATOM 5873 N N . ARG B 1 334 ? -13.062 -6.488 7.613 1 97.44 334 ARG B N 1
ATOM 5874 C CA . ARG B 1 334 ? -13.805 -7.742 7.543 1 97.44 334 ARG B CA 1
ATOM 5875 C C . ARG B 1 334 ? -14.25 -8.039 6.113 1 97.44 334 ARG B C 1
ATOM 5877 O O . ARG B 1 334 ? -14.453 -7.117 5.316 1 97.44 334 ARG B O 1
ATOM 5884 N N . MET B 1 335 ? -14.406 -9.273 5.926 1 98.69 335 MET B N 1
ATOM 5885 C CA . MET B 1 335 ? -14.805 -9.742 4.602 1 98.69 335 MET B CA 1
ATOM 5886 C C . MET B 1 335 ? -16.281 -9.43 4.336 1 98.69 335 MET B C 1
ATOM 5888 O O . MET B 1 335 ? -17.109 -9.547 5.234 1 98.69 335 MET B O 1
ATOM 5892 N N . VAL B 1 336 ? -16.578 -9.008 3.082 1 98.31 336 VAL B N 1
ATOM 5893 C CA . VAL B 1 336 ? -17.922 -8.695 2.613 1 98.31 336 VAL B CA 1
ATOM 5894 C C . VAL B 1 336 ? -18.188 -9.406 1.288 1 98.31 336 VAL B C 1
ATOM 5896 O O . VAL B 1 336 ? -17.297 -9.516 0.445 1 98.31 336 VAL B O 1
ATOM 5899 N N . ALA B 1 337 ? -19.453 -9.922 1.183 1 98.62 337 ALA B N 1
ATOM 5900 C CA . ALA B 1 337 ? -19.812 -10.531 -0.097 1 98.62 337 ALA B CA 1
ATOM 5901 C C . ALA B 1 337 ? -19.5 -9.586 -1.257 1 98.62 337 ALA B C 1
ATOM 5903 O O . ALA B 1 337 ? -19.812 -8.398 -1.197 1 98.62 337 ALA B O 1
ATOM 5904 N N . GLY B 1 338 ? -18.812 -10.109 -2.242 1 98.5 338 GLY B N 1
ATOM 5905 C CA . GLY B 1 338 ? -18.438 -9.312 -3.4 1 98.5 338 GLY B CA 1
ATOM 5906 C C . GLY B 1 338 ? -16.969 -8.922 -3.412 1 98.5 338 GLY B C 1
ATOM 5907 O O . GLY B 1 338 ? -16.453 -8.438 -4.422 1 98.5 338 GLY B O 1
ATOM 5908 N N . HIS B 1 339 ? -16.281 -9.117 -2.264 1 98.56 339 HIS B N 1
ATOM 5909 C CA . HIS B 1 339 ? -14.836 -8.914 -2.25 1 98.56 339 HIS B CA 1
ATOM 5910 C C . HIS B 1 339 ? -14.125 -9.969 -3.09 1 98.56 339 HIS B C 1
ATOM 5912 O O . HIS B 1 339 ? -14.5 -11.141 -3.076 1 98.56 339 HIS B O 1
ATOM 5918 N N . THR B 1 340 ? -13.109 -9.555 -3.83 1 98.81 340 THR B N 1
ATOM 5919 C CA . THR B 1 340 ? -12.203 -10.484 -4.5 1 98.81 340 THR B CA 1
ATOM 5920 C C . THR B 1 340 ? -10.758 -10.195 -4.109 1 98.81 340 THR B C 1
ATOM 5922 O O . THR B 1 340 ? -10.336 -9.039 -4.07 1 98.81 340 THR B O 1
ATOM 5925 N N . PHE B 1 341 ? -10.047 -11.219 -3.805 1 98.81 341 PHE B N 1
ATOM 5926 C CA . PHE B 1 341 ? -8.664 -11.086 -3.371 1 98.81 341 PHE B CA 1
ATOM 5927 C C . PHE B 1 341 ? -7.922 -12.406 -3.514 1 98.81 341 PHE B C 1
ATOM 5929 O O . PHE B 1 341 ? -8.539 -13.453 -3.754 1 98.81 341 PHE B O 1
ATOM 5936 N N . THR B 1 342 ? -6.578 -12.32 -3.379 1 98.94 342 THR B N 1
ATOM 5937 C CA . THR B 1 342 ? -5.762 -13.523 -3.449 1 98.94 342 THR B CA 1
ATOM 5938 C C . THR B 1 342 ? -5.289 -13.945 -2.059 1 98.94 342 THR B C 1
ATOM 5940 O O . THR B 1 342 ? -5.031 -13.094 -1.204 1 98.94 342 THR B O 1
ATOM 5943 N N . ILE B 1 343 ? -5.227 -15.195 -1.808 1 98.94 343 ILE B N 1
ATOM 5944 C CA . ILE B 1 343 ? -4.414 -15.789 -0.753 1 98.94 343 ILE B CA 1
ATOM 5945 C C . ILE B 1 343 ? -3.264 -16.578 -1.374 1 98.94 343 ILE B C 1
ATOM 5947 O O . ILE B 1 343 ? -3.488 -17.484 -2.184 1 98.94 343 ILE B O 1
ATOM 5951 N N . GLU B 1 344 ? -2.062 -16.156 -1.025 1 98.88 344 GLU B N 1
ATOM 5952 C CA . GLU B 1 344 ? -0.899 -16.688 -1.738 1 98.88 344 GLU B CA 1
ATOM 5953 C C . GLU B 1 344 ? 0.316 -16.781 -0.819 1 98.88 344 GLU B C 1
ATOM 5955 O O . GLU B 1 344 ? 1.364 -16.203 -1.107 1 98.88 344 GLU B O 1
ATOM 5960 N N . PRO B 1 345 ? 0.24 -17.656 0.175 1 98.88 345 PRO B N 1
ATOM 5961 C CA . PRO B 1 345 ? 1.377 -17.75 1.093 1 98.88 345 PRO B CA 1
ATOM 5962 C C . PRO B 1 345 ? 2.639 -18.281 0.411 1 98.88 345 PRO B C 1
ATOM 5964 O O . PRO B 1 345 ? 2.555 -19.094 -0.505 1 98.88 345 PRO B O 1
ATOM 5967 N N . MET B 1 346 ? 3.723 -17.766 0.811 1 98.94 346 MET B N 1
ATOM 5968 C CA . MET B 1 346 ? 5.055 -18.234 0.452 1 98.94 346 MET B CA 1
ATOM 5969 C C . MET B 1 346 ? 5.762 -18.844 1.659 1 98.94 346 MET B C 1
ATOM 5971 O O . MET B 1 346 ? 6.105 -18.125 2.605 1 98.94 346 MET B O 1
ATOM 5975 N N . ILE B 1 347 ? 5.934 -20.125 1.575 1 98.94 347 ILE B N 1
ATOM 5976 C CA . ILE B 1 347 ? 6.477 -20.875 2.701 1 98.94 347 ILE B CA 1
ATOM 5977 C C . ILE B 1 347 ? 7.898 -21.328 2.379 1 98.94 347 ILE B C 1
ATOM 5979 O O . ILE B 1 347 ? 8.18 -21.781 1.264 1 98.94 347 ILE B O 1
ATOM 5983 N N . CYS B 1 348 ? 8.781 -21.234 3.383 1 98.88 348 CYS B N 1
ATOM 5984 C CA . CYS B 1 348 ? 10.188 -21.562 3.188 1 98.88 348 CYS B CA 1
ATOM 5985 C C . CYS B 1 348 ? 10.609 -22.734 4.062 1 98.88 348 CYS B C 1
ATOM 5987 O O . CYS B 1 348 ? 10.102 -22.891 5.172 1 98.88 348 CYS B O 1
ATOM 5989 N N . GLU B 1 349 ? 11.57 -23.484 3.578 1 98.25 349 GLU B N 1
ATOM 5990 C CA . GLU B 1 349 ? 12.102 -24.641 4.305 1 98.25 349 GLU B CA 1
ATOM 5991 C C . GLU B 1 349 ? 12.727 -24.219 5.629 1 98.25 349 GLU B C 1
ATOM 5993 O O . GLU B 1 349 ? 12.602 -24.922 6.633 1 98.25 349 GLU B O 1
ATOM 5998 N N . GLU B 1 350 ? 13.43 -23.078 5.621 1 95.44 350 GLU B N 1
ATOM 5999 C CA . GLU B 1 350 ? 14.07 -22.609 6.844 1 95.44 350 GLU B CA 1
ATOM 6000 C C . GLU B 1 350 ? 13.82 -21.125 7.074 1 95.44 350 GLU B C 1
ATOM 6002 O O . GLU B 1 350 ? 12.789 -20.75 7.625 1 95.44 350 GLU B O 1
ATOM 6007 N N . SER B 1 351 ? 14.648 -20.328 6.445 1 96.5 351 SER B N 1
ATOM 6008 C CA . SER B 1 351 ? 14.531 -18.891 6.703 1 96.5 351 SER B CA 1
ATOM 6009 C C . SER B 1 351 ? 13.547 -18.234 5.738 1 96.5 351 SER B C 1
ATOM 6011 O O . SER B 1 351 ? 13.555 -18.531 4.539 1 96.5 351 SER B O 1
ATOM 6013 N N . SER B 1 352 ? 12.719 -17.406 6.32 1 96.31 352 SER B N 1
ATOM 6014 C CA . SER B 1 352 ? 11.781 -16.656 5.492 1 96.31 352 SER B CA 1
ATOM 6015 C C . SER B 1 352 ? 12.336 -15.281 5.125 1 96.31 352 SER B C 1
ATOM 6017 O O . SER B 1 352 ? 11.641 -14.469 4.508 1 96.31 352 SER B O 1
ATOM 6019 N N . LYS B 1 353 ? 13.531 -14.969 5.527 1 95.88 353 LYS B N 1
ATOM 6020 C CA . LYS B 1 353 ? 14.148 -13.703 5.145 1 95.88 353 LYS B CA 1
ATOM 6021 C C . LYS B 1 353 ? 14.445 -13.664 3.648 1 95.88 353 LYS B C 1
ATOM 6023 O O . LYS B 1 353 ? 14.789 -14.688 3.053 1 95.88 353 LYS B O 1
ATOM 6028 N N . VAL B 1 354 ? 14.406 -12.43 3.092 1 96.69 354 VAL B N 1
ATOM 6029 C CA . VAL B 1 354 ? 14.438 -12.289 1.639 1 96.69 354 VAL B CA 1
ATOM 6030 C C . VAL B 1 354 ? 15.766 -11.68 1.204 1 96.69 354 VAL B C 1
ATOM 6032 O O . VAL B 1 354 ? 16.266 -10.75 1.843 1 96.69 354 VAL B O 1
ATOM 6035 N N . LEU B 1 355 ? 16.328 -12.258 0.212 1 96.94 355 LEU B N 1
ATOM 6036 C CA . LEU B 1 355 ? 17.438 -11.672 -0.532 1 96.94 355 LEU B CA 1
ATOM 6037 C C . LEU B 1 355 ? 17 -11.234 -1.922 1 96.94 355 LEU B C 1
ATOM 6039 O O . LEU B 1 355 ? 16.625 -12.07 -2.75 1 96.94 355 LEU B O 1
ATOM 6043 N N . ASN B 1 356 ? 17.016 -9.953 -2.203 1 94.88 356 ASN B N 1
ATOM 6044 C CA . ASN B 1 356 ? 16.609 -9.43 -3.504 1 94.88 356 ASN B CA 1
ATOM 6045 C C . ASN B 1 356 ? 17.781 -9.438 -4.492 1 94.88 356 ASN B C 1
ATOM 6047 O O . ASN B 1 356 ? 18.875 -8.977 -4.168 1 94.88 356 ASN B O 1
ATOM 6051 N N . TRP B 1 357 ? 17.453 -9.883 -5.672 1 96.75 357 TRP B N 1
ATOM 6052 C CA . TRP B 1 357 ? 18.469 -9.891 -6.719 1 96.75 357 TRP B CA 1
ATOM 6053 C C . TRP B 1 357 ? 18.609 -8.508 -7.348 1 96.75 357 TRP B C 1
ATOM 6055 O O . TRP B 1 357 ? 17.734 -7.652 -7.195 1 96.75 357 TRP B O 1
ATOM 6065 N N . PRO B 1 358 ? 19.734 -8.312 -8.062 1 93.62 358 PRO B N 1
ATOM 6066 C CA . PRO B 1 358 ? 19.984 -7.008 -8.68 1 93.62 358 PRO B CA 1
ATOM 6067 C C . PRO B 1 358 ? 18.984 -6.672 -9.781 1 93.62 358 PRO B C 1
ATOM 6069 O O . PRO B 1 358 ? 18.906 -5.52 -10.219 1 93.62 358 PRO B O 1
ATOM 6072 N N . ASP B 1 359 ? 18.219 -7.641 -10.266 1 92.94 359 ASP B N 1
ATOM 6073 C CA . ASP B 1 359 ? 17.234 -7.383 -11.305 1 92.94 359 ASP B CA 1
ATOM 6074 C C . ASP B 1 359 ? 15.984 -6.699 -10.734 1 92.94 359 ASP B C 1
ATOM 6076 O O . ASP B 1 359 ? 15.016 -6.453 -11.461 1 92.94 359 ASP B O 1
ATOM 6080 N N . ASP B 1 360 ? 15.883 -6.488 -9.398 1 89.25 360 ASP B N 1
ATOM 6081 C CA . ASP B 1 360 ? 14.891 -5.734 -8.641 1 89.25 360 ASP B CA 1
ATOM 6082 C C . ASP B 1 360 ? 13.633 -6.566 -8.414 1 89.25 360 ASP B C 1
ATOM 6084 O O . ASP B 1 360 ? 12.797 -6.219 -7.57 1 89.25 360 ASP B O 1
ATOM 6088 N N . TRP B 1 361 ? 13.398 -7.668 -9.125 1 95.75 361 TRP B N 1
ATOM 6089 C CA . TRP B 1 361 ? 12.156 -8.438 -9.039 1 95.75 361 TRP B CA 1
ATOM 6090 C C . TRP B 1 361 ? 12.375 -9.734 -8.281 1 95.75 361 TRP B C 1
ATOM 6092 O O . TRP B 1 361 ? 11.656 -10.039 -7.328 1 95.75 361 TRP B O 1
ATOM 6102 N N . THR B 1 362 ? 13.391 -10.438 -8.672 1 97.81 362 THR B N 1
ATOM 6103 C CA . THR B 1 362 ? 13.578 -11.781 -8.141 1 97.81 362 THR B CA 1
ATOM 6104 C C . THR B 1 362 ? 13.938 -11.734 -6.656 1 97.81 362 THR B C 1
ATOM 6106 O O . THR B 1 362 ? 14.906 -11.078 -6.266 1 97.81 362 THR B O 1
ATOM 6109 N N . ALA B 1 363 ? 13.188 -12.422 -5.891 1 97.81 363 ALA B N 1
ATOM 6110 C CA . ALA B 1 363 ? 13.414 -12.555 -4.457 1 97.81 363 ALA B CA 1
ATOM 6111 C C . ALA B 1 363 ? 13.711 -14 -4.082 1 97.81 363 ALA B C 1
ATOM 6113 O O . ALA B 1 363 ? 12.961 -14.914 -4.445 1 97.81 363 ALA B O 1
ATOM 6114 N N . THR B 1 364 ? 14.828 -14.211 -3.281 1 98.44 364 THR B N 1
ATOM 6115 C CA . THR B 1 364 ? 15.188 -15.562 -2.857 1 98.44 364 THR B CA 1
ATOM 6116 C C . THR B 1 364 ? 15.289 -15.641 -1.336 1 98.44 364 THR B C 1
ATOM 6118 O O . THR B 1 364 ? 15.273 -14.617 -0.653 1 98.44 364 THR B O 1
ATOM 6121 N N . THR B 1 365 ? 15.266 -16.891 -0.911 1 98.5 365 THR B N 1
ATOM 6122 C CA . THR B 1 365 ? 15.625 -17.078 0.491 1 98.5 365 THR B CA 1
ATOM 6123 C C . THR B 1 365 ? 17.078 -16.672 0.737 1 98.5 365 THR B C 1
ATOM 6125 O O . THR B 1 365 ? 17.922 -16.828 -0.148 1 98.5 365 THR B O 1
ATOM 6128 N N . VAL B 1 366 ? 17.359 -16.266 1.922 1 97.94 366 VAL B N 1
ATOM 6129 C CA . VAL B 1 366 ? 18.703 -15.781 2.232 1 97.94 366 VAL B CA 1
ATOM 6130 C C . VAL B 1 366 ? 19.641 -16.969 2.451 1 97.94 366 VAL B C 1
ATOM 6132 O O . VAL B 1 366 ? 20.859 -16.828 2.363 1 97.94 366 VAL B O 1
ATOM 6135 N N . ASP B 1 367 ? 19.094 -18.141 2.805 1 98 367 ASP B N 1
ATOM 6136 C CA . ASP B 1 367 ? 19.906 -19.297 3.16 1 98 367 ASP B CA 1
ATOM 6137 C C . ASP B 1 367 ? 20 -20.281 1.999 1 98 367 ASP B C 1
ATOM 6139 O O . ASP B 1 367 ? 20.625 -21.344 2.121 1 98 367 ASP B O 1
ATOM 6143 N N . GLY B 1 368 ? 19.297 -20.031 0.904 1 98.06 368 GLY B N 1
ATOM 6144 C CA . GLY B 1 368 ? 19.344 -20.906 -0.258 1 98.06 368 GLY B CA 1
ATOM 6145 C C . GLY B 1 368 ? 18.359 -22.062 -0.168 1 98.06 368 GLY B C 1
ATOM 6146 O O . GLY B 1 368 ? 18.328 -22.906 -1.057 1 98.06 368 GLY B O 1
ATOM 6147 N N . GLY B 1 369 ? 17.594 -22.062 0.884 1 98.5 369 GLY B N 1
ATOM 6148 C CA . GLY B 1 369 ? 16.562 -23.094 0.997 1 98.5 369 GLY B CA 1
ATOM 6149 C C . GLY B 1 369 ? 15.414 -22.875 0.035 1 98.5 369 GLY B C 1
ATOM 6150 O O . GLY B 1 369 ? 15.188 -21.766 -0.451 1 98.5 369 GLY B O 1
ATOM 6151 N N . ARG B 1 370 ? 14.594 -23.938 -0.194 1 98.75 370 ARG B N 1
ATOM 6152 C CA . ARG B 1 370 ? 13.484 -23.891 -1.141 1 98.75 370 ARG B CA 1
ATOM 6153 C C . ARG B 1 370 ? 12.297 -23.141 -0.546 1 98.75 370 ARG B C 1
ATOM 6155 O O . ARG B 1 370 ? 12.156 -23.062 0.676 1 98.75 370 ARG B O 1
ATOM 6162 N N . ALA B 1 371 ? 11.523 -22.578 -1.473 1 98.88 371 ALA B N 1
ATOM 6163 C CA . ALA B 1 371 ? 10.25 -21.938 -1.148 1 98.88 371 ALA B CA 1
ATOM 6164 C C . ALA B 1 371 ? 9.125 -22.5 -2.023 1 98.88 371 ALA B C 1
ATOM 6166 O O . ALA B 1 371 ? 9.375 -23 -3.123 1 98.88 371 ALA B O 1
ATOM 6167 N N . ALA B 1 372 ? 7.926 -22.438 -1.537 1 98.94 372 ALA B N 1
ATOM 6168 C CA . ALA B 1 372 ? 6.742 -22.875 -2.281 1 98.94 372 ALA B CA 1
ATOM 6169 C C . ALA B 1 372 ? 5.598 -21.875 -2.111 1 98.94 372 ALA B C 1
ATOM 6171 O O . ALA B 1 372 ? 5.484 -21.219 -1.074 1 98.94 372 ALA B O 1
ATOM 6172 N N . GLN B 1 373 ? 4.773 -21.812 -3.137 1 98.94 373 GLN B N 1
ATOM 6173 C CA . GLN B 1 373 ? 3.656 -20.875 -3.162 1 98.94 373 GLN B CA 1
ATOM 6174 C C . GLN B 1 373 ? 2.459 -21.469 -3.902 1 98.94 373 GLN B C 1
ATOM 6176 O O . GLN B 1 373 ? 2.623 -22.125 -4.934 1 98.94 373 GLN B O 1
ATOM 6181 N N . PHE B 1 374 ? 1.303 -21.266 -3.357 1 98.88 374 PHE B N 1
ATOM 6182 C CA . PHE B 1 374 ? 0.029 -21.484 -4.031 1 98.88 374 PHE B CA 1
ATOM 6183 C C . PHE B 1 374 ? -0.843 -20.234 -3.963 1 98.88 374 PHE B C 1
ATOM 6185 O O . PHE B 1 374 ? -0.744 -19.453 -3.014 1 98.88 374 PHE B O 1
ATOM 6192 N N . GLU B 1 375 ? -1.685 -20.078 -4.992 1 98.81 375 GLU B N 1
ATOM 6193 C CA . GLU B 1 375 ? -2.496 -18.875 -5.027 1 98.81 375 GLU B CA 1
ATOM 6194 C C . GLU B 1 375 ? -3.818 -19.109 -5.75 1 98.81 375 GLU B C 1
ATOM 6196 O O . GLU B 1 375 ? -3.844 -19.734 -6.82 1 98.81 375 GLU B O 1
ATOM 6201 N N . HIS B 1 376 ? -4.895 -18.703 -5.152 1 98.88 376 HIS B N 1
ATOM 6202 C CA . HIS B 1 376 ? -6.172 -18.5 -5.828 1 98.88 376 HIS B CA 1
ATOM 6203 C C . HIS B 1 376 ? -6.609 -17.047 -5.75 1 98.88 376 HIS B C 1
ATOM 6205 O O . HIS B 1 376 ? -6.281 -16.344 -4.793 1 98.88 376 HIS B O 1
ATOM 6211 N N . THR B 1 377 ? -7.297 -16.609 -6.793 1 98.94 377 THR B N 1
ATOM 6212 C CA . THR B 1 377 ? -8.242 -15.508 -6.652 1 98.94 377 THR B CA 1
ATOM 6213 C C . THR B 1 377 ? -9.562 -15.992 -6.066 1 98.94 377 THR B C 1
ATOM 6215 O O . THR B 1 377 ? -10.195 -16.906 -6.617 1 98.94 377 THR B O 1
ATOM 6218 N N . LEU B 1 378 ? -9.969 -15.359 -5.008 1 98.94 378 LEU B N 1
ATOM 6219 C CA . LEU B 1 378 ? -11.164 -15.781 -4.285 1 98.94 378 LEU B CA 1
ATOM 6220 C C . LEU B 1 378 ? -12.25 -14.719 -4.367 1 98.94 378 LEU B C 1
ATOM 6222 O O . LEU B 1 378 ? -11.961 -13.516 -4.34 1 98.94 378 LEU B O 1
ATOM 6226 N N . LEU B 1 379 ? -13.492 -15.164 -4.469 1 98.88 379 LEU B N 1
ATOM 6227 C CA . LEU B 1 379 ? -14.695 -14.344 -4.352 1 98.88 379 LEU B CA 1
ATOM 6228 C C . LEU B 1 379 ? -15.453 -14.664 -3.068 1 98.88 379 LEU B C 1
ATOM 6230 O O . LEU B 1 379 ? -15.852 -15.812 -2.852 1 98.88 379 LEU B O 1
ATOM 6234 N N . VAL B 1 380 ? -15.594 -13.695 -2.248 1 98.88 380 VAL B N 1
ATOM 6235 C CA . VAL B 1 380 ? -16.484 -13.867 -1.1 1 98.88 380 VAL B CA 1
ATOM 6236 C C . VAL B 1 380 ? -17.938 -13.883 -1.564 1 98.88 380 VAL B C 1
ATOM 6238 O O . VAL B 1 380 ? -18.391 -12.938 -2.207 1 98.88 380 VAL B O 1
ATOM 6241 N N . THR B 1 381 ? -18.641 -14.922 -1.273 1 98.31 381 THR B N 1
ATOM 6242 C CA . THR B 1 381 ? -20.062 -15.023 -1.555 1 98.31 381 THR B CA 1
ATOM 6243 C C . THR B 1 381 ? -20.875 -14.82 -0.282 1 98.31 381 THR B C 1
ATOM 6245 O O . THR B 1 381 ? -20.328 -14.781 0.818 1 98.31 381 THR B O 1
ATOM 6248 N N . PRO B 1 382 ? -22.188 -14.664 -0.395 1 97.44 382 PRO B N 1
ATOM 6249 C CA . PRO B 1 382 ? -23.016 -14.484 0.803 1 97.44 382 PRO B CA 1
ATOM 6250 C C . PRO B 1 382 ? -22.906 -15.648 1.779 1 97.44 382 PRO B C 1
ATOM 6252 O O . PRO B 1 382 ? -23.125 -15.477 2.982 1 97.44 382 PRO B O 1
ATOM 6255 N N . GLU B 1 383 ? -22.5 -16.812 1.266 1 96.56 383 GLU B N 1
ATOM 6256 C CA . GLU B 1 383 ? -22.547 -17.984 2.143 1 96.56 383 GLU B CA 1
ATOM 6257 C C . GLU B 1 383 ? -21.172 -18.641 2.262 1 96.56 383 GLU B C 1
ATOM 6259 O O . GLU B 1 383 ? -21.047 -19.75 2.781 1 96.56 383 GLU B O 1
ATOM 6264 N N . GLY B 1 384 ? -20.234 -18.047 1.701 1 98.06 384 GLY B N 1
ATOM 6265 C CA . GLY B 1 384 ? -18.891 -18.641 1.757 1 98.06 384 GLY B CA 1
ATOM 6266 C C . GLY B 1 384 ? -17.93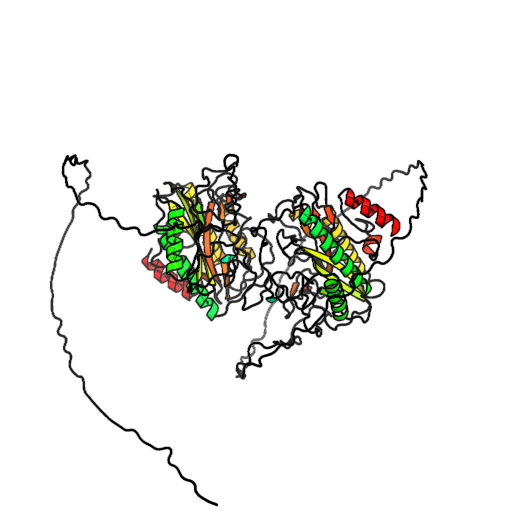8 -18.047 0.75 1 98.06 384 GLY B C 1
ATOM 6267 O O . GLY B 1 384 ? -17.828 -16.812 0.64 1 98.06 384 GLY B O 1
ATOM 6268 N N . VAL B 1 385 ? -17.172 -18.984 0.12 1 98.75 385 VAL B N 1
ATOM 6269 C CA . VAL B 1 385 ? -16.156 -18.516 -0.803 1 98.75 385 VAL B CA 1
ATOM 6270 C C . VAL B 1 385 ? -16.156 -19.359 -2.07 1 98.75 385 VAL B C 1
ATOM 6272 O O . VAL B 1 385 ? -16.531 -20.547 -2.029 1 98.75 385 VAL B O 1
ATOM 6275 N N . GLU B 1 386 ? -15.883 -18.719 -3.174 1 98.69 386 GLU B N 1
ATOM 6276 C CA . GLU B 1 386 ? -15.656 -19.359 -4.465 1 98.69 386 GLU B CA 1
ATOM 6277 C C . GLU B 1 386 ? -14.258 -19.047 -4.992 1 98.69 386 GLU B C 1
ATOM 6279 O O . GLU B 1 386 ? -13.867 -17.891 -5.082 1 98.69 386 GLU B O 1
ATOM 6284 N N . ALA B 1 387 ? -13.516 -20.125 -5.242 1 98.88 387 ALA B N 1
ATOM 6285 C CA . ALA B 1 387 ? -12.242 -19.938 -5.926 1 98.88 387 ALA B CA 1
ATOM 6286 C C . ALA B 1 387 ? -12.445 -19.703 -7.422 1 98.88 387 ALA B C 1
ATOM 6288 O O . ALA B 1 387 ? -12.75 -20.641 -8.164 1 98.88 387 ALA B O 1
ATOM 6289 N N . LEU B 1 388 ? -12.164 -18.516 -7.895 1 98.81 388 LEU B N 1
ATOM 6290 C CA . LEU B 1 388 ? -12.43 -18.156 -9.281 1 98.81 388 LEU B CA 1
ATOM 6291 C C . LEU B 1 388 ? -11.414 -18.797 -10.219 1 98.81 388 LEU B C 1
ATOM 6293 O O . LEU B 1 388 ? -11.641 -18.891 -11.422 1 98.81 388 LEU B O 1
ATOM 6297 N N . THR B 1 389 ? -10.305 -19.219 -9.641 1 98.88 389 THR B N 1
ATOM 6298 C CA . THR B 1 389 ? -9.227 -19.844 -10.414 1 98.88 389 THR B CA 1
ATOM 6299 C C . THR B 1 389 ? -9.086 -21.312 -10.07 1 98.88 389 THR B C 1
ATOM 6301 O O . THR B 1 389 ? -8 -21.891 -10.188 1 98.88 389 THR B O 1
ATOM 6304 N N . ALA B 1 390 ? -10.117 -21.906 -9.648 1 98.56 390 ALA B N 1
ATOM 6305 C CA . ALA B 1 390 ? -10.117 -23.312 -9.234 1 98.56 390 ALA B CA 1
ATOM 6306 C C . ALA B 1 390 ? -9.758 -24.234 -10.398 1 98.56 390 ALA B C 1
ATOM 6308 O O . ALA B 1 390 ? -9.992 -23.891 -11.562 1 98.56 390 ALA B O 1
ATOM 6309 N N . LYS B 1 391 ? -9.242 -25.328 -10 1 98.19 391 LYS B N 1
ATOM 6310 C CA . LYS B 1 391 ? -8.953 -26.375 -10.969 1 98.19 391 LYS B CA 1
ATOM 6311 C C . LYS B 1 391 ? -10.242 -26.953 -11.555 1 98.19 391 LYS B C 1
ATOM 6313 O O . LYS B 1 391 ? -11.312 -26.812 -10.961 1 98.19 391 LYS B O 1
ATOM 6318 N N . ASN B 1 392 ? -10.125 -27.5 -12.742 1 96.19 392 ASN B N 1
ATOM 6319 C CA . ASN B 1 392 ? -11.234 -28.125 -13.453 1 96.19 392 ASN B CA 1
ATOM 6320 C C . ASN B 1 392 ? -10.883 -29.531 -13.914 1 96.19 392 ASN B C 1
ATOM 6322 O O . ASN B 1 392 ? -9.852 -30.078 -13.516 1 96.19 392 ASN B O 1
ATOM 6326 N N . GLU B 1 393 ? -11.68 -30.141 -14.68 1 93.38 393 GLU B N 1
ATOM 6327 C CA . GLU B 1 393 ? -11.547 -31.547 -15.047 1 93.38 393 GLU B CA 1
ATOM 6328 C C . GLU B 1 393 ? -10.297 -31.781 -15.898 1 93.38 393 GLU B C 1
ATOM 6330 O O . GLU B 1 393 ? -9.828 -32.906 -16.016 1 93.38 393 GLU B O 1
ATOM 6335 N N . ASN B 1 394 ? -9.812 -30.719 -16.469 1 93.69 394 ASN B N 1
ATOM 6336 C CA . ASN B 1 394 ? -8.633 -30.844 -17.312 1 93.69 394 ASN B CA 1
ATOM 6337 C C . ASN B 1 394 ? -7.348 -30.562 -16.547 1 93.69 394 ASN B C 1
ATOM 6339 O O . ASN B 1 394 ? -6.254 -30.625 -17.109 1 93.69 394 ASN B O 1
ATOM 6343 N N . SER B 1 395 ? -7.488 -30.25 -15.281 1 97.44 395 SER B N 1
ATOM 6344 C CA . SER B 1 395 ? -6.32 -29.938 -14.469 1 97.44 395 SER B CA 1
ATOM 6345 C C . SER B 1 395 ? -5.621 -31.203 -13.984 1 97.44 395 SER B C 1
ATOM 6347 O O . SER B 1 395 ? -6.246 -32.25 -13.867 1 97.44 395 SER B O 1
ATOM 6349 N N . LEU B 1 396 ? -4.352 -31.062 -13.75 1 94.88 396 LEU B N 1
ATOM 6350 C CA . LEU B 1 396 ? -3.566 -32.188 -13.227 1 94.88 396 LEU B CA 1
ATOM 6351 C C . LEU B 1 396 ? -3.859 -32.406 -11.75 1 94.88 396 LEU B C 1
ATOM 6353 O O . LEU B 1 396 ? -3.912 -31.438 -10.969 1 94.88 396 LEU B O 1
ATOM 6357 N N . LEU B 1 397 ? -4.121 -33.656 -11.398 1 96.69 397 LEU B N 1
ATOM 6358 C CA . LEU B 1 397 ? -4.188 -34 -9.984 1 96.69 397 LEU B CA 1
ATOM 6359 C C . LEU B 1 397 ? -2.793 -34.188 -9.398 1 96.69 397 LEU B C 1
ATOM 6361 O O . LEU B 1 397 ? -2.021 -35.031 -9.867 1 96.69 397 LEU B O 1
ATOM 6365 N N . GLN B 1 398 ? -2.486 -33.438 -8.438 1 97.25 398 GLN B N 1
ATOM 6366 C CA . GLN B 1 398 ? -1.171 -33.5 -7.805 1 97.25 398 GLN B CA 1
ATOM 6367 C C . GLN B 1 398 ? -1.209 -34.312 -6.512 1 97.25 398 GLN B C 1
ATOM 6369 O O . GLN B 1 398 ? -2.273 -34.469 -5.914 1 97.25 398 GLN B O 1
ATOM 6374 N N . PHE B 1 399 ? -0.047 -34.781 -6.051 1 97.5 399 PHE B N 1
ATOM 6375 C CA . PHE B 1 399 ? -0.022 -35.625 -4.871 1 97.5 399 PHE B CA 1
ATOM 6376 C C . PHE B 1 399 ? -0.505 -34.875 -3.641 1 97.5 399 PHE B C 1
ATOM 6378 O O . PHE B 1 399 ? -1.124 -35.469 -2.75 1 97.5 399 PHE B O 1
ATOM 6385 N N . TRP B 1 400 ? -0.197 -33.562 -3.518 1 98.19 400 TRP B N 1
ATOM 6386 C CA . TRP B 1 400 ? -0.582 -32.812 -2.326 1 98.19 400 TRP B CA 1
ATOM 6387 C C . TRP B 1 400 ? -2.096 -32.656 -2.25 1 98.19 400 TRP B C 1
ATOM 6389 O O . TRP B 1 400 ? -2.641 -32.344 -1.189 1 98.19 400 TRP B O 1
ATOM 6399 N N . GLU B 1 401 ? -2.762 -32.75 -3.367 1 98.31 401 GLU B N 1
ATOM 6400 C CA . GLU B 1 401 ? -4.223 -32.75 -3.385 1 98.31 401 GLU B CA 1
ATOM 6401 C C . GLU B 1 401 ? -4.777 -34.125 -3.006 1 98.31 401 GLU B C 1
ATOM 6403 O O . GLU B 1 401 ? -5.758 -34.219 -2.268 1 98.31 401 GLU B O 1
ATOM 6408 N N . LYS B 1 402 ? -4.148 -35.094 -3.498 1 96.88 402 LYS B N 1
ATOM 6409 C CA . LYS B 1 402 ? -4.586 -36.469 -3.26 1 96.88 402 LYS B CA 1
ATOM 6410 C C . LYS B 1 402 ? -4.312 -36.906 -1.819 1 96.88 402 LYS B C 1
ATOM 6412 O O . LYS B 1 402 ? -5.102 -37.625 -1.221 1 96.88 402 LYS B O 1
ATOM 6417 N N . GLU B 1 403 ? -3.258 -36.469 -1.262 1 96.81 403 GLU B N 1
ATOM 6418 C CA . GLU B 1 403 ? -2.779 -36.969 0.027 1 96.81 403 GLU B CA 1
ATOM 6419 C C . GLU B 1 403 ? -3.096 -35.969 1.147 1 96.81 403 GLU B C 1
ATOM 6421 O O . GLU B 1 403 ? -2.791 -36.219 2.312 1 96.81 403 GLU B O 1
ATOM 6426 N N . SER B 1 404 ? -3.703 -34.906 0.808 1 97.88 404 SER B N 1
ATOM 6427 C CA . SER B 1 404 ? -3.98 -33.875 1.81 1 97.88 404 SER B CA 1
ATOM 6428 C C . SER B 1 404 ? -4.895 -34.406 2.908 1 97.88 404 SER B C 1
ATOM 6430 O O . SER B 1 404 ? -5.902 -35.062 2.621 1 97.88 404 SER B O 1
ATOM 6432 N N . THR B 1 405 ? -4.562 -34.031 4.152 1 96.75 405 THR B N 1
ATOM 6433 C CA . THR B 1 405 ? -5.418 -34.375 5.285 1 96.75 405 THR B CA 1
ATOM 6434 C C . THR B 1 405 ? -6.375 -33.219 5.602 1 96.75 405 THR B C 1
ATOM 6436 O O . THR B 1 405 ? -7.277 -33.375 6.43 1 96.75 405 THR B O 1
ATOM 6439 N N . VAL B 1 406 ? -6.156 -32.094 4.98 1 97.81 406 VAL B N 1
ATOM 6440 C CA . VAL B 1 406 ? -7.004 -30.922 5.172 1 97.81 406 VAL B CA 1
ATOM 6441 C C . VAL B 1 406 ? -8.172 -30.969 4.188 1 97.81 406 VAL B C 1
ATOM 6443 O O . VAL B 1 406 ? -9.312 -30.703 4.562 1 97.81 406 VAL B O 1
ATOM 6446 N N . TYR B 1 407 ? -7.871 -31.312 2.994 1 97.56 407 TYR B N 1
ATOM 6447 C CA . TYR B 1 407 ? -8.883 -31.391 1.942 1 97.56 407 TYR B CA 1
ATOM 6448 C C . TYR B 1 407 ? -8.398 -32.281 0.794 1 97.56 407 TYR B C 1
ATOM 6450 O O . TYR B 1 407 ? -7.492 -31.891 0.049 1 97.56 407 TYR B O 1
ATOM 6458 N N . GLU B 1 408 ? -9.047 -33.344 0.602 1 97.19 408 GLU B N 1
ATOM 6459 C CA . GLU B 1 408 ? -8.68 -34.281 -0.471 1 97.19 408 GLU B CA 1
ATOM 6460 C C . GLU B 1 408 ? -9.352 -33.875 -1.784 1 97.19 408 GLU B C 1
ATOM 6462 O O . GLU B 1 408 ? -10.57 -33.719 -1.838 1 97.19 408 GLU B O 1
ATOM 6467 N N . GLY B 1 409 ? -8.516 -33.75 -2.869 1 97.56 409 GLY B N 1
ATOM 6468 C CA . GLY B 1 409 ? -9.039 -33.375 -4.172 1 97.56 409 GLY B CA 1
ATOM 6469 C C . GLY B 1 409 ? -8.945 -31.891 -4.445 1 97.56 409 GLY B C 1
ATOM 6470 O O . GLY B 1 409 ? -8.133 -31.188 -3.83 1 97.56 409 GLY B O 1
ATOM 6471 N N . PHE B 1 410 ? -9.688 -31.453 -5.477 1 98.31 410 PHE B N 1
ATOM 6472 C CA . PHE B 1 410 ? -9.664 -30.047 -5.875 1 98.31 410 PHE B CA 1
ATOM 6473 C C . PHE B 1 410 ? -10.57 -29.219 -4.98 1 98.31 410 PHE B C 1
ATOM 6475 O O . PHE B 1 410 ? -11.758 -29.516 -4.84 1 98.31 410 PHE B O 1
ATOM 6482 N N . PHE B 1 411 ? -10.016 -28.203 -4.32 1 98.31 411 PHE B N 1
ATOM 6483 C CA . PHE B 1 411 ? -10.805 -27.219 -3.574 1 98.31 411 PHE B CA 1
ATOM 6484 C C . PHE B 1 411 ? -11.398 -26.188 -4.512 1 98.31 411 PHE B C 1
ATOM 6486 O O . PHE B 1 411 ? -10.664 -25.469 -5.207 1 98.31 411 PHE B O 1
ATOM 6493 N N . ILE B 1 412 ? -12.695 -26.062 -4.465 1 98.19 412 ILE B N 1
ATOM 6494 C CA . ILE B 1 412 ? -13.359 -25.125 -5.367 1 98.19 412 ILE B CA 1
ATOM 6495 C C . ILE B 1 412 ? -14.039 -24.031 -4.555 1 98.19 412 ILE B C 1
ATOM 6497 O O . ILE B 1 412 ? -14.344 -22.953 -5.09 1 98.19 412 ILE B O 1
ATOM 6501 N N . GLY B 1 413 ? -14.297 -24.203 -3.357 1 98.31 413 GLY B N 1
ATOM 6502 C CA . GLY B 1 413 ? -14.914 -23.219 -2.488 1 98.31 413 GLY B CA 1
ATOM 6503 C C . GLY B 1 413 ? -15.805 -23.844 -1.426 1 98.31 413 GLY B C 1
ATOM 6504 O O . GLY B 1 413 ? -15.891 -25.062 -1.315 1 98.31 413 GLY B O 1
ATOM 6505 N N . THR B 1 414 ? -16.438 -22.969 -0.604 1 97.94 414 THR B N 1
ATOM 6506 C CA . THR B 1 414 ? -17.297 -23.438 0.476 1 97.94 414 THR B CA 1
ATOM 6507 C C . THR B 1 414 ? -18.734 -22.969 0.261 1 97.94 414 THR B C 1
ATOM 6509 O O . THR B 1 414 ? -19.625 -23.281 1.061 1 97.94 414 THR B O 1
ATOM 6512 N N . SER B 1 415 ? -18.938 -22.188 -0.754 1 95.56 415 SER B N 1
ATOM 6513 C CA . SER B 1 415 ? -20.312 -21.922 -1.127 1 95.56 415 SER B CA 1
ATOM 6514 C C . SER B 1 415 ? -21.016 -23.188 -1.594 1 95.56 415 SER B C 1
ATOM 6516 O O . SER B 1 415 ? -20.359 -24.141 -2.041 1 95.56 415 SER B O 1
ATOM 6518 N N . GLU B 1 416 ? -22.328 -23.156 -1.545 1 94.06 416 GLU B N 1
ATOM 6519 C CA . GLU B 1 416 ? -23.094 -24.344 -1.93 1 94.06 416 GLU B CA 1
ATOM 6520 C C . GLU B 1 416 ? -22.781 -24.75 -3.367 1 94.06 416 GLU B C 1
ATOM 6522 O O . GLU B 1 416 ? -22.516 -25.922 -3.645 1 94.06 416 GLU B O 1
ATOM 6527 N N . ALA B 1 417 ? -22.828 -23.812 -4.238 1 94.19 417 ALA B N 1
ATOM 6528 C CA . ALA B 1 417 ? -22.547 -24.094 -5.645 1 94.19 417 ALA B CA 1
ATOM 6529 C C . ALA B 1 417 ? -21.141 -24.609 -5.84 1 94.19 417 ALA B C 1
ATOM 6531 O O . ALA B 1 417 ? -20.906 -25.531 -6.633 1 94.19 417 ALA B O 1
ATOM 6532 N N . ALA B 1 418 ? -20.188 -24.109 -5.145 1 96.12 418 ALA B N 1
ATOM 6533 C CA . ALA B 1 418 ? -18.797 -24.516 -5.258 1 96.12 418 ALA B CA 1
ATOM 6534 C C . ALA B 1 418 ? -18.594 -25.922 -4.711 1 96.12 418 ALA B C 1
ATOM 6536 O O . ALA B 1 418 ? -17.844 -26.734 -5.297 1 96.12 418 ALA B O 1
ATOM 6537 N N . GLU B 1 419 ? -19.234 -26.172 -3.637 1 96.31 419 GLU B N 1
ATOM 6538 C CA . GLU B 1 419 ? -19.125 -27.5 -3.041 1 96.31 419 GLU B CA 1
ATOM 6539 C C . GLU B 1 419 ? -19.719 -28.562 -3.959 1 96.31 419 GLU B C 1
ATOM 6541 O O . GLU B 1 419 ? -19.172 -29.672 -4.07 1 96.31 419 GLU B O 1
ATOM 6546 N N . LYS B 1 420 ? -20.812 -28.234 -4.547 1 96.5 420 LYS B N 1
ATOM 6547 C CA . LYS B 1 420 ? -21.438 -29.172 -5.484 1 96.5 420 LYS B CA 1
ATOM 6548 C C . LYS B 1 420 ? -20.5 -29.453 -6.66 1 96.5 420 LYS B C 1
ATOM 6550 O O . LYS B 1 420 ? -20.328 -30.609 -7.055 1 96.5 420 LYS B O 1
ATOM 6555 N N . LYS B 1 421 ? -19.969 -28.438 -7.164 1 96.38 421 LYS B N 1
ATOM 6556 C CA . LYS B 1 421 ? -19.031 -28.594 -8.281 1 96.38 421 LYS B CA 1
ATOM 6557 C C . LYS B 1 421 ? -17.812 -29.391 -7.871 1 96.38 421 LYS B C 1
ATOM 6559 O O . LYS B 1 421 ? -17.344 -30.25 -8.633 1 96.38 421 LYS B O 1
ATOM 6564 N N . ALA B 1 422 ? -17.281 -29.109 -6.73 1 96.94 422 ALA B N 1
ATOM 6565 C CA . ALA B 1 422 ? -16.125 -29.844 -6.219 1 96.94 422 ALA B CA 1
ATOM 6566 C C . ALA B 1 422 ? -16.438 -31.344 -6.094 1 96.94 422 ALA B C 1
ATOM 6568 O O . ALA B 1 422 ? -15.633 -32.188 -6.48 1 96.94 422 ALA B O 1
ATOM 6569 N N . ALA B 1 423 ? -17.609 -31.594 -5.566 1 96.69 423 ALA B N 1
ATOM 6570 C CA . ALA B 1 423 ? -18.016 -33 -5.387 1 96.69 423 ALA B CA 1
ATOM 6571 C C . ALA B 1 423 ? -18.094 -33.719 -6.727 1 96.69 423 ALA B C 1
ATOM 6573 O O . ALA B 1 423 ? -17.641 -34.844 -6.848 1 96.69 423 ALA B O 1
ATOM 6574 N N . GLU B 1 424 ? -18.578 -33.062 -7.695 1 96.75 424 GLU B N 1
ATOM 6575 C CA . GLU B 1 424 ? -18.734 -33.656 -9.023 1 96.75 424 GLU B CA 1
ATOM 6576 C C . GLU B 1 424 ? -17.375 -33.969 -9.641 1 96.75 424 GLU B C 1
ATOM 6578 O O . GLU B 1 424 ? -17.172 -35.031 -10.211 1 96.75 424 GLU B O 1
ATOM 6583 N N . ILE B 1 425 ? -16.469 -33.094 -9.5 1 96.81 425 ILE B N 1
ATOM 6584 C CA . ILE B 1 425 ? -15.156 -33.25 -10.117 1 96.81 425 ILE B CA 1
ATOM 6585 C C . ILE B 1 425 ? -14.328 -34.25 -9.328 1 96.81 425 ILE B C 1
ATOM 6587 O O . ILE B 1 425 ? -13.703 -35.125 -9.906 1 96.81 425 ILE B O 1
ATOM 6591 N N . ASN B 1 426 ? -14.359 -34.125 -8.055 1 96.44 426 ASN B N 1
ATOM 6592 C CA . ASN B 1 426 ? -13.5 -34.938 -7.195 1 96.44 426 ASN B CA 1
ATOM 6593 C C . ASN B 1 426 ? -13.922 -36.406 -7.211 1 96.44 426 ASN B C 1
ATOM 6595 O O . ASN B 1 426 ? -13.094 -37.281 -7.051 1 96.44 426 ASN B O 1
ATOM 6599 N N . THR B 1 427 ? -15.188 -36.688 -7.402 1 95.81 427 THR B N 1
ATOM 6600 C CA . THR B 1 427 ? -15.648 -38.062 -7.535 1 95.81 427 THR B CA 1
ATOM 6601 C C . THR B 1 427 ? -15.031 -38.719 -8.766 1 95.81 427 THR B C 1
ATOM 6603 O O . THR B 1 427 ? -14.742 -39.906 -8.75 1 95.81 427 THR B O 1
ATOM 6606 N N . LYS B 1 428 ? -14.719 -37.938 -9.742 1 94.06 428 LYS B N 1
ATOM 6607 C CA . LYS B 1 428 ? -14.203 -38.469 -11 1 94.06 428 LYS B CA 1
ATOM 6608 C C . LYS B 1 428 ? -12.68 -38.625 -10.961 1 94.06 428 LYS B C 1
ATOM 6610 O O . LYS B 1 428 ? -12.125 -39.562 -11.547 1 94.06 428 LYS B O 1
ATOM 6615 N N . ILE B 1 429 ? -12.086 -37.781 -10.234 1 92.12 429 ILE B N 1
ATOM 6616 C CA . ILE B 1 429 ? -10.641 -37.719 -10.398 1 92.12 429 ILE B CA 1
ATOM 6617 C C . ILE B 1 429 ? -9.961 -38.5 -9.266 1 92.12 429 ILE B C 1
ATOM 6619 O O . ILE B 1 429 ? -8.773 -38.812 -9.352 1 92.12 429 ILE B O 1
ATOM 6623 N N . LEU B 1 430 ? -10.672 -38.688 -8.188 1 90.25 430 LEU B N 1
ATOM 6624 C CA . LEU B 1 430 ? -10.094 -39.406 -7.055 1 90.25 430 LEU B CA 1
ATOM 6625 C C . LEU B 1 430 ? -10.375 -40.906 -7.145 1 90.25 430 LEU B C 1
ATOM 6627 O O . LEU B 1 430 ? -9.547 -41.719 -6.754 1 90.25 430 LEU B O 1
#